Protein AF-0000000085006219 (afdb_homodimer)

Radius of gyration: 33.7 Å; Cα contacts (8 Å, |Δi|>4): 1635; chains: 2; bounding box: 130×110×96 Å

Secondary structure (DSSP, 8-state):
-------------------------------------------------------------------TTSTTT--TTSSS-HHHHHHTPPTTSEEETTEEEEEE-TTT--EEE-HHHHHHHHHHHSS----HHHH---S------TTTS-THHHHHHTT-----PPPHHHHHHHHHHHHTSTHHHHS----HHHHHHHHHHHTS---SS--HHHHHHHHHHHHHHHHHHHH-TTSTTGGG--HHHHHHHHHHHHHHSTT--SHHHHHHHHHHHHHHHHTT-HHHHHHHHHHHHHHHHHHTTTT------SSSPPPHHHHHHHHHHHHHHHHHHHHHHHHHHH-PPPSS-GGGS--PPPTTHHHHTTS---TTS-PPP--SS-HHHHHHHHHHHHHHSSSGGGG--HHHHHHHHHHHHHHHHHHHHHS-TTTSPPS--TT--TTTT---HHHHHHHHHHHHHHHHHHHHHHHGGGHHHHHS-S-TT---HHHHHHHHHHHHHHHHHHHHHHHHGGGS-GGGHHHHTHHHHHHHHHHHHHHHH-TTSTTHHHHHHHHHHHHHHHHHS--S---HHHHHHHHHHHHHHHHHHHHHHHHHHHHHHHHHHHHHHHH-/-------------------------------------------------------------------TTSTTT--TTSSS-HHHHHHTPPTTSEEETTEEEEEE-TTT--EEE-HHHHHHHHHHHSS----HHHH---S------TTTS-THHHHHHTT-----PPPHHHHHHHHHHHHTSTHHHHS----HHHHHHHHHHHTS---SS--HHHHHHHHHHHHHHHHHHHH-TTSTTGGG--HHHHHHHHHHHHHHTTT--SHHHHHHHHHHHHHHHHTT-HHHHHHHHHHHHHHHHHHTTTT------SSSPPPHHHHHHHHHHHHHHHHHHHHHHHHHHH-PPPSS-GGGS--PPPTTHHHHTTS---TTS-PPP--SS-HHHHHHHHHHHHHHSSSGGGG--HHHHHHHHHHHHHHHHHHHHHS-TTTSPPS--TT--TTTT---HHHHHHHHHHHHHHHHHHHHHHHGGGHHHHHS-S-TT---HHHHHHHHHHHHHHHHHHHHHHHHGGGS-GGGHHHHTHHHHHHHHHHHHHHHH-TTSTTHHHHHHHHHHHHHHHHHS--S---HHHHHHHHHHHHHHHHHHHHHHHHHHHHHHHHHHHHHHHH-

Sequence (1224 aa):
MRLVSTPQPSLKGDVLEGQKSFPTDNDSSHRHVLSDGFQSSEHQSSSSPSESQFLTIAGPVSKLKAYPACLFCRGESAATNPQRRLGIAPLGNIYFGGQNFGAICPRNGIPHLTPHCEQWIRERCGQEPRFRHLYSGDAPRSHFSGSDIVPTFVSVQAQVKQPGLPDKWIVHGLVSAFTNSEFSLAFPLMNPVLFEETIRLAYSPDEMKPPLEHVTAKACVLAFVSLASSHCPNANGAPYVDMDSCARDAQILLSDIIEDTSITTLQTILMLLLHETLCGRLQASSMYHALACRTVFALGGHTVMVPTPKDRELTLEEHEDRHLRMLFWLCYVLDKDISLRNGQPPAIPDQFCDLTLPEGYAQSRFLPRQPGQIPNPWLPSDLRLSILKSKAVQSLYSHASLRKSDAELLKTIRELDEELETWRTSIPEAFSPNLSVKNDTRLDGVTSMSTNMLLIELHLDYHFLLNTIHCASSRCLTRGSSDPQQISFGVQSSFDLSVEASRSTIIYLSMSASRLAGEAFWFFVFYPLSALMNLFFNILQNPGHALAVHDMELLGKTSQIIRSMPIRRVTFHETEYLTKMDNLVAELCRLSKCAIEKHQAMLSSYQAGNGMMRLVSTPQPSLKGDVLEGQKSFPTDNDSSHRHVLSDGFQSSEHQSSSSPSESQFLTIAGPVSKLKAYPACLFCRGESAATNPQRRLGIAPLGNIYFGGQNFGAICPRNGIPHLTPHCEQWIRERCGQEPRFRHLYSGDAPRSHFSGSDIVPTFVSVQAQVKQPGLPDKWIVHGLVSAFTNSEFSLAFPLMNPVLFEETIRLAYSPDEMKPPLEHVTAKACVLAFVSLASSHCPNANGAPYVDMDSCARDAQILLSDIIEDTSITTLQTILMLLLHETLCGRLQASSMYHALACRTVFALGGHTVMVPTPKDRELTLEEHEDRHLRMLFWLCYVLDKDISLRNGQPPAIPDQFCDLTLPEGYAQSRFLPRQPGQIPNPWLPSDLRLSILKSKAVQSLYSHASLRKSDAELLKTIRELDEELETWRTSIPEAFSPNLSVKNDTRLDGVTSMSTNMLLIELHLDYHFLLNTIHCASSRCLTRGSSDPQQISFGVQSSFDLSVEASRSTIIYLSMSASRLAGEAFWFFVFYPLSALMNLFFNILQNPGHALAVHDMELLGKTSQIIRSMPIRRVTFHETEYLTKMDNLVAELCRLSKCAIEKHQAMLSSYQAGNGM

InterPro domains:
  IPR007219 Xylanolytic transcriptional activator, regulatory domain [PF04082] (250-424)
  IPR007219 Xylanolytic transcriptional activator, regulatory domain [SM00906] (285-364)
  IPR050987 ABC-transporter-regulating transcription factor-like [PTHR46910] (48-600)

Organism: Metarhizium robertsii (strain ARSEF 23 / ATCC MYA-3075) (NCBI:txid655844)

Nearest PDB structures (foldseek):
  7rdr-assembly1_A  TM=2.120E-01  e=2.286E-01  unidentified
  8f6q-assembly1_A  TM=3.218E-01  e=4.226E+00  synthetic construct
  6whg-assembly1_B  TM=1.681E-01  e=8.414E+00  Saccharomyces cerevisiae
  8f6q-assembly1_A  TM=3.227E-01  e=3.693E+00  synthetic construct
  6whg-assembly1_B  TM=1.680E-01  e=7.322E+00  Saccharomyces cerevisiae

Structure (mmCIF, N/CA/C/O backbone):
data_AF-0000000085006219-model_v1
#
loop_
_entity.id
_entity.type
_entity.pdbx_description
1 polymer 'Fungal specific transcription factor domain-containing protein'
#
loop_
_atom_site.group_PDB
_atom_site.id
_atom_site.type_symbol
_atom_site.label_atom_id
_atom_site.label_alt_id
_atom_site.label_comp_id
_atom_site.label_asym_id
_atom_site.label_entity_id
_atom_site.label_seq_id
_atom_site.pdbx_PDB_ins_code
_atom_site.Cartn_x
_atom_site.Cartn_y
_atom_site.Cartn_z
_atom_site.occupancy
_atom_site.B_iso_or_equiv
_atom_site.auth_seq_id
_atom_site.auth_comp_id
_atom_site.auth_asym_id
_atom_site.auth_atom_id
_atom_site.pdbx_PDB_model_num
ATOM 1 N N . MET A 1 1 ? -53.531 11.227 44.719 1 19.89 1 MET A N 1
ATOM 2 C CA . MET A 1 1 ? -54.156 10.445 43.625 1 19.89 1 MET A CA 1
ATOM 3 C C . MET A 1 1 ? -54.656 11.367 42.531 1 19.89 1 MET A C 1
ATOM 5 O O . MET A 1 1 ? -55.469 10.953 41.688 1 19.89 1 MET A O 1
ATOM 9 N N . ARG A 1 2 ? -54 12.57 42.438 1 17.16 2 ARG A N 1
ATOM 10 C CA . ARG A 1 2 ? -54.188 13.969 42.094 1 17.16 2 ARG A CA 1
ATOM 11 C C . ARG A 1 2 ? -54.062 14.172 40.594 1 17.16 2 ARG A C 1
ATOM 13 O O . ARG A 1 2 ? -52.969 14.055 40.031 1 17.16 2 ARG A O 1
ATOM 20 N N . LEU A 1 3 ? -55.062 13.812 39.844 1 19.33 3 LEU A N 1
ATOM 21 C CA . LEU A 1 3 ? -55.562 13.492 38.5 1 19.33 3 LEU A CA 1
ATOM 22 C C . LEU A 1 3 ? -55.594 14.734 37.625 1 19.33 3 LEU A C 1
ATOM 24 O O . LEU A 1 3 ? -56.469 15.594 37.781 1 19.33 3 LEU A O 1
ATOM 28 N N . VAL A 1 4 ? -54.219 15.336 37.344 1 19.3 4 VAL A N 1
ATOM 29 C CA . VAL A 1 4 ? -53.812 16.625 36.812 1 19.3 4 VAL A CA 1
ATOM 30 C C . VAL A 1 4 ? -54.312 16.781 35.375 1 19.3 4 VAL A C 1
ATOM 32 O O . VAL A 1 4 ? -54.188 15.852 34.562 1 19.3 4 VAL A O 1
ATOM 35 N N . SER A 1 5 ? -54.812 17.953 34.969 1 17.45 5 SER A N 1
ATOM 36 C CA . SER A 1 5 ? -55.875 18.422 34.094 1 17.45 5 SER A CA 1
ATOM 37 C C . SER A 1 5 ? -55.406 18.609 32.656 1 17.45 5 SER A C 1
ATOM 39 O O . SER A 1 5 ? -54.25 18.875 32.406 1 17.45 5 SER A O 1
ATOM 41 N N . THR A 1 6 ? -56.188 18.391 31.625 1 17.55 6 THR A N 1
ATOM 42 C CA . THR A 1 6 ? -56.438 17.953 30.25 1 17.55 6 THR A CA 1
ATOM 43 C C . THR A 1 6 ? -56.344 19.141 29.281 1 17.55 6 THR A C 1
ATOM 45 O O . THR A 1 6 ? -56.594 19 28.094 1 17.55 6 THR A O 1
ATOM 48 N N . PRO A 1 7 ? -55.656 20.391 29.625 1 18.06 7 PRO A N 1
ATOM 49 C CA . PRO A 1 7 ? -56.438 21.391 28.891 1 18.06 7 PRO A CA 1
ATOM 50 C C . PRO A 1 7 ? -56.094 21.422 27.406 1 18.06 7 PRO A C 1
ATOM 52 O O . PRO A 1 7 ? -54.938 21.203 27.016 1 18.06 7 PRO A O 1
ATOM 55 N N . GLN A 1 8 ? -57.031 21.438 26.484 1 16.94 8 GLN A N 1
ATOM 56 C CA . GLN A 1 8 ? -57.281 21.078 25.094 1 16.94 8 GLN A CA 1
ATOM 57 C C . GLN A 1 8 ? -56.719 22.141 24.156 1 16.94 8 GLN A C 1
ATOM 59 O O . GLN A 1 8 ? -55.938 21.828 23.25 1 16.94 8 GLN A O 1
ATOM 64 N N . PRO A 1 9 ? -57.5 23.094 23.375 1 16.94 9 PRO A N 1
ATOM 65 C CA . PRO A 1 9 ? -57.812 23.016 21.953 1 16.94 9 PRO A CA 1
ATOM 66 C C . PRO A 1 9 ? -57.156 24.094 21.125 1 16.94 9 PRO A C 1
ATOM 68 O O . PRO A 1 9 ? -56.719 23.859 20 1 16.94 9 PRO A O 1
ATOM 71 N N . SER A 1 10 ? -57.062 25.469 21.469 1 17.22 10 SER A N 1
ATOM 72 C CA . SER A 1 10 ? -57.75 26.391 20.547 1 17.22 10 SER A CA 1
ATOM 73 C C . SER A 1 10 ? -56.812 26.797 19.406 1 17.22 10 SER A C 1
ATOM 75 O O . SER A 1 10 ? -55.625 27.047 19.625 1 17.22 10 SER A O 1
ATOM 77 N N . LEU A 1 11 ? -57.281 26.938 18.047 1 17.58 11 LEU A N 1
ATOM 78 C CA . LEU A 1 11 ? -57.062 26.906 16.594 1 17.58 11 LEU A CA 1
ATOM 79 C C . LEU A 1 11 ? -56.594 28.266 16.094 1 17.58 11 LEU A C 1
ATOM 81 O O . LEU A 1 11 ? -56.438 28.484 14.891 1 17.58 11 LEU A O 1
ATOM 85 N N . LYS A 1 12 ? -56.219 29.344 16.875 1 17.59 12 LYS A N 1
ATOM 86 C CA . LYS A 1 12 ? -56.562 30.609 16.25 1 17.59 12 LYS A CA 1
ATOM 87 C C . LYS A 1 12 ? -55.625 30.922 15.086 1 17.59 12 LYS A C 1
ATOM 89 O O . LYS A 1 12 ? -54.406 30.828 15.234 1 17.59 12 LYS A O 1
ATOM 94 N N . GLY A 1 13 ? -56.062 31.141 13.773 1 16.91 13 GLY A N 1
ATOM 95 C CA . GLY A 1 13 ? -55.781 31.188 12.344 1 16.91 13 GLY A CA 1
ATOM 96 C C . GLY A 1 13 ? -54.906 32.344 11.945 1 16.91 13 GLY A C 1
ATOM 97 O O . GLY A 1 13 ? -53.969 32.188 11.164 1 16.91 13 GLY A O 1
ATOM 98 N N . ASP A 1 14 ? -55.219 33.688 12.094 1 16.23 14 ASP A N 1
ATOM 99 C CA . ASP A 1 14 ? -55.531 34.531 10.93 1 16.23 14 ASP A CA 1
ATOM 100 C C . ASP A 1 14 ? -54.281 35.25 10.445 1 16.23 14 ASP A C 1
ATOM 102 O O . ASP A 1 14 ? -54.156 35.531 9.258 1 16.23 14 ASP A O 1
ATOM 106 N N . VAL A 1 15 ? -53.375 35.844 11.266 1 15.85 15 VAL A N 1
ATOM 107 C CA . VAL A 1 15 ? -53.219 37.281 11.023 1 15.85 15 VAL A CA 1
ATOM 108 C C . VAL A 1 15 ? -52.406 37.531 9.773 1 15.85 15 VAL A C 1
ATOM 110 O O . VAL A 1 15 ? -52.812 38.25 8.875 1 15.85 15 VAL A O 1
ATOM 113 N N . LEU A 1 16 ? -51.094 38.094 9.898 1 16.2 16 LEU A N 1
ATOM 114 C CA . LEU A 1 16 ? -50.656 39.438 9.484 1 16.2 16 LEU A CA 1
ATOM 115 C C . LEU A 1 16 ? -49.969 39.375 8.125 1 16.2 16 LEU A C 1
ATOM 117 O O . LEU A 1 16 ? -49.125 38.5 7.879 1 16.2 16 LEU A O 1
ATOM 121 N N . GLU A 1 17 ? -50.344 40.125 7.113 1 16.47 17 GLU A N 1
ATOM 122 C CA . GLU A 1 17 ? -50.344 40.406 5.68 1 16.47 17 GLU A CA 1
ATOM 123 C C . GLU A 1 17 ? -49 40.969 5.25 1 16.47 17 GLU A C 1
ATOM 125 O O . GLU A 1 17 ? -48.688 41.031 4.059 1 16.47 17 GLU A O 1
ATOM 130 N N . GLY A 1 18 ? -48.188 41.562 6.156 1 15.47 18 GLY A N 1
ATOM 131 C CA . GLY A 1 18 ? -47.656 42.812 5.625 1 15.47 18 GLY A CA 1
ATOM 132 C C . GLY A 1 18 ? -46.781 42.594 4.398 1 15.47 18 GLY A C 1
ATOM 133 O O . GLY A 1 18 ? -46.406 41.469 4.074 1 15.47 18 GLY A O 1
ATOM 134 N N . GLN A 1 19 ? -45.875 43.625 4.109 1 15 19 GLN A N 1
ATOM 135 C CA . GLN A 1 19 ? -45.438 44.531 3.072 1 15 19 GLN A CA 1
ATOM 136 C C . GLN A 1 19 ? -44.25 43.969 2.299 1 15 19 GLN A C 1
ATOM 138 O O . GLN A 1 19 ? -43.438 43.219 2.848 1 15 19 GLN A O 1
ATOM 143 N N . LYS A 1 20 ? -44.094 44.438 0.984 1 16.64 20 LYS A N 1
ATOM 144 C CA . LYS A 1 20 ? -43.688 44.125 -0.374 1 16.64 20 LYS A CA 1
ATOM 145 C C . LYS A 1 20 ? -42.156 44.188 -0.491 1 16.64 20 LYS A C 1
ATOM 147 O O . LYS A 1 20 ? -41.531 43.219 -0.935 1 16.64 20 LYS A O 1
ATOM 152 N N . SER A 1 21 ? -41.438 45.312 -0.962 1 16.12 21 SER A N 1
ATOM 153 C CA . SER A 1 21 ? -40.844 45.406 -2.299 1 16.12 21 SER A CA 1
ATOM 154 C C . SER A 1 21 ? -39.344 45.469 -2.244 1 16.12 21 SER A C 1
ATOM 156 O O . SER A 1 21 ? -38.656 45.438 -3.281 1 16.12 21 SER A O 1
ATOM 158 N N . PHE A 1 22 ? -38.5 45.438 -1.273 1 16.66 22 PHE A N 1
ATOM 159 C CA . PHE A 1 22 ? -37.312 46.312 -1.397 1 16.66 22 PHE A CA 1
ATOM 160 C C . PHE A 1 22 ? -36.344 45.75 -2.422 1 16.66 22 PHE A C 1
ATOM 162 O O . PHE A 1 22 ? -36.125 44.531 -2.479 1 16.66 22 PHE A O 1
ATOM 169 N N . PRO A 1 23 ? -35.781 46.594 -3.434 1 18.61 23 PRO A N 1
ATOM 170 C CA . PRO A 1 23 ? -35.062 46.406 -4.699 1 18.61 23 PRO A CA 1
ATOM 171 C C . PRO A 1 23 ? -33.625 46 -4.496 1 18.61 23 PRO A C 1
ATOM 173 O O . PRO A 1 23 ? -32.875 46.656 -3.764 1 18.61 23 PRO A O 1
ATOM 176 N N . THR A 1 24 ? -33.188 44.844 -4.301 1 17.66 24 THR A N 1
ATOM 177 C CA . THR A 1 24 ? -31.828 44.469 -3.932 1 17.66 24 THR A CA 1
ATOM 178 C C . THR A 1 24 ? -30.859 44.75 -5.082 1 17.66 24 THR A C 1
ATOM 180 O O . THR A 1 24 ? -31.062 44.25 -6.199 1 17.66 24 THR A O 1
ATOM 183 N N . ASP A 1 25 ? -30.125 45.875 -5.023 1 17.44 25 ASP A N 1
ATOM 184 C CA . ASP A 1 25 ? -29.109 46.438 -5.902 1 17.44 25 ASP A CA 1
ATOM 185 C C . ASP A 1 25 ? -28.031 45.406 -6.242 1 17.44 25 ASP A C 1
ATOM 187 O O . ASP A 1 25 ? -27.688 44.562 -5.41 1 17.44 25 ASP A O 1
ATOM 191 N N . ASN A 1 26 ? -27.562 45.281 -7.598 1 17.8 26 ASN A N 1
ATOM 192 C CA . ASN A 1 26 ? -26.906 44.5 -8.633 1 17.8 26 ASN A CA 1
ATOM 193 C C . ASN A 1 26 ? -25.391 44.5 -8.461 1 17.8 26 ASN A C 1
ATOM 195 O O . ASN A 1 26 ? -24.641 44.719 -9.414 1 17.8 26 ASN A O 1
ATOM 199 N N . ASP A 1 27 ? -24.688 44.406 -7.316 1 17.66 27 ASP A N 1
ATOM 200 C CA . ASP A 1 27 ? -23.25 44.625 -7.312 1 17.66 27 ASP A CA 1
ATOM 201 C C . ASP A 1 27 ? -22.531 43.594 -8.18 1 17.66 27 ASP A C 1
ATOM 203 O O . ASP A 1 27 ? -22.5 42.406 -7.855 1 17.66 27 ASP A O 1
ATOM 207 N N . SER A 1 28 ? -22.406 43.719 -9.562 1 18.64 28 SER A N 1
ATOM 208 C CA . SER A 1 28 ? -21.875 42.938 -10.672 1 18.64 28 SER A CA 1
ATOM 209 C C . SER A 1 28 ? -20.344 42.844 -10.594 1 18.64 28 SER A C 1
ATOM 211 O O . SER A 1 28 ? -19.641 43.625 -11.211 1 18.64 28 SER A O 1
ATOM 213 N N . SER A 1 29 ? -19.609 42.531 -9.492 1 18.8 29 SER A N 1
ATOM 214 C CA . SER A 1 29 ? -18.141 42.625 -9.531 1 18.8 29 SER A CA 1
ATOM 215 C C . SER A 1 29 ? -17.562 41.75 -10.609 1 18.8 29 SER A C 1
ATOM 217 O O . SER A 1 29 ? -18.031 40.625 -10.812 1 18.8 29 SER A O 1
ATOM 219 N N . HIS A 1 30 ? -16.656 42.219 -11.578 1 18.84 30 HIS A N 1
ATOM 220 C CA . HIS A 1 30 ? -16.109 41.938 -12.898 1 18.84 30 HIS A CA 1
ATOM 221 C C . HIS A 1 30 ? -15.016 40.875 -12.82 1 18.84 30 HIS A C 1
ATOM 223 O O . HIS A 1 30 ? -13.984 41.094 -12.188 1 18.84 30 HIS A O 1
ATOM 229 N N . ARG A 1 31 ? -15.203 39.531 -12.523 1 23.36 31 ARG A N 1
ATOM 230 C CA . ARG A 1 31 ? -14.234 38.438 -12.656 1 23.36 31 ARG A CA 1
ATOM 231 C C . ARG A 1 31 ? -13.617 38.438 -14.047 1 23.36 31 ARG A C 1
ATOM 233 O O . ARG A 1 31 ? -14.234 37.938 -15 1 23.36 31 ARG A O 1
ATOM 240 N N . HIS A 1 32 ? -12.883 39.594 -14.57 1 20.45 32 HIS A N 1
ATOM 241 C CA . HIS A 1 32 ? -12.352 39.656 -15.93 1 20.45 32 HIS A CA 1
ATOM 242 C C . HIS A 1 32 ? -11.391 38.5 -16.188 1 20.45 32 HIS A C 1
ATOM 244 O O . HIS A 1 32 ? -10.469 38.25 -15.406 1 20.45 32 HIS A O 1
ATOM 250 N N . VAL A 1 33 ? -11.805 37.625 -16.953 1 20.12 33 VAL A N 1
ATOM 251 C CA . VAL A 1 33 ? -11.18 36.406 -17.438 1 20.12 33 VAL A CA 1
ATOM 252 C C . VAL A 1 33 ? -10 36.75 -18.359 1 20.12 33 VAL A C 1
ATOM 254 O O . VAL A 1 33 ? -10.055 37.75 -19.078 1 20.12 33 VAL A O 1
ATOM 257 N N . LEU A 1 34 ? -8.969 36.062 -18.375 1 22.23 34 LEU A N 1
ATOM 258 C CA . LEU A 1 34 ? -7.586 36.094 -18.828 1 22.23 34 LEU A CA 1
ATOM 259 C C . LEU A 1 34 ? -7.516 35.969 -20.344 1 22.23 34 LEU A C 1
ATOM 261 O O . LEU A 1 34 ? -8.008 34.969 -20.922 1 22.23 34 LEU A O 1
ATOM 265 N N . SER A 1 35 ? -7.863 37.188 -21.062 1 18.33 35 SER A N 1
ATOM 266 C CA . SER A 1 35 ? -7.668 37.062 -22.5 1 18.33 35 SER A CA 1
ATOM 267 C C . SER A 1 35 ? -6.211 36.781 -22.844 1 18.33 35 SER A C 1
ATOM 269 O O . SER A 1 35 ? -5.309 37.188 -22.109 1 18.33 35 SER A O 1
ATOM 271 N N . ASP A 1 36 ? -5.938 36.094 -23.938 1 19.72 36 ASP A N 1
ATOM 272 C CA . ASP A 1 36 ? -4.898 35.219 -24.5 1 19.72 36 ASP A CA 1
ATOM 273 C C . ASP A 1 36 ? -3.832 36.062 -25.219 1 19.72 36 ASP A C 1
ATOM 275 O O . ASP A 1 36 ? -2.941 35.5 -25.859 1 19.72 36 ASP A O 1
ATOM 279 N N . GLY A 1 37 ? -3.656 37.406 -25.078 1 18.52 37 GLY A N 1
ATOM 280 C CA . GLY A 1 37 ? -2.982 37.875 -26.266 1 18.52 37 GLY A CA 1
ATOM 281 C C . GLY A 1 37 ? -1.499 37.562 -26.297 1 18.52 37 GLY A C 1
ATOM 282 O O . GLY A 1 37 ? -0.734 38.094 -25.484 1 18.52 37 GLY A O 1
ATOM 283 N N . PHE A 1 38 ? -1.02 36.406 -26.719 1 19.75 38 PHE A N 1
ATOM 284 C CA . PHE A 1 38 ? 0.363 35.969 -26.672 1 19.75 38 PHE A CA 1
ATOM 285 C C . PHE A 1 38 ? 1.215 36.688 -27.703 1 19.75 38 PHE A C 1
ATOM 287 O O . PHE A 1 38 ? 1.121 36.438 -28.906 1 19.75 38 PHE A O 1
ATOM 294 N N . GLN A 1 39 ? 1.318 38.062 -27.578 1 17.53 39 GLN A N 1
ATOM 295 C CA . GLN A 1 39 ? 2.16 38.531 -28.672 1 17.53 39 GLN A CA 1
ATOM 296 C C . GLN A 1 39 ? 3.6 38.031 -28.5 1 17.53 39 GLN A C 1
ATOM 298 O O . GLN A 1 39 ? 4.066 37.844 -27.375 1 17.53 39 GLN A O 1
ATOM 303 N N . SER A 1 40 ? 4.367 37.781 -29.594 1 18.72 40 SER A N 1
ATOM 304 C CA . SER A 1 40 ? 5.547 37.062 -30.062 1 18.72 40 SER A CA 1
ATOM 305 C C . SER A 1 40 ? 6.828 37.812 -29.734 1 18.72 40 SER A C 1
ATOM 307 O O . SER A 1 40 ? 7.922 37.375 -30.094 1 18.72 40 SER A O 1
ATOM 309 N N . SER A 1 41 ? 6.859 38.656 -28.641 1 18.02 41 SER A N 1
ATOM 310 C CA . SER A 1 41 ? 7.996 39.5 -28.969 1 18.02 41 SER A CA 1
ATOM 311 C C . SER A 1 41 ? 9.312 38.75 -28.875 1 18.02 41 SER A C 1
ATOM 313 O O . SER A 1 41 ? 9.406 37.75 -28.141 1 18.02 41 SER A O 1
ATOM 315 N N . GLU A 1 42 ? 10.445 39.156 -29.609 1 19.52 42 GLU A N 1
ATOM 316 C CA . GLU A 1 42 ? 11.703 38.781 -30.25 1 19.52 42 GLU A CA 1
ATOM 317 C C . GLU A 1 42 ? 12.867 38.844 -29.25 1 19.52 42 GLU A C 1
ATOM 319 O O . GLU A 1 42 ? 13.977 38.406 -29.562 1 19.52 42 GLU A O 1
ATOM 324 N N . HIS A 1 43 ? 12.586 39.219 -27.906 1 18.59 43 HIS A N 1
ATOM 325 C CA . HIS A 1 43 ? 13.805 39.906 -27.516 1 18.59 43 HIS A CA 1
ATOM 326 C C . HIS A 1 43 ? 14.984 38.938 -27.438 1 18.59 43 HIS A C 1
ATOM 328 O O . HIS A 1 43 ? 14.797 37.75 -27.234 1 18.59 43 HIS A O 1
ATOM 334 N N . GLN A 1 44 ? 16.297 39.562 -27.531 1 19.7 44 GLN A N 1
ATOM 335 C CA . GLN A 1 44 ? 17.703 39.344 -27.797 1 19.7 44 GLN A CA 1
ATOM 336 C C . GLN A 1 44 ? 18.406 38.719 -26.594 1 19.7 44 GLN A C 1
ATOM 338 O O . GLN A 1 44 ? 18.172 39.156 -25.453 1 19.7 44 GLN A O 1
ATOM 343 N N . SER A 1 45 ? 18.984 37.5 -26.719 1 18.83 45 SER A N 1
ATOM 344 C CA . SER A 1 45 ? 19.594 36.438 -25.938 1 18.83 45 SER A CA 1
ATOM 345 C C . SER A 1 45 ? 20.875 36.875 -25.266 1 18.83 45 SER A C 1
ATOM 347 O O . SER A 1 45 ? 21.719 36.062 -24.891 1 18.83 45 SER A O 1
ATOM 349 N N . SER A 1 46 ? 20.797 38.062 -24.375 1 17.95 46 SER A N 1
ATOM 350 C CA . SER A 1 46 ? 22.125 38.531 -24 1 17.95 46 SER A CA 1
ATOM 351 C C . SER A 1 46 ? 22.922 37.438 -23.297 1 17.95 46 SER A C 1
ATOM 353 O O . SER A 1 46 ? 22.359 36.438 -22.844 1 17.95 46 SER A O 1
ATOM 355 N N . SER A 1 47 ? 24.203 37.906 -22.656 1 19.42 47 SER A N 1
ATOM 356 C CA . SER A 1 47 ? 25.609 37.562 -22.438 1 19.42 47 SER A CA 1
ATOM 357 C C . SER A 1 47 ? 25.781 36.75 -21.156 1 19.42 47 SER A C 1
ATOM 359 O O . SER A 1 47 ? 25.031 36.938 -20.203 1 19.42 47 SER A O 1
ATOM 361 N N . SER A 1 48 ? 26.594 35.656 -21.172 1 19.55 48 SER A N 1
ATOM 362 C CA . SER A 1 48 ? 26.953 34.469 -20.438 1 19.55 48 SER A CA 1
ATOM 363 C C . SER A 1 48 ? 27.719 34.812 -19.156 1 19.55 48 SER A C 1
ATOM 365 O O . SER A 1 48 ? 28.328 33.938 -18.547 1 19.55 48 SER A O 1
ATOM 367 N N . PRO A 1 49 ? 27.156 35.656 -18.125 1 19.52 49 PRO A N 1
ATOM 368 C CA . PRO A 1 49 ? 28.219 36.062 -17.188 1 19.52 49 PRO A CA 1
ATOM 369 C C . PRO A 1 49 ? 28.938 34.906 -16.531 1 19.52 49 PRO A C 1
ATOM 371 O O . PRO A 1 49 ? 28.406 33.781 -16.531 1 19.52 49 PRO A O 1
ATOM 374 N N . SER A 1 50 ? 30.172 35.219 -15.859 1 20.16 50 SER A N 1
ATOM 375 C CA . SER A 1 50 ? 31.422 34.688 -15.344 1 20.16 50 SER A CA 1
ATOM 376 C C . SER A 1 50 ? 31.203 33.938 -14.039 1 20.16 50 SER A C 1
ATOM 378 O O . SER A 1 50 ? 30.344 34.281 -13.242 1 20.16 50 SER A O 1
ATOM 380 N N . GLU A 1 51 ? 31.781 32.688 -13.836 1 20.42 51 GLU A N 1
ATOM 381 C CA . GLU A 1 51 ? 31.781 31.547 -12.938 1 20.42 51 GLU A CA 1
ATOM 382 C C . GLU A 1 51 ? 32.375 31.906 -11.578 1 20.42 51 GLU A C 1
ATOM 384 O O . GLU A 1 51 ? 33.562 32.156 -11.453 1 20.42 51 GLU A O 1
ATOM 389 N N . SER A 1 52 ? 31.781 32.875 -10.711 1 19.89 52 SER A N 1
ATOM 390 C CA . SER A 1 52 ? 32.5 33.219 -9.477 1 19.89 52 SER A CA 1
ATOM 391 C C . SER A 1 52 ? 32.688 31.969 -8.617 1 19.89 52 SER A C 1
ATOM 393 O O . SER A 1 52 ? 31.797 31.125 -8.508 1 19.89 52 SER A O 1
ATOM 395 N N . GLN A 1 53 ? 33.969 31.641 -8.195 1 21.73 53 GLN A N 1
ATOM 396 C CA . GLN A 1 53 ? 34.688 30.625 -7.457 1 21.73 53 GLN A CA 1
ATOM 397 C C . GLN A 1 53 ? 34.344 30.656 -5.973 1 21.73 53 GLN A C 1
ATOM 399 O O . GLN A 1 53 ? 34.812 31.516 -5.234 1 21.73 53 GLN A O 1
ATOM 404 N N . PHE A 1 54 ? 33.094 30.672 -5.488 1 20.08 54 PHE A N 1
ATOM 405 C CA . PHE A 1 54 ? 32.938 30.812 -4.047 1 20.08 54 PHE A CA 1
ATOM 406 C C . PHE A 1 54 ? 33.625 29.656 -3.312 1 20.08 54 PHE A C 1
ATOM 408 O O . PHE A 1 54 ? 33.344 28.484 -3.586 1 20.08 54 PHE A O 1
ATOM 415 N N . LEU A 1 55 ? 34.781 29.844 -2.75 1 21.47 55 LEU A N 1
ATOM 416 C CA . LEU A 1 55 ? 35.625 29.062 -1.849 1 21.47 55 LEU A CA 1
ATOM 417 C C . LEU A 1 55 ? 34.875 28.734 -0.56 1 21.47 55 LEU A C 1
ATOM 419 O O . LEU A 1 55 ? 34.625 29.625 0.258 1 21.47 55 LEU A O 1
ATOM 423 N N . THR A 1 56 ? 33.844 27.906 -0.529 1 21.28 56 THR A N 1
ATOM 424 C CA . THR A 1 56 ? 33.125 27.641 0.709 1 21.28 56 THR A CA 1
ATOM 425 C C . THR A 1 56 ? 34.031 26.969 1.731 1 21.28 56 THR A C 1
ATOM 427 O O . THR A 1 56 ? 34.562 25.875 1.486 1 21.28 56 THR A O 1
ATOM 430 N N . ILE A 1 57 ? 34.719 27.734 2.58 1 21.2 57 ILE A N 1
ATOM 431 C CA . ILE A 1 57 ? 35.531 27.359 3.748 1 21.2 57 ILE A CA 1
ATOM 432 C C . ILE A 1 57 ? 34.656 26.609 4.75 1 21.2 57 ILE A C 1
ATOM 434 O O . ILE A 1 57 ? 33.844 27.203 5.453 1 21.2 57 ILE A O 1
ATOM 438 N N . ALA A 1 58 ? 34.094 25.469 4.48 1 24.55 58 ALA A N 1
ATOM 439 C CA . ALA A 1 58 ? 33.281 24.734 5.469 1 24.55 58 ALA A CA 1
ATOM 440 C C . ALA A 1 58 ? 34.156 24.281 6.633 1 24.55 58 ALA A C 1
ATOM 442 O O . ALA A 1 58 ? 35.125 23.531 6.438 1 24.55 58 ALA A O 1
ATOM 443 N N . GLY A 1 59 ? 34.281 25.125 7.609 1 23.58 59 GLY A N 1
ATOM 444 C CA . GLY A 1 59 ? 34.938 24.766 8.859 1 23.58 59 GLY A CA 1
ATOM 445 C C . GLY A 1 59 ? 34.469 23.438 9.43 1 23.58 59 GLY A C 1
ATOM 446 O O . GLY A 1 59 ? 33.438 22.906 8.984 1 23.58 59 GLY A O 1
ATOM 447 N N . PRO A 1 60 ? 35.281 22.875 10.398 1 25.34 60 PRO A N 1
ATOM 448 C CA . PRO A 1 60 ? 35.125 21.5 10.898 1 25.34 60 PRO A CA 1
ATOM 449 C C . PRO A 1 60 ? 33.812 21.266 11.609 1 25.34 60 PRO A C 1
ATOM 451 O O . PRO A 1 60 ? 33.5 21.953 12.602 1 25.34 60 PRO A O 1
ATOM 454 N N . VAL A 1 61 ? 32.75 21.062 10.961 1 27.03 61 VAL A N 1
ATOM 455 C CA . VAL A 1 61 ? 31.406 20.875 11.492 1 27.03 61 VAL A CA 1
ATOM 456 C C . VAL A 1 61 ? 31.438 19.781 12.562 1 27.03 61 VAL A C 1
ATOM 458 O O . VAL A 1 61 ? 31.953 18.688 12.344 1 27.03 61 VAL A O 1
ATOM 461 N N . SER A 1 62 ? 31.406 20.203 13.805 1 25.39 62 SER A N 1
ATOM 462 C CA . SER A 1 62 ? 31.203 19.359 14.984 1 25.39 62 SER A CA 1
ATOM 463 C C . SER A 1 62 ? 30.156 18.281 14.734 1 25.39 62 SER A C 1
ATOM 465 O O . SER A 1 62 ? 29.109 18.562 14.133 1 25.39 62 SER A O 1
ATOM 467 N N . LYS A 1 63 ? 30.609 17.047 14.938 1 29.53 63 LYS A N 1
ATOM 468 C CA . LYS A 1 63 ? 29.969 15.781 14.641 1 29.53 63 LYS A CA 1
ATOM 469 C C . LYS A 1 63 ? 28.625 15.672 15.352 1 29.53 63 LYS A C 1
ATOM 471 O O . LYS A 1 63 ? 28.562 15.234 16.5 1 29.53 63 LYS A O 1
ATOM 476 N N . LEU A 1 64 ? 27.797 16.641 15.328 1 26.62 64 LEU A N 1
ATOM 477 C CA . LEU A 1 64 ? 26.469 16.516 15.914 1 26.62 64 LEU A CA 1
ATOM 478 C C . LEU A 1 64 ? 25.75 15.273 15.375 1 26.62 64 LEU A C 1
ATOM 480 O O . LEU A 1 64 ? 25.594 15.125 14.164 1 26.62 64 LEU A O 1
ATOM 484 N N . LYS A 1 65 ? 25.703 14.266 16.203 1 30.14 65 LYS A N 1
ATOM 485 C CA . LYS A 1 65 ? 25.094 12.969 15.906 1 30.14 65 LYS A CA 1
ATOM 486 C C . LYS A 1 65 ? 23.609 13.117 15.625 1 30.14 65 LYS A C 1
ATOM 488 O O . LYS A 1 65 ? 22.844 13.531 16.5 1 30.14 65 LYS A O 1
ATOM 493 N N . ALA A 1 66 ? 23.109 13.539 14.578 1 33.12 66 ALA A N 1
ATOM 494 C CA . ALA A 1 66 ? 21.828 13.797 13.898 1 33.12 66 ALA A CA 1
ATOM 495 C C . ALA A 1 66 ? 20.875 12.625 14.07 1 33.12 66 ALA A C 1
ATOM 497 O O . ALA A 1 66 ? 21.297 11.492 14.281 1 33.12 66 ALA A O 1
ATOM 498 N N . TYR A 1 67 ? 19.625 12.883 14.5 1 37.59 67 TYR A N 1
ATOM 499 C CA . TYR A 1 67 ? 18.516 11.945 14.586 1 37.59 67 TYR A CA 1
ATOM 500 C C . TYR A 1 67 ? 18.484 11.023 13.367 1 37.59 67 TYR A C 1
ATOM 502 O O . TYR A 1 67 ? 18.203 11.477 12.25 1 37.59 67 TYR A O 1
ATOM 510 N N . PRO A 1 68 ? 18.953 9.859 13.516 1 42.97 68 PRO A N 1
ATOM 511 C CA . PRO A 1 68 ? 19.312 9 12.391 1 42.97 68 PRO A CA 1
ATOM 512 C C . PRO A 1 68 ? 18.078 8.406 11.688 1 42.97 68 PRO A C 1
ATOM 514 O O . PRO A 1 68 ? 18.203 7.867 10.586 1 42.97 68 PRO A O 1
ATOM 517 N N . ALA A 1 69 ? 16.812 8.773 12.406 1 45.88 69 ALA A N 1
ATOM 518 C CA . ALA A 1 69 ? 15.758 7.914 11.859 1 45.88 69 ALA A CA 1
ATOM 519 C C . ALA A 1 69 ? 15.109 8.555 10.633 1 45.88 69 ALA A C 1
ATOM 521 O O . ALA A 1 69 ? 14.43 7.879 9.867 1 45.88 69 ALA A O 1
ATOM 522 N N . CYS A 1 70 ? 15.07 9.805 10.586 1 60.19 70 CYS A N 1
ATOM 523 C CA . CYS A 1 70 ? 14.5 10.492 9.438 1 60.19 70 CYS A CA 1
ATOM 524 C C . CYS A 1 70 ? 15.586 10.93 8.461 1 60.19 70 CYS A C 1
ATOM 526 O O . CYS A 1 70 ? 16.562 11.555 8.867 1 60.19 70 CYS A O 1
ATOM 528 N N . LEU A 1 71 ? 15.43 10.453 7.277 1 63.75 71 LEU A N 1
ATOM 529 C CA . LEU A 1 71 ? 16.375 10.711 6.199 1 63.75 71 LEU A CA 1
ATOM 530 C C . LEU A 1 71 ? 16.719 12.195 6.117 1 63.75 71 LEU A C 1
ATOM 532 O O . LEU A 1 71 ? 17.844 12.555 5.762 1 63.75 71 LEU A O 1
ATOM 536 N N . PHE A 1 72 ? 15.742 12.984 6.605 1 63.5 72 PHE A N 1
ATOM 537 C CA . PHE A 1 72 ? 15.953 14.422 6.48 1 63.5 72 PHE A CA 1
ATOM 538 C C . PHE A 1 72 ? 16.547 14.992 7.762 1 63.5 72 PHE A C 1
ATOM 540 O O . PHE A 1 72 ? 17.234 16.016 7.73 1 63.5 72 PHE A O 1
ATOM 547 N N . CYS A 1 73 ? 16.234 14.25 8.797 1 59.81 73 CYS A N 1
ATOM 548 C CA . CYS A 1 73 ? 16.594 14.797 10.102 1 59.81 73 CYS A CA 1
ATOM 549 C C . CYS A 1 73 ? 17.953 14.281 10.547 1 59.81 73 CYS A C 1
ATOM 551 O O . CYS A 1 73 ? 18.5 14.758 11.547 1 59.81 73 CYS A O 1
ATOM 553 N N . ARG A 1 74 ? 18.469 13.312 9.719 1 56.91 74 ARG A N 1
ATOM 554 C CA . ARG A 1 74 ? 19.703 12.688 10.141 1 56.91 74 ARG A CA 1
ATOM 555 C C . ARG A 1 74 ? 20.875 13.664 10.047 1 56.91 74 ARG A C 1
ATOM 557 O O . ARG A 1 74 ? 20.891 14.539 9.188 1 56.91 74 ARG A O 1
ATOM 564 N N . GLY A 1 75 ? 21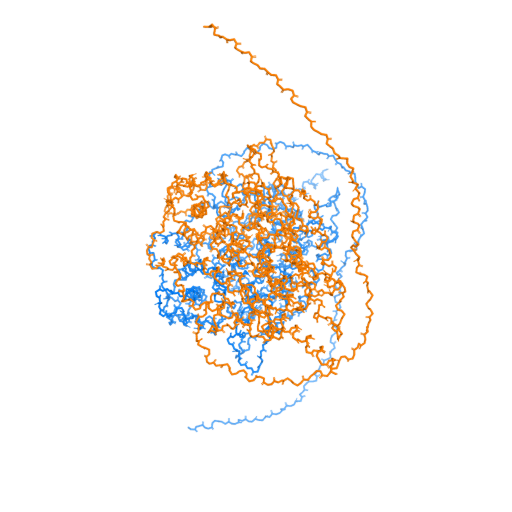.562 13.805 11.211 1 46.88 75 GLY A N 1
ATOM 565 C CA . GLY A 1 75 ? 22.734 14.68 11.258 1 46.88 75 GLY A CA 1
ATOM 566 C C . GLY A 1 75 ? 23.781 14.344 10.219 1 46.88 75 GLY A C 1
ATOM 567 O O . GLY A 1 75 ? 23.703 13.297 9.562 1 46.88 75 GLY A O 1
ATOM 568 N N . GLU A 1 76 ? 24.531 15.25 9.703 1 44.91 76 GLU A N 1
ATOM 569 C CA . GLU A 1 76 ? 25.609 15.188 8.719 1 44.91 76 GLU A CA 1
ATOM 570 C C . GLU A 1 76 ? 26.484 13.953 8.93 1 44.91 76 GLU A C 1
ATOM 572 O O . GLU A 1 76 ? 27.25 13.57 8.039 1 44.91 76 GLU A O 1
ATOM 577 N N . SER A 1 77 ? 26.484 13.453 10.086 1 38.75 77 SER A N 1
ATOM 578 C CA . SER A 1 77 ? 27.453 12.375 10.312 1 38.75 77 SER A CA 1
ATOM 579 C C . SER A 1 77 ? 27 11.086 9.625 1 38.75 77 SER A C 1
ATOM 581 O O . SER A 1 77 ? 27.734 10.094 9.633 1 38.75 77 SER A O 1
ATOM 583 N N . ALA A 1 78 ? 25.734 11.086 9.336 1 44 78 ALA A N 1
ATOM 584 C CA . ALA A 1 78 ? 25.328 9.773 8.828 1 44 78 ALA A CA 1
ATOM 585 C C . ALA A 1 78 ? 25.734 9.602 7.367 1 44 78 ALA A C 1
ATOM 587 O O . ALA A 1 78 ? 26.016 10.586 6.668 1 44 78 ALA A O 1
ATOM 588 N N . ALA A 1 79 ? 26.078 8.445 7.051 1 42.72 79 ALA A N 1
ATOM 589 C CA . ALA A 1 79 ? 26.531 7.957 5.75 1 42.72 79 ALA A CA 1
ATOM 590 C C . ALA A 1 79 ? 25.734 8.586 4.613 1 42.72 79 ALA A C 1
ATOM 592 O O . ALA A 1 79 ? 26.203 8.68 3.484 1 42.72 79 ALA A O 1
ATOM 593 N N . THR A 1 80 ? 24.406 8.891 4.922 1 49.91 80 THR A N 1
ATOM 594 C CA . THR A 1 80 ? 23.594 9.398 3.818 1 49.91 80 THR A CA 1
ATOM 595 C C . THR A 1 80 ? 23.391 10.906 3.957 1 49.91 80 THR A C 1
ATOM 597 O O . THR A 1 80 ? 23 11.391 5.02 1 49.91 80 THR A O 1
ATOM 600 N N . ASN A 1 81 ? 23.938 11.648 3.064 1 55.25 81 ASN A N 1
ATOM 601 C CA . ASN A 1 81 ? 23.781 13.094 2.977 1 55.25 81 ASN A CA 1
ATOM 602 C C . ASN A 1 81 ? 22.312 13.492 2.83 1 55.25 81 ASN A C 1
ATOM 604 O O . ASN A 1 81 ? 21.688 13.219 1.801 1 55.25 81 ASN A O 1
ATOM 608 N N . PRO A 1 82 ? 21.672 13.922 3.906 1 59.06 82 PRO A N 1
ATOM 609 C CA . PRO A 1 82 ? 20.266 14.336 3.852 1 59.06 82 PRO A CA 1
ATOM 610 C C . PRO A 1 82 ? 19.984 15.297 2.699 1 59.06 82 PRO A C 1
ATOM 612 O O . PRO A 1 82 ? 18.859 15.328 2.18 1 59.06 82 PRO A O 1
ATOM 615 N N . GLN A 1 83 ? 20.984 15.984 2.256 1 63.69 83 GLN A N 1
ATOM 616 C CA . GLN A 1 83 ? 20.781 16.969 1.201 1 63.69 83 GLN A CA 1
ATOM 617 C C . GLN A 1 83 ? 20.484 16.297 -0.136 1 63.69 83 GLN A C 1
ATOM 619 O O . GLN A 1 83 ? 19.719 16.828 -0.945 1 63.69 83 GLN A O 1
ATOM 624 N N . ARG A 1 84 ? 20.969 15.164 -0.237 1 68.38 84 ARG A N 1
ATOM 625 C CA . ARG A 1 84 ? 20.75 14.438 -1.488 1 68.38 84 ARG A CA 1
ATOM 626 C C . ARG A 1 84 ? 19.328 13.906 -1.573 1 68.38 84 ARG A C 1
ATOM 628 O O . ARG A 1 84 ? 18.703 13.93 -2.643 1 68.38 84 ARG A O 1
ATOM 635 N N . ARG A 1 85 ? 18.828 13.648 -0.415 1 72.75 85 ARG A N 1
ATOM 636 C CA . ARG A 1 85 ? 17.484 13.086 -0.378 1 72.75 85 ARG A CA 1
ATOM 637 C C . ARG A 1 85 ? 16.438 14.172 -0.588 1 72.75 85 ARG A C 1
ATOM 639 O O . ARG A 1 85 ? 15.367 13.914 -1.146 1 72.75 85 ARG A O 1
ATOM 646 N N . LEU A 1 86 ? 16.828 15.297 -0.17 1 74.81 86 LEU A N 1
ATOM 647 C CA . LEU A 1 86 ? 15.922 16.422 -0.371 1 74.81 86 LEU A CA 1
ATOM 648 C C . LEU A 1 86 ? 15.805 16.766 -1.852 1 74.81 86 LEU A C 1
ATOM 650 O O . LEU A 1 86 ? 14.742 17.203 -2.309 1 74.81 86 LEU A O 1
ATOM 654 N N . GLY A 1 87 ? 16.844 16.453 -2.584 1 69.44 87 GLY A N 1
ATOM 655 C CA . GLY A 1 87 ? 16.859 16.781 -3.998 1 69.44 87 GLY A CA 1
ATOM 656 C C . GLY A 1 87 ? 15.992 15.875 -4.844 1 69.44 87 GLY A C 1
ATOM 657 O O . GLY A 1 87 ? 15.57 16.25 -5.938 1 69.44 87 GLY A O 1
ATOM 658 N N . ILE A 1 88 ? 15.695 14.742 -4.27 1 69.25 88 ILE A N 1
ATOM 659 C CA . ILE A 1 88 ? 14.914 13.805 -5.07 1 69.25 88 ILE A CA 1
ATOM 660 C C . ILE A 1 88 ? 13.516 13.656 -4.477 1 69.25 88 ILE A C 1
ATOM 662 O O . ILE A 1 88 ? 12.836 12.664 -4.73 1 69.25 88 ILE A O 1
ATOM 666 N N . ALA A 1 89 ? 13.172 14.656 -3.717 1 74.5 89 ALA A N 1
ATOM 667 C CA . ALA A 1 89 ? 11.836 14.609 -3.121 1 74.5 89 ALA A CA 1
ATOM 668 C C . ALA A 1 89 ? 10.758 14.648 -4.195 1 74.5 89 ALA A C 1
ATOM 670 O O . ALA A 1 89 ? 10.883 15.367 -5.188 1 74.5 89 ALA A O 1
ATOM 671 N N . PRO A 1 90 ? 9.766 13.836 -3.957 1 69.12 90 PRO A N 1
ATOM 672 C CA . PRO A 1 90 ? 8.695 13.781 -4.957 1 69.12 90 PRO A CA 1
ATOM 673 C C . PRO A 1 90 ? 7.977 15.109 -5.125 1 69.12 90 PRO A C 1
ATOM 675 O O . PRO A 1 90 ? 8.078 15.984 -4.262 1 69.12 90 PRO A O 1
ATOM 678 N N . LEU A 1 91 ? 7.309 15.109 -6.266 1 71.31 91 LEU A N 1
ATOM 679 C CA . LEU A 1 91 ? 6.469 16.266 -6.539 1 71.31 91 LEU A CA 1
ATOM 680 C C . LEU A 1 91 ? 5.363 16.406 -5.496 1 71.31 91 LEU A C 1
ATOM 682 O O . LEU A 1 91 ? 4.824 15.398 -5.031 1 71.31 91 LEU A O 1
ATOM 686 N N . GLY A 1 92 ? 5.18 17.578 -4.949 1 68 92 GLY A N 1
ATOM 687 C CA . GLY A 1 92 ? 4.129 17.797 -3.967 1 68 92 GLY A CA 1
ATOM 688 C C . GLY A 1 92 ? 4.664 18.203 -2.602 1 68 92 GLY A C 1
ATOM 689 O O . GLY A 1 92 ? 3.893 18.578 -1.714 1 68 92 GLY A O 1
ATOM 690 N N . ASN A 1 93 ? 5.941 18 -2.551 1 80.44 93 ASN A N 1
ATOM 691 C CA . ASN A 1 93 ? 6.535 18.516 -1.322 1 80.44 93 ASN A CA 1
ATOM 692 C C . ASN A 1 93 ? 6.691 20.031 -1.374 1 80.44 93 ASN A C 1
ATOM 694 O O . ASN A 1 93 ? 5.727 20.75 -1.636 1 80.44 93 ASN A O 1
ATOM 698 N N . ILE A 1 94 ? 7.805 20.484 -1.125 1 82.62 94 ILE A N 1
ATOM 699 C CA . ILE A 1 94 ? 7.973 21.938 -1.142 1 82.62 94 ILE A CA 1
ATOM 700 C C . ILE A 1 94 ? 8.508 22.375 -2.502 1 82.62 94 ILE A C 1
ATOM 702 O O . ILE A 1 94 ? 9.688 22.188 -2.803 1 82.62 94 ILE A O 1
ATOM 706 N N . TYR A 1 95 ? 7.527 22.766 -3.283 1 82.06 95 TYR A N 1
ATOM 707 C CA . TYR A 1 95 ? 7.816 23.219 -4.637 1 82.06 95 TYR A CA 1
ATOM 708 C C . TYR A 1 95 ? 7.359 24.656 -4.836 1 82.06 95 TYR A C 1
ATOM 710 O O . TYR A 1 95 ? 6.219 25 -4.516 1 82.06 95 TYR A O 1
ATOM 718 N N . PHE A 1 96 ? 8.289 25.453 -5.273 1 81.56 96 PHE A N 1
ATOM 719 C CA . PHE A 1 96 ? 7.957 26.859 -5.5 1 81.56 96 PHE A CA 1
ATOM 720 C C . PHE A 1 96 ? 8.664 27.391 -6.742 1 81.56 96 PHE A C 1
ATOM 722 O O . PHE A 1 96 ? 9.844 27.094 -6.965 1 81.56 96 PHE A O 1
ATOM 729 N N . GLY A 1 97 ? 7.949 28.047 -7.586 1 76.12 97 GLY A N 1
ATOM 730 C CA . GLY A 1 97 ? 8.523 28.609 -8.789 1 76.12 97 GLY A CA 1
ATOM 731 C C . GLY A 1 97 ? 9.062 27.562 -9.75 1 76.12 97 GLY A C 1
ATOM 732 O O . GLY A 1 97 ? 10.078 27.781 -10.414 1 76.12 97 GLY A O 1
ATOM 733 N N . GLY A 1 98 ? 8.539 26.406 -9.633 1 75.56 98 GLY A N 1
ATOM 734 C CA . GLY A 1 98 ? 8.969 25.328 -10.516 1 75.56 98 GLY A CA 1
ATOM 735 C C . GLY A 1 98 ? 10.211 24.625 -10.008 1 75.56 98 GLY A C 1
ATOM 736 O O . GLY A 1 98 ? 10.805 23.812 -10.734 1 75.56 98 GLY A O 1
ATOM 737 N N . GLN A 1 99 ? 10.547 24.906 -8.836 1 83.38 99 GLN A N 1
ATOM 738 C CA . GLN A 1 99 ? 11.766 24.328 -8.281 1 83.38 99 GLN A CA 1
ATOM 739 C C . GLN A 1 99 ? 11.461 23.484 -7.047 1 83.38 99 GLN A C 1
ATOM 741 O O . GLN A 1 99 ? 10.531 23.797 -6.297 1 83.38 99 GLN A O 1
ATOM 746 N N . ASN A 1 100 ? 12.297 22.469 -6.91 1 84.75 100 ASN A N 1
ATOM 747 C CA . ASN A 1 100 ? 12.219 21.672 -5.699 1 84.75 100 ASN A CA 1
ATOM 748 C C . ASN A 1 100 ? 12.953 22.328 -4.535 1 84.75 100 ASN A C 1
ATOM 750 O O . ASN A 1 100 ? 14.18 22.328 -4.484 1 84.75 100 ASN A O 1
ATOM 754 N N . PHE A 1 101 ? 12.234 22.844 -3.59 1 89.12 101 PHE A N 1
ATOM 755 C CA . PHE A 1 101 ? 12.797 23.641 -2.506 1 89.12 101 PHE A CA 1
ATOM 756 C C . PHE A 1 101 ? 12.938 22.812 -1.238 1 89.12 101 PHE A C 1
ATOM 758 O O . PHE A 1 101 ? 13.594 23.219 -0.285 1 89.12 101 PHE A O 1
ATOM 765 N N . GLY A 1 102 ? 12.391 21.703 -1.297 1 88.06 102 GLY A N 1
ATOM 766 C CA . GLY A 1 102 ? 12.547 20.875 -0.103 1 88.06 102 GLY A CA 1
ATOM 767 C C . GLY A 1 102 ? 11.508 19.781 0.019 1 88.06 102 GLY A C 1
ATOM 768 O O . GLY A 1 102 ? 10.859 19.422 -0.968 1 88.06 102 GLY A O 1
ATOM 769 N N . ALA A 1 103 ? 11.477 19.219 1.243 1 87.31 103 ALA A N 1
ATOM 770 C CA . ALA A 1 103 ? 10.539 18.141 1.54 1 87.31 103 ALA A CA 1
ATOM 771 C C . ALA A 1 103 ? 10 18.266 2.965 1 87.31 103 ALA A C 1
ATOM 773 O O . ALA A 1 103 ? 10.625 18.891 3.82 1 87.31 103 ALA A O 1
ATOM 774 N N . ILE A 1 104 ? 8.852 17.75 3.129 1 87 104 ILE A N 1
ATOM 775 C CA . ILE A 1 104 ? 8.25 17.656 4.453 1 87 104 ILE A CA 1
ATOM 776 C C . ILE A 1 104 ? 8.672 16.359 5.129 1 87 104 ILE A C 1
ATOM 778 O O . ILE A 1 104 ? 8.555 15.281 4.543 1 87 104 ILE A O 1
ATOM 782 N N . CYS A 1 105 ? 9.172 16.484 6.309 1 84.5 105 CYS A N 1
ATOM 783 C CA . CYS A 1 105 ? 9.562 15.305 7.062 1 84.5 105 CYS A CA 1
ATOM 784 C C . CYS A 1 105 ? 8.367 14.391 7.301 1 84.5 105 CYS A C 1
ATOM 786 O O . CYS A 1 105 ? 7.375 14.805 7.91 1 84.5 105 CYS A O 1
ATOM 788 N N . PRO A 1 106 ? 8.422 13.156 6.84 1 81.25 106 PRO A N 1
ATOM 789 C CA . PRO A 1 106 ? 7.281 12.258 7.027 1 81.25 106 PRO A CA 1
ATOM 790 C C . PRO A 1 106 ? 7.047 11.898 8.492 1 81.25 106 PRO A C 1
ATOM 792 O O . PRO A 1 106 ? 5.945 11.484 8.859 1 81.25 106 PRO A O 1
ATOM 795 N N . ARG A 1 107 ? 7.953 12.062 9.352 1 82.12 107 ARG A N 1
ATOM 796 C CA . ARG A 1 107 ? 7.844 11.672 10.75 1 82.12 107 ARG A CA 1
ATOM 797 C C . ARG A 1 107 ? 7.082 12.719 11.555 1 82.12 107 ARG A C 1
ATOM 799 O O . ARG A 1 107 ? 6.309 12.375 12.453 1 82.12 107 ARG A O 1
ATOM 806 N N . ASN A 1 108 ? 7.391 13.984 11.203 1 80.94 108 ASN A N 1
ATOM 807 C CA . ASN A 1 108 ? 6.832 15 12.094 1 80.94 108 ASN A CA 1
ATOM 808 C C . ASN A 1 108 ? 6.227 16.156 11.305 1 80.94 108 ASN A C 1
ATOM 810 O O . ASN A 1 108 ? 5.652 17.078 11.898 1 80.94 108 ASN A O 1
ATOM 814 N N . GLY A 1 109 ? 6.43 16.203 10.055 1 83.19 109 GLY A N 1
ATOM 815 C CA . GLY A 1 109 ? 5.793 17.219 9.227 1 83.19 109 GLY A CA 1
ATOM 816 C C . GLY A 1 109 ? 6.59 18.5 9.133 1 83.19 109 GLY A C 1
ATOM 817 O O . GLY A 1 109 ? 6.152 19.469 8.5 1 83.19 109 GLY A O 1
ATOM 818 N N . ILE A 1 110 ? 7.781 18.531 9.672 1 86.88 110 ILE A N 1
ATOM 819 C CA . ILE A 1 110 ? 8.594 19.75 9.648 1 86.88 110 ILE A CA 1
ATOM 820 C C . ILE A 1 110 ? 9.289 19.875 8.297 1 86.88 110 ILE A C 1
ATOM 822 O O . ILE A 1 110 ? 9.883 18.922 7.797 1 86.88 110 ILE A O 1
ATOM 826 N N . PRO A 1 111 ? 9.219 21.031 7.699 1 88.56 111 PRO A N 1
ATOM 827 C CA . PRO A 1 111 ? 9.844 21.219 6.387 1 88.56 111 PRO A CA 1
ATOM 828 C C . PRO A 1 111 ? 11.375 21.219 6.457 1 88.56 111 PRO A C 1
ATOM 830 O O . PRO A 1 111 ? 11.953 21.734 7.41 1 88.56 111 PRO A O 1
ATOM 833 N N . HIS A 1 112 ? 11.984 20.578 5.512 1 87.25 112 HIS A N 1
ATOM 834 C CA . HIS A 1 112 ? 13.422 20.594 5.262 1 87.25 112 HIS A CA 1
ATOM 835 C C . HIS A 1 112 ? 13.742 21.188 3.893 1 87.25 112 HIS A C 1
ATOM 837 O O . HIS A 1 112 ? 13.156 20.781 2.887 1 87.25 112 HIS A O 1
ATOM 843 N N . LEU A 1 113 ? 14.625 22.109 3.916 1 89.19 113 LEU A N 1
ATOM 844 C CA . LEU A 1 113 ? 14.883 22.844 2.68 1 89.19 113 LEU A CA 1
ATOM 845 C C . LEU A 1 113 ? 16.188 22.359 2.033 1 89.19 113 LEU A C 1
ATOM 847 O O . LEU A 1 113 ? 17.141 22.031 2.73 1 89.19 113 LEU A O 1
ATOM 851 N N . THR A 1 114 ? 16.203 22.391 0.742 1 86.56 114 THR A N 1
ATOM 852 C CA . THR A 1 114 ? 17.391 22.016 -0.009 1 86.56 114 THR A CA 1
ATOM 853 C C . THR A 1 114 ? 18.469 23.094 0.094 1 86.56 114 THR A C 1
ATOM 855 O O . THR A 1 114 ? 18.156 24.25 0.394 1 86.56 114 THR A O 1
ATOM 858 N N . PRO A 1 115 ? 19.734 22.703 -0.224 1 84.25 115 PRO A N 1
ATOM 859 C CA . PRO A 1 115 ? 20.766 23.734 -0.283 1 84.25 115 PRO A CA 1
ATOM 860 C C . PRO A 1 115 ? 20.484 24.797 -1.337 1 84.25 115 PRO A C 1
ATOM 862 O O . PRO A 1 115 ? 20.766 25.984 -1.121 1 84.25 115 PRO A O 1
ATOM 865 N N . HIS A 1 116 ? 19.938 24.344 -2.336 1 87.88 116 HIS A N 1
ATOM 866 C CA . HIS A 1 116 ? 19.547 25.297 -3.383 1 87.88 116 HIS A CA 1
ATOM 867 C C . HIS A 1 116 ? 18.531 26.297 -2.871 1 87.88 116 HIS A C 1
ATOM 869 O O . HIS A 1 116 ? 18.625 27.5 -3.16 1 87.88 116 HIS A O 1
ATOM 875 N N . CYS A 1 117 ? 17.609 25.812 -2.148 1 91.44 117 CYS A N 1
ATOM 876 C CA . CYS A 1 117 ? 16.594 26.703 -1.579 1 91.44 117 CYS A CA 1
ATOM 877 C C . CYS A 1 117 ? 17.219 27.672 -0.594 1 91.44 117 CYS A C 1
ATOM 879 O O . CYS A 1 117 ? 16.875 28.859 -0.583 1 91.44 117 CYS A O 1
ATOM 881 N N . GLU A 1 118 ? 18.094 27.219 0.158 1 91.12 118 GLU A N 1
ATOM 882 C CA . GLU A 1 118 ? 18.75 28.094 1.128 1 91.12 118 GLU A CA 1
ATOM 883 C C . GLU A 1 118 ? 19.562 29.188 0.431 1 91.12 118 GLU A C 1
ATOM 885 O O . GLU A 1 118 ? 19.578 30.328 0.888 1 91.12 118 GLU A O 1
ATOM 890 N N . GLN A 1 119 ? 20.188 28.781 -0.619 1 92.25 119 GLN A N 1
ATOM 891 C CA . GLN A 1 119 ? 20.906 29.766 -1.412 1 92.25 119 GLN A CA 1
ATOM 892 C C . GLN A 1 119 ? 19.953 30.797 -2 1 92.25 119 GLN A C 1
ATOM 894 O O . GLN A 1 119 ? 20.234 32 -1.99 1 92.25 119 GLN A O 1
ATOM 899 N N . TRP A 1 120 ? 18.906 30.281 -2.477 1 93.94 120 TRP A N 1
ATOM 900 C CA . TRP A 1 120 ? 17.875 31.141 -3.023 1 93.94 120 TRP A CA 1
ATOM 901 C C . TRP A 1 120 ? 17.375 32.125 -1.967 1 93.94 120 TRP A C 1
ATOM 903 O O . TRP A 1 120 ? 17.188 33.312 -2.246 1 93.94 120 TRP A O 1
ATOM 913 N N . ILE A 1 121 ? 17.188 31.688 -0.793 1 96.06 121 ILE A N 1
ATOM 914 C CA . ILE A 1 121 ? 16.734 32.5 0.327 1 96.06 121 ILE A CA 1
ATOM 915 C C . ILE A 1 121 ? 17.797 33.531 0.677 1 96.06 121 ILE A C 1
ATOM 917 O O . ILE A 1 121 ? 17.5 34.719 0.872 1 96.06 121 ILE A O 1
ATOM 921 N N . ARG A 1 122 ? 18.969 33.094 0.7 1 95.31 122 ARG A N 1
ATOM 922 C CA . ARG A 1 122 ? 20.078 34 1.013 1 95.31 122 ARG A CA 1
ATOM 923 C C . ARG A 1 122 ? 20.156 35.156 0.014 1 95.31 122 ARG A C 1
ATOM 925 O O . ARG A 1 122 ? 20.359 36.312 0.401 1 95.31 122 ARG A O 1
ATOM 932 N N . GLU A 1 123 ? 20.016 34.781 -1.147 1 94.88 123 GLU A N 1
ATOM 933 C CA . GLU A 1 123 ? 20.094 35.781 -2.205 1 94.88 123 GLU A CA 1
ATOM 934 C C . GLU A 1 123 ? 18.969 36.812 -2.09 1 94.88 123 GLU A C 1
ATOM 936 O O . GLU A 1 123 ? 19.172 38 -2.357 1 94.88 123 GLU A O 1
ATOM 941 N N . ARG A 1 124 ? 17.891 36.438 -1.688 1 94.38 124 ARG A N 1
ATOM 942 C CA . ARG A 1 124 ? 16.719 37.312 -1.625 1 94.38 124 ARG A CA 1
ATOM 943 C C . ARG A 1 124 ? 16.719 38.125 -0.342 1 94.38 124 ARG A C 1
ATOM 945 O O . ARG A 1 124 ? 16.25 39.281 -0.332 1 94.38 124 ARG A O 1
ATOM 952 N N . CYS A 1 125 ? 17.156 37.531 0.765 1 95.12 125 CYS A N 1
ATOM 953 C CA . CYS A 1 125 ? 17.094 38.156 2.07 1 95.12 125 CYS A CA 1
ATOM 954 C C . CYS A 1 125 ? 18.406 38.875 2.387 1 95.12 125 CYS A C 1
ATOM 956 O O . CYS A 1 125 ? 18.438 39.781 3.23 1 95.12 125 CYS A O 1
ATOM 958 N N . GLY A 1 126 ? 19.453 38.438 1.758 1 93.81 126 GLY A N 1
ATOM 959 C CA . GLY A 1 126 ? 20.766 39 2.068 1 93.81 126 GLY A CA 1
ATOM 960 C C . GLY A 1 126 ? 21.344 38.438 3.355 1 93.81 126 GLY A C 1
ATOM 961 O O . GLY A 1 126 ? 22.344 38.969 3.857 1 93.81 126 GLY A O 1
ATOM 962 N N . GLN A 1 127 ? 20.688 37.5 4.012 1 93.56 127 GLN A N 1
ATOM 963 C CA . GLN A 1 127 ? 21.125 36.906 5.266 1 93.56 127 GLN A CA 1
ATOM 964 C C . GLN A 1 127 ? 21.172 35.375 5.152 1 93.56 127 GLN A C 1
ATOM 966 O O . GLN A 1 127 ? 20.438 34.781 4.359 1 93.56 127 GLN A O 1
ATOM 971 N N . GLU A 1 128 ? 21.984 34.812 6 1 91.38 128 GLU A N 1
ATOM 972 C CA . GLU A 1 128 ? 22.078 33.344 6.043 1 91.38 128 GLU A CA 1
ATOM 973 C C . GLU A 1 128 ? 20.891 32.75 6.805 1 91.38 128 GLU A C 1
ATOM 975 O O . GLU A 1 128 ? 20.609 33.156 7.934 1 91.38 128 GLU A O 1
ATOM 980 N N . PRO A 1 129 ? 20.234 31.844 6.09 1 92.25 129 PRO A N 1
ATOM 981 C CA . PRO A 1 129 ? 19.172 31.141 6.824 1 92.25 129 PRO A CA 1
ATOM 982 C C . PRO A 1 129 ? 19.703 30.297 7.969 1 92.25 129 PRO A C 1
ATOM 984 O O . PRO A 1 129 ? 20.75 29.641 7.824 1 92.25 129 PRO A O 1
ATOM 987 N N . ARG A 1 130 ? 19.047 30.312 9.062 1 87.31 130 ARG A N 1
ATOM 988 C CA . ARG A 1 130 ? 19.453 29.578 10.25 1 87.31 130 ARG A CA 1
ATOM 989 C C . ARG A 1 130 ? 18.484 28.438 10.547 1 87.31 130 ARG A C 1
ATOM 991 O O . ARG A 1 130 ? 17.922 28.359 11.641 1 87.31 130 ARG A O 1
ATOM 998 N N . PHE A 1 131 ? 18.312 27.531 9.602 1 82.5 131 PHE A N 1
ATOM 999 C CA . PHE A 1 131 ? 17.375 26.422 9.781 1 82.5 131 PHE A CA 1
ATOM 1000 C C . PHE A 1 131 ? 18.047 25.25 10.469 1 82.5 131 PHE A C 1
ATOM 1002 O O . PHE A 1 131 ? 17.375 24.391 11.039 1 82.5 131 PHE A O 1
ATOM 1009 N N . ARG A 1 132 ? 19.281 25.094 10.32 1 67.56 132 ARG A N 1
ATOM 1010 C CA . ARG A 1 132 ? 20.031 23.922 10.789 1 67.56 132 ARG A CA 1
ATOM 1011 C C . ARG A 1 132 ? 19.828 23.703 12.281 1 67.56 132 ARG A C 1
ATOM 1013 O O . ARG A 1 132 ? 19.703 22.562 12.742 1 67.56 132 ARG A O 1
ATOM 1020 N N . HIS A 1 133 ? 19.781 24.828 12.891 1 61.06 133 HIS A N 1
ATOM 1021 C CA . HIS A 1 133 ? 19.594 24.688 14.336 1 61.06 133 HIS A CA 1
ATOM 1022 C C . HIS A 1 133 ? 18.203 24.141 14.664 1 61.06 133 HIS A C 1
ATOM 1024 O O . HIS A 1 133 ? 18 23.609 15.75 1 61.06 133 HIS A O 1
ATOM 1030 N N . LEU A 1 134 ? 17.344 24.312 13.695 1 61.88 134 LEU A N 1
ATOM 1031 C CA . LEU A 1 134 ? 15.969 23.828 13.867 1 61.88 134 LEU A CA 1
ATOM 1032 C C . LEU A 1 134 ? 15.914 22.312 13.8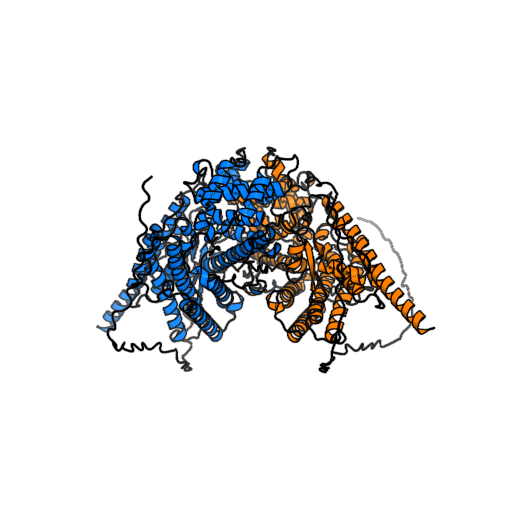12 1 61.88 134 LEU A C 1
ATOM 1034 O O . LEU A 1 134 ? 15.055 21.688 14.43 1 61.88 134 LEU A O 1
ATOM 1038 N N . TYR A 1 135 ? 16.859 21.938 13.016 1 59.06 135 TYR A N 1
ATOM 1039 C CA . TYR A 1 135 ? 16.844 20.5 12.734 1 59.06 135 TYR A CA 1
ATOM 1040 C C . TYR A 1 135 ? 17.75 19.75 13.711 1 59.06 135 TYR A C 1
ATOM 1042 O O . TYR A 1 135 ? 17.578 18.547 13.914 1 59.06 135 TYR A O 1
ATOM 1050 N N . SER A 1 136 ? 18.875 20.562 14.18 1 49.06 136 SER A N 1
ATOM 1051 C CA . SER A 1 136 ? 19.906 19.953 15.008 1 49.06 136 SER A CA 1
ATOM 1052 C C . SER A 1 136 ? 19.453 19.844 16.453 1 49.06 136 SER A C 1
ATOM 1054 O O . SER A 1 136 ? 19.25 20.859 17.125 1 49.06 136 SER A O 1
ATOM 1056 N N . GLY A 1 137 ? 18.344 19.594 16.844 1 42.59 137 GLY A N 1
ATOM 1057 C CA . GLY A 1 137 ? 18.172 19.547 18.281 1 42.59 137 GLY A CA 1
ATOM 1058 C C . GLY A 1 137 ? 19.391 19.016 19.016 1 42.59 137 GLY A C 1
ATOM 1059 O O . GLY A 1 137 ? 19.75 17.844 18.844 1 42.59 137 GLY A O 1
ATOM 1060 N N . ASP A 1 138 ? 20.375 19.875 19.312 1 37.28 138 ASP A N 1
ATOM 1061 C CA . ASP A 1 138 ? 21.234 19.594 20.469 1 37.28 138 ASP A CA 1
ATOM 1062 C C . ASP A 1 138 ? 20.453 18.922 21.594 1 37.28 138 ASP A C 1
ATOM 1064 O O . ASP A 1 138 ? 20.875 18.953 22.75 1 37.28 138 ASP A O 1
ATOM 1068 N N . ALA A 1 139 ? 19.234 19.25 21.734 1 34.34 139 ALA A N 1
ATOM 1069 C CA . ALA A 1 139 ? 18.734 18.484 22.875 1 34.34 139 ALA A CA 1
ATOM 1070 C C . ALA A 1 139 ? 19.219 17.031 22.828 1 34.34 139 ALA A C 1
ATOM 1072 O O . ALA A 1 139 ? 19.219 16.422 21.75 1 34.34 139 ALA A O 1
ATOM 1073 N N . PRO A 1 140 ? 20.094 16.75 23.797 1 30.69 140 PRO A N 1
ATOM 1074 C CA . PRO A 1 140 ? 20.438 15.336 23.922 1 30.69 140 PRO A CA 1
ATOM 1075 C C . PRO A 1 140 ? 19.391 14.422 23.266 1 30.69 140 PRO A C 1
ATOM 1077 O O . PRO A 1 140 ? 18.219 14.797 23.172 1 30.69 140 PRO A O 1
ATOM 1080 N N . ARG A 1 141 ? 19.875 13.461 22.688 1 36.06 141 ARG A N 1
ATOM 1081 C CA . ARG A 1 141 ? 19.078 12.273 22.406 1 36.06 141 ARG A CA 1
ATOM 1082 C C . ARG A 1 141 ? 17.844 12.219 23.312 1 36.06 141 ARG A C 1
ATOM 1084 O O . ARG A 1 141 ? 17.969 12.008 24.516 1 36.06 141 ARG A O 1
ATOM 1091 N N . SER A 1 142 ? 17.062 13.219 23.406 1 30.36 142 SER A N 1
ATOM 1092 C CA . SER A 1 142 ? 15.992 12.734 24.266 1 30.36 142 SER A CA 1
ATOM 1093 C C . SER A 1 142 ? 15.914 11.211 24.266 1 30.36 142 SER A C 1
ATOM 1095 O O . SER A 1 142 ? 15.891 10.594 23.188 1 30.36 142 SER A O 1
ATOM 1097 N N . HIS A 1 143 ? 16.641 10.547 25.047 1 29.59 143 HIS A N 1
ATOM 1098 C CA . HIS A 1 143 ? 16.266 9.211 25.484 1 29.59 143 HIS A CA 1
ATOM 1099 C C . HIS A 1 143 ? 14.844 8.859 25.062 1 29.59 143 HIS A C 1
ATOM 1101 O O . HIS A 1 143 ? 13.984 9.742 24.969 1 29.59 143 HIS A O 1
ATOM 1107 N N . PHE A 1 144 ? 14.664 8.008 24.062 1 32.06 144 PHE A N 1
ATOM 1108 C CA . PHE A 1 144 ? 13.297 7.516 24.125 1 32.06 144 PHE A CA 1
ATOM 1109 C C . PHE A 1 144 ? 12.656 7.887 25.453 1 32.06 144 PHE A C 1
ATOM 1111 O O . PHE A 1 144 ? 13.133 7.48 26.516 1 32.06 144 PHE A O 1
ATOM 1118 N N . SER A 1 145 ? 12.539 9.133 25.844 1 30.97 145 SER A N 1
ATOM 1119 C CA . SER A 1 145 ? 11.797 9.148 27.094 1 30.97 145 SER A CA 1
ATOM 1120 C C . SER A 1 145 ? 11.07 7.824 27.328 1 30.97 145 SER A C 1
ATOM 1122 O O . SER A 1 145 ? 10.727 7.129 26.359 1 30.97 145 SER A O 1
ATOM 1124 N N . GLY A 1 146 ? 11.25 7.188 28.438 1 31.8 146 GLY A N 1
ATOM 1125 C CA . GLY A 1 146 ? 10.5 5.996 28.797 1 31.8 146 GLY A CA 1
ATOM 1126 C C . GLY A 1 146 ? 9.172 5.883 28.078 1 31.8 146 GLY A C 1
ATOM 1127 O O . GLY A 1 146 ? 8.617 4.789 27.953 1 31.8 146 GLY A O 1
ATOM 1128 N N . SER A 1 147 ? 8.469 6.992 27.891 1 33.19 147 SER A N 1
ATOM 1129 C CA . SER A 1 147 ? 7.156 6.996 27.25 1 33.19 147 SER A CA 1
ATOM 1130 C C . SER A 1 147 ? 7.281 6.957 25.734 1 33.19 147 SER A C 1
ATOM 1132 O O . SER A 1 147 ? 6.324 6.613 25.031 1 33.19 147 SER A O 1
ATOM 1134 N N . ASP A 1 148 ? 8.242 7.574 25.141 1 35.88 148 ASP A N 1
ATOM 1135 C CA . ASP A 1 148 ? 8.305 7.691 23.688 1 35.88 148 ASP A CA 1
ATOM 1136 C C . ASP A 1 148 ? 8.914 6.441 23.062 1 35.88 148 ASP A C 1
ATOM 1138 O O . ASP A 1 148 ? 8.953 6.309 21.828 1 35.88 148 ASP A O 1
ATOM 1142 N N . ILE A 1 149 ? 10.078 5.938 23.469 1 34.72 149 ILE A N 1
ATOM 1143 C CA . ILE A 1 149 ? 10.5 4.605 23.047 1 34.72 149 ILE A CA 1
ATOM 1144 C C . ILE A 1 149 ? 9.352 3.619 23.219 1 34.72 149 ILE A C 1
ATOM 1146 O O . ILE A 1 149 ? 8.812 3.461 24.312 1 34.72 149 ILE A O 1
ATOM 1150 N N . VAL A 1 150 ? 8.695 3.434 22.297 1 35.06 150 VAL A N 1
ATOM 1151 C CA . VAL A 1 150 ? 7.898 2.23 22.531 1 35.06 150 VAL A CA 1
ATOM 1152 C C . VAL A 1 150 ? 8.656 1.274 23.453 1 35.06 150 VAL A C 1
ATOM 1154 O O . VAL A 1 150 ? 9.82 0.943 23.188 1 35.06 150 VAL A O 1
ATOM 1157 N N . PRO A 1 151 ? 8.336 1.192 24.703 1 33.78 151 PRO A N 1
ATOM 1158 C CA . PRO A 1 151 ? 8.891 0.202 25.625 1 33.78 151 PRO A CA 1
ATOM 1159 C C . PRO A 1 151 ? 9.391 -1.054 24.922 1 33.78 151 PRO A C 1
ATOM 1161 O O . PRO A 1 151 ? 9.703 -2.055 25.562 1 33.78 151 PRO A O 1
ATOM 1164 N N . THR A 1 152 ? 9.422 -1.07 23.703 1 34.31 152 THR A N 1
ATOM 1165 C CA . THR A 1 152 ? 9.664 -2.41 23.172 1 34.31 152 THR A CA 1
ATOM 1166 C C . THR A 1 152 ? 11.102 -2.846 23.453 1 34.31 152 THR A C 1
ATOM 1168 O O . THR A 1 152 ? 11.367 -4.035 23.625 1 34.31 152 THR A O 1
ATOM 1171 N N . PHE A 1 153 ? 12.102 -1.995 23.125 1 34.72 153 PHE A N 1
ATOM 1172 C CA . PHE A 1 153 ? 13.438 -2.535 23.375 1 34.72 153 PHE A CA 1
ATOM 1173 C C . PHE A 1 153 ? 13.641 -2.814 24.859 1 34.72 153 PHE A C 1
ATOM 1175 O O . PHE A 1 153 ? 14.453 -3.662 25.234 1 34.72 153 PHE A O 1
ATOM 1182 N N . VAL A 1 154 ? 13.211 -1.867 25.641 1 33.66 154 VAL A N 1
ATOM 1183 C CA . VAL A 1 154 ? 13.312 -2.236 27.062 1 33.66 154 VAL A CA 1
ATOM 1184 C C . VAL A 1 154 ? 12.633 -3.586 27.281 1 33.66 154 VAL A C 1
ATOM 1186 O O . VAL A 1 154 ? 12.883 -4.246 28.297 1 33.66 154 VAL A O 1
ATOM 1189 N N . SER A 1 155 ? 11.742 -3.855 26.484 1 35.06 155 SER A N 1
ATOM 1190 C CA . SER A 1 155 ? 10.961 -5.066 26.719 1 35.06 155 SER A CA 1
ATOM 1191 C C . SER A 1 155 ? 11.781 -6.316 26.406 1 35.06 155 SER A C 1
ATOM 1193 O O . SER A 1 155 ? 11.445 -7.414 26.859 1 35.06 155 SER A O 1
ATOM 1195 N N . VAL A 1 156 ? 12.68 -6.219 25.438 1 35.16 156 VAL A N 1
ATOM 1196 C CA . VAL A 1 156 ? 13.438 -7.465 25.328 1 35.16 156 VAL A CA 1
ATOM 1197 C C . VAL A 1 156 ? 14.164 -7.754 26.641 1 35.16 156 VAL A C 1
ATOM 1199 O O . VAL A 1 156 ? 14.281 -8.906 27.047 1 35.16 156 VAL A O 1
ATOM 1202 N N . GLN A 1 157 ? 14.867 -6.781 27.094 1 35.59 157 GLN A N 1
ATOM 1203 C CA . GLN A 1 157 ? 15.539 -7.105 28.344 1 35.59 157 GLN A CA 1
ATOM 1204 C C . GLN A 1 157 ? 14.547 -7.246 29.5 1 35.59 157 GLN A C 1
ATOM 1206 O O . GLN A 1 157 ? 14.82 -7.926 30.484 1 35.59 157 GLN A O 1
ATOM 1211 N N . ALA A 1 158 ? 13.609 -6.211 29.703 1 34.09 158 ALA A N 1
ATOM 1212 C CA . ALA A 1 158 ? 12.75 -6.352 30.875 1 34.09 158 ALA A CA 1
ATOM 1213 C C . ALA A 1 158 ? 11.688 -7.418 30.656 1 34.09 158 ALA A C 1
ATOM 1215 O O . ALA A 1 158 ? 11.039 -7.453 29.609 1 34.09 158 ALA A O 1
ATOM 1216 N N . GLN A 1 159 ? 11.727 -8.5 31.125 1 36.88 159 GLN A N 1
ATOM 1217 C CA . GLN A 1 159 ? 10.711 -9.516 31.359 1 36.88 159 GLN A CA 1
ATOM 1218 C C . GLN A 1 159 ? 9.32 -8.891 31.484 1 36.88 159 GLN A C 1
ATOM 1220 O O . GLN A 1 159 ? 8.789 -8.75 32.594 1 36.88 159 GLN A O 1
ATOM 1225 N N . VAL A 1 160 ? 9.078 -7.723 30.875 1 37.06 160 VAL A N 1
ATOM 1226 C CA . VAL A 1 160 ? 7.789 -7.129 31.219 1 37.06 160 VAL A CA 1
ATOM 1227 C C . VAL A 1 160 ? 6.668 -8.109 30.891 1 37.06 160 VAL A C 1
ATOM 1229 O O . VAL A 1 160 ? 6.559 -8.578 29.75 1 37.06 160 VAL A O 1
ATOM 1232 N N . LYS A 1 161 ? 6.176 -8.695 31.766 1 40.62 161 LYS A N 1
ATOM 1233 C CA . LYS A 1 161 ? 4.891 -9.375 31.766 1 40.62 161 LYS A CA 1
ATOM 1234 C C . LYS A 1 161 ? 3.893 -8.672 30.844 1 40.62 161 LYS A C 1
ATOM 1236 O O . LYS A 1 161 ? 3.658 -7.473 30.984 1 40.62 161 LYS A O 1
ATOM 1241 N N . GLN A 1 162 ? 3.896 -8.938 29.516 1 50.06 162 GLN A N 1
ATOM 1242 C CA . GLN A 1 162 ? 2.793 -8.453 28.688 1 50.06 162 GLN A CA 1
ATOM 1243 C C . GLN A 1 162 ? 1.534 -8.25 29.531 1 50.06 162 GLN A C 1
ATOM 1245 O O . GLN A 1 162 ? 1.105 -9.148 30.25 1 50.06 162 GLN A O 1
ATOM 1250 N N . PRO A 1 163 ? 1.308 -7.039 29.828 1 54.81 163 PRO A N 1
ATOM 1251 C CA . PRO A 1 163 ? 0.028 -6.938 30.531 1 54.81 163 PRO A CA 1
ATOM 1252 C C . PRO A 1 163 ? -1.088 -7.723 29.859 1 54.81 163 PRO A C 1
ATOM 1254 O O . PRO A 1 163 ? -1.171 -7.734 28.625 1 54.81 163 PRO A O 1
ATOM 1257 N N . GLY A 1 164 ? -1.454 -8.828 30.312 1 74.69 164 GLY A N 1
ATOM 1258 C CA . GLY A 1 164 ? -2.605 -9.586 29.844 1 74.69 164 GLY A CA 1
ATOM 1259 C C . GLY A 1 164 ? -3.816 -8.711 29.562 1 74.69 164 GLY A C 1
ATOM 1260 O O . GLY A 1 164 ? -3.725 -7.484 29.594 1 74.69 164 GLY A O 1
ATOM 1261 N N . LEU A 1 165 ? -4.785 -9.156 29 1 91.69 165 LEU A N 1
ATOM 1262 C CA . LEU A 1 165 ? -6.074 -8.516 28.766 1 91.69 165 LEU A CA 1
ATOM 1263 C C . LEU A 1 165 ? -6.621 -7.906 30.047 1 91.69 165 LEU A C 1
ATOM 1265 O O 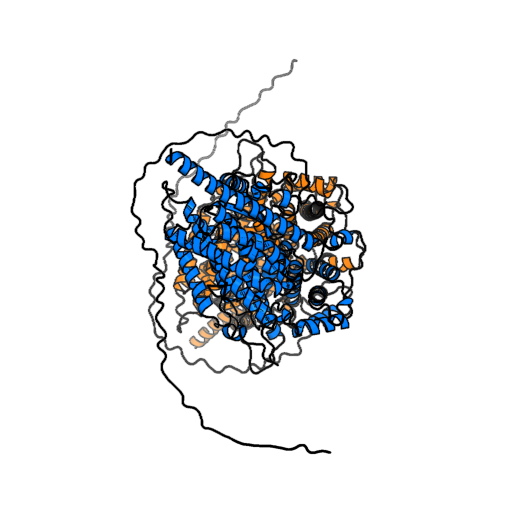. LEU A 1 165 ? -6.508 -8.5 31.125 1 91.69 165 LEU A O 1
ATOM 1269 N N . PRO A 1 166 ? -6.965 -6.602 30 1 94.81 166 PRO A N 1
ATOM 1270 C CA . PRO A 1 166 ? -7.668 -6.074 31.172 1 94.81 166 PRO A CA 1
ATOM 1271 C C . PRO A 1 166 ? -8.922 -6.875 31.516 1 94.81 166 PRO A C 1
ATOM 1273 O O . PRO A 1 166 ? -9.359 -7.711 30.719 1 94.81 166 PRO A O 1
ATOM 1276 N N . ASP A 1 167 ? -9.422 -6.555 32.75 1 95 167 ASP A N 1
ATOM 1277 C CA . ASP A 1 167 ? -10.672 -7.211 33.125 1 95 167 ASP A CA 1
ATOM 1278 C C . ASP A 1 167 ? -11.797 -6.832 32.156 1 95 167 ASP A C 1
ATOM 1280 O O . ASP A 1 167 ? -11.852 -5.703 31.656 1 95 167 ASP A O 1
ATOM 1284 N N . LYS A 1 168 ? -12.742 -7.738 31.984 1 95.12 168 LYS A N 1
ATOM 1285 C CA . LYS A 1 168 ? -13.812 -7.574 31.016 1 95.12 168 LYS A CA 1
ATOM 1286 C C . LYS A 1 168 ? -14.648 -6.332 31.312 1 95.12 168 LYS A C 1
ATOM 1288 O O . LYS A 1 168 ? -15.133 -5.664 30.391 1 95.12 168 LYS A O 1
ATOM 1293 N N . TRP A 1 169 ? -14.828 -6.117 32.594 1 95.88 169 TRP A N 1
ATOM 1294 C CA . TRP A 1 169 ? -15.672 -4.977 32.938 1 95.88 169 TRP A CA 1
ATOM 1295 C C . TRP A 1 169 ? -15.039 -3.67 32.469 1 95.88 169 TRP A C 1
ATOM 1297 O O . TRP A 1 169 ? -15.75 -2.723 32.094 1 95.88 169 TRP A O 1
ATOM 1307 N N . ILE A 1 170 ? -13.727 -3.564 32.469 1 96.94 170 ILE A N 1
ATOM 1308 C CA . ILE A 1 170 ? -13.016 -2.398 31.938 1 96.94 170 ILE A CA 1
ATOM 1309 C C . ILE A 1 170 ? -13.297 -2.229 30.453 1 96.94 170 ILE A C 1
ATOM 1311 O O . ILE A 1 170 ? -13.609 -1.126 30 1 96.94 170 ILE A O 1
ATOM 1315 N N . VAL A 1 171 ? -13.227 -3.354 29.688 1 97.56 171 VAL A N 1
ATOM 1316 C CA . VAL A 1 171 ? -13.453 -3.328 28.25 1 97.56 171 VAL A CA 1
ATOM 1317 C C . VAL A 1 171 ? -14.883 -2.887 27.953 1 97.56 171 VAL A C 1
ATOM 1319 O O . VAL A 1 171 ? -15.109 -2.031 27.094 1 97.56 171 VAL A O 1
ATOM 1322 N N . HIS A 1 172 ? -15.828 -3.389 28.719 1 96.81 172 HIS A N 1
ATOM 1323 C CA . HIS A 1 172 ? -17.219 -3.051 28.5 1 96.81 172 HIS A CA 1
ATOM 1324 C C . HIS A 1 172 ? -17.5 -1.586 28.812 1 96.81 172 HIS A C 1
ATOM 1326 O O . HIS A 1 172 ? -18.297 -0.934 28.141 1 96.81 172 HIS A O 1
ATOM 1332 N N . GLY A 1 173 ? -16.891 -1.082 29.891 1 96.94 173 GLY A N 1
ATOM 1333 C CA . GLY A 1 173 ? -17 0.334 30.188 1 96.94 173 GLY A CA 1
ATOM 1334 C C . GLY A 1 173 ? -16.484 1.229 29.078 1 96.94 173 GLY A C 1
ATOM 1335 O O . GLY A 1 173 ? -17.109 2.23 28.734 1 96.94 173 GLY A O 1
ATOM 1336 N N . LEU A 1 174 ? -15.398 0.825 28.5 1 97.31 174 LEU A N 1
ATOM 1337 C CA . LEU A 1 174 ? -14.789 1.591 27.422 1 97.31 174 LEU A CA 1
ATOM 1338 C C . LEU A 1 174 ? -15.625 1.485 26.141 1 97.31 174 LEU A C 1
ATOM 1340 O O . LEU A 1 174 ? -15.742 2.457 25.391 1 97.31 174 LEU A O 1
ATOM 1344 N N . VAL A 1 175 ? -16.188 0.25 25.875 1 96.88 175 VAL A N 1
ATOM 1345 C CA . VAL A 1 175 ? -17.047 0.067 24.703 1 96.88 175 VAL A CA 1
ATOM 1346 C C . VAL A 1 175 ? -18.25 0.996 24.797 1 96.88 175 VAL A C 1
ATOM 1348 O O . VAL A 1 175 ? -18.609 1.663 23.828 1 96.88 175 VAL A O 1
ATOM 1351 N N . SER A 1 176 ? -18.797 1.043 25.938 1 94.94 176 SER A N 1
ATOM 1352 C CA . SER A 1 176 ? -19.953 1.893 26.156 1 94.94 176 SER A CA 1
ATOM 1353 C C . SER A 1 176 ? -19.625 3.363 25.938 1 94.94 176 SER A C 1
ATOM 1355 O O . SER A 1 176 ? -20.328 4.078 25.234 1 94.94 176 SER A O 1
ATOM 1357 N N . ALA A 1 177 ? -18.562 3.812 26.516 1 95.62 177 ALA A N 1
ATOM 1358 C CA . ALA A 1 177 ? -18.156 5.211 26.406 1 95.62 177 ALA A CA 1
ATOM 1359 C C . ALA A 1 177 ? -17.781 5.562 24.969 1 95.62 177 ALA A C 1
ATOM 1361 O O . ALA A 1 177 ? -18.188 6.605 24.453 1 95.62 177 ALA A O 1
ATOM 1362 N N . PHE A 1 178 ? -17.047 4.723 24.344 1 94.56 178 PHE A N 1
ATOM 1363 C CA . PHE A 1 178 ? -16.578 4.973 22.984 1 94.56 178 PHE A CA 1
ATOM 1364 C C . PHE A 1 178 ? -17.734 5.02 22 1 94.56 178 PHE A C 1
ATOM 1366 O O . PHE A 1 178 ? -17.828 5.93 21.172 1 94.56 178 PHE A O 1
ATOM 1373 N N . THR A 1 179 ? -18.641 4.059 22.094 1 91.88 179 THR A N 1
ATOM 1374 C CA . THR A 1 179 ? -19.766 3.949 21.172 1 91.88 179 THR A CA 1
ATOM 1375 C C . THR A 1 179 ? -20.688 5.16 21.281 1 91.88 179 THR A C 1
ATOM 1377 O O . THR A 1 179 ? -21.312 5.574 20.312 1 91.88 179 THR A O 1
ATOM 1380 N N . ASN A 1 180 ? -20.672 5.801 22.406 1 88.38 180 ASN A N 1
ATOM 1381 C CA . ASN A 1 180 ? -21.547 6.941 22.641 1 88.38 180 ASN A CA 1
ATOM 1382 C C . ASN A 1 180 ? -20.844 8.266 22.359 1 88.38 180 ASN A C 1
ATOM 1384 O O . ASN A 1 180 ? -21.469 9.328 22.406 1 88.38 180 ASN A O 1
ATOM 1388 N N . SER A 1 181 ? -19.625 8.148 22.016 1 88.81 181 SER A N 1
ATOM 1389 C CA . SER A 1 181 ? -18.875 9.367 21.719 1 88.81 181 SER A CA 1
ATOM 1390 C C . SER A 1 181 ? -19.016 9.781 20.266 1 88.81 181 SER A C 1
ATOM 1392 O O . SER A 1 181 ? -19.234 8.93 19.391 1 88.81 181 SER A O 1
ATOM 1394 N N . GLU A 1 182 ? -18.906 11.07 19.984 1 85.25 182 GLU A N 1
ATOM 1395 C CA . GLU A 1 182 ? -18.922 11.57 18.625 1 85.25 182 GLU A CA 1
ATOM 1396 C C . GLU A 1 182 ? -17.641 11.172 17.891 1 85.25 182 GLU A C 1
ATOM 1398 O O . GLU A 1 182 ? -17.625 11.094 16.656 1 85.25 182 GLU A O 1
ATOM 1403 N N . PHE A 1 183 ? -16.688 10.859 18.672 1 90.25 183 PHE A N 1
ATOM 1404 C CA . PHE A 1 183 ? -15.414 10.422 18.109 1 90.25 183 PHE A CA 1
ATOM 1405 C C . PHE A 1 183 ? -15.586 9.133 17.312 1 90.25 183 PHE A C 1
ATOM 1407 O O . PHE A 1 183 ? -14.961 8.953 16.266 1 90.25 183 PHE A O 1
ATOM 1414 N N . SER A 1 184 ? -16.469 8.281 17.734 1 91.56 184 SER A N 1
ATOM 1415 C CA . SER A 1 184 ? -16.688 6.992 17.078 1 91.56 184 SER A CA 1
ATOM 1416 C C . SER A 1 184 ? -17.375 7.164 15.734 1 91.56 184 SER A C 1
ATOM 1418 O O . SER A 1 184 ? -17.328 6.27 14.891 1 91.56 184 SER A O 1
ATOM 1420 N N . LEU A 1 185 ? -17.984 8.289 15.508 1 87.56 185 LEU A N 1
ATOM 1421 C CA . LEU A 1 185 ? -18.641 8.562 14.234 1 87.56 185 LEU A CA 1
ATOM 1422 C C . LEU A 1 185 ? -17.641 9.109 13.219 1 87.56 185 LEU A C 1
ATOM 1424 O O . LEU A 1 185 ? -17.781 8.875 12.016 1 87.56 185 LEU A O 1
ATOM 1428 N N . ALA A 1 186 ? -16.656 9.828 13.75 1 91.38 186 ALA A N 1
ATOM 1429 C CA . ALA A 1 186 ? -15.586 10.328 12.883 1 91.38 186 ALA A CA 1
ATOM 1430 C C . ALA A 1 186 ? -14.609 9.211 12.516 1 91.38 186 ALA A C 1
ATOM 1432 O O . ALA A 1 186 ? -14.125 9.148 11.391 1 91.38 186 ALA A O 1
ATOM 1433 N N . PHE A 1 187 ? -14.344 8.391 13.5 1 95.06 187 PHE A N 1
ATOM 1434 C CA . PHE A 1 187 ? -13.453 7.246 13.328 1 95.06 187 PHE A CA 1
ATOM 1435 C C . PHE A 1 187 ? -14.141 5.953 13.742 1 95.06 187 PHE A C 1
ATOM 1437 O O . PHE A 1 187 ? -13.891 5.434 14.836 1 95.06 187 PHE A O 1
ATOM 1444 N N . PRO A 1 188 ? -14.945 5.445 12.773 1 94.12 188 PRO A N 1
ATOM 1445 C CA . PRO A 1 188 ? -15.703 4.234 13.094 1 94.12 188 PRO A CA 1
ATOM 1446 C C . PRO A 1 188 ? -14.844 2.975 13.086 1 94.12 188 PRO A C 1
ATOM 1448 O O . PRO A 1 188 ? -15.078 2.066 12.289 1 94.12 188 PRO A O 1
ATOM 1451 N N . LEU A 1 189 ? -14.023 2.832 14.039 1 96.56 189 LEU A N 1
ATOM 1452 C CA . LEU A 1 189 ? -12.961 1.828 14.039 1 96.56 189 LEU A CA 1
ATOM 1453 C C . LEU A 1 189 ? -13.461 0.514 14.633 1 96.56 189 LEU A C 1
ATOM 1455 O O . LEU A 1 189 ? -12.82 -0.527 14.469 1 96.56 189 LEU A O 1
ATOM 1459 N N . MET A 1 190 ? -14.578 0.606 15.297 1 94.31 190 MET A N 1
ATOM 1460 C CA . MET A 1 190 ? -15.109 -0.576 15.969 1 94.31 190 MET A CA 1
ATOM 1461 C C . MET A 1 190 ? -16.625 -0.67 15.805 1 94.31 190 MET A C 1
ATOM 1463 O O . MET A 1 190 ? -17.328 0.316 16 1 94.31 190 MET A O 1
ATOM 1467 N N . ASN A 1 191 ? -17.047 -1.784 15.297 1 92.56 191 ASN A N 1
ATOM 1468 C CA . ASN A 1 191 ? -18.484 -2.088 15.289 1 92.56 191 ASN A CA 1
ATOM 1469 C C . ASN A 1 191 ? -18.906 -2.826 16.562 1 92.56 191 ASN A C 1
ATOM 1471 O O . ASN A 1 191 ? -18.422 -3.932 16.828 1 92.56 191 ASN A O 1
ATOM 1475 N N . PRO A 1 192 ? -19.797 -2.248 17.312 1 92.38 192 PRO A N 1
ATOM 1476 C CA . PRO A 1 192 ? -20.094 -2.814 18.625 1 92.38 192 PRO A CA 1
ATOM 1477 C C . PRO A 1 192 ? -20.672 -4.219 18.547 1 92.38 192 PRO A C 1
ATOM 1479 O O . PRO A 1 192 ? -20.438 -5.047 19.438 1 92.38 192 PRO A O 1
ATOM 1482 N N . VAL A 1 193 ? -21.453 -4.516 17.531 1 92.06 193 VAL A N 1
ATOM 1483 C CA . VAL A 1 193 ? -22.062 -5.84 17.391 1 92.06 193 VAL A CA 1
ATOM 1484 C C . VAL A 1 193 ? -20.969 -6.875 17.109 1 92.06 193 VAL A C 1
ATOM 1486 O O . VAL A 1 193 ? -20.922 -7.922 17.75 1 92.06 193 VAL A O 1
ATOM 1489 N N . LEU A 1 194 ? -20.094 -6.609 16.203 1 93.25 194 LEU A N 1
ATOM 1490 C CA . LEU A 1 194 ? -19.016 -7.516 15.852 1 93.25 194 LEU A CA 1
ATOM 1491 C C . LEU A 1 194 ? -18.016 -7.633 17 1 93.25 194 LEU A C 1
ATOM 1493 O O . LEU A 1 194 ? -17.438 -8.703 17.219 1 93.25 194 LEU A O 1
ATOM 1497 N N . PHE A 1 195 ? -17.891 -6.578 17.734 1 96.62 195 PHE A N 1
ATOM 1498 C CA . PHE A 1 195 ? -16.875 -6.512 18.781 1 96.62 195 PHE A CA 1
ATOM 1499 C C . PHE A 1 195 ? -17.266 -7.367 19.984 1 96.62 195 PHE A C 1
ATOM 1501 O O . PHE A 1 195 ? -16.406 -7.816 20.734 1 96.62 195 PHE A O 1
ATOM 1508 N N . GLU A 1 196 ? -18.547 -7.566 20.125 1 95 196 GLU A N 1
ATOM 1509 C CA . GLU A 1 196 ? -18.984 -8.469 21.188 1 95 196 GLU A CA 1
ATOM 1510 C C . GLU A 1 196 ? -18.422 -9.875 20.984 1 95 196 GLU A C 1
ATOM 1512 O O . GLU A 1 196 ? -17.969 -10.516 21.953 1 95 196 GLU A O 1
ATOM 1517 N N . GLU A 1 197 ? -18.422 -10.266 19.781 1 91.56 197 GLU A N 1
ATOM 1518 C CA . GLU A 1 197 ? -17.828 -11.562 19.469 1 91.56 197 GLU A CA 1
ATOM 1519 C C . GLU A 1 197 ? -16.312 -11.539 19.672 1 91.56 197 GLU A C 1
ATOM 1521 O O . GLU A 1 197 ? -15.727 -12.531 20.094 1 91.56 197 GLU A O 1
ATOM 1526 N N . THR A 1 198 ? -15.711 -10.445 19.297 1 95.56 198 THR A N 1
ATOM 1527 C CA . THR A 1 198 ? -14.273 -10.281 19.484 1 95.56 198 THR A CA 1
ATOM 1528 C C . THR A 1 198 ? -13.906 -10.406 20.953 1 95.56 198 THR A C 1
ATOM 1530 O O . THR A 1 198 ? -12.938 -11.086 21.297 1 95.56 198 THR A O 1
ATOM 1533 N N . ILE A 1 199 ? -14.734 -9.805 21.812 1 96.5 199 ILE A N 1
ATOM 1534 C CA . ILE A 1 199 ? -14.492 -9.883 23.25 1 96.5 199 ILE A CA 1
ATOM 1535 C C . ILE A 1 199 ? -14.648 -11.328 23.719 1 96.5 199 ILE A C 1
ATOM 1537 O O . ILE A 1 199 ? -13.812 -11.844 24.469 1 96.5 199 ILE A O 1
ATOM 1541 N N . ARG A 1 200 ? -15.695 -11.961 23.297 1 93.69 200 ARG A N 1
ATOM 1542 C CA . ARG A 1 200 ? -15.953 -13.344 23.703 1 93.69 200 ARG A CA 1
ATOM 1543 C C . ARG A 1 200 ? -14.766 -14.234 23.344 1 93.69 200 ARG A C 1
ATOM 1545 O O . ARG A 1 200 ? -14.297 -15.016 24.172 1 93.69 200 ARG A O 1
ATOM 1552 N N . LEU A 1 201 ? -14.242 -14.078 22.125 1 90.69 201 LEU A N 1
ATOM 1553 C CA . LEU A 1 201 ? -13.133 -14.891 21.656 1 90.69 201 LEU A CA 1
ATOM 1554 C C . LEU A 1 201 ? -11.852 -14.57 22.406 1 90.69 201 LEU A C 1
ATOM 1556 O O . LEU A 1 201 ? -11.086 -15.469 22.766 1 90.69 201 LEU A O 1
ATOM 1560 N N . ALA A 1 202 ? -11.633 -13.289 22.656 1 93.94 202 ALA A N 1
ATOM 1561 C CA . ALA A 1 202 ? -10.398 -12.852 23.312 1 93.94 202 ALA A CA 1
ATOM 1562 C C . ALA A 1 202 ? -10.305 -13.422 24.734 1 93.94 202 ALA A C 1
ATOM 1564 O O . ALA A 1 202 ? -9.211 -13.711 25.219 1 93.94 202 ALA A O 1
ATOM 1565 N N . TYR A 1 203 ? -11.422 -13.555 25.375 1 93.06 203 TYR A N 1
ATOM 1566 C CA . TYR A 1 203 ? -11.414 -13.969 26.781 1 93.06 203 TYR A CA 1
ATOM 1567 C C . TYR A 1 203 ? -11.789 -15.445 26.906 1 93.06 203 TYR A C 1
ATOM 1569 O O . TYR A 1 203 ? -11.977 -15.945 28.016 1 93.06 203 TYR A O 1
ATOM 1577 N N . SER A 1 204 ? -11.867 -16.062 25.812 1 86.25 204 SER A N 1
ATOM 1578 C CA . SER A 1 204 ? -12.094 -17.5 25.875 1 86.25 204 SER A CA 1
ATOM 1579 C C . SER A 1 204 ? -10.898 -18.234 26.5 1 86.25 204 SER A C 1
ATOM 1581 O O . SER A 1 204 ? -9.781 -17.719 26.469 1 86.25 204 SER A O 1
ATOM 1583 N N . PRO A 1 205 ? -11.242 -19.312 27.188 1 78.5 205 PRO A N 1
ATOM 1584 C CA . PRO A 1 205 ? -10.148 -20.047 27.844 1 78.5 205 PRO A CA 1
ATOM 1585 C C . PRO A 1 205 ? -9.047 -20.453 26.875 1 78.5 205 PRO A C 1
ATOM 1587 O O . PRO A 1 205 ? -9.328 -20.797 25.734 1 78.5 205 PRO A O 1
ATOM 1590 N N . ASP A 1 206 ? -7.949 -20.109 27.391 1 64.62 206 ASP A N 1
ATOM 1591 C CA . ASP A 1 206 ? -6.762 -20.391 26.594 1 64.62 206 ASP A CA 1
ATOM 1592 C C . ASP A 1 206 ? -6.594 -21.891 26.375 1 64.62 206 ASP A C 1
ATOM 1594 O O . ASP A 1 206 ? -6.727 -22.688 27.312 1 64.62 206 ASP A O 1
ATOM 1598 N N . GLU A 1 207 ? -6.754 -22.188 25.172 1 58.97 207 GLU A N 1
ATOM 1599 C CA . GLU A 1 207 ? -6.34 -23.547 24.828 1 58.97 207 GLU A CA 1
ATOM 1600 C C . GLU A 1 207 ? -4.836 -23.609 24.578 1 58.97 207 GLU A C 1
ATOM 1602 O O . GLU A 1 207 ? -4.168 -22.594 24.453 1 58.97 207 GLU A O 1
ATOM 1607 N N . MET A 1 208 ? -4.141 -24.734 24.812 1 48.19 208 MET A N 1
ATOM 1608 C CA . MET A 1 208 ? -2.715 -24.984 24.625 1 48.19 208 MET A CA 1
ATOM 1609 C C . MET A 1 208 ? -2.23 -24.406 23.297 1 48.19 208 MET A C 1
ATOM 1611 O O . MET A 1 208 ? -1.121 -23.875 23.219 1 48.19 208 MET A O 1
ATOM 1615 N N . LYS A 1 209 ? -2.936 -24.516 22.328 1 54.97 209 LYS A N 1
ATOM 1616 C CA . LYS A 1 209 ? -2.641 -23.922 21.016 1 54.97 209 LYS A CA 1
ATOM 1617 C C . LYS A 1 209 ? -3.797 -23.047 20.531 1 54.97 209 LYS A C 1
ATOM 1619 O O . LYS A 1 209 ? -4.699 -23.531 19.844 1 54.97 209 LYS A O 1
ATOM 1624 N N . PRO A 1 210 ? -3.559 -21.703 21 1 58.94 210 PRO A N 1
ATOM 1625 C CA . PRO A 1 210 ? -4.734 -20.906 20.641 1 58.94 210 PRO A CA 1
ATOM 1626 C C . PRO A 1 210 ? -4.867 -20.672 19.141 1 58.94 210 PRO A C 1
ATOM 1628 O O . PRO A 1 210 ? -3.871 -20.422 18.469 1 58.94 210 PRO A O 1
ATOM 1631 N N . PRO A 1 211 ? -6.043 -20.875 18.734 1 67.19 211 PRO A N 1
ATOM 1632 C CA . PRO A 1 211 ? -6.324 -20.578 17.328 1 67.19 211 PRO A CA 1
ATOM 1633 C C . PRO A 1 211 ? -5.988 -19.125 16.953 1 67.19 211 PRO A C 1
ATOM 1635 O O . PRO A 1 211 ? -5.934 -18.25 17.828 1 67.19 211 PRO A O 1
ATOM 1638 N N . LEU A 1 212 ? -5.512 -18.875 15.766 1 77 212 LEU A N 1
ATOM 1639 C CA . LEU A 1 212 ? -5.188 -17.547 15.227 1 77 212 LEU A CA 1
ATOM 1640 C C . LEU A 1 212 ? -6.273 -16.547 15.578 1 77 212 LEU A C 1
ATOM 1642 O O . LEU A 1 212 ? -5.973 -15.391 15.891 1 77 212 LEU A O 1
ATOM 1646 N N . GLU A 1 213 ? -7.488 -17.016 15.703 1 81.5 213 GLU A N 1
ATOM 1647 C CA . GLU A 1 213 ? -8.609 -16.141 15.984 1 81.5 213 GLU A CA 1
ATOM 1648 C C . GLU A 1 213 ? -8.547 -15.594 17.406 1 81.5 213 GLU A C 1
ATOM 1650 O O . GLU A 1 213 ? -8.945 -14.461 17.672 1 81.5 213 GLU A O 1
ATOM 1655 N N . HIS A 1 214 ? -8.062 -16.453 18.219 1 86.81 214 HIS A N 1
ATOM 1656 C CA . HIS A 1 214 ? -7.926 -16.047 19.609 1 86.81 214 HIS A CA 1
ATOM 1657 C C . HIS A 1 214 ? -6.887 -14.945 19.766 1 86.81 214 HIS A C 1
ATOM 1659 O O . HIS A 1 214 ? -7.133 -13.945 20.438 1 86.81 214 HIS A O 1
ATOM 1665 N N . VAL A 1 215 ? -5.75 -15.133 19.094 1 88 215 VAL A N 1
ATOM 1666 C CA . VAL A 1 215 ? -4.684 -14.141 19.141 1 88 215 VAL A CA 1
ATOM 1667 C C . VAL A 1 215 ? -5.141 -12.852 18.453 1 88 215 VAL A C 1
ATOM 1669 O O . VAL A 1 215 ? -4.867 -11.758 18.953 1 88 215 VAL A O 1
ATOM 1672 N N . THR A 1 216 ? -5.863 -13.031 17.391 1 91.88 216 THR A N 1
ATOM 1673 C CA . THR A 1 216 ? -6.383 -11.891 16.656 1 91.88 216 THR A CA 1
ATOM 1674 C C . THR A 1 216 ? -7.359 -11.086 17.516 1 91.88 216 THR A C 1
ATOM 1676 O O . THR A 1 216 ? -7.301 -9.859 17.547 1 91.88 216 THR A O 1
ATOM 1679 N N . ALA A 1 217 ? -8.18 -11.812 18.188 1 94 217 ALA A N 1
ATOM 1680 C CA . ALA A 1 217 ? -9.148 -11.164 19.062 1 94 217 ALA A CA 1
ATOM 1681 C C . ALA A 1 217 ? -8.453 -10.422 20.203 1 94 217 ALA A C 1
ATOM 1683 O O . ALA A 1 217 ? -8.836 -9.305 20.547 1 94 217 ALA A O 1
ATOM 1684 N N . LYS A 1 218 ? -7.453 -11.023 20.766 1 94.19 218 LYS A N 1
ATOM 1685 C CA . LYS A 1 218 ? -6.699 -10.391 21.844 1 94.19 218 LYS A CA 1
ATOM 1686 C C . LYS A 1 218 ? -6.035 -9.102 21.375 1 94.19 218 LYS A C 1
ATOM 1688 O O . LYS A 1 218 ? -6.098 -8.078 22.062 1 94.19 218 LYS A O 1
ATOM 1693 N N . ALA A 1 219 ? -5.395 -9.195 20.219 1 95.38 219 ALA A N 1
ATOM 1694 C CA . ALA A 1 219 ? -4.75 -8.016 19.641 1 95.38 219 ALA A CA 1
ATOM 1695 C C . ALA A 1 219 ? -5.754 -6.887 19.438 1 95.38 219 ALA A C 1
ATOM 1697 O O . ALA A 1 219 ? -5.465 -5.723 19.719 1 95.38 219 ALA A O 1
ATOM 1698 N N . CYS A 1 220 ? -6.91 -7.234 19.016 1 97.62 220 CYS A N 1
ATOM 1699 C CA . CYS A 1 220 ? -7.945 -6.25 18.719 1 97.62 220 CYS A CA 1
ATOM 1700 C C . CYS A 1 220 ? -8.438 -5.586 20 1 97.62 220 CYS A C 1
ATOM 1702 O O . CYS A 1 220 ? -8.594 -4.363 20.047 1 97.62 220 CYS A O 1
ATOM 1704 N N . VAL A 1 221 ? -8.641 -6.375 21.016 1 97.94 221 VAL A N 1
ATOM 1705 C CA . VAL A 1 221 ? -9.109 -5.836 22.281 1 97.94 221 VAL A CA 1
ATOM 1706 C C . VAL A 1 221 ? -8.055 -4.902 22.875 1 97.94 221 VAL A C 1
ATOM 1708 O O . VAL A 1 221 ? -8.375 -3.811 23.344 1 97.94 221 VAL A O 1
ATOM 1711 N N . LEU A 1 222 ? -6.848 -5.305 22.797 1 97.38 222 LEU A N 1
ATOM 1712 C CA . LEU A 1 222 ? -5.762 -4.492 23.328 1 97.38 222 LEU A CA 1
ATOM 1713 C C . LEU A 1 222 ? -5.652 -3.168 22.578 1 97.38 222 LEU A C 1
ATOM 1715 O O . LEU A 1 222 ? -5.48 -2.113 23.203 1 97.38 222 LEU A O 1
ATOM 1719 N N . ALA A 1 223 ? -5.734 -3.225 21.281 1 98 223 ALA A N 1
ATOM 1720 C CA . ALA A 1 223 ? -5.703 -1.998 20.484 1 98 223 ALA A CA 1
ATOM 1721 C C . ALA A 1 223 ? -6.875 -1.086 20.844 1 98 223 ALA A C 1
ATOM 1723 O O . ALA A 1 223 ? -6.703 0.127 20.984 1 98 223 ALA A O 1
ATOM 1724 N N . PHE A 1 224 ? -8.039 -1.699 21.031 1 98.19 224 PHE A N 1
ATOM 1725 C CA . PHE A 1 224 ? -9.227 -0.926 21.359 1 98.19 224 PHE A CA 1
ATOM 1726 C C . PHE A 1 224 ? -9.078 -0.255 22.719 1 98.19 224 PHE A C 1
ATOM 1728 O O . PHE A 1 224 ? -9.375 0.932 22.875 1 98.19 224 PHE A O 1
ATOM 1735 N N . VAL A 1 225 ? -8.672 -1.028 23.641 1 97.56 225 VAL A N 1
ATOM 1736 C CA . VAL A 1 225 ? -8.531 -0.518 25 1 97.56 225 VAL A CA 1
ATOM 1737 C C . VAL A 1 225 ? -7.535 0.639 25.016 1 97.56 225 VAL A C 1
ATOM 1739 O O . VAL A 1 225 ? -7.754 1.645 25.703 1 97.56 225 VAL A O 1
ATOM 1742 N N . SER A 1 226 ? -6.496 0.512 24.281 1 96.19 226 SER A N 1
ATOM 1743 C CA . SER A 1 226 ? -5.508 1.583 24.172 1 96.19 226 SER A CA 1
ATOM 1744 C C . SER A 1 226 ? -6.133 2.857 23.625 1 96.19 226 SER A C 1
ATOM 1746 O O . SER A 1 226 ? -6 3.932 24.219 1 96.19 226 SER A O 1
ATOM 1748 N N . LEU A 1 227 ? -6.859 2.773 22.594 1 96.31 227 LEU A N 1
ATOM 1749 C CA . LEU A 1 227 ? -7.445 3.924 21.906 1 96.31 227 LEU A CA 1
ATOM 1750 C C . LEU A 1 227 ? -8.57 4.531 22.75 1 96.31 227 LEU A C 1
ATOM 1752 O O . LEU A 1 227 ? -8.609 5.746 22.953 1 96.31 227 LEU A O 1
ATOM 1756 N N . ALA A 1 228 ? -9.445 3.662 23.219 1 96.56 228 ALA A N 1
ATOM 1757 C CA . ALA A 1 228 ? -10.648 4.117 23.922 1 96.56 228 ALA A CA 1
ATOM 1758 C C . ALA A 1 228 ? -10.289 4.762 25.266 1 96.56 228 ALA A C 1
ATOM 1760 O O . ALA A 1 228 ? -10.922 5.738 25.672 1 96.56 228 ALA A O 1
ATOM 1761 N N . SER A 1 229 ? -9.32 4.234 25.938 1 94.75 229 SER A N 1
ATOM 1762 C CA . SER A 1 229 ? -8.938 4.809 27.219 1 94.75 229 SER A CA 1
ATOM 1763 C C . SER A 1 229 ? -8.305 6.184 27.047 1 94.75 229 SER A C 1
ATOM 1765 O O . SER A 1 229 ? -8.422 7.047 27.922 1 94.75 229 SER A O 1
ATOM 1767 N N . SER A 1 230 ? -7.633 6.34 26 1 90.75 230 SER A N 1
ATOM 1768 C CA . SER A 1 230 ? -7.027 7.633 25.703 1 90.75 230 SER A CA 1
ATOM 1769 C C . SER A 1 230 ? -8.086 8.672 25.344 1 90.75 230 SER A C 1
ATOM 1771 O O . SER A 1 230 ? -7.996 9.828 25.766 1 90.75 230 SER A O 1
ATOM 1773 N N . HIS A 1 231 ? -9.078 8.328 24.641 1 90.62 231 HIS A N 1
ATOM 1774 C CA . HIS A 1 231 ? -10.109 9.25 24.188 1 90.62 231 HIS A CA 1
ATOM 1775 C C . HIS A 1 231 ? -11.133 9.516 25.281 1 90.62 231 HIS A C 1
ATOM 1777 O O . HIS A 1 231 ? -11.695 10.609 25.359 1 90.62 231 HIS A O 1
ATOM 1783 N N . CYS A 1 232 ? -11.43 8.469 26.016 1 92.88 232 CYS A N 1
ATOM 1784 C CA . CYS A 1 232 ? -12.43 8.57 27.062 1 92.88 232 CYS A CA 1
ATOM 1785 C C . CYS A 1 232 ? -11.797 8.375 28.438 1 92.88 232 CYS A C 1
ATOM 1787 O O . CYS A 1 232 ? -12.102 7.398 29.141 1 92.88 232 CYS A O 1
ATOM 1789 N N . PRO A 1 233 ? -11.07 9.375 28.859 1 88.44 233 PRO A N 1
ATOM 1790 C CA . PRO A 1 233 ? -10.328 9.188 30.109 1 88.44 233 PRO A CA 1
ATOM 1791 C C . PRO A 1 233 ? -11.242 9.086 31.328 1 88.44 233 PRO A C 1
ATOM 1793 O O . PRO A 1 233 ? -10.836 8.555 32.375 1 88.44 233 PRO A O 1
ATOM 1796 N N . ASN A 1 234 ? -12.453 9.539 31.203 1 91 234 ASN A N 1
ATOM 1797 C CA . ASN A 1 234 ? -13.367 9.508 32.344 1 91 234 ASN A CA 1
ATOM 1798 C C . ASN A 1 234 ? -14.281 8.281 32.281 1 91 234 ASN A C 1
ATOM 1800 O O . ASN A 1 234 ? -15.125 8.102 33.156 1 91 234 ASN A O 1
ATOM 1804 N N . ALA A 1 235 ? -14.102 7.504 31.297 1 93.44 235 ALA A N 1
ATOM 1805 C CA . ALA A 1 235 ? -14.906 6.289 31.188 1 93.44 235 ALA A CA 1
ATOM 1806 C C . ALA A 1 235 ? -14.586 5.32 32.312 1 93.44 235 ALA A C 1
ATOM 1808 O O . ALA A 1 235 ? -13.484 5.336 32.875 1 93.44 235 ALA A O 1
ATOM 1809 N N . ASN A 1 236 ? -15.641 4.512 32.625 1 91.25 236 ASN A N 1
ATOM 1810 C CA . ASN A 1 236 ? -15.438 3.455 33.594 1 91.25 236 ASN A CA 1
ATOM 1811 C C . ASN A 1 236 ? -14.32 2.504 33.188 1 91.25 236 ASN A C 1
ATOM 1813 O O . ASN A 1 236 ? -14.367 1.928 32.094 1 91.25 236 ASN A O 1
ATOM 1817 N N . GLY A 1 237 ? -13.266 2.436 34 1 91.62 237 GLY A N 1
ATOM 1818 C CA . GLY A 1 237 ? -12.18 1.504 33.719 1 91.62 237 GLY A CA 1
ATOM 1819 C C . GLY A 1 237 ? -10.969 2.166 33.094 1 91.62 237 GLY A C 1
ATOM 1820 O O . GLY A 1 237 ? -9.875 1.607 33.125 1 91.62 237 GLY A O 1
ATOM 1821 N N . ALA A 1 238 ? -11.117 3.373 32.531 1 93.19 238 ALA A N 1
ATOM 1822 C CA . ALA A 1 238 ? -10.062 4.051 31.781 1 93.19 238 ALA A CA 1
ATOM 1823 C C . ALA A 1 238 ? -8.828 4.266 32.656 1 93.19 238 ALA A C 1
ATOM 1825 O O . ALA A 1 238 ? -7.695 4.059 32.188 1 93.19 238 ALA A O 1
ATOM 1826 N N . PRO A 1 239 ? -8.992 4.594 33.969 1 93.12 239 PRO A N 1
ATOM 1827 C CA . PRO A 1 239 ? -7.82 4.867 34.812 1 93.12 239 PRO A CA 1
ATOM 1828 C C . PRO A 1 239 ? -6.973 3.625 35.062 1 93.12 239 PRO A C 1
ATOM 1830 O O . PRO A 1 239 ? -5.816 3.734 35.469 1 93.12 239 PRO A O 1
ATOM 1833 N N . TYR A 1 240 ? -7.504 2.463 34.781 1 93.06 240 TYR A N 1
ATOM 1834 C CA . TYR A 1 240 ? -6.805 1.217 35.062 1 93.06 240 TYR A CA 1
ATOM 1835 C C . TYR A 1 240 ? -6.059 0.701 33.844 1 93.06 240 TYR A C 1
ATOM 1837 O O . TYR A 1 240 ? -5.473 -0.385 33.875 1 93.06 240 TYR A O 1
ATOM 1845 N N . VAL A 1 241 ? -6.062 1.453 32.812 1 93.5 241 VAL A N 1
ATOM 1846 C CA . VAL A 1 241 ? -5.461 1.014 31.562 1 93.5 241 VAL A CA 1
ATOM 1847 C C . VAL A 1 241 ? -4.156 1.771 31.312 1 93.5 241 VAL A C 1
ATOM 1849 O O . VAL A 1 241 ? -4.102 2.992 31.484 1 93.5 241 VAL A O 1
ATOM 1852 N N . ASP A 1 242 ? -3.104 1.083 31.062 1 92.12 242 ASP A N 1
ATOM 1853 C CA . ASP A 1 242 ? -1.897 1.66 30.484 1 92.12 242 ASP A CA 1
ATOM 1854 C C . ASP A 1 242 ? -1.96 1.63 28.953 1 92.12 242 ASP A C 1
ATOM 1856 O O . ASP A 1 242 ? -1.636 0.614 28.344 1 92.12 242 ASP A O 1
ATOM 1860 N N . MET A 1 243 ? -2.336 2.717 28.406 1 90.88 243 MET A N 1
ATOM 1861 C CA . MET A 1 243 ? -2.637 2.77 26.984 1 90.88 243 MET A CA 1
ATOM 1862 C C . MET A 1 243 ? -1.411 2.402 26.156 1 90.88 243 MET A C 1
ATOM 1864 O O . MET A 1 243 ? -1.529 1.727 25.125 1 90.88 243 MET A O 1
ATOM 1868 N N . ASP A 1 244 ? -0.205 2.801 26.562 1 88.5 244 ASP A N 1
ATOM 1869 C CA . ASP A 1 244 ? 1.006 2.541 25.781 1 88.5 244 ASP A CA 1
ATOM 1870 C C . ASP A 1 244 ? 1.375 1.06 25.828 1 88.5 244 ASP A C 1
ATOM 1872 O O . ASP A 1 244 ? 1.772 0.486 24.812 1 88.5 244 ASP A O 1
ATOM 1876 N N . SER A 1 245 ? 1.238 0.509 26.984 1 90.69 245 SER A N 1
ATOM 1877 C CA . SER A 1 245 ? 1.519 -0.917 27.109 1 90.69 245 SER A CA 1
ATOM 1878 C C . SER A 1 245 ? 0.542 -1.75 26.297 1 90.69 245 SER A C 1
ATOM 1880 O O . SER A 1 245 ? 0.934 -2.738 25.672 1 90.69 245 SER A O 1
ATOM 1882 N N . CYS A 1 246 ? -0.727 -1.389 26.297 1 94 246 CYS A N 1
ATOM 1883 C CA . CYS A 1 246 ? -1.733 -2.104 25.516 1 94 246 CYS A CA 1
ATOM 1884 C C . CYS A 1 246 ? -1.447 -1.998 24.031 1 94 246 CYS A C 1
ATOM 1886 O O . CYS A 1 246 ? -1.577 -2.98 23.297 1 94 246 CYS A O 1
ATOM 1888 N N . ALA A 1 247 ? -1.073 -0.814 23.594 1 94.19 247 ALA A N 1
ATOM 1889 C CA . ALA A 1 247 ? -0.736 -0.627 22.172 1 94.19 247 ALA A CA 1
ATOM 1890 C C . ALA A 1 247 ? 0.468 -1.477 21.781 1 94.19 247 ALA A C 1
ATOM 1892 O O . ALA A 1 247 ? 0.465 -2.119 20.734 1 94.19 247 ALA A O 1
ATOM 1893 N N . ARG A 1 248 ? 1.422 -1.49 22.625 1 89.88 248 ARG A N 1
ATOM 1894 C CA . ARG A 1 248 ? 2.627 -2.266 22.359 1 89.88 248 ARG A CA 1
ATOM 1895 C C . ARG A 1 248 ? 2.311 -3.754 22.25 1 89.88 248 ARG A C 1
ATOM 1897 O O . ARG A 1 248 ? 2.803 -4.438 21.344 1 89.88 248 ARG A O 1
ATOM 1904 N N . ASP A 1 249 ? 1.555 -4.211 23.172 1 91.44 249 ASP A N 1
ATOM 1905 C CA . ASP A 1 249 ? 1.17 -5.617 23.125 1 91.44 249 ASP A CA 1
ATOM 1906 C C . ASP A 1 249 ? 0.389 -5.941 21.859 1 91.44 249 ASP A C 1
ATOM 1908 O O . ASP A 1 249 ? 0.594 -6.992 21.25 1 91.44 249 ASP A O 1
ATOM 1912 N N . ALA A 1 250 ? -0.521 -5.082 21.516 1 94.69 250 ALA A N 1
ATOM 1913 C CA . ALA A 1 250 ? -1.281 -5.277 20.297 1 94.69 250 ALA A CA 1
ATOM 1914 C C . ALA A 1 250 ? -0.358 -5.297 19.078 1 94.69 250 ALA A C 1
ATOM 1916 O O . ALA A 1 250 ? -0.559 -6.086 18.156 1 94.69 250 ALA A O 1
ATOM 1917 N N . GLN A 1 251 ? 0.671 -4.461 19.078 1 92.31 251 GLN A N 1
ATOM 1918 C CA . GLN A 1 251 ? 1.624 -4.391 17.969 1 92.31 251 GLN A CA 1
ATOM 1919 C C . GLN A 1 251 ? 2.434 -5.68 17.859 1 92.31 251 GLN A C 1
ATOM 1921 O O . GLN A 1 251 ? 2.668 -6.18 16.75 1 92.31 251 GLN A O 1
ATOM 1926 N N . ILE A 1 252 ? 2.83 -6.172 18.938 1 87.25 252 ILE A N 1
ATOM 1927 C CA . ILE A 1 252 ? 3.576 -7.422 18.969 1 87.25 252 ILE A CA 1
ATOM 1928 C C . ILE A 1 252 ? 2.695 -8.562 18.453 1 87.25 252 ILE A C 1
ATOM 1930 O O . ILE A 1 252 ? 3.123 -9.352 17.609 1 87.25 252 ILE A O 1
ATOM 1934 N N . LEU A 1 253 ? 1.469 -8.586 18.922 1 89.94 253 LEU A N 1
ATOM 1935 C CA . LEU A 1 253 ? 0.55 -9.633 18.484 1 89.94 253 LEU A CA 1
ATOM 1936 C C . LEU A 1 253 ? 0.243 -9.508 17 1 89.94 253 LEU A C 1
ATOM 1938 O O . LEU A 1 253 ? 0.037 -10.516 16.312 1 89.94 253 LEU A O 1
ATOM 1942 N N . LEU A 1 254 ? 0.218 -8.289 16.531 1 91.69 254 LEU A N 1
ATOM 1943 C CA . LEU A 1 254 ? -0.049 -8.07 15.109 1 91.69 254 LEU A CA 1
ATOM 1944 C C . LEU A 1 254 ? 1.024 -8.727 14.242 1 91.69 254 LEU A C 1
ATOM 1946 O O . LEU A 1 254 ? 0.726 -9.25 13.172 1 91.69 254 LEU A O 1
ATOM 1950 N N . SER A 1 255 ? 2.23 -8.703 14.695 1 84.75 255 SER A N 1
ATOM 1951 C CA . SER A 1 255 ? 3.303 -9.359 13.953 1 84.75 255 SER A CA 1
ATOM 1952 C C . SER A 1 255 ? 3.051 -10.859 13.82 1 84.75 255 SER A C 1
ATOM 1954 O O . SER A 1 255 ? 3.42 -11.469 12.812 1 84.75 255 SER A O 1
ATOM 1956 N N . ASP A 1 256 ? 2.295 -11.383 14.727 1 82.56 256 ASP A N 1
ATOM 1957 C CA . ASP A 1 256 ? 1.997 -12.812 14.727 1 82.56 256 ASP A CA 1
ATOM 1958 C C . ASP A 1 256 ? 0.836 -13.133 13.789 1 82.56 256 ASP A C 1
ATOM 1960 O O . ASP A 1 256 ? 0.753 -14.242 13.25 1 82.56 256 ASP A O 1
ATOM 1964 N N . ILE A 1 257 ? 0.057 -12.141 13.648 1 85.25 257 ILE A N 1
ATOM 1965 C CA . ILE A 1 257 ? -1.167 -12.445 12.914 1 85.25 257 ILE A CA 1
ATOM 1966 C C . ILE A 1 257 ? -1.177 -11.695 11.586 1 85.25 257 ILE A C 1
ATOM 1968 O O . ILE A 1 257 ? -2.236 -11.492 10.984 1 85.25 257 ILE A O 1
ATOM 1972 N N . ILE A 1 258 ? -0.094 -11.289 11.133 1 87 258 ILE A N 1
ATOM 1973 C CA . ILE A 1 258 ? 0.006 -10.406 9.977 1 87 258 ILE A CA 1
ATOM 1974 C C . ILE A 1 258 ? -0.581 -11.094 8.742 1 87 258 ILE A C 1
ATOM 1976 O O . ILE A 1 258 ? -1.03 -10.43 7.809 1 87 258 ILE A O 1
ATOM 1980 N N . GLU A 1 259 ? -0.652 -12.414 8.781 1 86.5 259 GLU A N 1
ATOM 1981 C CA . GLU A 1 259 ? -1.198 -13.156 7.648 1 86.5 259 GLU A CA 1
ATOM 1982 C C . GLU A 1 259 ? -2.719 -13.25 7.73 1 86.5 259 GLU A C 1
ATOM 1984 O O . GLU A 1 259 ? -3.375 -13.633 6.758 1 86.5 259 GLU A O 1
ATOM 1989 N N . ASP A 1 260 ? -3.277 -12.867 8.852 1 86.31 260 ASP A N 1
ATOM 1990 C CA . ASP A 1 260 ? -4.723 -12.977 9.031 1 86.31 260 ASP A CA 1
ATOM 1991 C C . ASP A 1 260 ? -5.457 -11.883 8.258 1 86.31 260 ASP A C 1
ATOM 1993 O O . ASP A 1 260 ? -5.094 -10.711 8.336 1 86.31 260 ASP A O 1
ATOM 1997 N N . THR A 1 261 ? -6.418 -12.328 7.52 1 87.62 261 THR A N 1
ATOM 1998 C CA . THR A 1 261 ? -7.266 -11.391 6.789 1 87.62 261 THR A CA 1
ATOM 1999 C C . THR A 1 261 ? -8.688 -11.414 7.328 1 87.62 261 THR A C 1
ATOM 2001 O O . THR A 1 261 ? -9.484 -12.281 6.961 1 87.62 261 THR A O 1
ATOM 2004 N N . SER A 1 262 ? -8.961 -10.562 8.227 1 89.94 262 SER A N 1
ATOM 2005 C CA . SER A 1 262 ? -10.289 -10.469 8.836 1 89.94 262 SER A CA 1
ATOM 2006 C C . SER A 1 262 ? -10.625 -9.031 9.203 1 89.94 262 SER A C 1
ATOM 2008 O O . SER A 1 262 ? -9.742 -8.172 9.258 1 89.94 262 SER A O 1
ATOM 2010 N N . ILE A 1 263 ? -11.875 -8.805 9.383 1 92.81 263 ILE A N 1
ATOM 2011 C CA . ILE A 1 263 ? -12.328 -7.48 9.797 1 92.81 263 ILE A CA 1
ATOM 2012 C C . ILE A 1 263 ? -11.75 -7.137 11.172 1 92.81 263 ILE A C 1
ATOM 2014 O O . ILE A 1 263 ? -11.445 -5.977 11.453 1 92.81 263 ILE A O 1
ATOM 2018 N N . THR A 1 264 ? -11.539 -8.18 12 1 94.69 264 THR A N 1
ATOM 2019 C CA . THR A 1 264 ? -10.938 -7.992 13.312 1 94.69 264 THR A CA 1
ATOM 2020 C C . THR A 1 264 ? -9.508 -7.473 13.188 1 94.69 264 THR A C 1
ATOM 2022 O O . THR A 1 264 ? -9.117 -6.523 13.875 1 94.69 264 THR A O 1
ATOM 2025 N N . THR A 1 265 ? -8.773 -8.078 12.32 1 94.94 265 THR A N 1
ATOM 2026 C CA . THR A 1 265 ? -7.406 -7.633 12.078 1 94.94 265 THR A CA 1
ATOM 2027 C C . THR A 1 265 ? -7.391 -6.219 11.5 1 94.94 265 THR A C 1
ATOM 2029 O O . THR A 1 265 ? -6.57 -5.387 11.898 1 94.94 265 THR A O 1
ATOM 2032 N N . LEU A 1 266 ? -8.297 -5.945 10.594 1 96.94 266 LEU A N 1
ATOM 2033 C CA . LEU A 1 266 ? -8.383 -4.621 9.992 1 96.94 266 LEU A CA 1
ATOM 2034 C C . LEU A 1 266 ? -8.664 -3.559 11.047 1 96.94 266 LEU A C 1
ATOM 2036 O O . LEU A 1 266 ? -8.016 -2.512 11.07 1 96.94 266 LEU A O 1
ATOM 2040 N N . GLN A 1 267 ? -9.617 -3.852 11.914 1 97.81 267 GLN A N 1
ATOM 2041 C CA . GLN A 1 267 ? -9.906 -2.949 13.023 1 97.81 267 GLN A CA 1
ATOM 2042 C C . GLN A 1 267 ? -8.664 -2.715 13.883 1 97.81 267 GLN A C 1
ATOM 2044 O O . GLN A 1 267 ? -8.375 -1.581 14.266 1 97.81 267 GLN A O 1
ATOM 2049 N N . THR A 1 268 ? -7.984 -3.764 14.141 1 97.94 268 THR A N 1
ATOM 2050 C CA . THR A 1 268 ? -6.785 -3.691 14.969 1 97.94 268 THR A CA 1
ATOM 2051 C C . THR A 1 268 ? -5.754 -2.756 14.352 1 97.94 268 THR A C 1
ATOM 2053 O O . THR A 1 268 ? -5.23 -1.865 15.023 1 97.94 268 THR A O 1
ATOM 2056 N N . ILE A 1 269 ? -5.484 -2.928 13.078 1 98.31 269 ILE A N 1
ATOM 2057 C CA . ILE A 1 269 ? -4.496 -2.131 12.359 1 98.31 269 ILE A CA 1
ATOM 2058 C C . ILE A 1 269 ? -4.902 -0.66 12.383 1 98.31 269 ILE A C 1
ATOM 2060 O O . ILE A 1 269 ? -4.078 0.214 12.664 1 98.31 269 ILE A O 1
ATOM 2064 N N . LEU A 1 270 ? -6.121 -0.381 12.156 1 98.62 270 LEU A N 1
ATOM 2065 C CA . LEU A 1 270 ? -6.594 0.996 12.07 1 98.62 270 LEU A CA 1
ATOM 2066 C C . LEU A 1 270 ? -6.578 1.662 13.445 1 98.62 270 LEU A C 1
ATOM 2068 O O . LEU A 1 270 ? -6.312 2.859 13.555 1 98.62 270 LEU A O 1
ATOM 2072 N N . MET A 1 271 ? -6.902 0.871 14.469 1 98.44 271 MET A N 1
ATOM 2073 C CA . MET A 1 271 ? -6.828 1.434 15.82 1 98.44 271 MET A CA 1
ATOM 2074 C C . MET A 1 271 ? -5.383 1.759 16.188 1 98.44 271 MET A C 1
ATOM 2076 O O . MET A 1 271 ? -5.117 2.783 16.812 1 98.44 271 MET A O 1
ATOM 2080 N N . LEU A 1 272 ? -4.48 0.915 15.773 1 97.56 272 LEU A N 1
ATOM 2081 C CA . LEU A 1 272 ? -3.068 1.191 16 1 97.56 272 LEU A CA 1
ATOM 2082 C C . LEU A 1 272 ? -2.605 2.385 15.172 1 97.56 272 LEU A C 1
ATOM 2084 O O . LEU A 1 272 ? -1.803 3.197 15.641 1 97.56 272 LEU A O 1
ATOM 2088 N N . LEU A 1 273 ? -3.092 2.49 13.945 1 97.88 273 LEU A N 1
ATOM 2089 C CA . LEU A 1 273 ? -2.824 3.652 13.102 1 97.88 273 LEU A CA 1
ATOM 2090 C C . LEU A 1 273 ? -3.225 4.941 13.812 1 97.88 273 LEU A C 1
ATOM 2092 O O . LEU A 1 273 ? -2.443 5.895 13.867 1 97.88 273 LEU A O 1
ATOM 2096 N N . LEU A 1 274 ? -4.41 4.926 14.336 1 97.5 274 LEU A N 1
ATOM 2097 C CA . LEU A 1 274 ? -4.902 6.133 14.992 1 97.5 274 LEU A CA 1
ATOM 2098 C C . LEU A 1 274 ? -4.125 6.418 16.266 1 97.5 274 LEU A C 1
ATOM 2100 O O . LEU A 1 274 ? -3.83 7.574 16.578 1 97.5 274 LEU A O 1
ATOM 2104 N N . HIS A 1 275 ? -3.822 5.348 16.969 1 95.75 275 HIS A N 1
ATOM 2105 C CA . HIS A 1 275 ? -2.98 5.52 18.141 1 95.75 275 HIS A CA 1
ATOM 2106 C C . HIS A 1 275 ? -1.677 6.227 17.781 1 95.75 275 HIS A C 1
ATOM 2108 O O . HIS A 1 275 ? -1.283 7.184 18.453 1 95.75 275 HIS A O 1
ATOM 2114 N N . GLU A 1 276 ? -1.006 5.781 16.734 1 94.62 276 GLU A N 1
ATOM 2115 C CA . GLU A 1 276 ? 0.253 6.391 16.312 1 94.62 276 GLU A CA 1
ATOM 2116 C C . GLU A 1 276 ? 0.051 7.844 15.898 1 94.62 276 GLU A C 1
ATOM 2118 O O . GLU A 1 276 ? 0.87 8.703 16.219 1 94.62 276 GLU A O 1
ATOM 2123 N N . THR A 1 277 ? -0.992 8.133 15.219 1 94.81 277 THR A N 1
ATOM 2124 C CA . THR A 1 277 ? -1.284 9.492 14.789 1 94.81 277 THR A CA 1
ATOM 2125 C C . THR A 1 277 ? -1.463 10.414 15.992 1 94.81 277 THR A C 1
ATOM 2127 O O . THR A 1 277 ? -0.907 11.516 16.031 1 94.81 277 THR A O 1
ATOM 2130 N N . LEU A 1 278 ? -2.229 9.93 16.953 1 94.06 278 LEU A N 1
ATOM 2131 C CA . LEU A 1 278 ? -2.543 10.742 18.125 1 94.06 278 LEU A CA 1
ATOM 2132 C C . LEU A 1 278 ? -1.299 10.984 18.969 1 94.06 278 LEU A C 1
ATOM 2134 O O . LEU A 1 278 ? -1.255 11.93 19.766 1 94.06 278 LEU A O 1
ATOM 2138 N N . CYS A 1 279 ? -0.307 10.133 18.734 1 90.56 279 CYS A N 1
ATOM 2139 C CA . CYS A 1 279 ? 0.947 10.281 19.469 1 90.56 279 CYS A CA 1
ATOM 2140 C C . CYS A 1 279 ? 1.965 11.07 18.656 1 90.56 279 CYS A C 1
ATOM 2142 O O . CYS A 1 279 ? 3.115 11.227 19.062 1 90.56 279 CYS A O 1
ATOM 2144 N N . GLY A 1 280 ? 1.606 11.539 17.547 1 91 280 GLY A N 1
ATOM 2145 C CA . GLY A 1 280 ? 2.484 12.352 16.719 1 91 280 GLY A CA 1
ATOM 2146 C C . GLY A 1 280 ? 3.502 11.531 15.945 1 91 280 GLY A C 1
ATOM 2147 O O . GLY A 1 280 ? 4.488 12.078 15.445 1 91 280 GLY A O 1
ATOM 2148 N N . ARG A 1 281 ? 3.324 10.25 15.867 1 91.06 281 ARG A N 1
ATOM 2149 C CA . ARG A 1 281 ? 4.203 9.367 15.102 1 91.06 281 ARG A CA 1
ATOM 2150 C C . ARG A 1 281 ? 3.631 9.094 13.711 1 91.06 281 ARG A C 1
ATOM 2152 O O . ARG A 1 281 ? 3.137 7.996 13.445 1 91.06 281 ARG A O 1
ATOM 2159 N N . LEU A 1 282 ? 3.859 10.023 12.875 1 93 282 LEU A N 1
ATOM 2160 C CA . LEU A 1 282 ? 3.107 10.102 11.633 1 93 282 LEU A CA 1
ATOM 2161 C C . LEU A 1 282 ? 3.619 9.07 10.625 1 93 282 LEU A C 1
ATOM 2163 O O . LEU A 1 282 ? 2.84 8.516 9.852 1 93 282 LEU A O 1
ATOM 2167 N N . GLN A 1 283 ? 4.914 8.805 10.609 1 91.88 283 GLN A N 1
ATOM 2168 C CA . GLN A 1 283 ? 5.426 7.797 9.688 1 91.88 283 GLN A CA 1
ATOM 2169 C C . GLN A 1 283 ? 4.926 6.406 10.07 1 91.88 283 GLN A C 1
ATOM 2171 O O . GLN A 1 283 ? 4.562 5.613 9.195 1 91.88 283 GLN A O 1
ATOM 2176 N N . ALA A 1 284 ? 4.961 6.109 11.367 1 92.94 284 ALA A N 1
ATOM 2177 C CA . ALA A 1 284 ? 4.387 4.848 11.812 1 92.94 284 ALA A CA 1
ATOM 2178 C C . ALA A 1 284 ? 2.924 4.73 11.406 1 92.94 284 ALA A C 1
ATOM 2180 O O . ALA A 1 284 ? 2.48 3.668 10.961 1 92.94 284 ALA A O 1
ATOM 2181 N N . SER A 1 285 ? 2.244 5.82 11.586 1 95.75 285 SER A N 1
ATOM 2182 C CA . SER A 1 285 ? 0.844 5.855 11.172 1 95.75 285 SER A CA 1
ATOM 2183 C C . SER A 1 285 ? 0.696 5.508 9.695 1 95.75 285 SER A C 1
ATOM 2185 O O . SER A 1 285 ? -0.18 4.73 9.32 1 95.75 285 SER A O 1
ATOM 2187 N N . SER A 1 286 ? 1.552 6.051 8.852 1 95.62 286 SER A N 1
ATOM 2188 C CA . SER A 1 286 ? 1.505 5.797 7.418 1 95.62 286 SER A CA 1
ATOM 2189 C C . SER A 1 286 ? 1.798 4.336 7.105 1 95.62 286 SER A C 1
ATOM 2191 O O . SER A 1 286 ? 1.247 3.777 6.152 1 95.62 286 SER A O 1
ATOM 2193 N N . MET A 1 287 ? 2.654 3.744 7.891 1 96.38 287 MET A N 1
ATOM 2194 C CA . MET A 1 287 ? 2.967 2.332 7.699 1 96.38 287 MET A CA 1
ATOM 2195 C C . MET A 1 287 ? 1.758 1.459 8.016 1 96.38 287 MET A C 1
ATOM 2197 O O . MET A 1 287 ? 1.427 0.547 7.258 1 96.38 287 MET A O 1
ATOM 2201 N N . TYR A 1 288 ? 1.079 1.735 9.094 1 97.69 288 TYR A N 1
ATOM 2202 C CA . TYR A 1 288 ? -0.132 0.994 9.43 1 97.69 288 TYR A CA 1
ATOM 2203 C C . TYR A 1 288 ? -1.224 1.239 8.391 1 97.69 288 TYR A C 1
ATOM 2205 O O . TYR A 1 288 ? -2.025 0.349 8.102 1 97.69 288 TYR A O 1
ATOM 2213 N N . HIS A 1 289 ? -1.217 2.443 7.883 1 98.31 289 HIS A N 1
ATOM 2214 C CA . HIS A 1 289 ? -2.168 2.73 6.812 1 98.31 289 HIS A CA 1
ATOM 2215 C C . HIS A 1 289 ? -1.953 1.803 5.621 1 98.31 289 HIS A C 1
ATOM 2217 O O . HIS A 1 289 ? -2.916 1.31 5.031 1 98.31 289 HIS A O 1
ATOM 2223 N N . ALA A 1 290 ? -0.729 1.569 5.258 1 97.75 290 ALA A N 1
ATOM 2224 C CA . ALA A 1 290 ? -0.427 0.663 4.152 1 97.75 290 ALA A CA 1
ATOM 2225 C C . ALA A 1 290 ? -0.946 -0.743 4.438 1 97.75 290 ALA A C 1
ATOM 2227 O O . ALA A 1 290 ? -1.53 -1.387 3.562 1 97.75 290 ALA A O 1
ATOM 2228 N N . LEU A 1 291 ? -0.753 -1.198 5.625 1 97.88 291 LEU A N 1
ATOM 2229 C CA . LEU A 1 291 ? -1.247 -2.51 6.027 1 97.88 291 LEU A CA 1
ATOM 2230 C C . LEU A 1 291 ? -2.77 -2.561 5.961 1 97.88 291 LEU A C 1
ATOM 2232 O O . LEU A 1 291 ? -3.342 -3.553 5.5 1 97.88 291 LEU A O 1
ATOM 2236 N N . ALA A 1 292 ? -3.379 -1.496 6.449 1 98.38 292 ALA A N 1
ATOM 2237 C CA . ALA A 1 292 ? -4.84 -1.438 6.43 1 98.38 292 ALA A CA 1
ATOM 2238 C C . ALA A 1 292 ? -5.371 -1.503 5 1 98.38 292 ALA A C 1
ATOM 2240 O O . ALA A 1 292 ? -6.352 -2.195 4.727 1 98.38 292 ALA A O 1
ATOM 2241 N N . CYS A 1 293 ? -4.73 -0.798 4.098 1 97.88 293 CYS A N 1
ATOM 2242 C CA . CYS A 1 293 ? -5.164 -0.793 2.705 1 97.88 293 CYS A CA 1
ATOM 2243 C C . CYS A 1 293 ? -5.059 -2.188 2.096 1 97.88 293 CYS A C 1
ATOM 2245 O O . CYS A 1 293 ? -5.977 -2.641 1.411 1 97.88 293 CYS A O 1
ATOM 2247 N N . ARG A 1 294 ? -3.988 -2.891 2.373 1 95.62 294 ARG A N 1
ATOM 2248 C CA . ARG A 1 294 ? -3.834 -4.25 1.866 1 95.62 294 ARG A CA 1
ATOM 2249 C C . ARG A 1 294 ? -4.906 -5.172 2.434 1 95.62 294 ARG A C 1
ATOM 2251 O O . ARG A 1 294 ? -5.441 -6.023 1.721 1 95.62 294 ARG A O 1
ATOM 2258 N N . THR A 1 295 ? -5.211 -5.008 3.697 1 94.62 295 THR A N 1
ATOM 2259 C CA . THR A 1 295 ? -6.207 -5.852 4.348 1 94.62 295 THR A CA 1
ATOM 2260 C C . THR A 1 295 ? -7.602 -5.566 3.795 1 94.62 295 THR A C 1
ATOM 2262 O O . THR A 1 295 ? -8.375 -6.492 3.533 1 94.62 295 THR A O 1
ATOM 2265 N N . VAL A 1 296 ? -7.902 -4.293 3.621 1 94.19 296 VAL A N 1
ATOM 2266 C CA . VAL A 1 296 ? -9.227 -3.928 3.121 1 94.19 296 VAL A CA 1
ATOM 2267 C C . VAL A 1 296 ? -9.406 -4.453 1.697 1 94.19 296 VAL A C 1
ATOM 2269 O O . VAL A 1 296 ? -10.484 -4.91 1.328 1 94.19 296 VAL A O 1
ATOM 2272 N N . PHE A 1 297 ? -8.367 -4.461 0.893 1 92.44 297 PHE A N 1
ATOM 2273 C CA . PHE A 1 297 ? -8.406 -5.004 -0.46 1 92.44 297 PHE A CA 1
ATOM 2274 C C . PHE A 1 297 ? -8.594 -6.516 -0.43 1 92.44 297 PHE A C 1
ATOM 2276 O O . PHE A 1 297 ? -9.398 -7.062 -1.184 1 92.44 297 PHE A O 1
ATOM 2283 N N . ALA A 1 298 ? -7.848 -7.145 0.441 1 89.19 298 ALA A N 1
ATOM 2284 C CA . ALA A 1 298 ? -7.941 -8.594 0.542 1 89.19 298 ALA A CA 1
ATOM 2285 C C . ALA A 1 298 ? -9.352 -9.031 0.945 1 89.19 298 ALA A C 1
ATOM 2287 O O . ALA A 1 298 ? -9.82 -10.094 0.531 1 89.19 298 ALA A O 1
ATOM 2288 N N . LEU A 1 299 ? -10.031 -8.133 1.685 1 89.25 299 LEU A N 1
ATOM 2289 C CA . LEU A 1 299 ? -11.375 -8.445 2.164 1 89.25 299 LEU A CA 1
ATOM 2290 C C . LEU A 1 299 ? -12.43 -8.023 1.143 1 89.25 299 LEU A C 1
ATOM 2292 O O . LEU A 1 299 ? -13.609 -8.336 1.297 1 89.25 299 LEU A O 1
ATOM 2296 N N . GLY A 1 300 ? -12.055 -7.242 0.156 1 88.31 300 GLY A N 1
ATOM 2297 C CA . GLY A 1 300 ? -12.969 -6.812 -0.89 1 88.31 300 GLY A CA 1
ATOM 2298 C C . GLY A 1 300 ? -13.734 -5.555 -0.529 1 88.31 300 GLY A C 1
ATOM 2299 O O . GLY A 1 300 ? -14.734 -5.223 -1.177 1 88.31 300 GLY A O 1
ATOM 2300 N N . GLY A 1 301 ? -13.25 -4.789 0.448 1 92 301 GLY A N 1
ATOM 2301 C CA . GLY A 1 301 ? -13.961 -3.621 0.935 1 92 301 GLY A CA 1
ATOM 2302 C C . GLY A 1 301 ? -14.039 -2.5 -0.086 1 92 301 GLY A C 1
ATOM 2303 O O . GLY A 1 301 ? -14.922 -1.643 -0.009 1 92 301 GLY A O 1
ATOM 2304 N N . HIS A 1 302 ? -13.195 -2.465 -1.073 1 93.44 302 HIS A N 1
ATOM 2305 C CA . HIS A 1 302 ? -13.117 -1.381 -2.045 1 93.44 302 HIS A CA 1
ATOM 2306 C C . HIS A 1 302 ? -14.211 -1.506 -3.102 1 93.44 302 HIS A C 1
ATOM 2308 O O . HIS A 1 302 ? -14.43 -0.577 -3.881 1 93.44 302 HIS A O 1
ATOM 2314 N N . THR A 1 303 ? -14.969 -2.666 -3.059 1 89.31 303 THR A N 1
ATOM 2315 C CA . THR A 1 303 ? -16 -2.834 -4.078 1 89.31 303 THR A CA 1
ATOM 2316 C C . THR A 1 303 ? -17.297 -3.338 -3.461 1 89.31 303 THR A C 1
ATOM 2318 O O . THR A 1 303 ? -18.297 -3.508 -4.16 1 89.31 303 THR A O 1
ATOM 2321 N N . VAL A 1 304 ? -17.328 -3.549 -2.193 1 79.69 304 VAL A N 1
ATOM 2322 C CA . VAL A 1 304 ? -18.516 -4.137 -1.567 1 79.69 304 VAL A CA 1
ATOM 2323 C C . VAL A 1 304 ? -19.688 -3.15 -1.637 1 79.69 304 VAL A C 1
ATOM 2325 O O . VAL A 1 304 ? -19.516 -1.959 -1.364 1 79.69 304 VAL A O 1
ATOM 2328 N N . MET A 1 305 ? -20.812 -3.703 -2.195 1 71.12 305 MET A N 1
ATOM 2329 C CA . MET A 1 305 ? -22.031 -2.883 -2.252 1 71.12 305 MET A CA 1
ATOM 2330 C C . MET A 1 305 ? -23.031 -3.312 -1.186 1 71.12 305 MET A C 1
ATOM 2332 O O . MET A 1 305 ? -23.312 -4.504 -1.037 1 71.12 305 MET A O 1
ATOM 2336 N N . VAL A 1 306 ? -23.438 -2.373 -0.459 1 73.94 306 VAL A N 1
ATOM 2337 C CA . VAL A 1 306 ? -24.203 -2.752 0.72 1 73.94 306 VAL A CA 1
ATOM 2338 C C . VAL A 1 306 ? -25.594 -2.102 0.667 1 73.94 306 VAL A C 1
ATOM 2340 O O . VAL A 1 306 ? -25.75 -0.928 1.015 1 73.94 306 VAL A O 1
ATOM 2343 N N . PRO A 1 307 ? -26.5 -2.842 -0.017 1 72 307 PRO A N 1
ATOM 2344 C CA . PRO A 1 307 ? -27.797 -2.23 0.215 1 72 307 PRO A CA 1
ATOM 2345 C C . PRO A 1 307 ? -28.25 -2.34 1.669 1 72 307 PRO A C 1
ATOM 2347 O O . PRO A 1 307 ? -27.938 -3.322 2.346 1 72 307 PRO A O 1
ATOM 2350 N N . THR A 1 308 ? -28.688 -1.328 2.254 1 70.62 308 THR A N 1
ATOM 2351 C CA . THR A 1 308 ? -29.141 -1.366 3.639 1 70.62 308 THR A CA 1
ATOM 2352 C C . THR A 1 308 ? -30.641 -1.645 3.709 1 70.62 308 THR A C 1
ATOM 2354 O O . THR A 1 308 ? -31.438 -0.846 3.23 1 70.62 308 THR A O 1
ATOM 2357 N N . PRO A 1 309 ? -30.859 -2.801 4.285 1 75.94 309 PRO A N 1
ATOM 2358 C CA . PRO A 1 309 ? -32.312 -3.012 4.484 1 75.94 309 PRO A CA 1
ATOM 2359 C C . PRO A 1 309 ? -32.906 -1.999 5.445 1 75.94 309 PRO A C 1
ATOM 2361 O O . PRO A 1 309 ? -32.281 -1.64 6.449 1 75.94 309 PRO A O 1
ATOM 2364 N N . LYS A 1 310 ? -34.062 -1.461 5.137 1 71.94 310 LYS A N 1
ATOM 2365 C CA . LYS A 1 310 ? -34.719 -0.446 5.961 1 71.94 310 LYS A CA 1
ATOM 2366 C C . LYS A 1 310 ? -35.75 -1.071 6.883 1 71.94 310 LYS A C 1
ATOM 2368 O O . LYS A 1 310 ? -36.094 -0.5 7.918 1 71.94 310 LYS A O 1
ATOM 2373 N N . ASP A 1 311 ? -36.062 -2.205 6.602 1 81.06 311 ASP A N 1
ATOM 2374 C CA . ASP A 1 311 ? -37.25 -2.74 7.262 1 81.06 311 ASP A CA 1
ATOM 2375 C C . ASP A 1 311 ? -36.875 -3.814 8.281 1 81.06 311 ASP A C 1
ATOM 2377 O O . ASP A 1 311 ? -37.75 -4.434 8.891 1 81.06 311 ASP A O 1
ATOM 2381 N N . ARG A 1 312 ? -35.562 -4.051 8.453 1 83.5 312 ARG A N 1
ATOM 2382 C CA . ARG A 1 312 ? -35.156 -5.102 9.383 1 83.5 312 ARG A CA 1
ATOM 2383 C C . ARG A 1 312 ? -33.781 -4.805 9.984 1 83.5 312 ARG A C 1
ATOM 2385 O O . ARG A 1 312 ? -33.094 -3.91 9.516 1 83.5 312 ARG A O 1
ATOM 2392 N N . GLU A 1 313 ? -33.625 -5.594 11.117 1 85.38 313 GLU A N 1
ATOM 2393 C CA . GLU A 1 313 ? -32.281 -5.508 11.711 1 85.38 313 GLU A CA 1
ATOM 2394 C C . GLU A 1 313 ? -31.234 -6.141 10.805 1 85.38 313 GLU A C 1
ATOM 2396 O O . GLU A 1 313 ? -31.547 -7.074 10.055 1 85.38 313 GLU A O 1
ATOM 2401 N N . LEU A 1 314 ? -30.062 -5.602 10.953 1 86.56 314 LEU A N 1
ATOM 2402 C CA . LEU A 1 314 ? -28.969 -6.117 10.148 1 86.56 314 LEU A CA 1
ATOM 2403 C C . LEU A 1 314 ? -28.5 -7.469 10.672 1 86.56 314 LEU A C 1
ATOM 2405 O O . LEU A 1 314 ? -28.438 -7.684 11.883 1 86.56 314 LEU A O 1
ATOM 2409 N N . THR A 1 315 ? -28.203 -8.336 9.805 1 84.56 315 THR A N 1
ATOM 2410 C CA . THR A 1 315 ? -27.516 -9.578 10.164 1 84.56 315 THR A CA 1
ATOM 2411 C C . THR A 1 315 ? -26.047 -9.32 10.484 1 84.56 315 THR A C 1
ATOM 2413 O O . THR A 1 315 ? -25.531 -8.234 10.219 1 84.56 315 THR A O 1
ATOM 2416 N N . LEU A 1 316 ? -25.406 -10.281 11.109 1 84.81 316 LEU A N 1
ATOM 2417 C CA . LEU A 1 316 ? -23.984 -10.156 11.414 1 84.81 316 LEU A CA 1
ATOM 2418 C C . LEU A 1 316 ? -23.172 -9.922 10.148 1 84.81 316 LEU A C 1
ATOM 2420 O O . LEU A 1 316 ? -22.219 -9.133 10.148 1 84.81 316 LEU A O 1
ATOM 2424 N N . GLU A 1 317 ? -23.562 -10.562 9.109 1 83.62 317 GLU A N 1
ATOM 2425 C CA . GLU A 1 317 ? -22.875 -10.43 7.828 1 83.62 317 GLU A CA 1
ATOM 2426 C C . GLU A 1 317 ? -23.047 -9.023 7.254 1 83.62 317 GLU A C 1
ATOM 2428 O O . GLU A 1 317 ? -22.125 -8.461 6.68 1 83.62 317 GLU A O 1
ATOM 2433 N N . GLU A 1 318 ? -24.203 -8.594 7.441 1 85.31 318 GLU A N 1
ATOM 2434 C CA . GLU A 1 318 ? -24.469 -7.25 6.938 1 85.31 318 GLU A CA 1
ATOM 2435 C C . GLU A 1 318 ? -23.719 -6.199 7.754 1 85.31 318 GLU A C 1
ATOM 2437 O O . GLU A 1 318 ? -23.266 -5.191 7.207 1 85.31 318 GLU A O 1
ATOM 2442 N N . HIS A 1 319 ? -23.609 -6.457 9.062 1 88.56 319 HIS A N 1
ATOM 2443 C CA . HIS A 1 319 ? -22.781 -5.586 9.898 1 88.56 319 HIS A CA 1
ATOM 2444 C C . HIS A 1 319 ? -21.328 -5.57 9.414 1 88.56 319 HIS A C 1
ATOM 2446 O O . HIS A 1 319 ? -20.719 -4.508 9.336 1 88.56 319 HIS A O 1
ATOM 2452 N N . GLU A 1 320 ? -20.859 -6.691 9.086 1 89.5 320 GLU A N 1
ATOM 2453 C CA . GLU A 1 320 ? -19.484 -6.809 8.641 1 89.5 320 GLU A CA 1
ATOM 2454 C C . GLU A 1 320 ? -19.266 -6.094 7.309 1 89.5 320 GLU A C 1
ATOM 2456 O O . GLU A 1 320 ? -18.297 -5.359 7.141 1 89.5 320 GLU A O 1
ATOM 2461 N N . ASP A 1 321 ? -20.203 -6.305 6.398 1 88 321 ASP A N 1
ATOM 2462 C CA . ASP A 1 321 ? -20.062 -5.699 5.074 1 88 321 ASP A CA 1
ATOM 2463 C C . ASP A 1 321 ? -20.125 -4.176 5.16 1 88 321 ASP A C 1
ATOM 2465 O O . ASP A 1 321 ? -19.344 -3.479 4.527 1 88 321 ASP A O 1
ATOM 2469 N N . ARG A 1 322 ? -21.047 -3.719 5.891 1 89.19 322 ARG A N 1
ATOM 2470 C CA . ARG A 1 322 ? -21.219 -2.275 6.027 1 89.19 322 ARG A CA 1
ATOM 2471 C C . ARG A 1 322 ? -20.016 -1.649 6.73 1 89.19 322 ARG A C 1
ATOM 2473 O O . ARG A 1 322 ? -19.531 -0.591 6.324 1 89.19 322 ARG A O 1
ATOM 2480 N N . HIS A 1 323 ? -19.609 -2.346 7.766 1 92.62 323 HIS A N 1
ATOM 2481 C CA . HIS A 1 323 ? -18.453 -1.85 8.516 1 92.62 323 HIS A CA 1
ATOM 2482 C C . HIS A 1 323 ? -17.188 -1.862 7.66 1 92.62 323 HIS A C 1
ATOM 2484 O O . HIS A 1 323 ? -16.406 -0.912 7.695 1 92.62 323 HIS A O 1
ATOM 2490 N N . LEU A 1 324 ? -17.031 -2.93 6.891 1 93.5 324 LEU A N 1
ATOM 2491 C CA . LEU A 1 324 ? -15.883 -3.051 6 1 93.5 324 LEU A CA 1
ATOM 2492 C C . LEU A 1 324 ? -15.859 -1.909 4.988 1 93.5 324 LEU A C 1
ATOM 2494 O O . LEU A 1 324 ? -14.805 -1.317 4.738 1 93.5 324 LEU A O 1
ATOM 2498 N N . ARG A 1 325 ? -17.031 -1.601 4.441 1 93.31 325 ARG A N 1
ATOM 2499 C CA . ARG A 1 325 ? -17.125 -0.511 3.473 1 93.31 325 ARG A CA 1
ATOM 2500 C C . ARG A 1 325 ? -16.781 0.826 4.121 1 93.31 325 ARG A C 1
ATOM 2502 O O . ARG A 1 325 ? -16.125 1.668 3.504 1 93.31 325 ARG A O 1
ATOM 2509 N N . MET A 1 326 ? -17.172 0.995 5.277 1 93.69 326 MET A N 1
ATOM 2510 C CA . MET A 1 326 ? -16.875 2.223 6.008 1 93.69 326 MET A CA 1
ATOM 2511 C C . MET A 1 326 ? -15.375 2.338 6.273 1 93.69 326 MET A C 1
ATOM 2513 O O . MET A 1 326 ? -14.805 3.424 6.16 1 93.69 326 MET A O 1
ATOM 2517 N N . LEU A 1 327 ? -14.797 1.247 6.645 1 96.88 327 LEU A N 1
ATOM 2518 C CA . LEU A 1 327 ? -13.367 1.252 6.91 1 96.88 327 LEU A CA 1
ATOM 2519 C C . LEU A 1 327 ? -12.578 1.506 5.629 1 96.88 327 LEU A C 1
ATOM 2521 O O . LEU A 1 327 ? -11.508 2.123 5.66 1 96.88 327 LEU A O 1
ATOM 2525 N N . PHE A 1 328 ? -13.086 1.044 4.48 1 97.25 328 PHE A N 1
ATOM 2526 C CA . PHE A 1 328 ? -12.477 1.401 3.205 1 97.25 328 PHE A CA 1
ATOM 2527 C C . PHE A 1 328 ? -12.453 2.914 3.021 1 97.25 328 PHE A C 1
ATOM 2529 O O . PHE A 1 328 ? -11.422 3.488 2.676 1 97.25 328 PHE A O 1
ATOM 2536 N N . TRP A 1 329 ? -13.562 3.551 3.252 1 96.81 329 TRP A N 1
ATOM 2537 C CA . TRP A 1 329 ? -13.641 4.996 3.07 1 96.81 329 TRP A CA 1
ATOM 2538 C C . TRP A 1 329 ? -12.688 5.715 4.023 1 96.81 329 TRP A C 1
ATOM 2540 O O . TRP A 1 329 ? -12.07 6.719 3.658 1 96.81 329 TRP A O 1
ATOM 2550 N N . LEU A 1 330 ? -12.617 5.203 5.242 1 97.75 330 LEU A N 1
ATOM 2551 C CA . LEU A 1 330 ? -11.664 5.793 6.176 1 97.75 330 LEU A CA 1
ATOM 2552 C C . LEU A 1 330 ? -10.242 5.691 5.637 1 97.75 330 LEU A C 1
ATOM 2554 O O . LEU A 1 330 ? -9.484 6.664 5.668 1 97.75 330 LEU A O 1
ATOM 2558 N N . CYS A 1 331 ? -9.875 4.512 5.121 1 98.44 331 CYS A N 1
ATOM 2559 C CA . CYS A 1 331 ? -8.57 4.332 4.5 1 98.44 331 CYS A CA 1
ATOM 2560 C C . CYS A 1 331 ? -8.383 5.297 3.336 1 98.44 331 CYS A C 1
ATOM 2562 O O . CYS A 1 331 ? -7.297 5.852 3.152 1 98.44 331 CYS A O 1
ATOM 2564 N N . TYR A 1 332 ? -9.438 5.457 2.562 1 98.19 332 TYR A N 1
ATOM 2565 C CA . TYR A 1 332 ? -9.383 6.305 1.374 1 98.19 332 TYR A CA 1
ATOM 2566 C C . TYR A 1 332 ? -9.102 7.754 1.748 1 98.19 332 TYR A C 1
ATOM 2568 O O . TYR A 1 332 ? -8.242 8.398 1.151 1 98.19 332 TYR A O 1
ATOM 2576 N N . VAL A 1 333 ? -9.781 8.25 2.752 1 97.94 333 VAL A N 1
ATOM 2577 C CA . VAL A 1 333 ? -9.609 9.625 3.205 1 97.94 333 VAL A CA 1
ATOM 2578 C C . VAL A 1 333 ? -8.188 9.828 3.709 1 97.94 333 VAL A C 1
ATOM 2580 O O . VAL A 1 333 ? -7.512 10.781 3.316 1 97.94 333 VAL A O 1
ATOM 2583 N N . LEU A 1 334 ? -7.73 8.93 4.531 1 97.88 334 LEU A N 1
ATOM 2584 C CA . LEU A 1 334 ? -6.391 9.039 5.09 1 97.88 334 LEU A CA 1
ATOM 2585 C C . LEU A 1 334 ? -5.332 8.938 3.996 1 97.88 334 LEU A C 1
ATOM 2587 O O . LEU A 1 334 ? -4.305 9.609 4.051 1 97.88 334 LEU A O 1
ATOM 2591 N N . ASP A 1 335 ? -5.617 8.109 3.031 1 97.88 335 ASP A N 1
ATOM 2592 C CA . ASP A 1 335 ? -4.684 7.875 1.931 1 97.88 335 ASP A CA 1
ATOM 2593 C C . ASP A 1 335 ? -4.395 9.172 1.178 1 97.88 335 ASP A C 1
ATOM 2595 O O . ASP A 1 335 ? -3.234 9.492 0.91 1 97.88 335 ASP A O 1
ATOM 2599 N N . LYS A 1 336 ? -5.395 9.875 0.862 1 97.31 336 LYS A N 1
ATOM 2600 C CA . LYS A 1 336 ? -5.234 11.094 0.069 1 97.31 336 LYS A CA 1
ATOM 2601 C C . LYS A 1 336 ? -4.652 12.227 0.909 1 97.31 336 LYS A C 1
ATOM 2603 O O . LYS A 1 336 ? -3.889 13.047 0.404 1 97.31 336 LYS A O 1
ATOM 2608 N N . ASP A 1 337 ? -4.984 12.203 2.16 1 95.19 337 ASP A N 1
ATOM 2609 C CA . ASP A 1 337 ? -4.375 13.18 3.059 1 95.19 337 ASP A CA 1
ATOM 2610 C C . ASP A 1 337 ? -2.871 12.945 3.184 1 95.19 337 ASP A C 1
ATOM 2612 O O . ASP A 1 337 ? -2.08 13.883 3.109 1 95.19 337 ASP A O 1
ATOM 2616 N N . ILE A 1 338 ? -2.496 11.734 3.359 1 93.88 338 ILE A N 1
ATOM 2617 C CA . ILE A 1 338 ? -1.082 11.391 3.475 1 93.88 338 ILE A CA 1
ATOM 2618 C C . ILE A 1 338 ? -0.353 11.781 2.189 1 93.88 338 ILE A C 1
ATOM 2620 O O . ILE A 1 338 ? 0.725 12.383 2.236 1 93.88 338 ILE A O 1
ATOM 2624 N N . SER A 1 339 ? -0.935 11.508 1.077 1 93.94 339 SER A N 1
ATOM 2625 C CA . SER A 1 339 ? -0.308 11.773 -0.213 1 93.94 339 SER A CA 1
ATOM 2626 C C . SER A 1 339 ? -0.1 13.266 -0.427 1 93.94 339 SER A C 1
ATOM 2628 O O . SER A 1 339 ? 0.97 13.695 -0.865 1 93.94 339 SER A O 1
ATOM 2630 N N . LEU A 1 340 ? -1.057 14.07 -0.105 1 92.12 340 LEU A N 1
ATOM 2631 C CA . LEU A 1 340 ? -0.964 15.508 -0.338 1 92.12 340 LEU A CA 1
ATOM 2632 C C . LEU A 1 340 ? -0.071 16.172 0.704 1 92.12 340 LEU A C 1
ATOM 2634 O O . LEU A 1 340 ? 0.609 17.156 0.409 1 92.12 340 LEU A O 1
ATOM 2638 N N . ARG A 1 341 ? -0.063 15.617 1.865 1 88.94 341 ARG A N 1
ATOM 2639 C CA . ARG A 1 341 ? 0.679 16.266 2.947 1 88.94 341 ARG A CA 1
ATOM 2640 C C . ARG A 1 341 ? 2.162 15.914 2.875 1 88.94 341 ARG A C 1
ATOM 2642 O O . ARG A 1 341 ? 3.016 16.75 3.189 1 88.94 341 ARG A O 1
ATOM 2649 N N . ASN A 1 342 ? 2.469 14.688 2.42 1 85.44 342 ASN A N 1
ATOM 2650 C CA . ASN A 1 342 ? 3.865 14.273 2.457 1 85.44 342 ASN A CA 1
ATOM 2651 C C . ASN A 1 342 ? 4.406 13.992 1.058 1 85.44 342 ASN A C 1
ATOM 2653 O O . ASN A 1 342 ? 5.586 13.68 0.895 1 85.44 342 ASN A O 1
ATOM 2657 N N . GLY A 1 343 ? 3.566 14.109 0.067 1 86.81 343 GLY A N 1
ATOM 2658 C CA . GLY A 1 343 ? 4.012 13.945 -1.308 1 86.81 343 GLY A CA 1
ATOM 2659 C C . GLY A 1 343 ? 4.215 12.492 -1.696 1 86.81 343 GLY A C 1
ATOM 2660 O O . GLY A 1 343 ? 4.781 12.195 -2.752 1 86.81 343 GLY A O 1
ATOM 2661 N N . GLN A 1 344 ? 3.771 11.594 -0.895 1 89.56 344 GLN A N 1
ATOM 2662 C CA . GLN A 1 344 ? 3.93 10.172 -1.202 1 89.56 344 GLN A CA 1
ATOM 2663 C C . GLN A 1 344 ? 2.83 9.688 -2.143 1 89.56 344 GLN A C 1
ATOM 2665 O O . GLN A 1 344 ? 1.684 10.133 -2.045 1 89.56 344 GLN A O 1
ATOM 2670 N N . PRO A 1 345 ? 3.182 8.727 -3.08 1 94.5 345 PRO A N 1
ATOM 2671 C CA . PRO A 1 345 ? 2.123 8.164 -3.92 1 94.5 345 PRO A CA 1
ATOM 2672 C C . PRO A 1 345 ? 1.012 7.504 -3.104 1 94.5 345 PRO A C 1
ATOM 2674 O O . PRO A 1 345 ? 1.279 6.906 -2.059 1 94.5 345 PRO A O 1
ATOM 2677 N N . PRO A 1 346 ? -0.237 7.676 -3.586 1 96.62 346 PRO A N 1
ATOM 2678 C CA . PRO A 1 346 ? -1.332 7.027 -2.861 1 96.62 346 PRO A CA 1
ATOM 2679 C C . PRO A 1 346 ? -1.228 5.504 -2.875 1 96.62 346 PRO A C 1
ATOM 2681 O O . PRO A 1 346 ? -0.747 4.922 -3.852 1 96.62 346 PRO A O 1
ATOM 2684 N N . ALA A 1 347 ? -1.669 4.895 -1.803 1 97.44 347 ALA A N 1
ATOM 2685 C CA . ALA A 1 347 ? -1.705 3.438 -1.688 1 97.44 347 ALA A CA 1
ATOM 2686 C C . ALA A 1 347 ? -2.973 2.869 -2.32 1 97.44 347 ALA A C 1
ATOM 2688 O O . ALA A 1 347 ? -3.039 1.677 -2.627 1 97.44 347 ALA A O 1
ATOM 2689 N N . ILE A 1 348 ? -3.996 3.666 -2.488 1 97.94 348 ILE A N 1
ATOM 2690 C CA . ILE A 1 348 ? -5.273 3.209 -3.031 1 97.94 348 ILE A CA 1
ATOM 2691 C C . ILE A 1 348 ? -5.457 3.758 -4.445 1 97.94 348 ILE A C 1
ATOM 2693 O O . ILE A 1 348 ? -5.676 4.957 -4.629 1 97.94 348 ILE A O 1
ATOM 2697 N N . PRO A 1 349 ? -5.312 2.934 -5.418 1 97.06 349 PRO A N 1
ATOM 2698 C CA . PRO A 1 349 ? -5.59 3.367 -6.789 1 97.06 349 PRO A CA 1
ATOM 2699 C C . PRO A 1 349 ? -7.086 3.473 -7.082 1 97.06 349 PRO A C 1
ATOM 2701 O O . PRO A 1 349 ? -7.797 2.463 -7.066 1 97.06 349 PRO A O 1
ATOM 2704 N N . ASP A 1 350 ? -7.535 4.609 -7.445 1 97 350 ASP A N 1
ATOM 2705 C CA . ASP A 1 350 ? -8.961 4.902 -7.594 1 97 350 ASP A CA 1
ATOM 2706 C C . ASP A 1 350 ? -9.594 3.998 -8.641 1 97 350 ASP A C 1
ATOM 2708 O O . ASP A 1 350 ? -10.75 3.58 -8.5 1 97 350 ASP A O 1
ATOM 2712 N N . GLN A 1 351 ? -8.906 3.672 -9.648 1 95.12 351 GLN A N 1
ATOM 2713 C CA . GLN A 1 351 ? -9.492 2.943 -10.773 1 95.12 351 GLN A CA 1
ATOM 2714 C C . GLN A 1 351 ? -9.906 1.535 -10.352 1 95.12 351 GLN A C 1
ATOM 2716 O O . GLN A 1 351 ? -10.711 0.894 -11.031 1 95.12 351 GLN A O 1
ATOM 2721 N N . PHE A 1 352 ? -9.414 1.04 -9.289 1 95.19 352 PHE A N 1
ATOM 2722 C CA . PHE A 1 352 ? -9.734 -0.31 -8.844 1 95.19 352 PHE A CA 1
ATOM 2723 C C . PHE A 1 352 ? -10.859 -0.288 -7.816 1 95.19 352 PHE A C 1
ATOM 2725 O O . PHE A 1 352 ? -11.305 -1.34 -7.352 1 95.19 352 PHE A O 1
ATOM 2732 N N . CYS A 1 353 ? -11.344 0.883 -7.484 1 95.62 353 CYS A N 1
ATOM 2733 C CA . CYS A 1 353 ? -12.297 1.022 -6.395 1 95.62 353 CYS A CA 1
ATOM 2734 C C . CYS A 1 353 ? -13.648 1.499 -6.914 1 95.62 353 CYS A C 1
ATOM 2736 O O . CYS A 1 353 ? -13.719 2.244 -7.895 1 95.62 353 CYS A O 1
ATOM 2738 N N . ASP A 1 354 ? -14.68 0.984 -6.301 1 93.56 354 ASP A N 1
ATOM 2739 C CA . ASP A 1 354 ? -15.992 1.596 -6.449 1 93.56 354 ASP A CA 1
ATOM 2740 C C . ASP A 1 354 ? -16.156 2.799 -5.52 1 93.56 354 ASP A C 1
ATOM 2742 O O . ASP A 1 354 ? -16.297 2.639 -4.309 1 93.56 354 ASP A O 1
ATOM 2746 N N . LEU A 1 355 ? -16.156 3.965 -6.082 1 95.31 355 LEU A N 1
ATOM 2747 C CA . LEU A 1 355 ? -16.172 5.172 -5.27 1 95.31 355 LEU A CA 1
ATOM 2748 C C . LEU A 1 355 ? -17.578 5.754 -5.168 1 95.31 355 LEU A C 1
ATOM 2750 O O . LEU A 1 355 ? -17.734 6.961 -4.984 1 95.31 355 LEU A O 1
ATOM 2754 N N . THR A 1 356 ? -18.516 4.887 -5.324 1 92.25 356 THR A N 1
ATOM 2755 C CA . THR A 1 356 ? -19.875 5.312 -5.059 1 92.25 356 THR A CA 1
ATOM 2756 C C . THR A 1 356 ? -20.078 5.633 -3.58 1 92.25 356 THR A C 1
ATOM 2758 O O . THR A 1 356 ? -19.75 4.82 -2.715 1 92.25 356 THR A O 1
ATOM 2761 N N . LEU A 1 357 ? -20.594 6.801 -3.33 1 90.94 357 LEU A N 1
ATOM 2762 C CA . LEU A 1 357 ? -20.781 7.238 -1.95 1 90.94 357 LEU A CA 1
ATOM 2763 C C . LEU A 1 357 ? -21.875 6.406 -1.263 1 90.94 357 LEU A C 1
ATOM 2765 O O . LEU A 1 357 ? -22.766 5.879 -1.923 1 90.94 357 LEU A O 1
ATOM 2769 N N . PRO A 1 358 ? -21.734 6.266 0.077 1 83.88 358 PRO A N 1
ATOM 2770 C CA . PRO A 1 358 ? -22.828 5.602 0.793 1 83.88 358 PRO A CA 1
ATOM 2771 C C . PRO A 1 358 ? -24.188 6.258 0.547 1 83.88 358 PRO A C 1
ATOM 2773 O O . PRO A 1 358 ? -24.25 7.48 0.373 1 83.88 358 PRO A O 1
ATOM 2776 N N . GLU A 1 359 ? -25.125 5.41 0.621 1 80.06 359 GLU A N 1
ATOM 2777 C CA . GLU A 1 359 ? -26.484 5.898 0.374 1 80.06 359 GLU A CA 1
ATOM 2778 C C . GLU A 1 359 ? -26.859 7.016 1.344 1 80.06 359 GLU A C 1
ATOM 2780 O O . GLU A 1 359 ? -26.672 6.883 2.555 1 80.06 359 GLU A O 1
ATOM 2785 N N . GLY A 1 360 ? -27.297 8.109 0.818 1 77.94 360 GLY A N 1
ATOM 2786 C CA . GLY A 1 360 ? -27.75 9.234 1.62 1 77.94 360 GLY A CA 1
ATOM 2787 C C . GLY A 1 360 ? -26.609 10.039 2.227 1 77.94 360 GLY A C 1
ATOM 2788 O O . GLY A 1 360 ? -26.844 10.875 3.1 1 77.94 360 GLY A O 1
ATOM 2789 N N . TYR A 1 361 ? -25.438 9.836 1.829 1 83.56 361 TYR A N 1
ATOM 2790 C CA . TYR A 1 361 ? -24.266 10.453 2.438 1 83.56 361 TYR A CA 1
ATOM 2791 C C . TYR A 1 361 ? -24.328 11.977 2.326 1 83.56 361 TYR A C 1
ATOM 2793 O O . TYR A 1 361 ? -24.141 12.688 3.316 1 83.56 361 TYR A O 1
ATOM 2801 N N . ALA A 1 362 ? -24.672 12.5 1.155 1 78.06 362 ALA A N 1
ATOM 2802 C CA . ALA A 1 362 ? -24.625 13.938 0.902 1 78.06 362 ALA A CA 1
ATOM 2803 C C . ALA A 1 362 ? -25.641 14.68 1.774 1 78.06 362 ALA A C 1
ATOM 2805 O O . ALA A 1 362 ? -25.375 15.797 2.227 1 78.06 362 ALA A O 1
ATOM 2806 N N . GLN A 1 363 ? -26.688 14.039 2.092 1 74.62 363 GLN A N 1
ATOM 2807 C CA . GLN A 1 363 ? -27.734 14.68 2.875 1 74.62 363 GLN A CA 1
ATOM 2808 C C . GLN A 1 363 ? -27.5 14.484 4.371 1 74.62 363 GLN A C 1
ATOM 2810 O O . GLN A 1 363 ? -27.703 15.398 5.164 1 74.62 363 GLN A O 1
ATOM 2815 N N . SER A 1 364 ? -27 13.383 4.707 1 77.31 364 SER A N 1
ATOM 2816 C CA . SER A 1 364 ? -26.906 13.023 6.117 1 77.31 364 SER A CA 1
ATOM 2817 C C . SER A 1 364 ? -25.688 13.672 6.777 1 77.31 364 SER A C 1
ATOM 2819 O O . SER A 1 364 ? -25.672 13.859 7.996 1 77.31 364 SER A O 1
ATOM 2821 N N . ARG A 1 365 ? -24.828 14.07 6.035 1 80.56 365 ARG A N 1
ATOM 2822 C CA . ARG A 1 365 ? -23.578 14.602 6.562 1 80.56 365 ARG A CA 1
ATOM 2823 C C . ARG A 1 365 ? -23.812 15.906 7.309 1 80.56 365 ARG A C 1
ATOM 2825 O O . ARG A 1 365 ? -23.109 16.219 8.273 1 80.56 365 ARG A O 1
ATOM 2832 N N . PHE A 1 366 ? -24.766 16.641 6.934 1 81.88 366 PHE A N 1
ATOM 2833 C CA . PHE A 1 366 ? -24.953 18 7.449 1 81.88 366 PHE A CA 1
ATOM 2834 C C . PHE A 1 366 ? -26.156 18.047 8.383 1 81.88 366 PHE A C 1
ATOM 2836 O O . PHE A 1 366 ? -26.547 19.125 8.844 1 81.88 366 PHE A O 1
ATOM 2843 N N . LEU A 1 367 ? -26.688 16.859 8.617 1 76.06 367 LEU A N 1
ATOM 2844 C CA . LEU A 1 367 ? -27.844 16.812 9.516 1 76.06 367 LEU A CA 1
ATOM 2845 C C . LEU A 1 367 ? -27.406 16.484 10.938 1 76.06 367 LEU A C 1
ATOM 2847 O O . LEU A 1 367 ? -26.453 15.719 11.141 1 76.06 367 LEU A O 1
ATOM 2851 N N . PRO A 1 368 ? -28.094 17.234 11.828 1 68.31 368 PRO A N 1
ATOM 2852 C CA . PRO A 1 368 ? -27.781 16.906 13.219 1 68.31 368 PRO A CA 1
ATOM 2853 C C . PRO A 1 368 ? -28.141 15.469 13.578 1 68.31 368 PRO A C 1
ATOM 2855 O O . PRO A 1 368 ? -29 14.859 12.938 1 68.31 368 PRO A O 1
ATOM 2858 N N . ARG A 1 369 ? -27.406 14.961 14.469 1 63.78 369 ARG A N 1
ATOM 2859 C CA . ARG A 1 369 ? -27.719 13.641 14.992 1 63.78 369 ARG A CA 1
ATOM 2860 C C . ARG A 1 369 ? -29.141 13.586 15.523 1 63.78 369 ARG A C 1
ATOM 2862 O O . ARG A 1 369 ? -29.562 14.477 16.266 1 63.78 369 ARG A O 1
ATOM 2869 N N . GLN A 1 370 ? -29.922 12.727 14.812 1 59.38 370 GLN A N 1
ATOM 2870 C CA . GLN A 1 370 ? -31.266 12.547 15.352 1 59.38 370 GLN A CA 1
ATOM 2871 C C . GLN A 1 370 ? -31.266 11.539 16.5 1 59.38 370 GLN A C 1
ATOM 2873 O O . GLN A 1 370 ? -30.609 10.5 16.422 1 59.38 370 GLN A O 1
ATOM 2878 N N . PRO A 1 371 ? -31.859 12.047 17.547 1 57 371 PRO A N 1
ATOM 2879 C CA . PRO A 1 371 ? -31.969 11.109 18.672 1 57 371 PRO A CA 1
ATOM 2880 C C . PRO A 1 371 ? -32.562 9.758 18.25 1 57 371 PRO A C 1
ATOM 2882 O O . PRO A 1 371 ? -33.5 9.711 17.453 1 57 371 PRO A O 1
ATOM 2885 N N . GLY A 1 372 ? -31.922 8.562 18.562 1 50.84 372 GLY A N 1
ATOM 2886 C CA . GLY A 1 372 ? -32.469 7.219 18.375 1 50.84 372 GLY A CA 1
ATOM 2887 C C . GLY A 1 372 ? -31.891 6.523 17.156 1 50.84 372 GLY A C 1
ATOM 2888 O O . GLY A 1 372 ? -32.031 5.309 17 1 50.84 372 GLY A O 1
ATOM 2889 N N . GLN A 1 373 ? -31.516 7.273 16.219 1 54.25 373 GLN A N 1
ATOM 2890 C CA . GLN A 1 373 ? -31.016 6.625 15.016 1 54.25 373 GLN A CA 1
ATOM 2891 C C . GLN A 1 373 ? -29.531 6.305 15.133 1 54.25 373 GLN A C 1
ATOM 2893 O O . GLN A 1 373 ? -28.781 7.051 15.758 1 54.25 373 GLN A O 1
ATOM 2898 N N . ILE A 1 374 ? -29.406 5.078 14.945 1 54.94 374 ILE A N 1
ATOM 2899 C CA . ILE A 1 374 ? -28 4.723 14.859 1 54.94 374 ILE A CA 1
ATOM 2900 C C . ILE A 1 374 ? -27.312 5.551 13.773 1 54.94 374 ILE A C 1
ATOM 2902 O O . ILE A 1 374 ? -27.641 5.426 12.594 1 54.94 374 ILE A O 1
ATOM 2906 N N . PRO A 1 375 ? -26.656 6.488 14.32 1 64 375 PRO A N 1
ATOM 2907 C CA . PRO A 1 375 ? -26.078 7.387 13.312 1 64 375 PRO A CA 1
ATOM 2908 C C . PRO A 1 375 ? -25.062 6.699 12.422 1 64 375 PRO A C 1
ATOM 2910 O O . PRO A 1 375 ? -24.328 5.812 12.875 1 64 375 PRO A O 1
ATOM 2913 N N . ASN A 1 376 ? -25.203 6.918 11.18 1 75.44 376 ASN A N 1
ATOM 2914 C CA . ASN A 1 376 ? -24.141 6.516 10.25 1 75.44 376 ASN A CA 1
ATOM 2915 C C . ASN A 1 376 ? -22.859 7.301 10.484 1 75.44 376 ASN A C 1
ATOM 2917 O O . ASN A 1 376 ? -22.891 8.508 10.711 1 75.44 376 ASN A O 1
ATOM 2921 N N . PRO A 1 377 ? -21.828 6.609 10.539 1 83.25 377 PRO A N 1
ATOM 2922 C CA . PRO A 1 377 ? -20.562 7.328 10.672 1 83.25 377 PRO A CA 1
ATOM 2923 C C . PRO A 1 377 ? -20.375 8.398 9.602 1 83.25 377 PRO A C 1
ATOM 2925 O O . PRO A 1 377 ? -20.797 8.211 8.461 1 83.25 377 PRO A O 1
ATOM 2928 N N . TRP A 1 378 ? -19.828 9.531 9.969 1 83.38 378 TRP A N 1
ATOM 2929 C CA . TRP A 1 378 ? -19.656 10.578 8.977 1 83.38 378 TRP A CA 1
ATOM 2930 C C . TRP A 1 378 ? -18.203 10.625 8.484 1 83.38 378 TRP A C 1
ATOM 2932 O O . TRP A 1 378 ? -17.922 11.18 7.426 1 83.38 378 TRP A O 1
ATOM 2942 N N . LEU A 1 379 ? -17.25 9.93 9.094 1 89.62 379 LEU A N 1
ATOM 2943 C CA . LEU A 1 379 ? -15.852 9.898 8.664 1 89.62 379 LEU A CA 1
ATOM 2944 C C . LEU A 1 379 ? -15.234 11.297 8.703 1 89.62 379 LEU A C 1
ATOM 2946 O O . LEU A 1 379 ? -15.953 12.289 8.797 1 89.62 379 LEU A O 1
ATOM 2950 N N . PRO A 1 380 ? -13.93 11.367 8.656 1 90 380 PRO A N 1
ATOM 2951 C CA . PRO A 1 380 ? -13.305 12.695 8.602 1 90 380 PRO A CA 1
ATOM 2952 C C . PRO A 1 380 ? -13.492 13.375 7.242 1 90 380 PRO A C 1
ATOM 2954 O O . PRO A 1 380 ? -13.516 12.695 6.211 1 90 380 PRO A O 1
ATOM 2957 N N . SER A 1 381 ? -13.695 14.641 7.27 1 86.88 381 SER A N 1
ATOM 2958 C CA . SER A 1 381 ? -13.797 15.461 6.066 1 86.88 381 SER A CA 1
ATOM 2959 C C . SER A 1 381 ? -14.984 15.031 5.207 1 86.88 381 SER A C 1
ATOM 2961 O O . SER A 1 381 ? -15.906 14.383 5.691 1 86.88 381 SER A O 1
ATOM 2963 N N . ASP A 1 382 ? -15.125 15.594 4.133 1 93.88 382 ASP A N 1
ATOM 2964 C CA . ASP A 1 382 ? -16.125 15.227 3.131 1 93.88 382 ASP A CA 1
ATOM 2965 C C . ASP A 1 382 ? -15.531 14.305 2.07 1 93.88 382 ASP A C 1
ATOM 2967 O O . ASP A 1 382 ? -14.508 14.625 1.465 1 93.88 382 ASP A O 1
ATOM 2971 N N . LEU A 1 383 ? -16.203 13.148 1.893 1 95.5 383 LEU A N 1
ATOM 2972 C CA . LEU A 1 383 ? -15.703 12.141 0.96 1 95.5 383 LEU A CA 1
ATOM 2973 C C . LEU A 1 383 ? -15.547 12.734 -0.438 1 95.5 383 LEU A C 1
ATOM 2975 O O . LEU A 1 383 ? -14.617 12.375 -1.164 1 95.5 383 LEU A O 1
ATOM 2979 N N . ARG A 1 384 ? -16.438 13.656 -0.838 1 95.06 384 ARG A N 1
ATOM 2980 C CA . ARG A 1 384 ? -16.375 14.289 -2.152 1 95.06 384 ARG A CA 1
ATOM 2981 C C . ARG A 1 384 ? -15.117 15.141 -2.285 1 95.06 384 ARG A C 1
ATOM 2983 O O . ARG A 1 384 ? -14.523 15.219 -3.361 1 95.06 384 ARG A O 1
ATOM 2990 N N . LEU A 1 385 ? -14.68 15.734 -1.226 1 96.19 385 LEU A N 1
ATOM 2991 C CA . LEU A 1 385 ? -13.43 16.484 -1.229 1 96.19 385 LEU A CA 1
ATOM 2992 C C . LEU A 1 385 ? -12.227 15.547 -1.318 1 96.19 385 LEU A C 1
ATOM 2994 O O . LEU A 1 385 ? -11.219 15.875 -1.942 1 96.19 385 LEU A O 1
ATOM 2998 N N . SER A 1 386 ? -12.359 14.406 -0.625 1 96.94 386 SER A N 1
ATOM 2999 C CA . SER A 1 386 ? -11.281 13.43 -0.697 1 96.94 386 SER A CA 1
ATOM 3000 C C . SER A 1 386 ? -11.102 12.906 -2.117 1 96.94 386 SER A C 1
ATOM 3002 O O . SER A 1 386 ? -9.977 12.664 -2.561 1 96.94 386 SER A O 1
ATOM 3004 N N . ILE A 1 387 ? -12.18 12.703 -2.826 1 97.75 387 ILE A N 1
ATOM 3005 C CA . ILE A 1 387 ? -12.117 12.281 -4.223 1 97.75 387 ILE A CA 1
ATOM 3006 C C . ILE A 1 387 ? -11.453 13.375 -5.059 1 97.75 387 ILE A C 1
ATOM 3008 O O . ILE A 1 387 ? -10.641 13.086 -5.941 1 97.75 387 ILE A O 1
ATOM 3012 N N . LEU A 1 388 ? -11.766 14.602 -4.758 1 98.12 388 LEU A N 1
ATOM 3013 C CA . LEU A 1 388 ? -11.141 15.719 -5.461 1 98.12 388 LEU A CA 1
ATOM 3014 C C . LEU A 1 388 ? -9.656 15.812 -5.125 1 98.12 388 LEU A C 1
ATOM 3016 O O . LEU A 1 388 ? -8.836 16.125 -5.992 1 98.12 388 LEU A O 1
ATOM 3020 N N . LYS A 1 389 ? -9.328 15.602 -3.822 1 97.56 389 LYS A N 1
ATOM 3021 C CA . LYS A 1 389 ? -7.922 15.531 -3.439 1 97.56 389 LYS A CA 1
ATOM 3022 C C . LYS A 1 389 ? -7.184 14.477 -4.258 1 97.56 389 LYS A C 1
ATOM 3024 O O . LYS A 1 389 ? -6.047 14.688 -4.68 1 97.56 389 LYS A O 1
ATOM 3029 N N . SER A 1 390 ? -7.828 13.367 -4.477 1 97.81 390 SER A N 1
ATOM 3030 C CA . SER A 1 390 ? -7.238 12.297 -5.27 1 97.81 390 SER A CA 1
ATOM 3031 C C . SER A 1 390 ? -6.969 12.75 -6.703 1 97.81 390 SER A C 1
ATOM 3033 O O . SER A 1 390 ? -5.898 12.484 -7.25 1 97.81 390 SER A O 1
ATOM 3035 N N . LYS A 1 391 ? -7.906 13.406 -7.297 1 97.81 391 LYS A N 1
ATOM 3036 C CA . LYS A 1 391 ? -7.742 13.914 -8.656 1 97.81 391 LYS A CA 1
ATOM 3037 C C . LYS A 1 391 ? -6.586 14.906 -8.742 1 97.81 391 LYS A C 1
ATOM 3039 O O . LYS A 1 391 ? -5.793 14.867 -9.688 1 97.81 391 LYS A O 1
ATOM 3044 N N . ALA A 1 392 ? -6.535 15.742 -7.738 1 97.31 392 ALA A N 1
ATOM 3045 C CA . ALA A 1 392 ? -5.477 16.75 -7.715 1 97.31 392 ALA A CA 1
ATOM 3046 C C . ALA A 1 392 ? -4.102 16.094 -7.621 1 97.31 392 ALA A C 1
ATOM 3048 O O . ALA A 1 392 ? -3.191 16.438 -8.383 1 97.31 392 ALA A O 1
ATOM 3049 N N . VAL A 1 393 ? -3.967 15.125 -6.734 1 95.94 393 VAL A N 1
ATOM 3050 C CA . VAL A 1 393 ? -2.686 14.445 -6.547 1 95.94 393 VAL A CA 1
ATOM 3051 C C . VAL A 1 393 ? -2.279 13.742 -7.836 1 95.94 393 VAL A C 1
ATOM 3053 O O . VAL A 1 393 ? -1.128 13.836 -8.266 1 95.94 393 VAL A O 1
ATOM 3056 N N . GLN A 1 394 ? -3.158 13.102 -8.469 1 96.12 394 GLN A N 1
ATOM 3057 C CA . GLN A 1 394 ? -2.883 12.312 -9.664 1 96.12 394 GLN A CA 1
ATOM 3058 C C . GLN A 1 394 ? -2.564 13.203 -10.852 1 96.12 394 GLN A C 1
ATOM 3060 O O . GLN A 1 394 ? -1.662 12.906 -11.641 1 96.12 394 GLN A O 1
ATOM 3065 N N . SER A 1 395 ? -3.221 14.32 -10.961 1 96.94 395 SER A N 1
ATOM 3066 C CA . SER A 1 395 ? -3.129 15.117 -12.18 1 96.94 395 SER A CA 1
ATOM 3067 C C . SER A 1 395 ? -2.061 16.203 -12.062 1 96.94 395 SER A C 1
ATOM 3069 O O . SER A 1 395 ? -1.53 16.672 -13.07 1 96.94 395 SER A O 1
ATOM 3071 N N . LEU A 1 396 ? -1.732 16.547 -10.812 1 95.38 396 LEU A N 1
ATOM 3072 C CA . LEU A 1 396 ? -0.834 17.688 -10.664 1 95.38 396 LEU A CA 1
ATOM 3073 C C . LEU A 1 396 ? 0.48 17.266 -10.016 1 95.38 396 LEU A C 1
ATOM 3075 O O . LEU A 1 396 ? 1.51 17.906 -10.211 1 95.38 396 LEU A O 1
ATOM 3079 N N . TYR A 1 397 ? 0.479 16.188 -9.266 1 93.31 397 TYR A N 1
ATOM 3080 C CA . TYR A 1 397 ? 1.657 15.938 -8.445 1 93.31 397 TYR A CA 1
ATOM 3081 C C . TYR A 1 397 ? 2.197 14.531 -8.688 1 93.31 397 TYR A C 1
ATOM 3083 O O . TYR A 1 397 ? 3.021 14.031 -7.914 1 93.31 397 TYR A O 1
ATOM 3091 N N . SER A 1 398 ? 1.704 13.828 -9.68 1 93.19 398 SER A N 1
ATOM 3092 C CA . SER A 1 398 ? 2.297 12.57 -10.109 1 93.19 398 SER A CA 1
ATOM 3093 C C . SER A 1 398 ? 3.533 12.805 -10.969 1 93.19 398 SER A C 1
ATOM 3095 O O . SER A 1 398 ? 3.762 13.922 -11.445 1 93.19 398 SER A O 1
ATOM 3097 N N . HIS A 1 399 ? 4.352 11.789 -11.125 1 91.12 399 HIS A N 1
ATOM 3098 C CA . HIS A 1 399 ? 5.512 11.875 -12.008 1 91.12 399 HIS A CA 1
ATOM 3099 C C . HIS A 1 399 ? 5.09 12.117 -13.453 1 91.12 399 HIS A C 1
ATOM 3101 O O . HIS A 1 399 ? 5.723 12.898 -14.164 1 91.12 399 HIS A O 1
ATOM 3107 N N . ALA A 1 400 ? 4.055 11.5 -13.875 1 91.81 400 ALA A N 1
ATOM 3108 C CA . ALA A 1 400 ? 3.545 11.633 -15.234 1 91.81 400 ALA A CA 1
ATOM 3109 C C . ALA A 1 400 ? 3.084 13.062 -15.516 1 91.81 400 ALA A C 1
ATOM 3111 O O . ALA A 1 400 ? 3.139 13.523 -16.656 1 91.81 400 ALA A O 1
ATOM 3112 N N . SER A 1 401 ? 2.662 13.789 -14.516 1 92.44 401 SER A N 1
ATOM 3113 C CA . SER A 1 401 ? 2.145 15.141 -14.695 1 92.44 401 SER A CA 1
ATOM 3114 C C . SER A 1 401 ? 3.258 16.109 -15.07 1 92.44 401 SER A C 1
ATOM 3116 O O . SER A 1 401 ? 2.99 17.219 -15.555 1 92.44 401 SER A O 1
ATOM 3118 N N . LEU A 1 402 ? 4.5 15.688 -14.844 1 86.88 402 LEU A N 1
ATOM 3119 C CA . LEU A 1 402 ? 5.648 16.516 -15.195 1 86.88 402 LEU A CA 1
ATOM 3120 C C . LEU A 1 402 ? 5.754 16.688 -16.703 1 86.88 402 LEU A C 1
ATOM 3122 O O . LEU A 1 402 ? 6.395 17.625 -17.188 1 86.88 402 LEU A O 1
ATOM 3126 N N . ARG A 1 403 ? 5.117 15.805 -17.375 1 89.06 403 ARG A N 1
ATOM 3127 C CA . ARG A 1 403 ? 5.215 15.828 -18.844 1 89.06 403 ARG A CA 1
ATOM 3128 C C . ARG A 1 403 ? 4.164 16.75 -19.438 1 89.06 403 ARG A C 1
ATOM 3130 O O . ARG A 1 403 ? 4.215 17.062 -20.641 1 89.06 403 ARG A O 1
ATOM 3137 N N . LYS A 1 404 ? 3.307 17.25 -18.656 1 92.25 404 LYS A N 1
ATOM 3138 C CA . LYS A 1 404 ? 2.281 18.156 -19.172 1 92.25 404 LYS A CA 1
ATOM 3139 C C . LYS A 1 404 ? 2.896 19.453 -19.688 1 92.25 404 LYS A C 1
ATOM 3141 O O . LYS A 1 404 ? 3.822 19.984 -19.078 1 92.25 404 LYS A O 1
ATOM 3146 N N . SER A 1 405 ? 2.379 19.906 -20.875 1 92.88 405 SER A N 1
ATOM 3147 C CA . SER A 1 405 ? 2.709 21.25 -21.328 1 92.88 405 SER A CA 1
ATOM 3148 C C . SER A 1 405 ? 2.107 22.312 -20.406 1 92.88 405 SER A C 1
ATOM 3150 O O . SER A 1 405 ? 1.253 22 -19.578 1 92.88 405 SER A O 1
ATOM 3152 N N . ASP A 1 406 ? 2.551 23.547 -20.5 1 89.94 406 ASP A N 1
ATOM 3153 C CA . ASP A 1 406 ? 1.982 24.641 -19.703 1 89.94 406 ASP A CA 1
ATOM 3154 C C . ASP A 1 406 ? 0.482 24.766 -19.953 1 89.94 406 ASP A C 1
ATOM 3156 O O . ASP A 1 406 ? -0.292 24.969 -19.016 1 89.94 406 ASP A O 1
ATOM 3160 N N . ALA A 1 407 ? 0.134 24.609 -21.219 1 92.94 407 ALA A N 1
ATOM 3161 C CA . ALA A 1 407 ? -1.276 24.734 -21.578 1 92.94 407 ALA A CA 1
ATOM 3162 C C . ALA A 1 407 ? -2.107 23.625 -20.922 1 92.94 407 ALA A C 1
ATOM 3164 O O . ALA A 1 407 ? -3.197 23.875 -20.406 1 92.94 407 ALA A O 1
ATOM 3165 N N . GLU A 1 408 ? -1.566 22.391 -20.906 1 95.62 408 GLU A N 1
ATOM 3166 C CA . GLU A 1 408 ? -2.27 21.266 -20.312 1 95.62 408 GLU A CA 1
ATOM 3167 C C . GLU A 1 408 ? -2.363 21.422 -18.797 1 95.62 408 GLU A C 1
ATOM 3169 O O . GLU A 1 408 ? -3.379 21.062 -18.188 1 95.62 408 GLU A O 1
ATOM 3174 N N . LEU A 1 409 ? -1.297 21.906 -18.234 1 93.94 409 LEU A N 1
ATOM 3175 C CA . LEU A 1 409 ? -1.254 22.125 -16.797 1 93.94 409 LEU A CA 1
ATOM 3176 C C . LEU A 1 409 ? -2.289 23.156 -16.359 1 93.94 409 LEU A C 1
ATOM 3178 O O . LEU A 1 409 ? -3.043 22.922 -15.414 1 93.94 409 LEU A O 1
ATOM 3182 N N . LEU A 1 410 ? -2.355 24.25 -17.062 1 94.25 410 LEU A N 1
ATOM 3183 C CA . LEU A 1 410 ? -3.291 25.328 -16.734 1 94.25 410 LEU A CA 1
ATOM 3184 C C . LEU A 1 410 ? -4.73 24.875 -16.953 1 94.25 410 LEU A C 1
ATOM 3186 O O . LEU A 1 410 ? -5.629 25.25 -16.203 1 94.25 410 LEU A O 1
ATOM 3190 N N . LYS A 1 411 ? -4.902 24.094 -18 1 96.75 411 LYS A N 1
ATOM 3191 C CA . LYS A 1 411 ? -6.23 23.531 -18.234 1 96.75 411 LYS A CA 1
ATOM 3192 C C . LYS A 1 411 ? -6.648 22.641 -17.062 1 96.75 411 LYS A C 1
ATOM 3194 O O . LYS A 1 411 ? -7.777 22.719 -16.578 1 96.75 411 LYS A O 1
ATOM 3199 N N . THR A 1 412 ? -5.758 21.781 -16.609 1 97.5 412 THR A N 1
ATOM 3200 C CA . THR A 1 412 ? -6.02 20.891 -15.484 1 97.5 412 THR A CA 1
ATOM 3201 C C . THR A 1 412 ? -6.336 21.688 -14.227 1 97.5 412 THR A C 1
ATOM 3203 O O . THR A 1 412 ? -7.258 21.344 -13.484 1 97.5 412 THR A O 1
ATOM 3206 N N . ILE A 1 413 ? -5.598 22.734 -13.961 1 97.44 413 ILE A N 1
ATOM 3207 C CA . ILE A 1 413 ? -5.809 23.594 -12.805 1 97.44 413 ILE A CA 1
ATOM 3208 C C . ILE A 1 413 ? -7.207 24.203 -12.852 1 97.44 413 ILE A C 1
ATOM 3210 O O . ILE A 1 413 ? -7.941 24.188 -11.859 1 97.44 413 ILE A O 1
ATOM 3214 N N . ARG A 1 414 ? -7.586 24.672 -14.039 1 97.38 414 ARG A N 1
ATOM 3215 C CA . ARG A 1 414 ? -8.906 25.281 -14.211 1 97.38 414 ARG A CA 1
ATOM 3216 C C . ARG A 1 414 ? -10.008 24.266 -13.969 1 97.38 414 ARG A C 1
ATOM 3218 O O . ARG A 1 414 ? -11.008 24.562 -13.305 1 97.38 414 ARG A O 1
ATOM 3225 N N . GLU A 1 415 ? -9.797 23.109 -14.484 1 98.38 415 GLU A N 1
ATOM 3226 C CA . GLU A 1 415 ? -10.805 22.062 -14.328 1 98.38 415 GLU A CA 1
ATOM 3227 C C . GLU A 1 415 ? -10.961 21.656 -12.867 1 98.38 415 GLU A C 1
ATOM 3229 O O . GLU A 1 415 ? -12.078 21.484 -12.375 1 98.38 415 GLU A O 1
ATOM 3234 N N . LEU A 1 416 ? -9.898 21.516 -12.164 1 98.56 416 LEU A N 1
ATOM 3235 C CA . LEU A 1 416 ? -9.93 21.172 -10.75 1 98.56 416 LEU A CA 1
ATOM 3236 C C . LEU A 1 416 ? -10.539 22.297 -9.922 1 98.56 416 LEU A C 1
ATOM 3238 O O . LEU A 1 416 ? -11.289 22.031 -8.977 1 98.56 416 LEU A O 1
ATOM 3242 N N . ASP A 1 417 ? -10.195 23.484 -10.266 1 98 417 ASP A N 1
ATOM 3243 C CA . ASP A 1 417 ? -10.758 24.641 -9.578 1 98 417 ASP A CA 1
ATOM 3244 C C . ASP A 1 417 ? -12.273 24.703 -9.75 1 98 417 ASP A C 1
ATOM 3246 O O . ASP A 1 417 ? -13 25 -8.797 1 98 417 ASP A O 1
ATOM 3250 N N . GLU A 1 418 ? -12.711 24.484 -10.953 1 98.38 418 GLU A N 1
ATOM 3251 C CA . GLU A 1 418 ? -14.148 24.453 -11.234 1 98.38 418 GLU A CA 1
ATOM 3252 C C . GLU A 1 418 ? -14.844 23.359 -10.422 1 98.38 418 GLU A C 1
ATOM 3254 O O . GLU A 1 418 ? -15.938 23.578 -9.898 1 98.38 418 GLU A O 1
ATOM 3259 N N . GLU A 1 419 ? -14.234 22.234 -10.344 1 98.38 419 GLU A N 1
ATOM 3260 C CA . GLU A 1 419 ? -14.812 21.141 -9.562 1 98.38 419 GLU A CA 1
ATOM 3261 C C . GLU A 1 419 ? -14.859 21.484 -8.078 1 98.38 419 GLU A C 1
ATOM 3263 O O . GLU A 1 419 ? -15.82 21.141 -7.383 1 98.38 419 GLU A O 1
ATOM 3268 N N . LEU A 1 420 ? -13.844 22.125 -7.555 1 98.31 420 LEU A N 1
ATOM 3269 C CA . LEU A 1 420 ? -13.805 22.547 -6.16 1 98.31 420 LEU A CA 1
ATOM 3270 C C . LEU A 1 420 ? -14.906 23.562 -5.867 1 98.31 420 LEU A C 1
ATOM 3272 O O . LEU A 1 420 ? -15.586 23.469 -4.844 1 98.31 420 LEU A O 1
ATOM 3276 N N . GLU A 1 421 ? -15.102 24.469 -6.797 1 97.69 421 GLU A N 1
ATOM 3277 C CA . GLU A 1 421 ? -16.156 25.469 -6.633 1 97.69 421 GLU A CA 1
ATOM 3278 C C . GLU A 1 421 ? -17.547 24.828 -6.711 1 97.69 421 GLU A C 1
ATOM 3280 O O . GLU A 1 421 ? -18.469 25.234 -6.012 1 97.69 421 GLU A O 1
ATOM 3285 N N . THR A 1 422 ? -17.625 23.875 -7.582 1 97.75 422 THR A N 1
ATOM 3286 C CA . THR A 1 422 ? -18.891 23.141 -7.676 1 97.75 422 THR A CA 1
ATOM 3287 C C . THR A 1 422 ? -19.188 22.422 -6.363 1 97.75 422 THR A C 1
ATOM 3289 O O . THR A 1 422 ? -20.328 22.422 -5.902 1 97.75 422 THR A O 1
ATOM 3292 N N . TRP A 1 423 ? -18.234 21.828 -5.789 1 96.81 423 TRP A N 1
ATOM 3293 C CA . TRP A 1 423 ? -18.406 21.203 -4.48 1 96.81 423 TRP A CA 1
ATOM 3294 C C . TRP A 1 423 ? -18.828 22.234 -3.439 1 96.81 423 TRP A C 1
ATOM 3296 O O . TRP A 1 423 ? -19.797 22.016 -2.699 1 96.81 423 TRP A O 1
ATOM 3306 N N . ARG A 1 424 ? -18.141 23.359 -3.322 1 96.62 424 ARG A N 1
ATOM 3307 C CA . ARG A 1 424 ? -18.406 24.391 -2.326 1 96.62 424 ARG A CA 1
ATOM 3308 C C . ARG A 1 424 ? -19.844 24.891 -2.41 1 96.62 424 ARG A C 1
ATOM 3310 O O . ARG A 1 424 ? -20.484 25.109 -1.386 1 96.62 424 ARG A O 1
ATOM 3317 N N . THR A 1 425 ? -20.344 24.969 -3.648 1 95.44 425 THR A N 1
ATOM 3318 C CA . THR A 1 425 ? -21.688 25.516 -3.854 1 95.44 425 THR A CA 1
ATOM 3319 C C . THR A 1 425 ? -22.75 24.438 -3.684 1 95.44 425 THR A C 1
ATOM 3321 O O . THR A 1 425 ? -23.938 24.734 -3.553 1 95.44 425 THR A O 1
ATOM 3324 N N . SER A 1 426 ? -22.328 23.203 -3.625 1 92.88 426 SER A N 1
ATOM 3325 C CA . SER A 1 426 ? -23.281 22.094 -3.535 1 92.88 426 SER A CA 1
ATOM 3326 C C . SER A 1 426 ? -23.625 21.781 -2.084 1 92.88 426 SER A C 1
ATOM 3328 O O . SER A 1 426 ? -24.641 21.125 -1.81 1 92.88 426 SER A O 1
ATOM 3330 N N . ILE A 1 427 ? -22.859 22.219 -1.123 1 92.19 427 ILE A N 1
ATOM 3331 C CA . ILE A 1 427 ? -23.141 21.891 0.271 1 92.19 427 ILE A CA 1
ATOM 3332 C C . ILE A 1 427 ? -23.984 22.984 0.902 1 92.19 427 ILE A C 1
ATOM 3334 O O . ILE A 1 427 ? -24.031 24.109 0.386 1 92.19 427 ILE A O 1
ATOM 3338 N N . PRO A 1 428 ? -24.688 22.703 2.035 1 90.5 428 PRO A N 1
ATOM 3339 C CA . PRO A 1 428 ? -25.516 23.734 2.67 1 90.5 428 PRO A CA 1
ATOM 3340 C C . PRO A 1 428 ? -24.734 24.984 3.029 1 90.5 428 PRO A C 1
ATOM 3342 O O . PRO A 1 428 ? -23.594 24.906 3.48 1 90.5 428 PRO A O 1
ATOM 3345 N N . GLU A 1 429 ? -25.344 26.141 2.895 1 90.44 429 GLU A N 1
ATOM 3346 C CA . GLU A 1 429 ? -24.703 27.453 3.057 1 90.44 429 GLU A CA 1
ATOM 3347 C C . GLU A 1 429 ? -24.094 27.594 4.449 1 90.44 429 GLU A C 1
ATOM 3349 O O . GLU A 1 429 ? -23.047 28.219 4.609 1 90.44 429 GLU A O 1
ATOM 3354 N N . ALA A 1 430 ? -24.766 27.062 5.371 1 88.5 430 ALA A N 1
ATOM 3355 C CA . ALA A 1 430 ? -24.312 27.172 6.754 1 88.5 430 ALA A CA 1
ATOM 3356 C C . ALA A 1 430 ? -22.953 26.516 6.941 1 88.5 430 ALA A C 1
ATOM 3358 O O . ALA A 1 430 ? -22.219 26.844 7.879 1 88.5 430 ALA A O 1
ATOM 3359 N N . PHE A 1 431 ? -22.531 25.609 6.051 1 90.81 431 PHE A N 1
ATOM 3360 C CA . PHE A 1 431 ? -21.297 24.859 6.188 1 90.81 431 PHE A CA 1
ATOM 3361 C C . PHE A 1 431 ? -20.312 25.25 5.094 1 90.81 431 PHE A C 1
ATOM 3363 O O . PHE A 1 431 ? -19.125 24.922 5.18 1 90.81 431 PHE A O 1
ATOM 3370 N N . SER A 1 432 ? -20.719 25.938 4.094 1 92.88 432 SER A N 1
ATOM 3371 C CA . SER A 1 432 ? -19.906 26.25 2.924 1 92.88 432 SER A CA 1
ATOM 3372 C C . SER A 1 432 ? -18.797 27.25 3.268 1 92.88 432 SER A C 1
ATOM 3374 O O . SER A 1 432 ? -19.062 28.281 3.877 1 92.88 432 SER A O 1
ATOM 3376 N N . PRO A 1 433 ? -17.562 26.938 2.887 1 92.56 433 PRO A N 1
ATOM 3377 C CA . PRO A 1 433 ? -16.453 27.859 3.17 1 92.56 433 PRO A CA 1
ATOM 3378 C C . PRO A 1 433 ? -16.641 29.219 2.504 1 92.56 433 PRO A C 1
ATOM 3380 O O . PRO A 1 433 ? -17.062 29.297 1.349 1 92.56 433 PRO A O 1
ATOM 3383 N N . ASN A 1 434 ? -16.328 30.234 3.271 1 84.5 434 ASN A N 1
ATOM 3384 C CA . ASN A 1 434 ? -16.391 31.594 2.76 1 84.5 434 ASN A CA 1
ATOM 3385 C C . ASN A 1 434 ? -15.102 31.984 2.035 1 84.5 434 ASN A C 1
ATOM 3387 O O . ASN A 1 434 ? -14.008 31.625 2.471 1 84.5 434 ASN A O 1
ATOM 3391 N N . LEU A 1 435 ? -15.375 32.688 1.102 1 79.25 435 LEU A N 1
ATOM 3392 C CA . LEU A 1 435 ? -14.195 33.188 0.38 1 79.25 435 LEU A CA 1
ATOM 3393 C C . LEU A 1 435 ? -13.508 34.312 1.15 1 79.25 435 LEU A C 1
ATOM 3395 O O . LEU A 1 435 ? -12.289 34.438 1.074 1 79.25 435 LEU A O 1
ATOM 3399 N N . SER A 1 436 ? -14.391 35.031 1.855 1 77 436 SER A N 1
ATOM 3400 C CA . SER A 1 436 ? -13.836 36.062 2.756 1 77 436 SER A CA 1
ATOM 3401 C C . SER A 1 436 ? -13.914 35.594 4.211 1 77 436 SER A C 1
ATOM 3403 O O . SER A 1 436 ? -14.992 35.594 4.809 1 77 436 SER A O 1
ATOM 3405 N N . VAL A 1 437 ? -12.852 35.188 4.809 1 81.31 437 VAL A N 1
ATOM 3406 C CA . VAL A 1 437 ? -12.82 34.531 6.105 1 81.31 437 VAL A CA 1
ATOM 3407 C C . VAL A 1 437 ? -12.852 35.562 7.227 1 81.31 437 VAL A C 1
ATOM 3409 O O . VAL A 1 437 ? -13.312 35.281 8.336 1 81.31 437 VAL A O 1
ATOM 3412 N N . LYS A 1 438 ? -12.453 36.719 7.02 1 72.88 438 LYS A N 1
ATOM 3413 C CA . LYS A 1 438 ? -12.352 37.75 8.062 1 72.88 438 LYS A CA 1
ATOM 3414 C C . LYS A 1 438 ? -13.711 38.031 8.703 1 72.88 438 LYS A C 1
ATOM 3416 O O . LYS A 1 438 ? -13.789 38.281 9.906 1 72.88 438 LYS A O 1
ATOM 3421 N N . ASN A 1 439 ? -14.672 37.812 7.984 1 71.44 439 ASN A N 1
ATOM 3422 C CA . ASN A 1 439 ? -16 38.125 8.484 1 71.44 439 ASN A CA 1
ATOM 3423 C C . ASN A 1 439 ? -16.844 36.875 8.695 1 71.44 439 ASN A C 1
ATOM 3425 O O . ASN A 1 439 ? -18.078 36.969 8.742 1 71.44 439 ASN A O 1
ATOM 3429 N N . ASP A 1 440 ? -16.109 35.812 8.859 1 76.69 440 ASP A N 1
ATOM 3430 C CA . ASP A 1 440 ? -16.875 34.562 8.961 1 76.69 440 ASP A CA 1
ATOM 3431 C C . ASP A 1 440 ? -17.422 34.375 10.367 1 76.69 440 ASP A C 1
ATOM 3433 O O . ASP A 1 440 ? -16.656 34.375 11.344 1 76.69 440 ASP A O 1
ATOM 3437 N N . THR A 1 441 ? -18.688 34.281 10.523 1 73.31 441 THR A N 1
ATOM 3438 C CA . THR A 1 441 ? -19.359 34.156 11.82 1 73.31 441 THR A CA 1
ATOM 3439 C C . THR A 1 441 ? -19.984 32.781 11.984 1 73.31 441 THR A C 1
ATOM 3441 O O . THR A 1 441 ? -20.766 32.562 12.914 1 73.31 441 THR A O 1
ATOM 3444 N N . ARG A 1 442 ? -19.734 31.969 11.219 1 79.69 442 ARG A N 1
ATOM 3445 C CA . ARG A 1 442 ? -20.406 30.672 11.211 1 79.69 442 ARG A CA 1
ATOM 3446 C C . ARG A 1 442 ? -20.078 29.875 12.469 1 79.69 442 ARG A C 1
ATOM 3448 O O . ARG A 1 442 ? -20.891 29.062 12.922 1 79.69 442 ARG A O 1
ATOM 3455 N N . LEU A 1 443 ? -18.984 30.047 12.992 1 86.69 443 LEU A N 1
ATOM 3456 C CA . LEU A 1 443 ? -18.594 29.312 14.203 1 86.69 443 LEU A CA 1
ATOM 3457 C C . LEU A 1 443 ? -19.281 29.891 15.43 1 86.69 443 LEU A C 1
ATOM 3459 O O . LEU A 1 443 ? -19.328 29.266 16.484 1 86.69 443 LEU A O 1
ATOM 3463 N N . ASP A 1 444 ? -19.875 31.078 15.148 1 85 444 ASP A N 1
ATOM 3464 C CA . ASP A 1 444 ? -20.531 31.734 16.281 1 85 444 ASP A CA 1
ATOM 3465 C C . ASP A 1 444 ? -21.734 30.938 16.75 1 85 444 ASP A C 1
ATOM 3467 O O . ASP A 1 444 ? -22.609 30.594 15.938 1 85 444 ASP A O 1
ATOM 3471 N N . GLY A 1 445 ? -21.812 30.641 17.922 1 82.94 445 GLY A N 1
ATOM 3472 C CA . GLY A 1 445 ? -22.953 29.984 18.531 1 82.94 445 GLY A CA 1
ATOM 3473 C C . GLY A 1 445 ? -22.922 28.484 18.391 1 82.94 445 GLY A C 1
ATOM 3474 O O . GLY A 1 445 ? -23.781 27.781 18.922 1 82.94 445 GLY A O 1
ATOM 3475 N N . VAL A 1 446 ? -21.984 28.016 17.641 1 86.94 446 VAL A N 1
ATOM 3476 C CA . VAL A 1 446 ? -21.891 26.562 17.531 1 86.94 446 VAL A CA 1
ATOM 3477 C C . VAL A 1 446 ? -21.344 25.984 18.828 1 86.94 446 VAL A C 1
ATOM 3479 O O . VAL A 1 446 ? -20.266 26.344 19.297 1 86.94 446 VAL A O 1
ATOM 3482 N N . THR A 1 447 ? -22.156 25.078 19.375 1 83.44 447 THR A N 1
ATOM 3483 C CA . THR A 1 447 ? -21.766 24.516 20.656 1 83.44 447 THR A CA 1
ATOM 3484 C C . THR A 1 447 ? -21.375 23.047 20.5 1 83.44 447 THR A C 1
ATOM 3486 O O . THR A 1 447 ? -20.625 22.5 21.312 1 83.44 447 THR A O 1
ATOM 3489 N N . SER A 1 448 ? -21.844 22.453 19.484 1 85.69 448 SER A N 1
ATOM 3490 C CA . SER A 1 448 ? -21.547 21.047 19.25 1 85.69 448 SER A CA 1
ATOM 3491 C C . SER A 1 448 ? -20.109 20.859 18.734 1 85.69 448 SER A C 1
ATOM 3493 O O . SER A 1 448 ? -19.703 21.516 17.781 1 85.69 448 SER A O 1
ATOM 3495 N N . MET A 1 449 ? -19.375 19.969 19.422 1 87.88 449 MET A N 1
ATOM 3496 C CA . MET A 1 449 ? -18 19.688 19.016 1 87.88 449 MET A CA 1
ATOM 3497 C C . MET A 1 449 ? -17.953 19.141 17.594 1 87.88 449 MET A C 1
ATOM 3499 O O . MET A 1 449 ? -17.094 19.516 16.797 1 87.88 449 MET A O 1
ATOM 3503 N N . SER A 1 450 ? -18.844 18.312 17.297 1 86.44 450 SER A N 1
ATOM 3504 C CA . SER A 1 450 ? -18.859 17.688 15.969 1 86.44 450 SER A CA 1
ATOM 3505 C C . SER A 1 450 ? -19.109 18.719 14.875 1 86.44 450 SER A C 1
ATOM 3507 O O . SER A 1 450 ? -18.5 18.656 13.812 1 86.44 450 SER A O 1
ATOM 3509 N N . THR A 1 451 ? -20.047 19.562 15.125 1 87.75 451 THR A N 1
ATOM 3510 C CA . THR A 1 451 ? -20.344 20.609 14.156 1 87.75 451 THR A CA 1
ATOM 3511 C C . THR A 1 451 ? -19.172 21.578 14.023 1 87.75 451 THR A C 1
ATOM 3513 O O . THR A 1 451 ? -18.844 22.016 12.922 1 87.75 451 THR A O 1
ATOM 3516 N N . ASN A 1 452 ? -18.609 21.875 15.18 1 90.62 452 ASN A N 1
ATOM 3517 C CA . ASN A 1 452 ? -17.422 22.703 15.188 1 90.62 452 ASN A CA 1
ATOM 3518 C C . ASN A 1 452 ? -16.297 22.094 14.344 1 90.62 452 ASN A C 1
ATOM 3520 O O . ASN A 1 452 ? -15.719 22.781 13.5 1 90.62 452 ASN A O 1
ATOM 3524 N N . MET A 1 453 ? -16.031 20.859 14.602 1 93 453 MET A N 1
ATOM 3525 C CA . MET A 1 453 ? -14.969 20.172 13.867 1 93 453 MET A CA 1
ATOM 3526 C C . MET A 1 453 ? -15.273 20.141 12.375 1 93 453 MET A C 1
ATOM 3528 O O . MET A 1 453 ? -14.383 20.375 11.555 1 93 453 MET A O 1
ATOM 3532 N N . LEU A 1 454 ? -16.484 19.891 12.023 1 90.75 454 LEU A N 1
ATOM 3533 C CA . LEU A 1 454 ? -16.875 19.797 10.625 1 90.75 454 LEU A CA 1
ATOM 3534 C C . LEU A 1 454 ? -16.688 21.125 9.914 1 90.75 454 LEU A C 1
ATOM 3536 O O . LEU A 1 454 ? -16.109 21.172 8.82 1 90.75 454 LEU A O 1
ATOM 3540 N N . LEU A 1 455 ? -17.156 22.172 10.531 1 92.75 455 LEU A N 1
ATOM 3541 C CA . LEU A 1 455 ? -17.047 23.516 9.953 1 92.75 455 LEU A CA 1
ATOM 3542 C C . LEU A 1 455 ? -15.594 23.891 9.719 1 92.75 455 LEU A C 1
ATOM 3544 O O . LEU A 1 455 ? -15.234 24.359 8.641 1 92.75 455 LEU A O 1
ATOM 3548 N N . ILE A 1 456 ? -14.797 23.641 10.719 1 95.44 456 ILE A N 1
ATOM 3549 C CA . ILE A 1 456 ? -13.391 24.016 10.633 1 95.44 456 ILE A CA 1
ATOM 3550 C C . ILE A 1 456 ? -12.703 23.188 9.555 1 95.44 456 ILE A C 1
ATOM 3552 O O . ILE A 1 456 ? -11.969 23.719 8.719 1 95.44 456 ILE A O 1
ATOM 3556 N N . GLU A 1 457 ? -12.953 21.922 9.562 1 95.5 457 GLU A N 1
ATOM 3557 C CA . GLU A 1 457 ? -12.305 21.016 8.625 1 95.5 457 GLU A CA 1
ATOM 3558 C C . GLU A 1 457 ? -12.672 21.344 7.184 1 95.5 457 GLU A C 1
ATOM 3560 O O . GLU A 1 457 ? -11.82 21.328 6.297 1 95.5 457 GLU A O 1
ATOM 3565 N N . LEU A 1 458 ? -13.922 21.625 6.891 1 95.25 458 LEU A N 1
ATOM 3566 C CA . LEU A 1 458 ? -14.359 21.9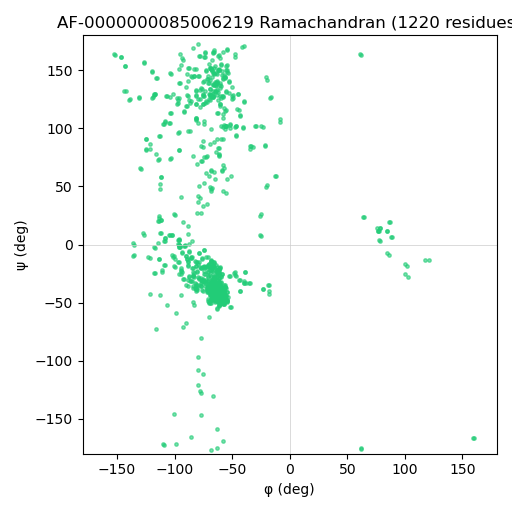38 5.531 1 95.25 458 LEU A CA 1
ATOM 3567 C C . LEU A 1 458 ? -13.688 23.219 5.031 1 95.25 458 LEU A C 1
ATOM 3569 O O . LEU A 1 458 ? -13.266 23.281 3.875 1 95.25 458 LEU A O 1
ATOM 3573 N N . HIS A 1 459 ? -13.586 24.203 5.898 1 95.75 459 HIS A N 1
ATOM 3574 C CA . HIS A 1 459 ? -12.953 25.469 5.512 1 95.75 459 HIS A CA 1
ATOM 3575 C C . HIS A 1 459 ? -11.469 25.266 5.227 1 95.75 459 HIS A C 1
ATOM 3577 O O . HIS A 1 459 ? -10.953 25.75 4.215 1 95.75 459 HIS A O 1
ATOM 3583 N N . LEU A 1 460 ? -10.844 24.531 6.113 1 96.88 460 LEU A N 1
ATOM 3584 C CA . LEU A 1 460 ? -9.414 24.328 5.957 1 96.88 460 LEU A CA 1
ATOM 3585 C C . LEU A 1 460 ? -9.117 23.453 4.738 1 96.88 460 LEU A C 1
ATOM 3587 O O . LEU A 1 460 ? -8.18 23.734 3.986 1 96.88 460 LEU A O 1
ATOM 3591 N N . ASP A 1 461 ? -9.93 22.422 4.531 1 96.88 461 ASP A N 1
ATOM 3592 C CA . ASP A 1 461 ? -9.758 21.562 3.367 1 96.88 461 ASP A CA 1
ATOM 3593 C C . ASP A 1 461 ? -9.961 22.344 2.07 1 96.88 461 ASP A C 1
ATOM 3595 O O . ASP A 1 461 ? -9.227 22.141 1.099 1 96.88 461 ASP A O 1
ATOM 3599 N N . TYR A 1 462 ? -10.953 23.172 2.088 1 97.31 462 TYR A N 1
ATOM 3600 C CA . TYR A 1 462 ? -11.227 23.953 0.896 1 97.31 462 TYR A CA 1
ATOM 3601 C C . TYR A 1 462 ? -10.047 24.859 0.551 1 97.31 462 TYR A C 1
ATOM 3603 O O . TYR A 1 462 ? -9.562 24.844 -0.583 1 97.31 462 TYR A O 1
ATOM 3611 N N . HIS A 1 463 ? -9.586 25.625 1.478 1 96.81 463 HIS A N 1
ATOM 3612 C CA . HIS A 1 463 ? -8.492 26.562 1.212 1 96.81 463 HIS A CA 1
ATOM 3613 C C . HIS A 1 463 ? -7.195 25.812 0.929 1 96.81 463 HIS A C 1
ATOM 3615 O O . HIS A 1 463 ? -6.387 26.266 0.111 1 96.81 463 HIS A O 1
ATOM 3621 N N . PHE A 1 464 ? -7.004 24.75 1.612 1 96.56 464 PHE A N 1
ATOM 3622 C CA . PHE A 1 464 ? -5.824 23.938 1.34 1 96.56 464 PHE A CA 1
ATOM 3623 C C . PHE A 1 464 ? -5.84 23.422 -0.097 1 96.56 464 PHE A C 1
ATOM 3625 O O . PHE A 1 464 ? -4.82 23.469 -0.788 1 96.56 464 PHE A O 1
ATOM 3632 N N . LEU A 1 465 ? -6.945 22.922 -0.522 1 97.12 465 LEU A N 1
ATOM 3633 C CA . LEU A 1 465 ? -7.059 22.406 -1.883 1 97.12 465 LEU A CA 1
ATOM 3634 C C . LEU A 1 465 ? -6.914 23.531 -2.902 1 97.12 465 LEU A C 1
ATOM 3636 O O . LEU A 1 465 ? -6.309 23.344 -3.963 1 97.12 465 LEU A O 1
ATOM 3640 N N . LEU A 1 466 ? -7.496 24.656 -2.566 1 97.06 466 LEU A N 1
ATOM 3641 C CA . LEU A 1 466 ? -7.332 25.828 -3.428 1 97.06 466 LEU A CA 1
ATOM 3642 C C . LEU A 1 466 ? -5.859 26.172 -3.59 1 97.06 466 LEU A C 1
ATOM 3644 O O . LEU A 1 466 ? -5.398 26.438 -4.703 1 97.06 466 LEU A O 1
ATOM 3648 N N . ASN A 1 467 ? -5.172 26.188 -2.494 1 95.56 467 ASN A N 1
ATOM 3649 C CA . ASN A 1 467 ? -3.729 26.422 -2.523 1 95.56 467 ASN A CA 1
ATOM 3650 C C . ASN A 1 467 ? -3.01 25.359 -3.342 1 95.56 467 ASN A C 1
ATOM 3652 O O . ASN A 1 467 ? -2.189 25.672 -4.203 1 95.56 467 ASN A O 1
ATOM 3656 N N . THR A 1 468 ? -3.32 24.109 -3.129 1 94.88 468 THR A N 1
ATOM 3657 C CA . THR A 1 468 ? -2.678 22.969 -3.771 1 94.88 468 THR A CA 1
ATOM 3658 C C . THR A 1 468 ? -2.877 23.016 -5.281 1 94.88 468 THR A C 1
ATOM 3660 O O . THR A 1 468 ? -1.938 22.781 -6.047 1 94.88 468 THR A O 1
ATOM 3663 N N . ILE A 1 469 ? -4.059 23.312 -5.707 1 96.88 469 ILE A N 1
ATOM 3664 C CA . ILE A 1 469 ? -4.406 23.328 -7.125 1 96.88 469 ILE A CA 1
ATOM 3665 C C . ILE A 1 469 ? -3.68 24.484 -7.816 1 96.88 469 ILE A C 1
ATOM 3667 O O . ILE A 1 469 ? -3.002 24.281 -8.828 1 96.88 469 ILE A O 1
ATOM 3671 N N . HIS A 1 470 ? -3.723 25.609 -7.242 1 95.62 470 HIS A N 1
ATOM 3672 C CA . HIS A 1 470 ? -3.234 26.797 -7.922 1 95.62 470 HIS A CA 1
ATOM 3673 C C . HIS A 1 470 ? -1.725 26.938 -7.766 1 95.62 470 HIS A C 1
ATOM 3675 O O . HIS A 1 470 ? -1.058 27.516 -8.633 1 95.62 470 HIS A O 1
ATOM 3681 N N . CYS A 1 471 ? -1.172 26.422 -6.715 1 92.62 471 CYS A N 1
ATOM 3682 C CA . CYS A 1 471 ? 0.273 26.469 -6.52 1 92.62 471 CYS A CA 1
ATOM 3683 C C . CYS A 1 471 ? 0.996 25.719 -7.625 1 92.62 471 CYS A C 1
ATOM 3685 O O . CYS A 1 471 ? 2.146 26.016 -7.945 1 92.62 471 CYS A O 1
ATOM 3687 N N . ALA A 1 472 ? 0.354 24.766 -8.242 1 92.44 472 ALA A N 1
ATOM 3688 C CA . ALA A 1 472 ? 0.948 23.953 -9.305 1 92.44 472 ALA A CA 1
ATOM 3689 C C . ALA A 1 472 ? 1.305 24.812 -10.516 1 92.44 472 ALA A C 1
ATOM 3691 O O . ALA A 1 472 ? 2.156 24.438 -11.32 1 92.44 472 ALA A O 1
ATOM 3692 N N . SER A 1 473 ? 0.695 25.984 -10.703 1 91.62 473 SER A N 1
ATOM 3693 C CA . SER A 1 473 ? 0.951 26.859 -11.836 1 91.62 473 SER A CA 1
ATOM 3694 C C . SER A 1 473 ? 2.377 27.406 -11.805 1 91.62 473 SER A C 1
ATOM 3696 O O . SER A 1 473 ? 2.895 27.859 -12.828 1 91.62 473 SER A O 1
ATOM 3698 N N . SER A 1 474 ? 2.984 27.281 -10.633 1 85.81 474 SER A N 1
ATOM 3699 C CA . SER A 1 474 ? 4.352 27.781 -10.484 1 85.81 474 SER A CA 1
ATOM 3700 C C . SER A 1 474 ? 5.312 27.031 -11.406 1 85.81 474 SER A C 1
ATOM 3702 O O . SER A 1 474 ? 6.395 27.531 -11.719 1 85.81 474 SER A O 1
ATOM 3704 N N . ARG A 1 475 ? 4.992 25.891 -11.797 1 86.5 475 ARG A N 1
ATOM 3705 C CA . ARG A 1 475 ? 5.824 25.078 -12.688 1 86.5 475 ARG A CA 1
ATOM 3706 C C . ARG A 1 475 ? 5.988 25.75 -14.039 1 86.5 475 ARG A C 1
ATOM 3708 O O . ARG A 1 475 ? 6.938 25.469 -14.773 1 86.5 475 ARG A O 1
ATOM 3715 N N . CYS A 1 476 ? 5.098 26.641 -14.391 1 86.06 476 CYS A N 1
ATOM 3716 C CA . CYS A 1 476 ? 5.148 27.359 -15.664 1 86.06 476 CYS A CA 1
ATOM 3717 C C . CYS A 1 476 ? 6.191 28.469 -15.625 1 86.06 476 CYS A C 1
ATOM 3719 O O . CYS A 1 476 ? 6.605 28.969 -16.672 1 86.06 476 CYS A O 1
ATOM 3721 N N . LEU A 1 477 ? 6.594 28.906 -14.516 1 77.56 477 LEU A N 1
ATOM 3722 C CA . LEU A 1 477 ? 7.555 30 -14.383 1 77.56 477 LEU A CA 1
ATOM 3723 C C . LEU A 1 477 ? 8.945 29.547 -14.828 1 77.56 477 LEU A C 1
ATOM 3725 O O . LEU A 1 477 ? 9.703 30.344 -15.391 1 77.56 477 LEU A O 1
ATOM 3729 N N . THR A 1 478 ? 9.438 28.375 -14.562 1 63.44 478 THR A N 1
ATOM 3730 C CA . THR A 1 478 ? 10.789 27.891 -14.844 1 63.44 478 THR A CA 1
ATOM 3731 C C . THR A 1 478 ? 10.906 27.438 -16.297 1 63.44 478 THR A C 1
ATOM 3733 O O . THR A 1 478 ? 11.984 27.484 -16.891 1 63.44 478 THR A O 1
ATOM 3736 N N . ARG A 1 479 ? 9.812 26.797 -16.812 1 56.34 479 ARG A N 1
ATOM 3737 C CA . ARG A 1 479 ? 9.898 26.266 -18.172 1 56.34 479 ARG A CA 1
ATOM 3738 C C . ARG A 1 479 ? 9.969 27.391 -19.203 1 56.34 479 ARG A C 1
ATOM 3740 O O . ARG A 1 479 ? 10.461 27.188 -20.312 1 56.34 479 ARG A O 1
ATOM 3747 N N . GLY A 1 480 ? 9.305 28.422 -19 1 47.88 480 GLY A N 1
ATOM 3748 C CA . GLY A 1 480 ? 9.203 29.516 -19.969 1 47.88 480 GLY A CA 1
ATOM 3749 C C . GLY A 1 480 ? 10.523 30.219 -20.203 1 47.88 480 GLY A C 1
ATOM 3750 O O . GLY A 1 480 ? 11.461 30.078 -19.406 1 47.88 480 GLY A O 1
ATOM 3751 N N . SER A 1 481 ? 10.5 31.047 -21.359 1 41.66 481 SER A N 1
ATOM 3752 C CA . SER A 1 481 ? 11.312 31.75 -22.359 1 41.66 481 SER A CA 1
ATOM 3753 C C . SER A 1 481 ? 12.312 32.688 -21.688 1 41.66 481 SER A C 1
ATOM 3755 O O . SER A 1 481 ? 12.125 33.094 -20.547 1 41.66 481 SER A O 1
ATOM 3757 N N . SER A 1 482 ? 13.359 33 -22.281 1 40.53 482 SER A N 1
ATOM 3758 C CA . SER A 1 482 ? 14.375 34.031 -22.344 1 40.53 482 SER A CA 1
ATOM 3759 C C . SER A 1 482 ? 13.883 35.344 -21.719 1 40.53 482 SER A C 1
ATOM 3761 O O . SER A 1 482 ? 14.664 36.25 -21.5 1 40.53 482 SER A O 1
ATOM 3763 N N . ASP A 1 483 ? 12.5 35.75 -21.828 1 39.66 483 ASP A N 1
ATOM 3764 C CA . ASP A 1 483 ? 12.109 37.062 -21.344 1 39.66 483 ASP A CA 1
ATOM 3765 C C . ASP A 1 483 ? 11.398 36.969 -20 1 39.66 483 ASP A C 1
ATOM 3767 O O . ASP A 1 483 ? 10.266 36.5 -19.922 1 39.66 483 ASP A O 1
ATOM 3771 N N . PRO A 1 484 ? 12.047 36.719 -18.906 1 44.78 484 PRO A N 1
ATOM 3772 C CA . PRO A 1 484 ? 11.531 36.781 -17.531 1 44.78 484 PRO A CA 1
ATOM 3773 C C . PRO A 1 484 ? 10.258 37.594 -17.422 1 44.78 484 PRO A C 1
ATOM 3775 O O . PRO A 1 484 ? 9.539 37.5 -16.422 1 44.78 484 PRO A O 1
ATOM 3778 N N . GLN A 1 485 ? 10.141 38.656 -18.031 1 45.09 485 GLN A N 1
ATOM 3779 C CA . GLN A 1 485 ? 9.148 39.719 -17.859 1 45.09 485 GLN A CA 1
ATOM 3780 C C . GLN A 1 485 ? 7.738 39.188 -18.109 1 45.09 485 GLN A C 1
ATOM 3782 O O . GLN A 1 485 ? 6.758 39.844 -17.766 1 45.09 485 GLN A O 1
ATOM 3787 N N . GLN A 1 486 ? 7.48 38 -18.844 1 49.56 486 GLN A N 1
ATOM 3788 C CA . GLN A 1 486 ? 6.082 37.875 -19.234 1 49.56 486 GLN A CA 1
ATOM 3789 C C . GLN A 1 486 ? 5.414 36.688 -18.5 1 49.56 486 GLN A C 1
ATOM 3791 O O . GLN A 1 486 ? 5.305 35.594 -19.047 1 49.56 486 GLN A O 1
ATOM 3796 N N . ILE A 1 487 ? 5.5 36.594 -17.156 1 60.94 487 ILE A N 1
ATOM 3797 C CA . ILE A 1 487 ? 4.527 35.75 -16.484 1 60.94 487 ILE A CA 1
ATOM 3798 C C . ILE A 1 487 ? 3.131 36 -17.047 1 60.94 487 ILE A C 1
ATOM 3800 O O . ILE A 1 487 ? 2.65 37.156 -17 1 60.94 487 ILE A O 1
ATOM 3804 N N . SER A 1 488 ? 2.508 34.969 -17.703 1 70.12 488 SER A N 1
ATOM 3805 C CA . SER A 1 488 ? 1.173 35.188 -18.25 1 70.12 488 SER A CA 1
ATOM 3806 C C . SER A 1 488 ? 0.176 35.562 -17.156 1 70.12 488 SER A C 1
ATOM 3808 O O . SER A 1 488 ? 0.367 35.219 -15.992 1 70.12 488 SER A O 1
ATOM 3810 N N . PHE A 1 489 ? -0.563 36.469 -17.438 1 77.56 489 PHE A N 1
ATOM 3811 C CA . PHE A 1 489 ? -1.631 36.938 -16.547 1 77.56 489 PHE A CA 1
ATOM 3812 C C . PHE A 1 489 ? -2.318 35.75 -15.875 1 77.56 489 PHE A C 1
ATOM 3814 O O . PHE A 1 489 ? -2.637 35.812 -14.688 1 77.56 489 PHE A O 1
ATOM 3821 N N . GLY A 1 490 ? -2.393 34.656 -16.578 1 80.38 490 GLY A N 1
ATOM 3822 C CA . GLY A 1 490 ? -3.045 33.469 -16.031 1 80.38 490 GLY A CA 1
ATOM 3823 C C . GLY A 1 490 ? -2.242 32.812 -14.93 1 80.38 490 GLY A C 1
ATOM 3824 O O . GLY A 1 490 ? -2.803 32.406 -13.906 1 80.38 490 GLY A O 1
ATOM 3825 N N . VAL A 1 491 ? -1.056 32.781 -15.102 1 87.69 491 VAL A N 1
ATOM 3826 C CA . VAL A 1 491 ? -0.163 32.156 -14.117 1 87.69 491 VAL A CA 1
ATOM 3827 C C . VAL A 1 491 ? -0.109 33.031 -12.867 1 87.69 491 VAL A C 1
ATOM 3829 O O . VAL A 1 491 ? -0.179 32.531 -11.742 1 87.69 491 VAL A O 1
ATOM 3832 N N . GLN A 1 492 ? -0.066 34.312 -13.086 1 87.69 492 GLN A N 1
ATOM 3833 C CA . GLN A 1 492 ? -0.018 35.219 -11.953 1 87.69 492 GLN A CA 1
ATOM 3834 C C . GLN A 1 492 ? -1.318 35.188 -11.156 1 87.69 492 GLN A C 1
ATOM 3836 O O . GLN A 1 492 ? -1.298 35.188 -9.922 1 87.69 492 GLN A O 1
ATOM 3841 N N . SER A 1 493 ? -2.391 35.156 -11.82 1 90.69 493 SER A N 1
ATOM 3842 C CA . SER A 1 493 ? -3.688 35.094 -11.148 1 90.69 493 SER A CA 1
ATOM 3843 C C . SER A 1 493 ? -3.811 33.812 -10.32 1 90.69 493 SER A C 1
ATOM 3845 O O . SER A 1 493 ? -4.348 33.844 -9.211 1 90.69 493 SER A O 1
ATOM 3847 N N . SER A 1 494 ? -3.34 32.75 -10.875 1 92.06 494 SER A N 1
ATOM 3848 C CA . SER A 1 494 ? -3.357 31.484 -10.141 1 92.06 494 SER A CA 1
ATOM 3849 C C . SER A 1 494 ? -2.492 31.562 -8.891 1 92.06 494 SER A C 1
ATOM 3851 O O . SER A 1 494 ? -2.873 31.047 -7.836 1 92.06 494 SER A O 1
ATOM 3853 N N . PHE A 1 495 ? -1.436 32.156 -9.055 1 89.88 495 PHE A N 1
ATOM 3854 C CA . PHE A 1 495 ? -0.541 32.312 -7.914 1 89.88 495 PHE A CA 1
ATOM 3855 C C . PHE A 1 495 ? -1.179 33.156 -6.832 1 89.88 495 PHE A C 1
ATOM 3857 O O . PHE A 1 495 ? -1.057 32.875 -5.641 1 89.88 495 PHE A O 1
ATOM 3864 N N . ASP A 1 496 ? -1.806 34.156 -7.258 1 93.19 496 ASP A N 1
ATOM 3865 C CA . ASP A 1 496 ? -2.482 35.062 -6.312 1 93.19 496 ASP A CA 1
ATOM 3866 C C . ASP A 1 496 ? -3.568 34.312 -5.543 1 93.19 496 ASP A C 1
ATOM 3868 O O . ASP A 1 496 ? -3.76 34.531 -4.348 1 93.19 496 ASP A O 1
ATOM 3872 N N . LEU A 1 497 ? -4.258 33.438 -6.234 1 95.25 497 LEU A N 1
ATOM 3873 C CA . LEU A 1 497 ? -5.293 32.656 -5.59 1 95.25 497 LEU A CA 1
ATOM 3874 C C . LEU A 1 497 ? -4.691 31.703 -4.547 1 95.25 497 LEU A C 1
ATOM 3876 O O . LEU A 1 497 ? -5.27 31.5 -3.479 1 95.25 497 LEU A O 1
ATOM 3880 N N . SER A 1 498 ? -3.598 31.156 -4.879 1 95.56 498 SER A N 1
ATOM 3881 C CA . SER A 1 498 ? -2.891 30.266 -3.953 1 95.56 498 SER A CA 1
ATOM 3882 C C . SER A 1 498 ? -2.461 31.031 -2.699 1 95.56 498 SER A C 1
ATOM 3884 O O . SER A 1 498 ? -2.645 30.531 -1.582 1 95.56 498 SER A O 1
ATOM 3886 N N . VAL A 1 499 ? -1.921 32.219 -2.854 1 95.69 499 VAL A N 1
ATOM 3887 C CA . VAL A 1 499 ? -1.457 33.031 -1.74 1 95.69 499 VAL A CA 1
ATOM 3888 C C . VAL A 1 499 ? -2.646 33.469 -0.89 1 95.69 499 VAL A C 1
ATOM 3890 O O . VAL A 1 499 ? -2.594 33.406 0.341 1 95.69 499 VAL A O 1
ATOM 3893 N N . GLU A 1 500 ? -3.688 33.844 -1.61 1 96 500 GLU A N 1
ATOM 3894 C CA . GLU A 1 500 ? -4.887 34.281 -0.888 1 96 500 GLU A CA 1
ATOM 3895 C C . GLU A 1 500 ? -5.473 33.125 -0.083 1 96 500 GLU A C 1
ATOM 3897 O O . GLU A 1 500 ? -5.992 33.312 1.017 1 96 500 GLU A O 1
ATOM 3902 N N . ALA A 1 501 ? -5.473 31.953 -0.633 1 96.81 501 ALA A N 1
ATOM 3903 C CA . ALA A 1 501 ? -5.945 30.766 0.083 1 96.81 501 ALA A CA 1
ATOM 3904 C C . ALA A 1 501 ? -5.113 30.516 1.338 1 96.81 501 ALA A C 1
ATOM 3906 O O . ALA A 1 501 ? -5.648 30.125 2.379 1 96.81 501 ALA A O 1
ATOM 3907 N N . SER A 1 502 ? -3.838 30.719 1.273 1 96.75 502 SER A N 1
ATOM 3908 C CA . SER A 1 502 ? -2.943 30.562 2.414 1 96.75 502 SER A CA 1
ATOM 3909 C C . SER A 1 502 ? -3.225 31.594 3.492 1 96.75 502 SER A C 1
ATOM 3911 O O . SER A 1 502 ? -3.25 31.266 4.684 1 96.75 502 SER A O 1
ATOM 3913 N N . ARG A 1 503 ? -3.482 32.875 3.074 1 96.69 503 ARG A N 1
ATOM 3914 C CA . ARG A 1 503 ? -3.885 33.938 4.012 1 96.69 503 ARG A CA 1
ATOM 3915 C C . ARG A 1 503 ? -5.16 33.531 4.75 1 96.69 503 ARG A C 1
ATOM 3917 O O . ARG A 1 503 ? -5.234 33.656 5.977 1 96.69 503 ARG A O 1
ATOM 3924 N N . SER A 1 504 ? -6.047 33.031 3.924 1 96.44 504 SER A N 1
ATOM 3925 C CA . SER A 1 504 ? -7.344 32.656 4.48 1 96.44 504 SER A CA 1
ATOM 3926 C C . SER A 1 504 ? -7.207 31.531 5.496 1 96.44 504 SER A C 1
ATOM 3928 O O . SER A 1 504 ? -7.918 31.516 6.5 1 96.44 504 SER A O 1
ATOM 3930 N N . THR A 1 505 ? -6.34 30.609 5.25 1 97 505 THR A N 1
ATOM 3931 C CA . THR A 1 505 ? -6.105 29.5 6.16 1 97 505 THR A CA 1
ATOM 3932 C C . THR A 1 505 ? -5.609 30 7.516 1 97 505 THR A C 1
ATOM 3934 O O . THR A 1 505 ? -6.141 29.609 8.555 1 97 505 THR A O 1
ATOM 3937 N N . ILE A 1 506 ? -4.641 30.891 7.527 1 97.38 506 ILE A N 1
ATOM 3938 C CA . ILE A 1 506 ? -4.051 31.391 8.766 1 97.38 506 ILE A CA 1
ATOM 3939 C C . ILE A 1 506 ? -5.062 32.25 9.5 1 97.38 506 ILE A C 1
ATOM 3941 O O . ILE A 1 506 ? -5.227 32.125 10.719 1 97.38 506 ILE A O 1
ATOM 3945 N N . ILE A 1 507 ? -5.738 33.094 8.758 1 96.44 507 ILE A N 1
ATOM 3946 C CA . ILE A 1 507 ? -6.734 33.969 9.367 1 96.44 507 ILE A CA 1
ATOM 3947 C C . ILE A 1 507 ? -7.852 33.156 9.984 1 96.44 507 ILE A C 1
ATOM 3949 O O . ILE A 1 507 ? -8.25 33.375 11.125 1 96.44 507 ILE A O 1
ATOM 3953 N N . TYR A 1 508 ? -8.32 32.188 9.242 1 96.44 508 TYR A N 1
ATOM 3954 C CA . TYR A 1 508 ? -9.406 31.344 9.742 1 96.44 508 TYR A CA 1
ATOM 3955 C C . TYR A 1 508 ? -8.977 30.594 10.992 1 96.44 508 TYR A C 1
ATOM 3957 O O . TYR A 1 508 ? -9.742 30.469 11.953 1 96.44 508 TYR A O 1
ATOM 3965 N N . LEU A 1 509 ? -7.801 30.078 11.008 1 96.75 509 LEU A N 1
ATOM 3966 C CA . LEU A 1 509 ? -7.293 29.312 12.141 1 96.75 509 LEU A CA 1
ATOM 3967 C C . LEU A 1 509 ? -7.074 30.219 13.352 1 96.75 509 LEU A C 1
ATOM 3969 O O . LEU A 1 509 ? -7.223 29.781 14.492 1 96.75 509 LEU A O 1
ATOM 3973 N N . SER A 1 510 ? -6.715 31.438 13.156 1 95.38 510 SER A N 1
ATOM 3974 C CA . SER A 1 510 ? -6.539 32.375 14.266 1 95.38 510 SER A CA 1
ATOM 3975 C C . SER A 1 510 ? -7.824 32.531 15.07 1 95.38 510 SER A C 1
ATOM 3977 O O . SER A 1 510 ? -7.781 32.812 16.281 1 95.38 510 SER A O 1
ATOM 3979 N N . MET A 1 511 ? -8.922 32.281 14.422 1 93.5 511 MET A N 1
ATOM 3980 C CA . MET A 1 511 ? -10.203 32.438 15.086 1 93.5 511 MET A CA 1
ATOM 3981 C C . MET A 1 511 ? -10.75 31.094 15.555 1 93.5 511 MET A C 1
ATOM 3983 O O . MET A 1 511 ? -11.609 31.031 16.438 1 93.5 511 MET A O 1
ATOM 3987 N N . SER A 1 512 ? -10.242 30.016 14.969 1 95.56 512 SER A N 1
ATOM 3988 C CA . SER A 1 512 ? -10.961 28.75 15.148 1 95.56 512 SER A CA 1
ATOM 3989 C C . SER A 1 512 ? -10.062 27.703 15.789 1 95.56 512 SER A C 1
ATOM 3991 O O . SER A 1 512 ? -10.555 26.688 16.297 1 95.56 512 SER A O 1
ATOM 3993 N N . ALA A 1 513 ? -8.789 27.875 15.906 1 96.56 513 ALA A N 1
ATOM 3994 C CA . ALA A 1 513 ? -7.84 26.828 16.312 1 96.56 513 ALA A CA 1
ATOM 3995 C C . ALA A 1 513 ? -8.133 26.344 17.719 1 96.56 513 ALA A C 1
ATOM 3997 O O . ALA A 1 513 ? -8.008 25.156 18.016 1 96.56 513 ALA A O 1
ATOM 3998 N N . SER A 1 514 ? -8.523 27.234 18.625 1 95.81 514 SER A N 1
ATOM 3999 C CA . SER A 1 514 ? -8.75 26.891 20.031 1 95.81 514 SER A CA 1
ATOM 4000 C C . SER A 1 514 ? -10.008 26.047 20.188 1 95.81 514 SER A C 1
ATOM 4002 O O . SER A 1 514 ? -10.227 25.453 21.25 1 95.81 514 SER A O 1
ATOM 4004 N N . ARG A 1 515 ? -10.781 25.938 19.141 1 95.75 515 ARG A N 1
ATOM 4005 C CA . ARG A 1 515 ? -12.055 25.234 19.219 1 95.75 515 ARG A CA 1
ATOM 4006 C C . ARG A 1 515 ? -11.906 23.797 18.75 1 95.75 515 ARG A C 1
ATOM 4008 O O . ARG A 1 515 ? -12.867 23.016 18.797 1 95.75 515 ARG A O 1
ATOM 4015 N N . LEU A 1 516 ? -10.758 23.391 18.328 1 96.06 516 LEU A N 1
ATOM 4016 C CA . LEU A 1 516 ? -10.508 22.031 17.844 1 96.06 516 LEU A CA 1
ATOM 4017 C C . LEU A 1 516 ? -10.492 21.031 19.016 1 96.06 516 LEU A C 1
ATOM 4019 O O . LEU A 1 516 ? -10.234 21.422 20.156 1 96.06 516 LEU A O 1
ATOM 4023 N N . ALA A 1 517 ? -10.914 19.812 18.656 1 94.38 517 ALA A N 1
ATOM 4024 C CA . ALA A 1 517 ? -10.727 18.719 19.609 1 94.38 517 ALA A CA 1
ATOM 4025 C C . ALA A 1 517 ? -9.242 18.406 19.812 1 94.38 517 ALA A C 1
ATOM 4027 O O . ALA A 1 517 ? -8.453 18.531 18.875 1 94.38 517 ALA A O 1
ATOM 4028 N N . GLY A 1 518 ? -8.906 17.984 21 1 93.69 518 GLY A N 1
ATOM 4029 C CA . GLY A 1 518 ? -7.52 17.656 21.281 1 93.69 518 GLY A CA 1
ATOM 4030 C C . GLY A 1 518 ? -6.965 16.562 20.391 1 93.69 518 GLY A C 1
ATOM 4031 O O . GLY A 1 518 ? -5.781 16.578 20.047 1 93.69 518 GLY A O 1
ATOM 4032 N N . GLU A 1 519 ? -7.789 15.633 19.984 1 93.19 519 GLU A N 1
ATOM 4033 C CA . GLU A 1 519 ? -7.395 14.516 19.141 1 93.19 519 GLU A CA 1
ATOM 4034 C C . GLU A 1 519 ? -7.031 14.992 17.734 1 93.19 519 GLU A C 1
ATOM 4036 O O . GLU A 1 519 ? -6.379 14.266 16.984 1 93.19 519 GLU A O 1
ATOM 4041 N N . ALA A 1 520 ? -7.391 16.203 17.438 1 94.81 520 ALA A N 1
ATOM 4042 C CA . ALA A 1 520 ? -7.266 16.672 16.062 1 94.81 520 ALA A CA 1
ATOM 4043 C C . ALA A 1 520 ? -5.902 17.312 15.82 1 94.81 520 ALA A C 1
ATOM 4045 O O . ALA A 1 520 ? -5.516 17.562 14.672 1 94.81 520 ALA A O 1
ATOM 4046 N N . PHE A 1 521 ? -5.109 17.547 16.844 1 96.44 521 PHE A N 1
ATOM 4047 C CA . PHE A 1 521 ? -3.908 18.375 16.75 1 96.44 521 PHE A CA 1
ATOM 4048 C C . PHE A 1 521 ? -3.016 17.906 15.602 1 96.44 521 PHE A C 1
ATOM 4050 O O . PHE A 1 521 ? -2.705 18.688 14.695 1 96.44 521 PHE A O 1
ATOM 4057 N N . TRP A 1 522 ? -2.658 16.672 15.562 1 95.5 522 TRP A N 1
ATOM 4058 C CA . TRP A 1 522 ? -1.673 16.156 14.617 1 95.5 522 TRP A CA 1
ATOM 4059 C C . TRP A 1 522 ? -2.262 16.078 13.211 1 95.5 522 TRP A C 1
ATOM 4061 O O . TRP A 1 522 ? -1.525 16.062 12.219 1 95.5 522 TRP A O 1
ATOM 4071 N N . PHE A 1 523 ? -3.557 16.078 13.031 1 95.25 523 PHE A N 1
ATOM 4072 C CA . PHE A 1 523 ? -4.219 16.125 11.734 1 95.25 523 PHE A CA 1
ATOM 4073 C C . PHE A 1 523 ? -4.23 17.547 11.18 1 95.25 523 PHE A C 1
ATOM 4075 O O . PHE A 1 523 ? -4.184 17.75 9.969 1 95.25 523 PHE A O 1
ATOM 4082 N N . PHE A 1 524 ? -4.223 18.531 12.078 1 96.81 524 PHE A N 1
ATOM 4083 C CA . PHE A 1 524 ? -4.578 19.875 11.633 1 96.81 524 PHE A CA 1
ATOM 4084 C C . PHE A 1 524 ? -3.35 20.781 11.594 1 96.81 524 PHE A C 1
ATOM 4086 O O . PHE A 1 524 ? -3.365 21.844 10.953 1 96.81 524 PHE A O 1
ATOM 4093 N N . VAL A 1 525 ? -2.301 20.375 12.281 1 96.56 525 VAL A N 1
ATOM 4094 C CA . VAL A 1 525 ? -1.132 21.25 12.367 1 96.56 525 VAL A CA 1
ATOM 4095 C C . VAL A 1 525 ? -0.488 21.391 10.992 1 96.56 525 VAL A C 1
ATOM 4097 O O . VAL A 1 525 ? 0.236 22.359 10.727 1 96.56 525 VAL A O 1
ATOM 4100 N N . PHE A 1 526 ? -0.827 20.578 10.133 1 95.12 526 PHE A N 1
ATOM 4101 C CA . PHE A 1 526 ? -0.317 20.625 8.766 1 95.12 526 PHE A CA 1
ATOM 4102 C C . PHE A 1 526 ? -0.842 21.859 8.031 1 95.12 526 PHE A C 1
ATOM 4104 O O . PHE A 1 526 ? -0.154 22.422 7.176 1 95.12 526 PHE A O 1
ATOM 4111 N N . TYR A 1 527 ? -2.041 22.281 8.289 1 96.62 527 TYR A N 1
ATOM 4112 C CA . TYR A 1 527 ? -2.691 23.359 7.539 1 96.62 527 TYR A CA 1
ATOM 4113 C C . TYR A 1 527 ? -1.934 24.672 7.695 1 96.62 527 TYR A C 1
ATOM 4115 O O . TYR A 1 527 ? -1.523 25.281 6.707 1 96.62 527 TYR A O 1
ATOM 4123 N N . PRO A 1 528 ? -1.727 25.094 8.922 1 97.19 528 PRO A N 1
ATOM 4124 C CA . PRO A 1 528 ? -0.987 26.359 9.039 1 97.19 528 PRO A CA 1
ATOM 4125 C C . PRO A 1 528 ? 0.451 26.234 8.539 1 97.19 528 PRO A C 1
ATOM 4127 O O . PRO A 1 528 ? 1.012 27.219 8.031 1 97.19 528 PRO A O 1
ATOM 4130 N N . LEU A 1 529 ? 1.061 25.109 8.609 1 95.12 529 LEU A N 1
ATOM 4131 C CA . LEU A 1 529 ? 2.428 24.938 8.133 1 95.12 529 LEU A CA 1
ATOM 4132 C C . LEU A 1 529 ? 2.494 25.078 6.617 1 95.12 529 LEU A C 1
ATOM 4134 O O . LEU A 1 529 ? 3.398 25.719 6.082 1 95.12 529 LEU A O 1
ATOM 4138 N N . SER A 1 530 ? 1.574 24.406 5.977 1 94.44 530 SER A N 1
ATOM 4139 C CA . SER A 1 530 ? 1.517 24.516 4.523 1 94.44 530 SER A CA 1
ATOM 4140 C C . SER A 1 530 ? 1.27 25.953 4.082 1 94.44 530 SER A C 1
ATOM 4142 O O . SER A 1 530 ? 1.932 26.453 3.17 1 94.44 530 SER A O 1
ATOM 4144 N N . ALA A 1 531 ? 0.369 26.625 4.723 1 96.56 531 ALA A N 1
ATOM 4145 C CA . ALA A 1 531 ? 0.034 28 4.402 1 96.56 531 ALA A CA 1
ATOM 4146 C C . ALA A 1 531 ? 1.215 28.938 4.676 1 96.56 531 ALA A C 1
ATOM 4148 O O . ALA A 1 531 ? 1.521 29.812 3.871 1 96.56 531 ALA A O 1
ATOM 4149 N N . LEU A 1 532 ? 1.845 28.734 5.793 1 96.81 532 LEU A N 1
ATOM 4150 C CA . LEU A 1 532 ? 2.973 29.547 6.227 1 96.81 532 LEU A CA 1
ATOM 4151 C C . LEU A 1 532 ? 4.117 29.469 5.223 1 96.81 532 LEU A C 1
ATOM 4153 O O . LEU A 1 532 ? 4.727 30.484 4.887 1 96.81 532 LEU A O 1
ATOM 4157 N N . MET A 1 533 ? 4.438 28.281 4.719 1 95.06 533 MET A N 1
ATOM 4158 C CA . MET A 1 533 ? 5.535 28.109 3.771 1 95.06 533 MET A CA 1
ATOM 4159 C C . MET A 1 533 ? 5.242 28.828 2.457 1 95.06 533 MET A C 1
ATOM 4161 O O . MET A 1 533 ? 6.129 29.453 1.88 1 95.06 533 MET A O 1
ATOM 4165 N N . ASN A 1 534 ? 4.012 28.703 2.037 1 95.12 534 ASN A N 1
ATOM 4166 C CA . ASN A 1 534 ? 3.625 29.375 0.802 1 95.12 534 ASN A CA 1
ATOM 4167 C C . ASN A 1 534 ? 3.736 30.891 0.931 1 95.12 534 ASN A C 1
ATOM 4169 O O . ASN A 1 534 ? 4.262 31.562 0.037 1 95.12 534 ASN A O 1
ATOM 4173 N N . LEU A 1 535 ? 3.283 31.438 2.029 1 97 535 LEU A N 1
ATOM 4174 C CA . LEU A 1 535 ? 3.357 32.875 2.266 1 97 535 LEU A CA 1
ATOM 4175 C C . LEU A 1 535 ? 4.809 33.344 2.363 1 97 535 LEU A C 1
ATOM 4177 O O . LEU A 1 535 ? 5.172 34.375 1.814 1 97 535 LEU A O 1
ATOM 4181 N N . PHE A 1 536 ? 5.59 32.594 3.016 1 97.69 536 PHE A N 1
ATOM 4182 C CA . PHE A 1 536 ? 7 32.938 3.178 1 97.69 536 PHE A CA 1
ATOM 4183 C C . PHE A 1 536 ? 7.68 33.094 1.82 1 97.69 536 PHE A C 1
ATOM 4185 O O . PHE A 1 536 ? 8.32 34.094 1.549 1 97.69 536 PHE A O 1
ATOM 4192 N N . PHE A 1 537 ? 7.508 32.094 0.986 1 95.81 537 PHE A N 1
ATOM 4193 C CA . PHE A 1 537 ? 8.164 32.125 -0.317 1 95.81 537 PHE A CA 1
ATOM 4194 C C . PHE A 1 537 ? 7.602 33.25 -1.174 1 95.81 537 PHE A C 1
ATOM 4196 O O . PHE A 1 537 ? 8.328 33.844 -1.964 1 95.81 537 PHE A O 1
ATOM 4203 N N . ASN A 1 538 ? 6.344 33.5 -1.033 1 94.69 538 ASN A N 1
ATOM 4204 C CA . ASN A 1 538 ? 5.762 34.625 -1.777 1 94.69 538 ASN A CA 1
ATOM 4205 C C . ASN A 1 538 ? 6.359 35.938 -1.341 1 94.69 538 ASN A C 1
ATOM 4207 O O . ASN A 1 538 ? 6.582 36.844 -2.168 1 94.69 538 ASN A O 1
ATOM 4211 N N . ILE A 1 539 ? 6.586 36.156 -0.063 1 97.19 539 ILE A N 1
ATOM 4212 C CA . ILE A 1 539 ? 7.195 37.375 0.45 1 97.19 539 ILE A CA 1
ATOM 4213 C C . ILE A 1 539 ? 8.586 37.531 -0.147 1 97.19 539 ILE A C 1
ATOM 4215 O O . ILE A 1 539 ? 8.953 38.625 -0.583 1 97.19 539 ILE A O 1
ATOM 4219 N N . LEU A 1 540 ? 9.344 36.469 -0.174 1 96.5 540 LEU A N 1
ATOM 4220 C CA . LEU A 1 540 ? 10.703 36.531 -0.695 1 96.5 540 LEU A CA 1
ATOM 4221 C C . LEU A 1 540 ? 10.695 36.812 -2.193 1 96.5 540 LEU A C 1
ATOM 4223 O O . LEU A 1 540 ? 11.578 37.531 -2.701 1 96.5 540 LEU A O 1
ATOM 4227 N N . GLN A 1 541 ? 9.758 36.281 -2.867 1 92.31 541 GLN A N 1
ATOM 4228 C CA . GLN A 1 541 ? 9.648 36.5 -4.309 1 92.31 541 GLN A CA 1
ATOM 4229 C C . GLN A 1 541 ? 9.156 37.906 -4.617 1 92.31 541 GLN A C 1
ATOM 4231 O O . GLN A 1 541 ? 9.531 38.469 -5.633 1 92.31 541 GLN A O 1
ATOM 4236 N N . ASN A 1 542 ? 8.266 38.375 -3.732 1 93.25 542 ASN A N 1
ATOM 4237 C CA . ASN A 1 542 ? 7.652 39.688 -3.928 1 93.25 542 ASN A CA 1
ATOM 4238 C C . ASN A 1 542 ? 7.762 40.562 -2.672 1 93.25 542 ASN A C 1
ATOM 4240 O O . ASN A 1 542 ? 6.746 40.969 -2.117 1 93.25 542 ASN A O 1
ATOM 4244 N N . PRO A 1 543 ? 8.93 40.906 -2.307 1 96.19 543 PRO A N 1
ATOM 4245 C CA . PRO A 1 543 ? 9.109 41.656 -1.05 1 96.19 543 PRO A CA 1
ATOM 4246 C C . PRO A 1 543 ? 8.523 43.062 -1.098 1 96.19 543 PRO A C 1
ATOM 4248 O O . PRO A 1 543 ? 8.273 43.656 -0.052 1 96.19 543 PRO A O 1
ATOM 4251 N N . GLY A 1 544 ? 8.367 43.594 -2.295 1 95.25 544 GLY A N 1
ATOM 4252 C CA . GLY A 1 544 ? 7.828 44.938 -2.445 1 95.25 544 GLY A CA 1
ATOM 4253 C C . GLY A 1 544 ? 6.32 44.969 -2.598 1 95.25 544 GLY A C 1
ATOM 4254 O O . GLY A 1 544 ? 5.723 46.031 -2.748 1 95.25 544 GLY A O 1
ATOM 4255 N N . HIS A 1 545 ? 5.73 43.844 -2.586 1 94.56 545 HIS A N 1
ATOM 4256 C CA . HIS A 1 545 ? 4.281 43.781 -2.729 1 94.56 545 HIS A CA 1
ATOM 4257 C C . HIS A 1 545 ? 3.582 44.562 -1.605 1 94.56 545 HIS A C 1
ATOM 4259 O O . HIS A 1 545 ? 4.078 44.594 -0.476 1 94.56 545 HIS A O 1
ATOM 4265 N N . ALA A 1 546 ? 2.363 45.031 -1.846 1 95.38 546 ALA A N 1
ATOM 4266 C CA . ALA A 1 546 ? 1.618 45.875 -0.908 1 95.38 546 ALA A CA 1
ATOM 4267 C C . ALA A 1 546 ? 1.271 45.094 0.36 1 95.38 546 ALA A C 1
ATOM 4269 O O . ALA A 1 546 ? 1.175 45.688 1.443 1 95.38 546 ALA A O 1
ATOM 4270 N N . LEU A 1 547 ? 1.17 43.781 0.204 1 96.56 547 LEU A N 1
ATOM 4271 C CA . LEU A 1 547 ? 0.729 42.969 1.338 1 96.56 547 LEU A CA 1
ATOM 4272 C C . LEU A 1 547 ? 1.904 42.219 1.97 1 96.56 547 LEU A C 1
ATOM 4274 O O . LEU A 1 547 ? 1.711 41.375 2.828 1 96.56 547 LEU A O 1
ATOM 4278 N N . ALA A 1 548 ? 3.061 42.469 1.592 1 97.44 548 ALA A N 1
ATOM 4279 C CA . ALA A 1 548 ? 4.223 41.719 2.088 1 97.44 548 ALA A CA 1
ATOM 4280 C C . ALA A 1 548 ? 4.344 41.844 3.604 1 97.44 548 ALA A C 1
ATOM 4282 O O . ALA A 1 548 ? 4.578 40.875 4.297 1 97.44 548 ALA A O 1
ATOM 4283 N N . VAL A 1 549 ? 4.18 43.062 4.109 1 97.62 549 VAL A N 1
ATOM 4284 C CA . VAL A 1 549 ? 4.285 43.281 5.547 1 97.62 549 VAL A CA 1
ATOM 4285 C C . VAL A 1 549 ? 3.139 42.594 6.27 1 97.62 549 VAL A C 1
ATOM 4287 O O . VAL A 1 549 ? 3.342 41.969 7.316 1 97.62 549 VAL A O 1
ATOM 4290 N N . HIS A 1 550 ? 1.963 42.719 5.73 1 97.19 550 HIS A N 1
ATOM 4291 C CA . HIS A 1 550 ? 0.8 42.031 6.289 1 97.19 550 HIS A CA 1
ATOM 4292 C C . HIS A 1 550 ? 1.023 40.531 6.352 1 97.19 550 HIS A C 1
ATOM 4294 O O . HIS A 1 550 ? 0.715 39.906 7.363 1 97.19 550 HIS A O 1
ATOM 4300 N N . ASP A 1 551 ? 1.493 39.969 5.285 1 97.81 551 ASP A N 1
ATOM 4301 C CA . ASP A 1 551 ? 1.773 38.531 5.227 1 97.81 551 ASP A CA 1
ATOM 4302 C C . ASP A 1 551 ? 2.826 38.125 6.258 1 97.81 551 ASP A C 1
ATOM 4304 O O . ASP A 1 551 ? 2.738 37.062 6.859 1 97.81 551 ASP A O 1
ATOM 4308 N N . MET A 1 552 ? 3.805 38.938 6.406 1 97.81 552 MET A N 1
ATOM 4309 C CA . MET A 1 552 ? 4.828 38.656 7.418 1 97.81 552 MET A CA 1
ATOM 4310 C C . MET A 1 552 ? 4.215 38.625 8.812 1 97.81 552 MET A C 1
ATOM 4312 O O . MET A 1 552 ? 4.602 37.812 9.648 1 97.81 552 MET A O 1
ATOM 4316 N N . GLU A 1 553 ? 3.324 39.531 9.062 1 97.31 553 GLU A N 1
ATOM 4317 C CA . GLU A 1 553 ? 2.631 39.531 10.352 1 97.31 553 GLU A CA 1
ATOM 4318 C C . GLU A 1 553 ? 1.815 38.281 10.547 1 97.31 553 GLU A C 1
ATOM 4320 O O . GLU A 1 553 ? 1.761 37.719 11.656 1 97.31 553 GLU A O 1
ATOM 4325 N N . LEU A 1 554 ? 1.176 37.875 9.508 1 96.75 554 LEU A N 1
ATOM 4326 C CA . LEU A 1 554 ? 0.441 36.594 9.57 1 96.75 554 LEU A CA 1
ATOM 4327 C C . LEU A 1 554 ? 1.376 35.438 9.898 1 96.75 554 LEU A C 1
ATOM 4329 O O . LEU A 1 554 ? 1.021 34.562 10.68 1 96.75 554 LEU A O 1
ATOM 4333 N N . LEU A 1 555 ? 2.562 35.438 9.305 1 96.94 555 LEU A N 1
ATOM 4334 C CA . LEU A 1 555 ? 3.564 34.438 9.641 1 96.94 555 LEU A CA 1
ATOM 4335 C C . LEU A 1 555 ? 3.82 34.406 11.141 1 96.94 555 LEU A C 1
ATOM 4337 O O . LEU A 1 555 ? 3.846 33.344 11.75 1 96.94 555 LEU A O 1
ATOM 4341 N N . GLY A 1 556 ? 3.951 35.531 11.672 1 96.56 556 GLY A N 1
ATOM 4342 C CA . GLY A 1 556 ? 4.285 35.625 13.078 1 96.56 556 GLY A CA 1
ATOM 4343 C C . GLY A 1 556 ? 3.195 35.125 13.992 1 96.56 556 GLY A C 1
ATOM 4344 O O . GLY A 1 556 ? 3.477 34.656 15.102 1 96.56 556 GLY A O 1
ATOM 4345 N N . LYS A 1 557 ? 1.992 35.125 13.508 1 96.62 557 LYS A N 1
ATOM 4346 C CA . LYS A 1 557 ? 0.853 34.688 14.305 1 96.62 557 LYS A CA 1
ATOM 4347 C C . LYS A 1 557 ? 0.751 33.156 14.328 1 96.62 557 LYS A C 1
ATOM 4349 O O . LYS A 1 557 ? 0.056 32.594 15.172 1 96.62 557 LYS A O 1
ATOM 4354 N N . THR A 1 558 ? 1.423 32.531 13.484 1 97.38 558 THR A N 1
ATOM 4355 C CA . THR A 1 558 ? 1.239 31.094 13.289 1 97.38 558 THR A CA 1
ATOM 4356 C C . THR A 1 558 ? 1.682 30.328 14.531 1 97.38 558 THR A C 1
ATOM 4358 O O . THR A 1 558 ? 1.072 29.312 14.883 1 97.38 558 THR A O 1
ATOM 4361 N N . SER A 1 559 ? 2.732 30.766 15.203 1 96.31 559 SER A N 1
ATOM 4362 C CA . SER A 1 559 ? 3.176 30.109 16.422 1 96.31 559 SER A CA 1
ATOM 4363 C C . SER A 1 559 ? 2.078 30.109 17.484 1 96.31 559 SER A C 1
ATOM 4365 O O . SER A 1 559 ? 1.805 29.078 18.109 1 96.31 559 SER A O 1
ATOM 4367 N N . GLN A 1 560 ? 1.473 31.25 17.625 1 97.56 560 GLN A N 1
ATOM 4368 C CA . GLN A 1 560 ? 0.394 31.359 18.609 1 97.56 560 GLN A CA 1
ATOM 4369 C C . GLN A 1 560 ? -0.805 30.5 18.203 1 97.56 560 GLN A C 1
ATOM 4371 O O . GLN A 1 560 ? -1.464 29.922 19.062 1 97.56 560 GLN A O 1
ATOM 4376 N N . ILE A 1 561 ? -1.1 30.484 16.969 1 98 561 ILE A N 1
ATOM 4377 C CA . ILE A 1 561 ? -2.195 29.672 16.453 1 98 561 ILE A CA 1
ATOM 4378 C C . ILE A 1 561 ? -1.949 28.203 16.797 1 98 561 ILE A C 1
ATOM 4380 O O . ILE A 1 561 ? -2.83 27.531 17.344 1 98 561 ILE A O 1
ATOM 4384 N N . ILE A 1 562 ? -0.771 27.688 16.531 1 97.75 562 ILE A N 1
ATOM 4385 C CA . ILE A 1 562 ? -0.438 26.281 16.766 1 97.75 562 ILE A CA 1
ATOM 4386 C C . ILE A 1 562 ? -0.511 26 18.266 1 97.75 562 ILE A C 1
ATOM 4388 O O . ILE A 1 562 ? -1.066 24.969 18.672 1 97.75 562 ILE A O 1
ATOM 4392 N N . ARG A 1 563 ? -0.059 26.938 19.094 1 97.06 563 ARG A N 1
ATOM 4393 C CA . ARG A 1 563 ? -0.064 26.75 20.547 1 97.06 563 ARG A CA 1
ATOM 4394 C C . ARG A 1 563 ? -1.482 26.797 21.094 1 97.06 563 ARG A C 1
ATOM 4396 O O . ARG A 1 563 ? -1.753 26.281 22.188 1 97.06 563 ARG A O 1
ATOM 4403 N N . SER A 1 564 ? -2.324 27.438 20.359 1 97.56 564 SER A N 1
ATOM 4404 C CA . SER A 1 564 ? -3.697 27.562 20.828 1 97.56 564 SER A CA 1
ATOM 4405 C C . SER A 1 564 ? -4.508 26.312 20.516 1 97.56 564 SER A C 1
ATOM 4407 O O . SER A 1 564 ? -5.594 26.109 21.062 1 97.56 564 SER A O 1
ATOM 4409 N N . MET A 1 565 ? -4.047 25.438 19.656 1 97.19 565 MET A N 1
ATOM 4410 C CA . MET A 1 565 ? -4.719 24.172 19.375 1 97.19 565 MET A CA 1
ATOM 4411 C C . MET A 1 565 ? -4.641 23.219 20.578 1 97.19 565 MET A C 1
ATOM 4413 O O . MET A 1 565 ? -3.561 22.984 21.109 1 97.19 565 MET A O 1
ATOM 4417 N N . PRO A 1 566 ? -5.82 22.75 20.922 1 96.19 566 PRO A N 1
ATOM 4418 C CA . PRO A 1 566 ? -5.758 21.781 22.016 1 96.19 566 PRO A CA 1
ATOM 4419 C C . PRO A 1 566 ? -4.973 20.531 21.641 1 96.19 566 PRO A C 1
ATOM 4421 O O . PRO A 1 566 ? -5.043 20.062 20.5 1 96.19 566 PRO A O 1
ATOM 4424 N N . ILE A 1 567 ? -4.199 20.031 22.594 1 94.06 567 ILE A N 1
ATOM 4425 C CA . ILE A 1 567 ? -3.455 18.797 22.438 1 94.06 567 ILE A CA 1
ATOM 4426 C C . ILE A 1 567 ? -3.924 17.766 23.469 1 94.06 567 ILE A C 1
ATOM 4428 O O . ILE A 1 567 ? -3.967 18.062 24.656 1 94.06 567 ILE A O 1
ATOM 4432 N N . ARG A 1 568 ? -4.234 16.609 22.969 1 87.62 568 ARG A N 1
ATOM 4433 C CA . ARG A 1 568 ? -4.805 15.586 23.828 1 87.62 568 ARG A CA 1
ATOM 4434 C C . ARG A 1 568 ? -3.824 15.188 24.938 1 87.62 568 ARG A C 1
ATOM 4436 O O . ARG A 1 568 ? -4.211 15.047 26.094 1 87.62 568 ARG A O 1
ATOM 4443 N N . ARG A 1 569 ? -2.688 14.914 24.594 1 85.5 569 ARG A N 1
ATOM 4444 C CA . ARG A 1 569 ? -1.635 14.5 25.516 1 85.5 569 ARG A CA 1
ATOM 4445 C C . ARG A 1 569 ? -0.353 15.297 25.281 1 85.5 569 ARG A C 1
ATOM 4447 O O . ARG A 1 569 ? 0.144 15.352 24.141 1 85.5 569 ARG A O 1
ATOM 4454 N N . VAL A 1 570 ? 0.107 15.906 26.453 1 88.19 570 VAL A N 1
ATOM 4455 C CA . VAL A 1 570 ? 1.326 16.688 26.312 1 88.19 570 VAL A CA 1
ATOM 4456 C C . VAL A 1 570 ? 2.486 15.977 27.016 1 88.19 570 VAL A C 1
ATOM 4458 O O . VAL A 1 570 ? 2.512 15.875 28.234 1 88.19 570 VAL A O 1
ATOM 4461 N N . THR A 1 571 ? 3.275 15.406 26.188 1 87.06 571 THR A N 1
ATOM 4462 C CA . THR A 1 571 ? 4.52 14.797 26.641 1 87.06 571 THR A CA 1
ATOM 4463 C C . THR A 1 571 ? 5.723 15.609 26.172 1 87.06 571 THR A C 1
ATOM 4465 O O . THR A 1 571 ? 5.566 16.734 25.688 1 87.06 571 THR A O 1
ATOM 4468 N N . PHE A 1 572 ? 6.887 15.109 26.375 1 87.19 572 PHE A N 1
ATOM 4469 C CA . PHE A 1 572 ? 8.109 15.75 25.906 1 87.19 572 PHE A CA 1
ATOM 4470 C C . PHE A 1 572 ? 8.102 15.867 24.391 1 87.19 572 PHE A C 1
ATOM 4472 O O . PHE A 1 572 ? 8.586 16.859 23.844 1 87.19 572 PHE A O 1
ATOM 4479 N N . HIS A 1 573 ? 7.516 14.969 23.766 1 85.44 573 HIS A N 1
ATOM 4480 C CA . HIS A 1 573 ? 7.461 14.953 22.312 1 85.44 573 HIS A CA 1
ATOM 4481 C C . HIS A 1 573 ? 6.691 16.156 21.781 1 85.44 573 HIS A C 1
ATOM 4483 O O . HIS A 1 573 ? 7.16 16.844 20.875 1 85.44 573 HIS A O 1
ATOM 4489 N N . GLU A 1 574 ? 5.547 16.438 22.375 1 91.44 574 GLU A N 1
ATOM 4490 C CA . GLU A 1 574 ? 4.727 17.562 21.938 1 91.44 574 GLU A CA 1
ATOM 4491 C C . GLU A 1 574 ? 5.379 18.891 22.297 1 91.44 574 GLU A C 1
ATOM 4493 O O . GLU A 1 574 ? 5.348 19.844 21.516 1 91.44 574 GLU A O 1
ATOM 4498 N N . THR A 1 575 ? 5.945 18.891 23.422 1 91.94 575 THR A N 1
ATOM 4499 C CA . THR A 1 575 ? 6.59 20.125 23.859 1 91.94 575 THR A CA 1
ATOM 4500 C C . THR A 1 575 ? 7.77 20.469 22.953 1 91.94 575 THR A C 1
ATOM 4502 O O . THR A 1 575 ? 7.949 21.625 22.578 1 91.94 575 THR A O 1
ATOM 4505 N N . GLU A 1 576 ? 8.531 19.5 22.656 1 89.06 576 GLU A N 1
ATOM 4506 C CA . GLU A 1 576 ? 9.656 19.703 21.75 1 89.06 576 GLU A CA 1
ATOM 4507 C C . GLU A 1 576 ? 9.172 20.141 20.375 1 89.06 576 GLU A C 1
ATOM 4509 O O . GLU A 1 576 ? 9.773 21.031 19.75 1 89.06 576 GLU A O 1
ATOM 4514 N N . TYR A 1 577 ? 8.203 19.547 19.938 1 90.88 577 TYR A N 1
ATOM 4515 C CA . TYR A 1 577 ? 7.637 19.906 18.641 1 90.88 577 TYR A CA 1
ATOM 4516 C C . TYR A 1 577 ? 7.203 21.359 18.609 1 90.88 577 TYR A C 1
ATOM 4518 O O . TYR A 1 577 ? 7.488 22.078 17.656 1 90.88 577 TYR A O 1
ATOM 4526 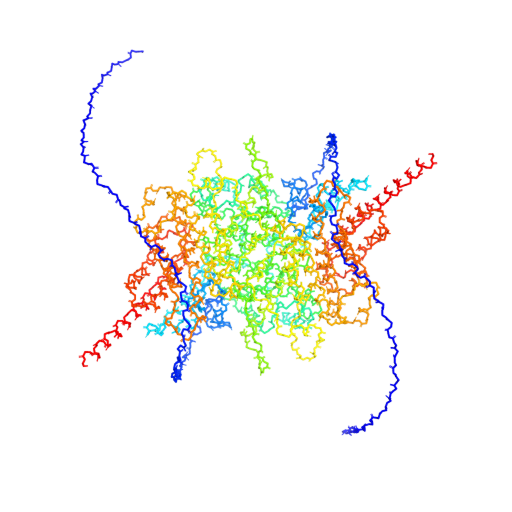N N . LEU A 1 578 ? 6.527 21.828 19.656 1 94.31 578 LEU A N 1
ATOM 4527 C CA . LEU A 1 578 ? 6.051 23.203 19.734 1 94.31 578 LEU A CA 1
ATOM 4528 C C . LEU A 1 578 ? 7.223 24.188 19.766 1 94.31 578 LEU A C 1
ATOM 4530 O O . LEU A 1 578 ? 7.152 25.25 19.141 1 94.31 578 LEU A O 1
ATOM 4534 N N . THR A 1 579 ? 8.227 23.75 20.391 1 92.19 579 THR A N 1
ATOM 4535 C CA . THR A 1 579 ? 9.422 24.594 20.438 1 92.19 579 THR A CA 1
ATOM 4536 C C . THR A 1 579 ? 10.047 24.719 19.047 1 92.19 579 THR A C 1
ATOM 4538 O O . THR A 1 579 ? 10.461 25.797 18.641 1 92.19 579 THR A O 1
ATOM 4541 N N . LYS A 1 580 ? 10.133 23.641 18.375 1 90.62 580 LYS A N 1
ATOM 4542 C CA . LYS A 1 580 ? 10.656 23.656 17.016 1 90.62 580 LYS A CA 1
ATOM 4543 C C . LYS A 1 580 ? 9.805 24.531 16.094 1 90.62 580 LYS A C 1
ATOM 4545 O O . LYS A 1 580 ? 10.328 25.234 15.234 1 90.62 580 LYS A O 1
ATOM 4550 N N . MET A 1 581 ? 8.516 24.516 16.297 1 93.44 581 MET A N 1
ATOM 4551 C CA . MET A 1 581 ? 7.605 25.328 15.5 1 93.44 581 MET A CA 1
ATOM 4552 C C . MET A 1 581 ? 7.828 26.812 15.789 1 93.44 581 MET A C 1
ATOM 4554 O O . MET A 1 581 ? 7.824 27.641 14.867 1 93.44 581 MET A O 1
ATOM 4558 N N . ASP A 1 582 ? 7.992 27.094 17.031 1 94.81 582 ASP A N 1
ATOM 4559 C CA . ASP A 1 582 ? 8.281 28.469 17.406 1 94.81 582 ASP A CA 1
ATOM 4560 C C . ASP A 1 582 ? 9.547 28.969 16.703 1 94.81 582 ASP A C 1
ATOM 4562 O O . ASP A 1 582 ? 9.578 30.094 16.188 1 94.81 582 ASP A O 1
ATOM 4566 N N . ASN A 1 583 ? 10.547 28.172 16.734 1 93.06 583 ASN A N 1
ATOM 4567 C CA . ASN A 1 583 ? 11.828 28.547 16.141 1 93.06 583 ASN A CA 1
ATOM 4568 C C . ASN A 1 583 ? 11.719 28.688 14.625 1 93.06 583 ASN A C 1
ATOM 4570 O O . ASN A 1 583 ? 12.32 29.578 14.039 1 93.06 583 ASN A O 1
ATOM 4574 N N . LEU A 1 584 ? 11.039 27.812 14.055 1 94.25 584 LEU A N 1
ATOM 4575 C CA . LEU A 1 584 ? 10.828 27.875 12.609 1 94.25 584 LEU A CA 1
ATOM 4576 C C . LEU A 1 584 ? 10.125 29.172 12.234 1 94.25 584 LEU A C 1
ATOM 4578 O O . LEU A 1 584 ? 10.57 29.891 11.328 1 94.25 584 LEU A O 1
ATOM 4582 N N . VAL A 1 585 ? 9.039 29.5 12.906 1 96.38 585 VAL A N 1
ATOM 4583 C CA . VAL A 1 585 ? 8.25 30.688 12.617 1 96.38 585 VAL A CA 1
ATOM 4584 C C . VAL A 1 585 ? 9.109 31.938 12.828 1 96.38 585 VAL A C 1
ATOM 4586 O O . VAL A 1 585 ? 9.086 32.875 12.016 1 96.38 585 VAL A O 1
ATOM 4589 N N . ALA A 1 586 ? 9.852 31.906 13.898 1 95.19 586 ALA A N 1
ATOM 4590 C CA . ALA A 1 586 ? 10.719 33.062 14.195 1 95.19 586 ALA A CA 1
ATOM 4591 C C . ALA A 1 586 ? 11.734 33.281 13.07 1 95.19 586 ALA A C 1
ATOM 4593 O O . ALA A 1 586 ? 11.992 34.406 12.68 1 95.19 586 ALA A O 1
ATOM 4594 N N . GLU A 1 587 ? 12.32 32.219 12.609 1 95.44 587 GLU A N 1
ATOM 4595 C CA . GLU A 1 587 ? 13.32 32.312 11.547 1 95.44 587 GLU A CA 1
ATOM 4596 C C . GLU A 1 587 ? 12.695 32.781 10.242 1 95.44 587 GLU A C 1
ATOM 4598 O O . GLU A 1 587 ? 13.273 33.625 9.531 1 95.44 587 GLU A O 1
ATOM 4603 N N . LEU A 1 588 ? 11.57 32.312 9.938 1 96.62 588 LEU A N 1
ATOM 4604 C CA . LEU A 1 588 ? 10.891 32.719 8.719 1 96.62 588 LEU A CA 1
ATOM 4605 C C . LEU A 1 588 ? 10.508 34.219 8.789 1 96.62 588 LEU A C 1
ATOM 4607 O O . LEU A 1 588 ? 10.617 34.938 7.797 1 96.62 588 LEU A O 1
ATOM 4611 N N . CYS A 1 589 ? 10.109 34.625 9.969 1 96.88 589 CYS A N 1
ATOM 4612 C CA . CYS A 1 589 ? 9.773 36.031 10.156 1 96.88 589 CYS A CA 1
ATOM 4613 C C . CYS A 1 589 ? 11.016 36.906 10 1 96.88 589 CYS A C 1
ATOM 4615 O O . CYS A 1 589 ? 10.961 37.969 9.359 1 96.88 589 CYS A O 1
ATOM 4617 N N . ARG A 1 590 ? 12.055 36.438 10.594 1 96.69 590 ARG A N 1
ATOM 4618 C CA . ARG A 1 590 ? 13.305 37.188 10.477 1 96.69 590 ARG A CA 1
ATOM 4619 C C . ARG A 1 590 ? 13.719 37.344 9.023 1 96.69 590 ARG A C 1
ATOM 4621 O O . ARG A 1 590 ? 14.062 38.438 8.578 1 96.69 590 ARG A O 1
ATOM 4628 N N . LEU A 1 591 ? 13.703 36.312 8.305 1 97.44 591 LEU A N 1
ATOM 4629 C CA . LEU A 1 591 ? 14.125 36.312 6.906 1 97.44 591 LEU A CA 1
ATOM 4630 C C . LEU A 1 591 ? 13.18 37.156 6.055 1 97.44 591 LEU A C 1
ATOM 4632 O O . LEU A 1 591 ? 13.617 37.844 5.145 1 97.44 591 LEU A O 1
ATOM 4636 N N . SER A 1 592 ? 11.906 37.062 6.34 1 98.06 592 SER A N 1
ATOM 4637 C CA . SER A 1 592 ? 10.93 37.906 5.621 1 98.06 592 SER A CA 1
ATOM 4638 C C . SER A 1 592 ? 11.188 39.375 5.844 1 98.06 592 SER A C 1
ATOM 4640 O O . SER A 1 592 ? 11.125 40.156 4.898 1 98.06 592 SER A O 1
ATOM 4642 N N . LYS A 1 593 ? 11.461 39.719 7.023 1 97.75 593 LYS A N 1
ATOM 4643 C CA . LYS A 1 593 ? 11.766 41.094 7.355 1 97.75 593 LYS A CA 1
ATOM 4644 C C . LYS A 1 593 ? 13.008 41.594 6.605 1 97.75 593 LYS A C 1
ATOM 4646 O O . LYS A 1 593 ? 13.023 42.688 6.07 1 97.75 593 LYS A O 1
ATOM 4651 N N . CYS A 1 594 ? 13.969 40.781 6.566 1 97.5 594 CYS A N 1
ATOM 4652 C CA . CYS A 1 594 ? 15.211 41.094 5.875 1 97.5 594 CYS A CA 1
ATOM 4653 C C . CYS A 1 594 ? 14.961 41.344 4.387 1 97.5 594 CYS A C 1
ATOM 4655 O O . CYS A 1 594 ? 15.516 42.25 3.793 1 97.5 594 CYS A O 1
ATOM 4657 N N . ALA A 1 595 ? 14.172 40.5 3.828 1 97.88 595 ALA A N 1
ATOM 4658 C CA . ALA A 1 595 ? 13.875 40.625 2.402 1 97.88 595 ALA A CA 1
ATOM 4659 C C . ALA A 1 595 ? 13.133 41.938 2.111 1 97.88 595 ALA A C 1
ATOM 4661 O O . ALA A 1 595 ? 13.43 42.594 1.125 1 97.88 595 ALA A O 1
ATOM 4662 N N . ILE A 1 596 ? 12.188 42.25 2.91 1 97.75 596 ILE A N 1
ATOM 4663 C CA . ILE A 1 596 ? 11.398 43.469 2.74 1 97.75 596 ILE A CA 1
ATOM 4664 C C . ILE A 1 596 ? 12.297 44.688 2.916 1 97.75 596 ILE A C 1
ATOM 4666 O O . ILE A 1 596 ? 12.242 45.625 2.111 1 97.75 596 ILE A O 1
ATOM 4670 N N . GLU A 1 597 ? 13.125 44.656 3.908 1 96.94 597 GLU A N 1
ATOM 4671 C CA . GLU A 1 597 ? 14.023 45.781 4.184 1 96.94 597 GLU A CA 1
ATOM 4672 C C . GLU A 1 597 ? 15.055 45.938 3.068 1 96.94 597 GLU A C 1
ATOM 4674 O O . GLU A 1 597 ? 15.391 47.062 2.688 1 96.94 597 GLU A O 1
ATOM 4679 N N . LYS A 1 598 ? 15.547 44.875 2.66 1 95.75 598 LYS A N 1
ATOM 4680 C CA . LYS A 1 598 ? 16.484 44.906 1.546 1 95.75 598 LYS A CA 1
ATOM 4681 C C . LYS A 1 598 ? 15.852 45.562 0.317 1 95.75 598 LYS A C 1
ATOM 4683 O O . LYS A 1 598 ? 16.484 46.375 -0.359 1 95.75 598 LYS A O 1
ATOM 4688 N N . HIS A 1 599 ? 14.695 45.219 -0.029 1 95.38 599 HIS A N 1
ATOM 4689 C CA . HIS A 1 599 ? 13.977 45.812 -1.157 1 95.38 599 HIS A CA 1
ATOM 4690 C C . HIS A 1 599 ? 13.758 47.312 -0.958 1 95.38 599 HIS A C 1
ATOM 4692 O O . HIS A 1 599 ? 13.938 48.094 -1.891 1 95.38 599 HIS A O 1
ATOM 4698 N N . GLN A 1 600 ? 13.398 47.719 0.243 1 94.12 600 GLN A N 1
ATOM 4699 C CA . GLN A 1 600 ? 13.156 49.125 0.555 1 94.12 600 GLN A CA 1
ATOM 4700 C C . GLN A 1 600 ? 14.445 49.938 0.453 1 94.12 600 GLN A C 1
ATOM 4702 O O . GLN A 1 600 ? 14.438 51.062 -0.02 1 94.12 600 GLN A O 1
ATOM 4707 N N . ALA A 1 601 ? 15.469 49.312 0.887 1 92.25 601 ALA A N 1
ATOM 4708 C CA . ALA A 1 601 ? 16.766 50 0.808 1 92.25 601 ALA A CA 1
ATOM 4709 C C . ALA A 1 601 ? 17.188 50.188 -0.644 1 92.25 601 ALA A C 1
ATOM 4711 O O . ALA A 1 601 ? 17.766 51.219 -0.988 1 92.25 601 ALA A O 1
ATOM 4712 N N . MET A 1 602 ? 16.938 49.25 -1.347 1 89.62 602 MET A N 1
ATOM 4713 C CA . MET A 1 602 ? 17.281 49.344 -2.764 1 89.62 602 MET A CA 1
ATOM 4714 C C . MET A 1 602 ? 16.469 50.438 -3.447 1 89.62 602 MET A C 1
ATOM 4716 O O . MET A 1 602 ? 16.984 51.156 -4.309 1 89.62 602 MET A O 1
ATOM 4720 N N . LEU A 1 603 ? 15.258 50.625 -3.113 1 88.69 603 LEU A N 1
ATOM 4721 C CA . LEU A 1 603 ? 14.406 51.656 -3.672 1 88.69 603 LEU A CA 1
ATOM 4722 C C . LEU A 1 603 ? 14.883 53.031 -3.234 1 88.69 603 LEU A C 1
ATOM 4724 O O . LEU A 1 603 ? 14.875 54 -4.023 1 88.69 603 LEU A O 1
ATOM 4728 N N . SER A 1 604 ? 15.305 53.156 -2.027 1 88.25 604 SER A N 1
ATOM 4729 C CA . SER A 1 604 ? 15.781 54.438 -1.499 1 88.25 604 SER A CA 1
ATOM 4730 C C . SER A 1 604 ? 17.094 54.844 -2.154 1 88.25 604 SER A C 1
ATOM 4732 O O . SER A 1 604 ? 17.328 56.031 -2.42 1 88.25 604 SER A O 1
ATOM 4734 N N . SER A 1 605 ? 17.938 53.906 -2.389 1 85.94 605 SER A N 1
ATOM 4735 C CA . SER A 1 605 ? 19.219 54.188 -3.039 1 85.94 605 SER A CA 1
ATOM 4736 C C . SER A 1 605 ? 19.016 54.625 -4.484 1 85.94 605 SER A C 1
ATOM 4738 O O . SER A 1 605 ? 19.719 55.531 -4.973 1 85.94 605 SER A O 1
ATOM 4740 N N . TYR A 1 606 ? 18.109 54.062 -5.109 1 82.38 606 TYR A N 1
ATOM 4741 C CA . TYR A 1 606 ? 17.797 54.438 -6.484 1 82.38 606 TYR A CA 1
ATOM 4742 C C . TYR A 1 606 ? 17.203 55.844 -6.543 1 82.38 606 TYR A C 1
ATOM 4744 O O . TYR A 1 606 ? 17.516 56.625 -7.449 1 82.38 606 TYR A O 1
ATOM 4752 N N . GLN A 1 607 ? 16.391 56.25 -5.648 1 76.75 607 GLN A N 1
ATOM 4753 C CA . GLN A 1 607 ? 15.82 57.594 -5.586 1 76.75 607 GLN A CA 1
ATOM 4754 C C . GLN A 1 607 ? 16.875 58.625 -5.238 1 76.75 607 GLN A C 1
ATOM 4756 O O . GLN A 1 607 ? 16.859 59.75 -5.77 1 76.75 607 GLN A O 1
ATOM 4761 N N . ALA A 1 608 ? 17.781 58.281 -4.41 1 78.38 608 ALA A N 1
ATOM 4762 C CA . ALA A 1 608 ? 18.859 59.188 -4.035 1 78.38 608 ALA A CA 1
ATOM 4763 C C . ALA A 1 608 ? 19.844 59.375 -5.191 1 78.38 608 ALA A C 1
ATOM 4765 O O . ALA A 1 608 ? 20.375 60.469 -5.379 1 78.38 608 ALA A O 1
ATOM 4766 N N . GLY A 1 609 ? 20.016 58.344 -5.844 1 70.62 609 GLY A N 1
ATOM 4767 C CA . GLY A 1 609 ? 20.891 58.469 -7 1 70.62 609 GLY A CA 1
ATOM 4768 C C . GLY A 1 609 ? 20.266 59.25 -8.141 1 70.62 609 GLY A C 1
ATOM 4769 O O . GLY A 1 609 ? 20.969 59.938 -8.875 1 70.62 609 GLY A O 1
ATOM 4770 N N . ASN A 1 610 ? 19.031 59.125 -8.359 1 69.81 610 ASN A N 1
ATOM 4771 C CA . ASN A 1 610 ? 18.375 59.875 -9.43 1 69.81 610 ASN A CA 1
ATOM 4772 C C . ASN A 1 610 ? 18.062 61.312 -8.992 1 69.81 610 ASN A C 1
ATOM 4774 O O . ASN A 1 610 ? 17.688 62.156 -9.82 1 69.81 610 ASN A O 1
ATOM 4778 N N . GLY A 1 611 ? 17.938 61.656 -7.77 1 53.5 611 GLY A N 1
ATOM 4779 C CA . GLY A 1 611 ? 17.75 63.062 -7.344 1 53.5 611 GLY A CA 1
ATOM 4780 C C . GLY A 1 611 ? 19.047 63.844 -7.359 1 53.5 611 GLY A C 1
ATOM 4781 O O . GLY A 1 611 ? 19.016 65.062 -7.148 1 53.5 611 GLY A O 1
ATOM 4782 N N . MET A 1 612 ? 20.203 63.406 -7.352 1 39.78 612 MET A N 1
ATOM 4783 C CA . MET A 1 612 ? 21.344 64.25 -7.637 1 39.78 612 MET A CA 1
ATOM 4784 C C . MET A 1 612 ? 21.531 64.438 -9.141 1 39.78 612 MET A C 1
ATOM 4786 O O . MET A 1 612 ? 21.469 63.469 -9.898 1 39.78 612 MET A O 1
ATOM 4790 N N . MET B 1 1 ? 72.25 -31.234 -17.234 1 15.52 1 MET B N 1
ATOM 4791 C CA . MET B 1 1 ? 71.875 -30.453 -18.406 1 15.52 1 MET B CA 1
ATOM 4792 C C . MET B 1 1 ? 71.562 -31.359 -19.594 1 15.52 1 MET B C 1
ATOM 4794 O O . MET B 1 1 ? 71.25 -30.891 -20.688 1 15.52 1 MET B O 1
ATOM 4798 N N . ARG B 1 2 ? 71.688 -32.5 -19.688 1 14.02 2 ARG B N 1
ATOM 4799 C CA . ARG B 1 2 ? 71.875 -33.344 -20.875 1 14.02 2 ARG B CA 1
ATOM 4800 C C . ARG B 1 2 ? 70.5 -33.531 -21.578 1 14.02 2 ARG B C 1
ATOM 4802 O O . ARG B 1 2 ? 70.5 -33.781 -22.781 1 14.02 2 ARG B O 1
ATOM 4809 N N . LEU B 1 3 ? 69.375 -33.625 -21.031 1 16.22 3 LEU B N 1
ATOM 4810 C CA . LEU B 1 3 ? 68.625 -34.781 -21.359 1 16.22 3 LEU B CA 1
ATOM 4811 C C . LEU B 1 3 ? 67.938 -34.625 -22.734 1 16.22 3 LEU B C 1
ATOM 4813 O O . LEU B 1 3 ? 67.625 -33.531 -23.141 1 16.22 3 LEU B O 1
ATOM 4817 N N . VAL B 1 4 ? 67.25 -35.719 -23.375 1 16.91 4 VAL B N 1
ATOM 4818 C CA . VAL B 1 4 ? 67.125 -36.562 -24.562 1 16.91 4 VAL B CA 1
ATOM 4819 C C . VAL B 1 4 ? 66 -36.094 -25.453 1 16.91 4 VAL B C 1
ATOM 4821 O O . VAL B 1 4 ? 65.125 -35.375 -24.984 1 16.91 4 VAL B O 1
ATOM 4824 N N . SER B 1 5 ? 65.5 -36.812 -26.625 1 15.77 5 SER B N 1
ATOM 4825 C CA . SER B 1 5 ? 65.375 -36.969 -28.062 1 15.77 5 SER B CA 1
ATOM 4826 C C . SER B 1 5 ? 63.938 -36.969 -28.484 1 15.77 5 SER B C 1
ATOM 4828 O O . SER B 1 5 ? 63.594 -36.594 -29.625 1 15.77 5 SER B O 1
ATOM 4830 N N . THR B 1 6 ? 62.906 -37.562 -27.922 1 15.91 6 THR B N 1
ATOM 4831 C CA . THR B 1 6 ? 62.25 -38.562 -28.719 1 15.91 6 THR B CA 1
ATOM 4832 C C . THR B 1 6 ? 61.219 -37.938 -29.688 1 15.91 6 THR B C 1
ATOM 4834 O O . THR B 1 6 ? 60.625 -36.938 -29.359 1 15.91 6 THR B O 1
ATOM 4837 N N . PRO B 1 7 ? 60.531 -38.688 -30.828 1 16.33 7 PRO B N 1
ATOM 4838 C CA . PRO B 1 7 ? 60.312 -38.625 -32.281 1 16.33 7 PRO B CA 1
ATOM 4839 C C . PRO B 1 7 ? 58.875 -38.219 -32.625 1 16.33 7 PRO B C 1
ATOM 4841 O O . PRO B 1 7 ? 58.656 -37.438 -33.531 1 16.33 7 PRO B O 1
ATOM 4844 N N . GLN B 1 8 ? 57.656 -38.75 -32.188 1 15.59 8 GLN B N 1
ATOM 4845 C CA . GLN B 1 8 ? 56.875 -39.594 -33.062 1 15.59 8 GLN B CA 1
ATOM 4846 C C . GLN B 1 8 ? 55.969 -38.781 -33.969 1 15.59 8 GLN B C 1
ATOM 4848 O O . GLN B 1 8 ? 55.625 -37.656 -33.656 1 15.59 8 GLN B O 1
ATOM 4853 N N . PRO B 1 9 ? 54.781 -39.531 -34.75 1 16.03 9 PRO B N 1
ATOM 4854 C CA . PRO B 1 9 ? 54.344 -39.75 -36.125 1 16.03 9 PRO B CA 1
ATOM 4855 C C . PRO B 1 9 ? 53.188 -38.812 -36.531 1 16.03 9 PRO B C 1
ATOM 4857 O O . PRO B 1 9 ? 52.625 -38.125 -35.688 1 16.03 9 PRO B O 1
ATOM 4860 N N . SER B 1 10 ? 52.094 -39.344 -37.531 1 15.47 10 SER B N 1
ATOM 4861 C CA . SER B 1 10 ? 51.656 -39.25 -38.906 1 15.47 10 SER B CA 1
ATOM 4862 C C . SER B 1 10 ? 50.25 -38.625 -39 1 15.47 10 SER B C 1
ATOM 4864 O O . SER B 1 10 ? 50.031 -37.75 -39.812 1 15.47 10 SER B O 1
ATOM 4866 N N . LEU B 1 11 ? 49.094 -39.312 -38.625 1 14.69 11 LEU B N 1
ATOM 4867 C CA . LEU B 1 11 ? 48.062 -39.75 -39.562 1 14.69 11 LEU B CA 1
ATOM 4868 C C . LEU B 1 11 ? 47.031 -38.625 -39.812 1 14.69 11 LEU B C 1
ATOM 4870 O O . LEU B 1 11 ? 46.469 -38.094 -38.844 1 14.69 11 LEU B O 1
ATOM 4874 N N . LYS B 1 12 ? 46.844 -38.188 -41.094 1 17.88 12 LYS B N 1
ATOM 4875 C CA . LYS B 1 12 ? 46.156 -37.25 -41.969 1 17.88 12 LYS B CA 1
ATOM 4876 C C . LYS B 1 12 ? 44.688 -37.656 -42.188 1 17.88 12 LYS B C 1
ATOM 4878 O O . LYS B 1 12 ? 44.062 -37.219 -43.125 1 17.88 12 LYS B O 1
ATOM 4883 N N . GLY B 1 13 ? 43.938 -38.25 -41.281 1 14.98 13 GLY B N 1
ATOM 4884 C CA . GLY B 1 13 ? 42.781 -38.969 -41.844 1 14.98 13 GLY B CA 1
ATOM 4885 C C . GLY B 1 13 ? 41.844 -38.094 -42.625 1 14.98 13 GLY B C 1
ATOM 4886 O O . GLY B 1 13 ? 41.75 -36.875 -42.344 1 14.98 13 GLY B O 1
ATOM 4887 N N . ASP B 1 14 ? 41.094 -38.562 -43.719 1 15.77 14 ASP B N 1
ATOM 4888 C CA . ASP B 1 14 ? 40.438 -38.531 -45.031 1 15.77 14 ASP B CA 1
ATOM 4889 C C . ASP B 1 14 ? 39 -38.031 -44.938 1 15.77 14 ASP B C 1
ATOM 4891 O O . ASP B 1 14 ? 38.562 -37.25 -45.781 1 15.77 14 ASP B O 1
ATOM 4895 N N . VAL B 1 15 ? 38.031 -38.688 -44.344 1 15.34 15 VAL B N 1
ATOM 4896 C CA . VAL B 1 15 ? 37 -39.312 -45.156 1 15.34 15 VAL B CA 1
ATOM 4897 C C . VAL B 1 15 ? 36 -38.25 -45.594 1 15.34 15 VAL B C 1
ATOM 4899 O O . VAL B 1 15 ? 35.688 -38.125 -46.781 1 15.34 15 VAL B O 1
ATOM 4902 N N . LEU B 1 16 ? 34.625 -38.406 -45.219 1 15.73 16 LEU B N 1
ATOM 4903 C CA . LEU B 1 16 ? 33.469 -38.844 -45.969 1 15.73 16 LEU B CA 1
ATOM 4904 C C . LEU B 1 16 ? 32.688 -37.656 -46.531 1 15.73 16 LEU B C 1
ATOM 4906 O O . LEU B 1 16 ? 32.719 -36.562 -45.938 1 15.73 16 LEU B O 1
ATOM 4910 N N . GLU B 1 17 ? 31.766 -37.875 -47.531 1 15.65 17 GLU B N 1
ATOM 4911 C CA . GLU B 1 17 ? 31.156 -37.469 -48.812 1 15.65 17 GLU B CA 1
ATOM 4912 C C . GLU B 1 17 ? 29.938 -36.594 -48.594 1 15.65 17 GLU B C 1
ATOM 4914 O O . GLU B 1 17 ? 29.766 -35.594 -49.281 1 15.65 17 GLU B O 1
ATOM 4919 N N . GLY B 1 18 ? 28.781 -37.125 -48.094 1 15.26 18 GLY B N 1
ATOM 4920 C CA . GLY B 1 18 ? 27.625 -37.219 -48.969 1 15.26 18 GLY B CA 1
ATOM 4921 C C . GLY B 1 18 ? 26.922 -35.875 -49.156 1 15.26 18 GLY B C 1
ATOM 4922 O O . GLY B 1 18 ? 27.203 -34.906 -48.438 1 15.26 18 GLY B O 1
ATOM 4923 N N . GLN B 1 19 ? 25.469 -35.969 -49.312 1 14.83 19 GLN B N 1
ATOM 4924 C CA . GLN B 1 19 ? 24.438 -35.625 -50.25 1 14.83 19 GLN B CA 1
ATOM 4925 C C . GLN B 1 19 ? 23.781 -34.281 -49.906 1 14.83 19 GLN B C 1
ATOM 4927 O O . GLN B 1 19 ? 23.672 -33.938 -48.719 1 14.83 19 GLN B O 1
ATOM 4932 N N . LYS B 1 20 ? 23.281 -33.594 -51 1 16.36 20 LYS B N 1
ATOM 4933 C CA . LYS B 1 20 ? 23.031 -32.219 -51.438 1 16.36 20 LYS B CA 1
ATOM 4934 C C . LYS B 1 20 ? 21.781 -31.656 -50.781 1 16.36 20 LYS B C 1
ATOM 4936 O O . LYS B 1 20 ? 21.812 -30.562 -50.219 1 16.36 20 LYS B O 1
ATOM 4941 N N . SER B 1 21 ? 20.5 -32 -51.312 1 15.52 21 SER B N 1
ATOM 4942 C CA . SER B 1 21 ? 19.828 -30.906 -52 1 15.52 21 SER B CA 1
ATOM 4943 C C . SER B 1 21 ? 18.797 -30.219 -51.094 1 15.52 21 SER B C 1
ATOM 4945 O O . SER B 1 21 ? 18.672 -29 -51.094 1 15.52 21 SER B O 1
ATOM 4947 N N . PHE B 1 22 ? 17.734 -30.938 -50.531 1 17.3 22 PHE B N 1
ATOM 4948 C CA . PHE B 1 22 ? 16.359 -30.625 -50.875 1 17.3 22 PHE B CA 1
ATOM 4949 C C . PHE B 1 22 ? 15.875 -29.375 -50.156 1 17.3 22 PHE B C 1
ATOM 4951 O O . PHE B 1 22 ? 16.156 -29.188 -48.969 1 17.3 22 PHE B O 1
ATOM 4958 N N . PRO B 1 23 ? 15.18 -28.438 -50.938 1 16.86 23 PRO B N 1
ATOM 4959 C CA . PRO B 1 23 ? 14.852 -27.016 -50.812 1 16.86 23 PRO B CA 1
ATOM 4960 C C . PRO B 1 23 ? 13.883 -26.75 -49.656 1 16.86 23 PRO B C 1
ATOM 4962 O O . PRO B 1 23 ? 13.359 -27.688 -49.062 1 16.86 23 PRO B O 1
ATOM 4965 N N . THR B 1 24 ? 12.719 -25.938 -49.969 1 17.09 24 THR B N 1
ATOM 4966 C CA . THR B 1 24 ? 12.219 -24.578 -49.75 1 17.09 24 THR B CA 1
ATOM 4967 C C . THR B 1 24 ? 10.945 -24.594 -48.906 1 17.09 24 THR B C 1
ATOM 4969 O O . THR B 1 24 ? 9.922 -25.141 -49.344 1 17.09 24 THR B O 1
ATOM 4972 N N . ASP B 1 25 ? 10.891 -24.75 -47.656 1 16.09 25 ASP B N 1
ATOM 4973 C CA . ASP B 1 25 ? 9.781 -24.938 -46.719 1 16.09 25 ASP B CA 1
ATOM 4974 C C . ASP B 1 25 ? 8.898 -23.703 -46.656 1 16.09 25 ASP B C 1
ATOM 4976 O O . ASP B 1 25 ? 9.203 -22.75 -45.906 1 16.09 25 ASP B O 1
ATOM 4980 N N . ASN B 1 26 ? 8.172 -23.188 -47.719 1 17.19 26 ASN B N 1
ATOM 4981 C CA . ASN B 1 26 ? 7.488 -21.906 -47.688 1 17.19 26 ASN B CA 1
ATOM 4982 C C . ASN B 1 26 ? 6.25 -21.938 -46.812 1 17.19 26 ASN B C 1
ATOM 4984 O O . ASN B 1 26 ? 5.23 -21.328 -47.125 1 17.19 26 ASN B O 1
ATOM 4988 N N . ASP B 1 27 ? 6.043 -22.609 -45.688 1 16.91 27 ASP B N 1
ATOM 4989 C CA . ASP B 1 27 ? 4.711 -22.859 -45.156 1 16.91 27 ASP B CA 1
ATOM 4990 C C . ASP B 1 27 ? 4.07 -21.562 -44.656 1 16.91 27 ASP B C 1
ATOM 4992 O O . ASP B 1 27 ? 4.547 -20.953 -43.688 1 16.91 27 ASP B O 1
ATOM 4996 N N . SER B 1 28 ? 3.334 -20.672 -45.5 1 18.33 28 SER B N 1
ATOM 4997 C CA . SER B 1 28 ? 2.641 -19.391 -45.406 1 18.33 28 SER B CA 1
ATOM 4998 C C . SER B 1 28 ? 1.4 -19.5 -44.531 1 18.33 28 SER B C 1
ATOM 5000 O O . SER B 1 28 ? 0.293 -19.703 -45.031 1 18.33 28 SER B O 1
ATOM 5002 N N . SER B 1 29 ? 1.322 -20.078 -43.281 1 18.08 29 SER B N 1
ATOM 5003 C CA . SER B 1 29 ? 0.039 -20.312 -42.625 1 18.08 29 SER B CA 1
ATOM 5004 C C . SER B 1 29 ? -0.692 -19 -42.375 1 18.08 29 SER B C 1
ATOM 5006 O O . SER B 1 29 ? -0.078 -18 -41.969 1 18.08 29 SER B O 1
ATOM 5008 N N . HIS B 1 30 ? -1.993 -18.781 -42.844 1 18.45 30 HIS B N 1
ATOM 5009 C CA . HIS B 1 30 ? -2.988 -17.75 -43.094 1 18.45 30 HIS B CA 1
ATOM 5010 C C . HIS B 1 30 ? -3.619 -17.234 -41.812 1 18.45 30 HIS B C 1
ATOM 5012 O O . HIS B 1 30 ? -4.242 -18.016 -41.062 1 18.45 30 HIS B O 1
ATOM 5018 N N . ARG B 1 31 ? -2.977 -16.359 -40.906 1 23.28 31 ARG B N 1
ATOM 5019 C CA . ARG B 1 31 ? -3.549 -15.68 -39.75 1 23.28 31 ARG B CA 1
ATOM 5020 C C . ARG B 1 31 ? -4.781 -14.875 -40.125 1 23.28 31 ARG B C 1
ATOM 5022 O O . ARG B 1 31 ? -4.66 -13.781 -40.688 1 23.28 31 ARG B O 1
ATOM 5029 N N . HIS B 1 32 ? -5.945 -15.477 -40.781 1 20.19 32 HIS B N 1
ATOM 5030 C CA . HIS B 1 32 ? -7.102 -14.742 -41.281 1 20.19 32 HIS B CA 1
ATOM 5031 C C . HIS B 1 32 ? -7.758 -13.938 -40.156 1 20.19 32 HIS B C 1
ATOM 5033 O O . HIS B 1 32 ? -8.023 -14.469 -39.062 1 20.19 32 HIS B O 1
ATOM 5039 N N . VAL B 1 33 ? -7.684 -12.695 -40.25 1 20.25 33 VAL B N 1
ATOM 5040 C CA . VAL B 1 33 ? -8.133 -11.602 -39.406 1 20.25 33 VAL B CA 1
ATOM 5041 C C . VAL B 1 33 ? -9.656 -11.531 -39.438 1 20.25 33 VAL B C 1
ATOM 5043 O O . VAL B 1 33 ? -10.289 -11.773 -40.469 1 20.25 33 VAL B O 1
ATOM 5046 N N . LEU B 1 34 ? -10.32 -11.25 -38.375 1 21.72 34 LEU B N 1
ATOM 5047 C CA . LEU B 1 34 ? -11.672 -11.281 -37.812 1 21.72 34 LEU B CA 1
ATOM 5048 C C . LEU B 1 34 ? -12.547 -10.195 -38.438 1 21.72 34 LEU B C 1
ATOM 5050 O O . LEU B 1 34 ? -12.234 -9.008 -38.344 1 21.72 34 LEU B O 1
ATOM 5054 N N . SER B 1 35 ? -13 -10.484 -39.812 1 18.03 35 SER B N 1
ATOM 5055 C CA . SER B 1 35 ? -13.906 -9.484 -40.344 1 18.03 35 SER B CA 1
ATOM 5056 C C . SER B 1 35 ? -15.172 -9.367 -39.5 1 18.03 35 SER B C 1
ATOM 5058 O O . SER B 1 35 ? -15.547 -10.32 -38.812 1 18.03 35 SER B O 1
ATOM 5060 N N . ASP B 1 36 ? -15.945 -8.211 -39.594 1 19.14 36 ASP B N 1
ATOM 5061 C CA . ASP B 1 36 ? -16.828 -7.363 -38.781 1 19.14 36 ASP B CA 1
ATOM 5062 C C . ASP B 1 36 ? -18.281 -7.801 -38.906 1 19.14 36 ASP B C 1
ATOM 5064 O O . ASP B 1 36 ? -19.172 -7.199 -38.312 1 19.14 36 ASP B O 1
ATOM 5068 N N . GLY B 1 37 ? -18.719 -8.828 -39.688 1 18.56 37 GLY B N 1
ATOM 5069 C CA . GLY B 1 37 ? -20.047 -8.508 -40.156 1 18.56 37 GLY B CA 1
ATOM 5070 C C . GLY B 1 37 ? -21.125 -8.656 -39.125 1 18.56 37 GLY B C 1
ATOM 5071 O O . GLY B 1 37 ? -21.375 -9.766 -38.625 1 18.56 37 GLY B O 1
ATOM 5072 N N . PHE B 1 38 ? -21.484 -7.676 -38.312 1 20.08 38 PHE B N 1
ATOM 5073 C CA . PHE B 1 38 ? -22.359 -7.699 -37.156 1 20.08 38 PHE B CA 1
ATOM 5074 C C . PHE B 1 38 ? -23.812 -7.809 -37.562 1 20.08 38 PHE B C 1
ATOM 5076 O O . PHE B 1 38 ? -24.453 -6.801 -37.875 1 20.08 38 PHE B O 1
ATOM 5083 N N . GLN B 1 39 ? -24.203 -8.812 -38.406 1 17.75 39 GLN B N 1
ATOM 5084 C CA . GLN B 1 39 ? -25.609 -8.633 -38.75 1 17.75 39 GLN B CA 1
ATOM 5085 C C . GLN B 1 39 ? -26.5 -8.844 -37.531 1 17.75 39 GLN B C 1
ATOM 5087 O O . GLN B 1 39 ? -26.188 -9.656 -36.656 1 17.75 39 GLN B O 1
ATOM 5092 N N . SER B 1 40 ? -27.562 -8.031 -37.281 1 19.16 40 SER B N 1
ATOM 5093 C CA . SER B 1 40 ? -28.5 -7.586 -36.25 1 19.16 40 SER B CA 1
ATOM 5094 C C . SER B 1 40 ? -29.578 -8.633 -36 1 19.16 40 SER B C 1
ATOM 5096 O O . SER B 1 40 ? -30.484 -8.414 -35.188 1 19.16 40 SER B O 1
ATOM 5098 N N . SER B 1 41 ? -29.297 -9.953 -36.25 1 17.95 41 SER B N 1
ATOM 5099 C CA . SER B 1 41 ? -30.609 -10.57 -36.406 1 17.95 41 SER B CA 1
ATOM 5100 C C . SER B 1 41 ? -31.359 -10.609 -35.062 1 17.95 41 SER B C 1
ATOM 5102 O O . SER B 1 41 ? -30.734 -10.609 -34 1 17.95 41 SER B O 1
ATOM 5104 N N . GLU B 1 42 ? -32.75 -10.594 -35.031 1 19.95 42 GLU B N 1
ATOM 5105 C CA . GLU B 1 42 ? -34 -10.289 -34.312 1 19.95 42 GLU B CA 1
ATOM 5106 C C . GLU B 1 42 ? -34.375 -11.445 -33.406 1 19.95 42 GLU B C 1
ATOM 5108 O O . GLU B 1 42 ? -35.312 -11.312 -32.594 1 19.95 42 GLU B O 1
ATOM 5113 N N . HIS B 1 43 ? -33.531 -12.586 -33.281 1 18.23 43 HIS B N 1
ATOM 5114 C CA . HIS B 1 43 ? -34.438 -13.695 -33.062 1 18.23 43 HIS B CA 1
ATOM 5115 C C . HIS B 1 43 ? -35.062 -13.617 -31.672 1 18.23 43 HIS B C 1
ATOM 5117 O O . HIS B 1 43 ? -34.438 -13.086 -30.75 1 18.23 43 HIS B O 1
ATOM 5123 N N . GLN B 1 44 ? -36.375 -14.031 -31.484 1 20.11 44 GLN B N 1
ATOM 5124 C CA . GLN B 1 44 ? -37.531 -14.047 -30.609 1 20.11 44 GLN B CA 1
ATOM 5125 C C . GLN B 1 44 ? -37.375 -15.094 -29.516 1 20.11 44 GLN B C 1
ATOM 5127 O O . GLN B 1 44 ? -37.844 -16.219 -29.656 1 20.11 44 GLN B O 1
ATOM 5132 N N . SER B 1 45 ? -36.25 -15.164 -28.75 1 18.09 45 SER B N 1
ATOM 5133 C CA . SER B 1 45 ? -36.031 -16.359 -27.953 1 18.09 45 SER B CA 1
ATOM 5134 C C . SER B 1 45 ? -37.188 -16.547 -26.938 1 18.09 45 SER B C 1
ATOM 5136 O O . SER B 1 45 ? -37.656 -15.562 -26.359 1 18.09 45 SER B O 1
ATOM 5138 N N . SER B 1 46 ? -37.75 -17.75 -26.984 1 18.69 46 SER B N 1
ATOM 5139 C CA . SER B 1 46 ? -38.906 -18.453 -26.391 1 18.69 46 SER B CA 1
ATOM 5140 C C . SER B 1 46 ? -38.75 -18.547 -24.875 1 18.69 46 SER B C 1
ATOM 5142 O O . SER B 1 46 ? -37.688 -18.344 -24.328 1 18.69 46 SER B O 1
ATOM 5144 N N . SER B 1 47 ? -39.75 -19.312 -24.172 1 19.69 47 SER B N 1
ATOM 5145 C CA . SER B 1 47 ? -40.594 -19.391 -23 1 19.69 47 SER B CA 1
ATOM 5146 C C . SER B 1 47 ? -39.938 -20.219 -21.891 1 19.69 47 SER B C 1
ATOM 5148 O O . SER B 1 47 ? -40.594 -20.531 -20.891 1 19.69 47 SER B O 1
ATOM 5150 N N . SER B 1 48 ? -38.594 -20.141 -21.578 1 18.67 48 SER B N 1
ATOM 5151 C CA . SER B 1 48 ? -38.125 -21.297 -20.812 1 18.67 48 SER B CA 1
ATOM 5152 C C . SER B 1 48 ? -38.906 -21.438 -19.516 1 18.67 48 SER B C 1
ATOM 5154 O O . SER B 1 48 ? -39.312 -20.438 -18.922 1 18.67 48 SER B O 1
ATOM 5156 N N . PRO B 1 49 ? -39.125 -22.781 -19.094 1 20.42 49 PRO B N 1
ATOM 5157 C CA . PRO B 1 49 ? -40 -23.484 -18.156 1 20.42 49 PRO B CA 1
ATOM 5158 C C . PRO B 1 49 ? -39.688 -23.172 -16.688 1 20.42 49 PRO B C 1
ATOM 5160 O O . PRO B 1 49 ? -38.625 -22.625 -16.406 1 20.42 49 PRO B O 1
ATOM 5163 N N . SER B 1 50 ? -40.469 -23.891 -15.773 1 20.19 50 SER B N 1
ATOM 5164 C CA . SER B 1 50 ? -41.031 -23.859 -14.422 1 20.19 50 SER B CA 1
ATOM 5165 C C . SER B 1 50 ? -39.969 -24.25 -13.391 1 20.19 50 SER B C 1
ATOM 5167 O O . SER B 1 50 ? -39.312 -25.281 -13.547 1 20.19 50 SER B O 1
ATOM 5169 N N . GLU B 1 51 ? -39.375 -23.375 -12.617 1 20.39 51 GLU B N 1
ATOM 5170 C CA . GLU B 1 51 ? -38.312 -23.469 -11.617 1 20.39 51 GLU B CA 1
ATOM 5171 C C . GLU B 1 51 ? -38.688 -24.453 -10.516 1 20.39 51 GLU B C 1
ATOM 5173 O O . GLU B 1 51 ? -39.719 -24.297 -9.844 1 20.39 51 GLU B O 1
ATOM 5178 N N . SER B 1 52 ? -38.281 -25.828 -10.711 1 19.97 52 SER B N 1
ATOM 5179 C CA . SER B 1 52 ? -38.469 -26.906 -9.734 1 19.97 52 SER B CA 1
ATOM 5180 C C . SER B 1 52 ? -37.906 -26.516 -8.375 1 19.97 52 SER B C 1
ATOM 5182 O O . SER B 1 52 ? -36.875 -25.844 -8.305 1 19.97 52 SER B O 1
ATOM 5184 N N . GLN B 1 53 ? -38.688 -26.688 -7.289 1 21.55 53 GLN B N 1
ATOM 5185 C CA . GLN B 1 53 ? -38.656 -26.406 -5.855 1 21.55 53 GLN B CA 1
ATOM 5186 C C . GLN B 1 53 ? -37.594 -27.281 -5.148 1 21.55 53 GLN B C 1
ATOM 5188 O O . GLN B 1 53 ? -37.875 -28.453 -4.848 1 21.55 53 GLN B O 1
ATOM 5193 N N . PHE B 1 54 ? -36.312 -27.469 -5.629 1 20.23 54 PHE B N 1
ATOM 5194 C CA . PHE B 1 54 ? -35.469 -28.406 -4.895 1 20.23 54 PHE B CA 1
ATOM 5195 C C . PHE B 1 54 ? -35.375 -28.031 -3.424 1 20.23 54 PHE B C 1
ATOM 5197 O O . PHE B 1 54 ? -35 -26.906 -3.088 1 20.23 54 PHE B O 1
ATOM 5204 N N . LEU B 1 55 ? -36.094 -28.703 -2.596 1 21.41 55 LEU B N 1
ATOM 5205 C CA . LEU B 1 55 ? -36.125 -28.734 -1.139 1 21.41 55 LEU B CA 1
ATOM 5206 C C . LEU B 1 55 ? -34.781 -29.141 -0.564 1 21.41 55 LEU B C 1
ATOM 5208 O O . LEU B 1 55 ? -34.375 -30.297 -0.668 1 21.41 55 LEU B O 1
ATOM 5212 N N . THR B 1 56 ? -33.688 -28.391 -0.734 1 21.11 56 THR B N 1
ATOM 5213 C CA . THR B 1 56 ? -32.406 -28.828 -0.226 1 21.11 56 THR B CA 1
ATOM 5214 C C . THR B 1 56 ? -32.438 -29.031 1.284 1 21.11 56 THR B C 1
ATOM 5216 O O . THR B 1 56 ? -32.75 -28.109 2.037 1 21.11 56 THR B O 1
ATOM 5219 N N . ILE B 1 57 ? -32.75 -30.25 1.72 1 21.25 57 ILE B N 1
ATOM 5220 C CA . ILE B 1 57 ? -32.719 -30.781 3.074 1 21.25 57 ILE B CA 1
ATOM 5221 C C . ILE B 1 57 ? -31.297 -30.625 3.643 1 21.25 57 ILE B C 1
ATOM 5223 O O . ILE B 1 57 ? -30.375 -31.359 3.248 1 21.25 57 ILE B O 1
ATOM 5227 N N . ALA B 1 58 ? -30.781 -29.438 3.875 1 23.89 58 ALA B N 1
ATOM 5228 C CA . ALA B 1 58 ? -29.469 -29.234 4.465 1 23.89 58 ALA B CA 1
ATOM 5229 C C . ALA B 1 58 ? -29.391 -29.828 5.863 1 23.89 58 ALA B C 1
ATOM 5231 O O . ALA B 1 58 ? -30.141 -29.438 6.758 1 23.89 58 ALA B O 1
ATOM 5232 N N . GLY B 1 59 ? -29.141 -31.125 5.895 1 23.36 59 GLY B N 1
ATOM 5233 C CA . GLY B 1 59 ? -28.891 -31.781 7.172 1 23.36 59 GLY B CA 1
ATOM 5234 C C . GLY B 1 59 ? -27.906 -31.031 8.039 1 23.36 59 GLY B C 1
ATOM 5235 O O . GLY B 1 59 ? -27.219 -30.109 7.574 1 23.36 59 GLY B O 1
ATOM 5236 N N . PRO B 1 60 ? -27.938 -31.359 9.383 1 25.23 60 PRO B N 1
ATOM 5237 C CA . PRO B 1 60 ? -27.25 -30.609 10.43 1 25.23 60 PRO B CA 1
ATOM 5238 C C . PRO B 1 60 ? -25.734 -30.594 10.25 1 25.23 60 PRO B C 1
ATOM 5240 O O . PRO B 1 60 ? -25.109 -31.656 10.234 1 25.23 60 PRO B O 1
ATOM 5243 N N . VAL B 1 61 ? -25.203 -29.828 9.398 1 26.88 61 VAL B N 1
ATOM 5244 C CA . VAL B 1 61 ? -23.797 -29.703 9.078 1 26.88 61 VAL B CA 1
ATOM 5245 C C . VAL B 1 61 ? -22.984 -29.594 10.367 1 26.88 61 VAL B C 1
ATOM 5247 O O . VAL B 1 61 ? -23.266 -28.766 11.227 1 26.88 61 VAL B O 1
ATOM 5250 N N . SER B 1 62 ? -22.375 -30.672 10.766 1 24.86 62 SER B N 1
ATOM 5251 C CA . SER B 1 62 ? -21.391 -30.766 11.844 1 24.86 62 SER B CA 1
ATOM 5252 C C . SER B 1 62 ? -20.453 -29.578 11.836 1 24.86 62 SER B C 1
ATOM 5254 O O . SER B 1 62 ? -20.016 -29.125 10.773 1 24.86 62 SER B O 1
ATOM 5256 N N . LYS B 1 63 ? -20.422 -28.906 12.992 1 29.38 63 LYS B N 1
ATOM 5257 C CA . LYS B 1 63 ? -19.766 -27.641 13.328 1 29.38 63 LYS B CA 1
ATOM 5258 C C . LYS B 1 63 ? -18.281 -27.688 13.008 1 29.38 63 LYS B C 1
ATOM 5260 O O . LYS B 1 63 ? -17.469 -28.109 13.852 1 29.38 63 LYS B O 1
ATOM 5265 N N . LEU B 1 64 ? -17.875 -28.188 11.898 1 26.86 64 LEU B N 1
ATOM 5266 C CA . LEU B 1 64 ? -16.469 -28.203 11.516 1 26.86 64 LEU B CA 1
ATOM 5267 C C . LEU B 1 64 ? -15.859 -26.812 11.633 1 26.86 64 LEU B C 1
ATOM 5269 O O . LEU B 1 64 ? -16.359 -25.859 11.039 1 26.86 64 LEU B O 1
ATOM 5273 N N . LYS B 1 65 ? -15.148 -26.609 12.719 1 29.97 65 LYS B N 1
ATOM 5274 C CA . LYS B 1 65 ? -14.5 -25.344 13.062 1 29.97 65 LYS B CA 1
ATOM 5275 C C . LYS B 1 65 ? -13.461 -24.953 12.016 1 29.97 65 LYS B C 1
ATOM 5277 O O . LYS B 1 65 ? -12.469 -25.656 11.828 1 29.97 65 LYS B O 1
ATOM 5282 N N . ALA B 1 66 ? -13.695 -24.484 10.906 1 34 66 ALA B N 1
ATOM 5283 C CA . ALA B 1 66 ? -13.07 -23.953 9.695 1 34 66 ALA B CA 1
ATOM 5284 C C . ALA B 1 66 ? -11.938 -22.984 10.031 1 34 66 ALA B C 1
ATOM 5286 O O . ALA B 1 66 ? -11.938 -22.375 11.109 1 34 66 ALA B O 1
ATOM 5287 N N . TYR B 1 67 ? -10.758 -23.172 9.438 1 37.16 67 TYR B N 1
ATOM 5288 C CA . TYR B 1 67 ? -9.586 -22.297 9.508 1 37.16 67 TYR B CA 1
ATOM 5289 C C . TYR B 1 67 ? -9.992 -20.828 9.422 1 37.16 67 TYR B C 1
ATOM 5291 O O . TYR B 1 67 ? -10.461 -20.375 8.383 1 37.16 67 TYR B O 1
ATOM 5299 N N . PRO B 1 68 ? -10.039 -20.188 10.523 1 42.75 68 PRO B N 1
ATOM 5300 C CA . PRO B 1 68 ? -10.727 -18.891 10.648 1 42.75 68 PRO B CA 1
ATOM 5301 C C . PRO B 1 68 ? -9.945 -17.75 10 1 42.75 68 PRO B C 1
ATOM 5303 O O . PRO B 1 68 ? -10.484 -16.656 9.82 1 42.75 68 PRO B O 1
ATOM 5306 N N . ALA B 1 69 ? -8.609 -18.203 9.484 1 45.41 69 ALA B N 1
ATOM 5307 C CA . ALA B 1 69 ? -7.836 -17.016 9.195 1 45.41 69 ALA B CA 1
ATOM 5308 C C . ALA B 1 69 ? -8.117 -16.5 7.781 1 45.41 69 ALA B C 1
ATOM 5310 O O . ALA B 1 69 ? -7.816 -15.352 7.457 1 45.41 69 ALA B O 1
ATOM 5311 N N . CYS B 1 70 ? -8.406 -17.359 6.922 1 59.59 70 CYS B N 1
ATOM 5312 C CA . CYS B 1 70 ? -8.719 -16.969 5.555 1 59.59 70 CYS B CA 1
ATOM 5313 C C . CYS B 1 70 ? -10.227 -16.891 5.336 1 59.59 70 CYS B C 1
ATOM 5315 O O . CYS B 1 70 ? -10.953 -17.844 5.656 1 59.59 70 CYS B O 1
ATOM 5317 N N . LEU B 1 71 ? -10.641 -15.734 4.957 1 63.16 71 LEU B N 1
ATOM 5318 C CA . LEU B 1 71 ? -12.055 -15.43 4.73 1 63.16 71 LEU B CA 1
ATOM 5319 C C . LEU B 1 71 ? -12.711 -16.531 3.895 1 63.16 71 LEU B C 1
ATOM 5321 O O . LEU B 1 71 ? -13.898 -16.812 4.07 1 63.16 71 LEU B O 1
ATOM 5325 N N . PHE B 1 72 ? -11.828 -17.172 3.094 1 63.12 72 PHE B N 1
ATOM 5326 C CA . PHE B 1 72 ? -12.398 -18.172 2.195 1 63.12 72 PHE B CA 1
ATOM 5327 C C . PHE B 1 72 ? -12.328 -19.562 2.814 1 63.12 72 PHE B C 1
ATOM 5329 O O . PHE B 1 72 ? -13.148 -20.422 2.508 1 63.12 72 PHE B O 1
ATOM 5336 N N . CYS B 1 73 ? -11.352 -19.656 3.684 1 59.31 73 CYS B N 1
ATOM 5337 C CA . CYS B 1 73 ? -11.078 -20.984 4.207 1 59.31 73 CYS B CA 1
ATOM 5338 C C . CYS B 1 73 ? -11.82 -21.234 5.512 1 59.31 73 CYS B C 1
ATOM 5340 O O . CYS B 1 73 ? -11.836 -22.344 6.027 1 59.31 73 CYS B O 1
ATOM 5342 N N . ARG B 1 74 ? -12.469 -20.094 5.973 1 56.34 74 ARG B N 1
ATOM 5343 C CA . ARG B 1 74 ? -13.117 -20.203 7.277 1 56.34 74 ARG B CA 1
ATOM 5344 C C . ARG B 1 74 ? -14.336 -21.125 7.207 1 56.34 74 ARG B C 1
ATOM 5346 O O . ARG B 1 74 ? -15.016 -21.172 6.18 1 56.34 74 ARG B O 1
ATOM 5353 N N . GLY B 1 75 ? -14.32 -22.156 8.07 1 46.5 75 GLY B N 1
ATOM 5354 C CA . GLY B 1 75 ? -15.438 -23.078 8.148 1 46.5 75 GLY B CA 1
ATOM 5355 C C . GLY B 1 75 ? -16.766 -22.391 8.375 1 46.5 75 GLY B C 1
ATOM 5356 O O . GLY B 1 75 ? -16.812 -21.203 8.68 1 46.5 75 GLY B O 1
ATOM 5357 N N . GLU B 1 76 ? -17.859 -22.875 7.887 1 44.97 76 GLU B N 1
ATOM 5358 C CA . GLU B 1 76 ? -19.234 -22.422 7.984 1 44.97 76 GLU B CA 1
ATOM 5359 C C . GLU B 1 76 ? -19.547 -21.891 9.383 1 44.97 76 GLU B C 1
ATOM 5361 O O . GLU B 1 76 ? -20.562 -21.219 9.586 1 44.97 76 GLU B O 1
ATOM 5366 N N . SER B 1 77 ? -18.828 -22.312 10.305 1 38.91 77 SER B N 1
ATOM 5367 C CA . SER B 1 77 ? -19.234 -21.906 11.641 1 38.91 77 SER B CA 1
ATOM 5368 C C . SER B 1 77 ? -18.969 -20.422 11.891 1 38.91 77 SER B C 1
ATOM 5370 O O . SER B 1 77 ? -19.344 -19.891 12.938 1 38.91 77 SER B O 1
ATOM 5372 N N . ALA B 1 78 ? -18.078 -19.922 11.062 1 44.06 78 ALA B N 1
ATOM 5373 C CA . ALA B 1 78 ? -17.734 -18.562 11.445 1 44.06 78 ALA B CA 1
ATOM 5374 C C . ALA B 1 78 ? -18.797 -17.578 10.977 1 44.06 78 ALA B C 1
ATOM 5376 O O . ALA B 1 78 ? -19.594 -17.891 10.086 1 44.06 78 ALA B O 1
ATOM 5377 N N . ALA B 1 79 ? -19 -16.625 11.734 1 43 79 ALA B N 1
ATOM 5378 C CA . ALA B 1 79 ? -19.969 -15.531 11.602 1 43 79 ALA B CA 1
ATOM 5379 C C . ALA B 1 79 ? -20.047 -15.062 10.148 1 43 79 ALA B C 1
ATOM 5381 O O . ALA B 1 79 ? -21.062 -14.492 9.742 1 43 79 ALA B O 1
ATOM 5382 N N . THR B 1 80 ? -18.875 -15.141 9.438 1 48.88 80 THR B N 1
ATOM 5383 C CA . THR B 1 80 ? -18.938 -14.578 8.094 1 48.88 80 THR B CA 1
ATOM 5384 C C . THR B 1 80 ? -19.031 -15.688 7.047 1 48.88 80 THR B C 1
ATOM 5386 O O . THR B 1 80 ? -18.234 -16.625 7.066 1 48.88 80 THR B O 1
ATOM 5389 N N . ASN B 1 81 ? -20.109 -15.781 6.387 1 54.72 81 ASN B N 1
ATOM 5390 C CA . ASN B 1 81 ? -20.359 -16.719 5.297 1 54.72 81 ASN B CA 1
ATOM 5391 C C . ASN B 1 81 ? -19.328 -16.578 4.18 1 54.72 81 ASN B C 1
ATOM 5393 O O . ASN B 1 81 ? -19.312 -15.555 3.482 1 54.72 81 ASN B O 1
ATOM 5397 N N . PRO B 1 82 ? -18.312 -17.438 4.137 1 58.94 82 PRO B N 1
ATOM 5398 C CA . PRO B 1 82 ? -17.297 -17.375 3.086 1 58.94 82 PRO B CA 1
ATOM 5399 C C . PRO B 1 82 ? -17.891 -17.25 1.688 1 58.94 82 PRO B C 1
ATOM 5401 O O . PRO B 1 82 ? -17.266 -16.672 0.794 1 58.94 82 PRO B O 1
ATOM 5404 N N . GLN B 1 83 ? -19.094 -17.672 1.532 1 63.38 83 GLN B N 1
ATOM 5405 C CA . GLN B 1 83 ? -19.719 -17.656 0.213 1 63.38 83 GLN B CA 1
ATOM 5406 C C . GLN B 1 83 ? -20.031 -16.219 -0.222 1 63.38 83 GLN B C 1
ATOM 5408 O O . GLN B 1 83 ? -19.953 -15.898 -1.408 1 63.38 83 GLN B O 1
ATOM 5413 N N . ARG B 1 84 ? -20.234 -15.438 0.723 1 67.62 84 ARG B N 1
ATOM 5414 C CA . ARG B 1 84 ? -20.562 -14.055 0.407 1 67.62 84 ARG B CA 1
ATOM 5415 C C . ARG B 1 84 ? -19.328 -13.289 -0.044 1 67.62 84 ARG B C 1
ATOM 5417 O O . ARG B 1 84 ? -19.391 -12.461 -0.959 1 67.62 84 ARG B O 1
ATOM 5424 N N . ARG B 1 85 ? -18.25 -13.727 0.497 1 71.88 85 ARG B N 1
ATOM 5425 C CA . ARG B 1 85 ? -17 -13.039 0.169 1 71.88 85 ARG B CA 1
ATOM 5426 C C . ARG B 1 85 ? -16.5 -13.438 -1.216 1 71.88 85 ARG B C 1
ATOM 5428 O O . ARG B 1 85 ? -15.883 -12.641 -1.912 1 71.88 85 ARG B O 1
ATOM 5435 N N . LEU B 1 86 ? -16.859 -14.609 -1.52 1 74.44 86 LEU B N 1
ATOM 5436 C CA . LEU B 1 86 ? -16.469 -15.086 -2.848 1 74.44 86 LEU B CA 1
ATOM 5437 C C . LEU B 1 86 ? -17.234 -14.336 -3.932 1 74.44 86 LEU B C 1
ATOM 5439 O O . LEU B 1 86 ? -16.719 -14.102 -5.023 1 74.44 86 LEU B O 1
ATOM 5443 N N . GLY B 1 87 ? -18.406 -13.859 -3.564 1 69 87 GLY B N 1
ATOM 5444 C CA . GLY B 1 87 ? -19.25 -13.172 -4.531 1 69 87 GLY B CA 1
ATOM 5445 C C . GLY B 1 87 ? -18.781 -11.766 -4.848 1 69 87 GLY B C 1
ATOM 5446 O O . GLY B 1 87 ? -19.094 -11.227 -5.91 1 69 87 GLY B O 1
ATOM 5447 N N . ILE B 1 88 ? -17.969 -11.258 -3.953 1 68.56 88 ILE B N 1
ATOM 5448 C CA . ILE B 1 88 ? -17.547 -9.883 -4.18 1 68.56 88 ILE B CA 1
ATOM 5449 C C . ILE B 1 88 ? -16.062 -9.844 -4.508 1 68.56 88 ILE B C 1
ATOM 5451 O O . ILE B 1 88 ? -15.414 -8.805 -4.363 1 68.56 88 ILE B O 1
ATOM 5455 N N . ALA B 1 89 ? -15.609 -10.969 -4.941 1 73.56 89 ALA B N 1
ATOM 5456 C CA . ALA B 1 89 ? -14.195 -11.023 -5.293 1 73.56 89 ALA B CA 1
ATOM 5457 C C . ALA B 1 89 ? -13.883 -10.109 -6.473 1 73.56 89 ALA B C 1
ATOM 5459 O O . ALA B 1 89 ? -14.68 -10.008 -7.414 1 73.56 89 ALA B O 1
ATOM 5460 N N . PRO B 1 90 ? -12.758 -9.438 -6.324 1 68.81 90 PRO B N 1
ATOM 5461 C CA . PRO B 1 90 ? -12.398 -8.5 -7.395 1 68.81 90 PRO B CA 1
ATOM 5462 C C . PRO B 1 90 ? -12.188 -9.195 -8.742 1 68.81 90 PRO B C 1
ATOM 5464 O O . PRO B 1 90 ? -12.008 -10.414 -8.789 1 68.81 90 PRO B O 1
ATOM 5467 N N . LEU B 1 91 ? -12.234 -8.305 -9.703 1 70.31 91 LEU B N 1
ATOM 5468 C CA . LEU B 1 91 ? -11.945 -8.773 -11.055 1 70.31 91 LEU B CA 1
ATOM 5469 C C . LEU B 1 91 ? -10.516 -9.289 -11.156 1 70.31 91 LEU B C 1
ATOM 5471 O O . LEU B 1 91 ? -9.602 -8.742 -10.531 1 70.31 91 LEU B O 1
ATOM 5475 N N . GLY B 1 92 ? -10.336 -10.492 -11.68 1 67.19 92 GLY B N 1
ATOM 5476 C CA . GLY B 1 92 ? -9.008 -11.047 -11.844 1 67.19 92 GLY B CA 1
ATOM 5477 C C . GLY B 1 92 ? -8.812 -12.352 -11.094 1 67.19 92 GLY B C 1
ATOM 5478 O O . GLY B 1 92 ? -7.801 -13.039 -11.281 1 67.19 92 GLY B O 1
ATOM 5479 N N . ASN B 1 93 ? -9.789 -12.516 -10.273 1 80.44 93 ASN B N 1
ATOM 5480 C CA . ASN B 1 93 ? -9.742 -13.836 -9.648 1 80.44 93 ASN B CA 1
ATOM 5481 C C . ASN B 1 93 ? -10.25 -14.922 -10.602 1 80.44 93 ASN B C 1
ATOM 5483 O O . ASN B 1 93 ? -9.742 -15.055 -11.711 1 80.44 93 ASN B O 1
ATOM 5487 N N . ILE B 1 94 ? -11.141 -15.633 -10.195 1 82.75 94 ILE B N 1
ATOM 5488 C CA . ILE B 1 94 ? -11.617 -16.703 -11.07 1 82.75 94 ILE B CA 1
ATOM 5489 C C . ILE B 1 94 ? -12.867 -16.234 -11.805 1 82.75 94 ILE B C 1
ATOM 5491 O O . ILE B 1 94 ? -13.953 -16.172 -11.227 1 82.75 94 ILE B O 1
ATOM 5495 N N . TYR B 1 95 ? -12.562 -15.766 -12.992 1 82 95 TYR B N 1
ATOM 5496 C CA . TYR B 1 95 ? -13.617 -15.273 -13.875 1 82 95 TYR B CA 1
ATOM 5497 C C . TYR B 1 95 ? -13.672 -16.078 -15.172 1 82 95 TYR B C 1
ATOM 5499 O O . TYR B 1 95 ? -12.648 -16.266 -15.828 1 82 95 TYR B O 1
ATOM 5507 N N . PHE B 1 96 ? -14.859 -16.562 -15.445 1 81.38 96 PHE B N 1
ATOM 5508 C CA . PHE B 1 96 ? -15.023 -17.344 -16.672 1 81.38 96 PHE B CA 1
ATOM 5509 C C . PHE B 1 96 ? -16.375 -17.078 -17.297 1 81.38 96 PHE B C 1
ATOM 5511 O O . PHE B 1 96 ? -17.391 -16.984 -16.609 1 81.38 96 PHE B O 1
ATOM 5518 N N . GLY B 1 97 ? -16.391 -16.828 -18.562 1 76 97 GLY B N 1
ATOM 5519 C CA . GLY B 1 97 ? -17.641 -16.578 -19.281 1 76 97 GLY B CA 1
ATOM 5520 C C . GLY B 1 97 ? -18.344 -15.32 -18.812 1 76 97 GLY B C 1
ATOM 5521 O O . GLY B 1 97 ? -19.578 -15.273 -18.766 1 76 97 GLY B O 1
ATOM 5522 N N . GLY B 1 98 ? -17.594 -14.445 -18.266 1 75.31 98 GLY B N 1
ATOM 5523 C CA . GLY B 1 98 ? -18.156 -13.195 -17.797 1 75.31 98 GLY B CA 1
ATOM 5524 C C . GLY B 1 98 ? -18.75 -13.289 -16.406 1 75.31 98 GLY B C 1
ATOM 5525 O O . GLY B 1 98 ? -19.422 -12.375 -15.945 1 75.31 98 GLY B O 1
ATOM 5526 N N . GLN B 1 99 ? -18.469 -14.352 -15.789 1 83.12 99 GLN B N 1
ATOM 5527 C CA . GLN B 1 99 ? -19.031 -14.57 -14.469 1 83.12 99 GLN B CA 1
ATOM 5528 C C . GLN B 1 99 ? -17.938 -14.711 -13.414 1 83.12 99 GLN B C 1
ATOM 5530 O O . GLN B 1 99 ? -16.859 -15.211 -13.703 1 83.12 99 GLN B O 1
ATOM 5535 N N . ASN B 1 100 ? -18.344 -14.273 -12.227 1 84.75 100 ASN B N 1
ATOM 5536 C CA . ASN B 1 100 ? -17.453 -14.484 -11.086 1 84.75 100 ASN B CA 1
ATOM 5537 C C . ASN B 1 100 ? -17.578 -15.898 -10.523 1 84.75 100 ASN B C 1
ATOM 5539 O O . ASN B 1 100 ? -18.562 -16.219 -9.859 1 84.75 100 ASN B O 1
ATOM 5543 N N . PHE B 1 101 ? -16.594 -16.703 -10.727 1 89.19 101 PHE B N 1
ATOM 5544 C CA . PHE B 1 101 ? -16.672 -18.125 -10.375 1 89.19 101 PHE B CA 1
ATOM 5545 C C . PHE B 1 101 ? -15.922 -18.391 -9.07 1 89.19 101 PHE B C 1
ATOM 5547 O O . PHE B 1 101 ? -16.047 -19.469 -8.492 1 89.19 101 PHE B O 1
ATOM 5554 N N . GLY B 1 102 ? -15.25 -17.438 -8.656 1 87.94 102 GLY B N 1
ATOM 5555 C CA . GLY B 1 102 ? -14.57 -17.688 -7.398 1 87.94 102 GLY B CA 1
ATOM 5556 C C . GLY B 1 102 ? -13.398 -16.734 -7.164 1 87.94 102 GLY B C 1
ATOM 5557 O O . GLY B 1 102 ? -13.305 -15.688 -7.793 1 87.94 102 GLY B O 1
ATOM 5558 N N . ALA B 1 103 ? -12.602 -17.141 -6.156 1 87.12 103 ALA B N 1
ATOM 5559 C CA . ALA B 1 103 ? -11.438 -16.344 -5.777 1 87.12 103 ALA B CA 1
ATOM 5560 C C . ALA B 1 103 ? -10.266 -17.25 -5.383 1 87.12 103 ALA B C 1
ATOM 5562 O O . ALA B 1 103 ? -10.469 -18.406 -5.023 1 87.12 103 ALA B O 1
ATOM 5563 N N . ILE B 1 104 ? -9.125 -16.719 -5.559 1 86.69 104 ILE B N 1
ATOM 5564 C CA . ILE B 1 104 ? -7.914 -17.406 -5.117 1 86.69 104 ILE B CA 1
ATOM 5565 C C . ILE B 1 104 ? -7.602 -17.016 -3.674 1 86.69 104 ILE B C 1
ATOM 5567 O O . ILE B 1 104 ? -7.57 -15.828 -3.336 1 86.69 104 ILE B O 1
ATOM 5571 N N . CYS B 1 105 ? -7.414 -17.984 -2.867 1 84.38 105 CYS B N 1
ATOM 5572 C CA . CYS B 1 105 ? -7.059 -17.734 -1.478 1 84.38 105 CYS B CA 1
ATOM 5573 C C . CYS B 1 105 ? -5.742 -16.969 -1.384 1 84.38 105 CYS B C 1
ATOM 5575 O O . CYS B 1 105 ? -4.711 -17.438 -1.858 1 84.38 105 CYS B O 1
ATOM 5577 N N . PRO B 1 106 ? -5.742 -15.797 -0.782 1 81.06 106 PRO B N 1
ATOM 5578 C CA . PRO B 1 106 ? -4.504 -15.023 -0.698 1 81.06 106 PRO B CA 1
ATOM 5579 C C . PRO B 1 106 ? -3.453 -15.68 0.193 1 81.06 106 PRO B C 1
ATOM 5581 O O . PRO B 1 106 ? -2.262 -15.383 0.076 1 81.06 106 PRO B O 1
ATOM 5584 N N . ARG B 1 107 ? -3.777 -16.562 1.027 1 82.06 107 ARG B N 1
ATOM 5585 C CA . ARG B 1 107 ? -2.859 -17.188 1.975 1 82.06 107 ARG B CA 1
ATOM 5586 C C . ARG B 1 107 ? -2.055 -18.297 1.306 1 82.06 107 ARG B C 1
ATOM 5588 O O . ARG B 1 107 ? -0.872 -18.484 1.602 1 82.06 107 ARG B O 1
ATOM 5595 N N . ASN B 1 108 ? -2.787 -19.047 0.43 1 81 108 ASN B N 1
ATOM 5596 C CA . ASN B 1 108 ? -2.096 -20.234 -0.064 1 81 108 ASN B CA 1
ATOM 5597 C C . ASN B 1 108 ? -2.289 -20.406 -1.567 1 81 108 ASN B C 1
ATOM 5599 O O . ASN B 1 108 ? -1.724 -21.328 -2.168 1 81 108 ASN B O 1
ATOM 5603 N N . GLY B 1 109 ? -3.135 -19.656 -2.15 1 83.25 109 GLY B N 1
ATOM 5604 C CA . GLY B 1 109 ? -3.285 -19.688 -3.596 1 83.25 109 GLY B CA 1
ATOM 5605 C C . GLY B 1 109 ? -4.285 -20.719 -4.07 1 83.25 109 GLY B C 1
ATOM 5606 O O . GLY B 1 109 ? -4.488 -20.875 -5.277 1 83.25 109 GLY B O 1
ATOM 5607 N N . ILE B 1 110 ? -4.973 -21.359 -3.176 1 86.69 110 ILE B N 1
ATOM 5608 C CA . ILE B 1 110 ? -5.93 -22.406 -3.553 1 86.69 110 ILE B CA 1
ATOM 5609 C C . ILE B 1 110 ? -7.242 -21.75 -3.994 1 86.69 110 ILE B C 1
ATOM 5611 O O . ILE B 1 110 ? -7.766 -20.875 -3.312 1 86.69 110 ILE B O 1
ATOM 5615 N N . PRO B 1 111 ? -7.77 -22.188 -5.102 1 88.5 111 PRO B N 1
ATOM 5616 C CA . PRO B 1 111 ? -9.016 -21.594 -5.59 1 88.5 111 PRO B CA 1
ATOM 5617 C C . PRO B 1 111 ? -10.227 -21.969 -4.742 1 88.5 111 PRO B C 1
ATOM 5619 O O . PRO B 1 111 ? -10.32 -23.109 -4.273 1 88.5 111 PRO B O 1
ATOM 5622 N N . HIS B 1 112 ? -11.078 -21.031 -4.5 1 87.06 112 HIS B N 1
ATOM 5623 C CA . HIS B 1 112 ? -12.383 -21.203 -3.883 1 87.06 112 HIS B CA 1
ATOM 5624 C C . HIS B 1 112 ? -13.5 -20.797 -4.84 1 87.06 112 HIS B C 1
ATOM 5626 O O . HIS B 1 112 ? -13.469 -19.703 -5.41 1 87.06 112 HIS B O 1
ATOM 5632 N N . LEU B 1 113 ? -14.43 -21.672 -4.969 1 89.12 113 LEU B N 1
ATOM 5633 C CA . LEU B 1 113 ? -15.461 -21.438 -5.973 1 89.12 113 LEU B CA 1
ATOM 5634 C C . LEU B 1 113 ? -16.75 -20.969 -5.32 1 89.12 113 LEU B C 1
ATOM 5636 O O . LEU B 1 113 ? -17.094 -21.406 -4.219 1 89.12 113 LEU B O 1
ATOM 5640 N N . THR B 1 114 ? -17.469 -20.141 -6.02 1 86.5 114 THR B N 1
ATOM 5641 C CA . THR B 1 114 ? -18.75 -19.641 -5.539 1 86.5 114 THR B CA 1
ATOM 5642 C C . THR B 1 114 ? -19.812 -20.719 -5.633 1 86.5 114 THR B C 1
ATOM 5644 O O . THR B 1 114 ? -19.672 -21.672 -6.402 1 86.5 114 THR B O 1
ATOM 5647 N N . PRO B 1 115 ? -20.922 -20.516 -4.863 1 84.19 115 PRO B N 1
ATOM 5648 C CA . PRO B 1 115 ? -22.031 -21.453 -5.027 1 84.19 115 PRO B CA 1
ATOM 5649 C C . PRO B 1 115 ? -22.594 -21.453 -6.449 1 84.19 115 PRO B C 1
ATOM 5651 O O . PRO B 1 115 ? -22.984 -22.516 -6.957 1 84.19 115 PRO B O 1
ATOM 5654 N N . HIS B 1 116 ? -22.594 -20.359 -6.98 1 87.81 116 HIS B N 1
ATOM 5655 C CA . HIS B 1 116 ? -23.047 -20.25 -8.359 1 87.81 116 HIS B CA 1
ATOM 5656 C C . HIS B 1 116 ? -22.172 -21.078 -9.289 1 87.81 116 HIS B C 1
ATOM 5658 O O . HIS B 1 116 ? -22.672 -21.766 -10.18 1 87.81 116 HIS B O 1
ATOM 5664 N N . CYS B 1 117 ? -20.922 -21 -9.086 1 91.5 117 CYS B N 1
ATOM 5665 C CA . CYS B 1 117 ? -20 -21.781 -9.898 1 91.5 117 CYS B CA 1
ATOM 5666 C C . CYS B 1 117 ? -20.219 -23.266 -9.688 1 91.5 117 CYS B C 1
ATOM 5668 O O . CYS B 1 117 ? -20.188 -24.047 -10.648 1 91.5 117 CYS B O 1
ATOM 5670 N N . GLU B 1 118 ? -20.438 -23.641 -8.516 1 91.12 118 GLU B N 1
ATOM 5671 C CA . GLU B 1 118 ? -20.656 -25.047 -8.227 1 91.12 118 GLU B CA 1
ATOM 5672 C C . GLU B 1 118 ? -21.938 -25.547 -8.891 1 91.12 118 GLU B C 1
ATOM 5674 O O . GLU B 1 118 ? -21.984 -26.672 -9.391 1 91.12 118 GLU B O 1
ATOM 5679 N N . GLN B 1 119 ? -22.906 -24.703 -8.844 1 92.19 119 GLN B N 1
ATOM 5680 C CA . GLN B 1 119 ? -24.141 -25.047 -9.547 1 92.19 119 GLN B CA 1
ATOM 5681 C C . GLN B 1 119 ? -23.906 -25.188 -11.047 1 92.19 119 GLN B C 1
ATOM 5683 O O . GLN B 1 119 ? -24.406 -26.109 -11.68 1 92.19 119 GLN B O 1
ATOM 5688 N N . TRP B 1 120 ? -23.188 -24.266 -11.516 1 93.94 120 TRP B N 1
ATOM 5689 C CA . TRP B 1 120 ? -22.828 -24.297 -12.93 1 93.94 120 TRP B CA 1
ATOM 5690 C C . TRP B 1 120 ? -22.078 -25.578 -13.273 1 93.94 120 TRP B C 1
ATOM 5692 O O . TRP B 1 120 ? -22.359 -26.203 -14.305 1 93.94 120 TRP B O 1
ATOM 5702 N N . ILE B 1 121 ? -21.219 -26 -12.453 1 96.12 121 ILE B N 1
ATOM 5703 C CA . ILE B 1 121 ? -20.438 -27.219 -12.633 1 96.12 121 ILE B CA 1
ATOM 5704 C C . ILE B 1 121 ? -21.375 -28.438 -12.562 1 96.12 121 ILE B C 1
ATOM 5706 O O . ILE B 1 121 ? -21.281 -29.344 -13.398 1 96.12 121 ILE B O 1
ATOM 5710 N N . ARG B 1 122 ? -22.203 -28.406 -11.641 1 95.25 122 ARG B N 1
ATOM 5711 C CA . ARG B 1 122 ? -23.156 -29.5 -11.477 1 95.25 122 ARG B CA 1
ATOM 5712 C C . ARG B 1 122 ? -24 -29.672 -12.734 1 95.25 122 ARG B C 1
ATOM 5714 O O . ARG B 1 122 ? -24.234 -30.797 -13.172 1 95.25 122 ARG B O 1
ATOM 5721 N N . GLU B 1 123 ? -24.422 -28.625 -13.188 1 94.81 123 GLU B N 1
ATOM 5722 C CA . GLU B 1 123 ? -25.281 -28.672 -14.367 1 94.81 123 GLU B CA 1
ATOM 5723 C C . GLU B 1 123 ? -24.531 -29.219 -15.578 1 94.81 123 GLU B C 1
ATOM 5725 O O . GLU B 1 123 ? -25.109 -29.938 -16.391 1 94.81 123 GLU B O 1
ATOM 5730 N N . ARG B 1 124 ? -23.344 -28.969 -15.695 1 94.38 124 ARG B N 1
ATOM 5731 C CA . ARG B 1 124 ? -22.562 -29.375 -16.859 1 94.38 124 ARG B CA 1
ATOM 5732 C C . ARG B 1 124 ? -22.062 -30.797 -16.719 1 94.38 124 ARG B C 1
ATOM 5734 O O . ARG B 1 124 ? -21.938 -31.516 -17.719 1 94.38 124 ARG B O 1
ATOM 5741 N N . CYS B 1 125 ? -21.719 -31.188 -15.469 1 95.19 125 CYS B N 1
ATOM 5742 C CA . CYS B 1 125 ? -21.125 -32.5 -15.234 1 95.19 125 CYS B CA 1
ATOM 5743 C C . CYS B 1 125 ? -22.188 -33.531 -14.852 1 95.19 125 CYS B C 1
ATOM 5745 O O . CYS B 1 125 ? -21.969 -34.719 -14.977 1 95.19 125 CYS B O 1
ATOM 5747 N N . GLY B 1 126 ? -23.281 -33.031 -14.352 1 93.88 126 GLY B N 1
ATOM 5748 C CA . GLY B 1 126 ? -24.312 -33.938 -13.859 1 93.88 126 GLY B CA 1
ATOM 5749 C C . GLY B 1 126 ? -23.984 -34.531 -12.5 1 93.88 126 GLY B C 1
ATOM 5750 O O . GLY B 1 126 ? -24.641 -35.469 -12.055 1 93.88 126 GLY B O 1
ATOM 5751 N N . GLN B 1 127 ? -22.875 -34.125 -11.867 1 93.44 127 GLN B N 1
ATOM 5752 C CA . GLN B 1 127 ? -22.438 -34.625 -10.57 1 93.44 127 GLN B CA 1
ATOM 5753 C C . GLN B 1 127 ? -22.188 -33.469 -9.602 1 93.44 127 GLN B C 1
ATOM 5755 O O . GLN B 1 127 ? -21.859 -32.344 -10.016 1 93.44 127 GLN B O 1
ATOM 5760 N N . GLU B 1 128 ? -22.266 -33.812 -8.344 1 91.38 128 GLU B N 1
ATOM 5761 C CA . GLU B 1 128 ? -21.984 -32.812 -7.309 1 91.38 128 GLU B CA 1
ATOM 5762 C C . GLU B 1 128 ? -20.484 -32.625 -7.129 1 91.38 128 GLU B C 1
ATOM 5764 O O . GLU B 1 128 ? -19.734 -33.594 -6.949 1 91.38 128 GLU B O 1
ATOM 5769 N N . PRO B 1 129 ? -20.109 -31.344 -7.273 1 92.19 129 PRO B N 1
ATOM 5770 C CA . PRO B 1 129 ? -18.688 -31.094 -6.984 1 92.19 129 PRO B CA 1
ATOM 5771 C C . PRO B 1 129 ? -18.328 -31.344 -5.523 1 92.19 129 PRO B C 1
ATOM 5773 O O . PRO B 1 129 ? -19.109 -31.031 -4.625 1 92.19 129 PRO B O 1
ATOM 5776 N N . ARG B 1 130 ? -17.219 -31.922 -5.285 1 87.25 130 ARG B N 1
ATOM 5777 C CA . ARG B 1 130 ? -16.75 -32.25 -3.949 1 87.25 130 ARG B CA 1
ATOM 5778 C C . ARG B 1 130 ? -15.547 -31.422 -3.559 1 87.25 130 ARG B C 1
ATOM 5780 O O . ARG B 1 130 ? -14.484 -31.953 -3.225 1 87.25 130 ARG B O 1
ATOM 5787 N N . PHE B 1 131 ? -15.695 -30.109 -3.568 1 82.5 131 PHE B N 1
ATOM 5788 C CA . PHE B 1 131 ? -14.57 -29.234 -3.25 1 82.5 131 PHE B CA 1
ATOM 5789 C C . PHE B 1 131 ? -14.484 -28.984 -1.749 1 82.5 131 PHE B C 1
ATOM 5791 O O . PHE B 1 131 ? -13.438 -28.594 -1.237 1 82.5 131 PHE B O 1
ATOM 5798 N N . ARG B 1 132 ? -15.547 -29.047 -1.05 1 67.81 132 ARG B N 1
ATOM 5799 C CA . ARG B 1 132 ? -15.633 -28.688 0.362 1 67.81 132 ARG B CA 1
ATOM 5800 C C . ARG B 1 132 ? -14.625 -29.484 1.19 1 67.81 132 ARG B C 1
ATOM 5802 O O . ARG B 1 132 ? -14.031 -28.938 2.127 1 67.81 132 ARG B O 1
ATOM 5809 N N . HIS B 1 133 ? -14.508 -30.672 0.757 1 61.38 133 HIS B N 1
ATOM 5810 C CA . HIS B 1 133 ? -13.562 -31.484 1.511 1 61.38 133 HIS B CA 1
ATOM 5811 C C . HIS B 1 133 ? -12.133 -31 1.316 1 61.38 133 HIS B C 1
ATOM 5813 O O . HIS B 1 133 ? -11.258 -31.297 2.135 1 61.38 133 HIS B O 1
ATOM 5819 N N . LEU B 1 134 ? -11.969 -30.297 0.224 1 61.97 134 LEU B N 1
ATOM 5820 C CA . LEU B 1 134 ? -10.648 -29.75 -0.096 1 61.97 134 LEU B CA 1
ATOM 5821 C C . LEU B 1 134 ? -10.289 -28.609 0.848 1 61.97 134 LEU B C 1
ATOM 5823 O O . LEU B 1 134 ? -9.102 -28.375 1.118 1 61.97 134 LEU B O 1
ATOM 5827 N N . TYR B 1 135 ? -11.398 -28.016 1.174 1 59.19 135 TYR B N 1
ATOM 5828 C CA . TYR B 1 135 ? -11.195 -26.812 1.961 1 59.19 135 TYR B CA 1
ATOM 5829 C C . TYR B 1 135 ? -11.219 -27.125 3.453 1 59.19 135 TYR B C 1
ATOM 5831 O O . TYR B 1 135 ? -10.68 -26.359 4.258 1 59.19 135 TYR B O 1
ATOM 5839 N N . SER B 1 136 ? -12.078 -28.266 3.771 1 49.47 136 SER B N 1
ATOM 5840 C CA . SER B 1 136 ? -12.328 -28.625 5.164 1 49.47 136 SER B CA 1
ATOM 5841 C C . SER B 1 136 ? -11.156 -29.406 5.754 1 49.47 136 SER B C 1
ATOM 5843 O O . SER B 1 136 ? -10.859 -30.516 5.312 1 49.47 136 SER B O 1
ATOM 5845 N N . GLY B 1 137 ? -9.984 -29.156 5.582 1 43.22 137 GLY B N 1
ATOM 5846 C CA . GLY B 1 137 ? -9.055 -30.031 6.277 1 43.22 137 GLY B CA 1
ATOM 5847 C C . GLY B 1 137 ? -9.57 -30.5 7.629 1 43.22 137 GLY B C 1
ATOM 5848 O O . GLY B 1 137 ? -9.695 -29.688 8.555 1 43.22 137 GLY B O 1
ATOM 5849 N N . ASP B 1 138 ? -10.422 -31.547 7.676 1 37.31 138 ASP B N 1
ATOM 5850 C CA . ASP B 1 138 ? -10.453 -32.344 8.891 1 37.31 138 ASP B CA 1
ATOM 5851 C C . ASP B 1 138 ? -9.062 -32.469 9.516 1 37.31 138 ASP B C 1
ATOM 5853 O O . ASP B 1 138 ? -8.805 -33.375 10.305 1 37.31 138 ASP B O 1
ATOM 5857 N N . ALA B 1 139 ? -8.031 -32.5 8.742 1 34.31 139 ALA B N 1
ATOM 5858 C CA . ALA B 1 139 ? -6.855 -32.594 9.602 1 34.31 139 ALA B CA 1
ATOM 5859 C C . ALA B 1 139 ? -6.973 -31.656 10.805 1 34.31 139 ALA B C 1
ATOM 5861 O O . ALA B 1 139 ? -7.402 -30.516 10.672 1 34.31 139 ALA B O 1
ATOM 5862 N N . PRO B 1 140 ? -7.137 -32.344 11.953 1 30.58 140 PRO B N 1
ATOM 5863 C CA . PRO B 1 140 ? -7.051 -31.516 13.156 1 30.58 140 PRO B CA 1
ATOM 5864 C C . PRO B 1 140 ? -6.316 -30.203 12.914 1 30.58 140 PRO B C 1
ATOM 5866 O O . PRO B 1 140 ? -5.484 -30.109 12 1 30.58 140 PRO B O 1
ATOM 5869 N N . ARG B 1 141 ? -6.781 -29.25 13.547 1 35.59 141 ARG B N 1
ATOM 5870 C CA . ARG B 1 141 ? -6 -28.047 13.797 1 35.59 141 ARG B CA 1
ATOM 5871 C C . ARG B 1 141 ? -4.508 -28.312 13.656 1 35.59 141 ARG B C 1
ATOM 5873 O O . ARG B 1 141 ? -3.914 -29 14.492 1 35.59 141 ARG B O 1
ATOM 5880 N N . SER B 1 142 ? -4.051 -28.906 12.641 1 30.22 142 SER B N 1
ATOM 5881 C CA . SER B 1 142 ? -2.607 -28.859 12.852 1 30.22 142 SER B CA 1
ATOM 5882 C C . SER B 1 142 ? -2.219 -27.734 13.805 1 30.22 142 SER B C 1
ATOM 5884 O O . SER B 1 142 ? -2.631 -26.594 13.617 1 30.22 142 SER B O 1
ATOM 5886 N N . HIS B 1 143 ? -2.254 -27.922 15.055 1 29.69 143 HIS B N 1
ATOM 5887 C CA . HIS B 1 143 ? -1.422 -27.156 15.977 1 29.69 143 HIS B CA 1
ATOM 5888 C C . HIS B 1 143 ? -0.403 -26.297 15.234 1 29.69 143 HIS B C 1
ATOM 5890 O O . HIS B 1 143 ? 0.043 -26.672 14.148 1 29.69 143 HIS B O 1
ATOM 5896 N N . PHE B 1 144 ? -0.579 -25 15.203 1 31.73 144 PHE B N 1
ATOM 5897 C CA . PHE B 1 144 ? 0.689 -24.375 14.844 1 31.73 144 PHE B CA 1
ATOM 5898 C C . PHE B 1 144 ? 1.828 -25.391 14.922 1 31.73 144 PHE B C 1
ATOM 5900 O O . PHE B 1 144 ? 2.105 -25.938 15.984 1 31.73 144 PHE B O 1
ATOM 5907 N N . SER B 1 145 ? 1.824 -26.484 14.211 1 30.98 145 SER B N 1
ATOM 5908 C CA . SER B 1 145 ? 3.104 -27.141 14.453 1 30.98 145 SER B CA 1
ATOM 5909 C C . SER B 1 145 ? 4.117 -26.188 15.062 1 30.98 145 SER B C 1
ATOM 5911 O O . SER B 1 145 ? 4.043 -24.969 14.836 1 30.98 145 SER B O 1
ATOM 5913 N N . GLY B 1 146 ? 4.711 -26.516 16.172 1 31.62 146 GLY B N 1
ATOM 5914 C CA . GLY B 1 146 ? 5.789 -25.734 16.766 1 31.62 146 GLY B CA 1
ATOM 5915 C C . GLY B 1 146 ? 6.516 -24.859 15.75 1 31.62 146 GLY B C 1
ATOM 5916 O O . GLY B 1 146 ? 7.168 -23.891 16.125 1 31.62 146 GLY B O 1
ATOM 5917 N N . SER B 1 147 ? 6.734 -25.359 14.531 1 33.12 147 SER B N 1
ATOM 5918 C CA . SER B 1 147 ? 7.473 -24.625 13.508 1 33.12 147 SER B CA 1
ATOM 5919 C C . SER B 1 147 ? 6.582 -23.609 12.797 1 33.12 147 SER B C 1
ATOM 5921 O O . SER B 1 147 ? 7.078 -22.688 12.141 1 33.12 147 SER B O 1
ATOM 5923 N N . ASP B 1 148 ? 5.332 -23.875 12.602 1 35.72 148 ASP B N 1
ATOM 5924 C CA . ASP B 1 148 ? 4.492 -23 11.789 1 35.72 148 ASP B CA 1
ATOM 5925 C C . ASP B 1 148 ? 3.953 -21.844 12.609 1 35.72 148 ASP B C 1
ATOM 5927 O O . ASP B 1 148 ? 3.301 -20.938 12.078 1 35.72 148 ASP B O 1
ATOM 5931 N N . ILE B 1 149 ? 3.367 -22.031 13.789 1 34.53 149 ILE B N 1
ATOM 5932 C CA . ILE B 1 149 ? 3.1 -20.891 14.672 1 34.53 149 ILE B CA 1
ATOM 5933 C C . ILE B 1 149 ? 4.344 -20.016 14.766 1 34.53 149 ILE B C 1
ATOM 5935 O O . ILE B 1 149 ? 5.414 -20.484 15.156 1 34.53 149 ILE B O 1
ATOM 5939 N N . VAL B 1 150 ? 4.406 -19.141 14.039 1 34.91 150 VAL B N 1
ATOM 5940 C CA . VAL B 1 150 ? 5.434 -18.219 14.523 1 34.91 150 VAL B CA 1
ATOM 5941 C C . VAL B 1 150 ? 5.512 -18.281 16.047 1 34.91 150 VAL B C 1
ATOM 5943 O O . VAL B 1 150 ? 4.496 -18.141 16.734 1 34.91 150 VAL B O 1
ATOM 5946 N N . PRO B 1 151 ? 6.469 -18.953 16.625 1 33.72 151 PRO B N 1
ATOM 5947 C CA . PRO B 1 151 ? 6.727 -18.984 18.062 1 33.72 151 PRO B CA 1
ATOM 5948 C C . PRO B 1 151 ? 6.223 -17.734 18.781 1 33.72 151 PRO B C 1
ATOM 5950 O O . PRO B 1 151 ? 6.543 -17.516 19.953 1 33.72 151 PRO B O 1
ATOM 5953 N N . THR B 1 152 ? 5.543 -16.922 18.156 1 34 152 THR B N 1
ATOM 5954 C CA . THR B 1 152 ? 5.379 -15.688 18.906 1 34 152 THR B CA 1
ATOM 5955 C C . THR B 1 152 ? 4.469 -15.898 20.109 1 34 152 THR B C 1
ATOM 5957 O O . THR B 1 152 ? 4.641 -15.25 21.141 1 34 152 THR B O 1
ATOM 5960 N N . PHE B 1 153 ? 3.281 -16.516 19.922 1 34.44 153 PHE B N 1
ATOM 5961 C CA . PHE B 1 153 ? 2.461 -16.594 21.125 1 34.44 153 PHE B CA 1
ATOM 5962 C C . PHE B 1 153 ? 3.146 -17.453 22.188 1 34.44 153 PHE B C 1
ATOM 5964 O O . PHE B 1 153 ? 2.896 -17.281 23.391 1 34.44 153 PHE B O 1
ATOM 5971 N N . VAL B 1 154 ? 3.656 -18.547 21.734 1 33.72 154 VAL B N 1
ATOM 5972 C CA . VAL B 1 154 ? 4.402 -19.266 22.766 1 33.72 154 VAL B CA 1
ATOM 5973 C C . VAL B 1 154 ? 5.402 -18.328 23.422 1 33.72 154 VAL B C 1
ATOM 5975 O O . VAL B 1 154 ? 5.879 -18.578 24.531 1 33.72 154 VAL B O 1
ATOM 5978 N N . SER B 1 155 ? 5.793 -17.391 22.688 1 35 155 SER B N 1
ATOM 5979 C CA . SER B 1 155 ? 6.848 -16.531 23.203 1 35 155 SER B CA 1
ATOM 5980 C C . SER B 1 155 ? 6.312 -15.609 24.297 1 35 155 SER B C 1
ATOM 5982 O O . SER B 1 155 ? 7.086 -15.062 25.078 1 35 155 SER B O 1
ATOM 5984 N N . VAL B 1 156 ? 5.059 -15.242 24.203 1 34.78 156 VAL B N 1
ATOM 5985 C CA . VAL B 1 156 ? 4.691 -14.43 25.359 1 34.78 156 VAL B CA 1
ATOM 5986 C C . VAL B 1 156 ? 4.852 -15.242 26.641 1 34.78 156 VAL B C 1
ATOM 5988 O O . VAL B 1 156 ? 5.281 -14.719 27.672 1 34.78 156 VAL B O 1
ATOM 5991 N N . GLN B 1 157 ? 4.262 -16.391 26.641 1 35.34 157 GLN B N 1
ATOM 5992 C CA . GLN B 1 157 ? 4.438 -17.141 27.875 1 35.34 157 GLN B CA 1
ATOM 5993 C C . GLN B 1 157 ? 5.887 -17.594 28.047 1 35.34 157 GLN B C 1
ATOM 5995 O O . GLN B 1 157 ? 6.34 -17.859 29.156 1 35.34 157 GLN B O 1
ATOM 6000 N N . ALA B 1 158 ? 6.5 -18.25 26.953 1 34.28 158 ALA B N 1
ATOM 6001 C CA . ALA B 1 158 ? 7.848 -18.75 27.203 1 34.28 158 ALA B CA 1
ATOM 6002 C C . ALA B 1 158 ? 8.859 -17.609 27.234 1 34.28 158 ALA B C 1
ATOM 6004 O O . ALA B 1 158 ? 8.828 -16.734 26.375 1 34.28 158 ALA B O 1
ATOM 6005 N N . GLN B 1 159 ? 9.352 -17.203 28.203 1 37 159 GLN B N 1
ATOM 6006 C CA . GLN B 1 159 ? 10.562 -16.422 28.484 1 37 159 GLN B CA 1
ATOM 6007 C C . GLN B 1 159 ? 11.594 -16.625 27.375 1 37 159 GLN B C 1
ATOM 6009 O O . GLN B 1 159 ? 12.602 -17.312 27.578 1 37 159 GLN B O 1
ATOM 6014 N N . VAL B 1 160 ? 11.211 -16.984 26.172 1 36.72 160 VAL B N 1
ATOM 6015 C CA . VAL B 1 160 ? 12.297 -17.312 25.25 1 36.72 160 VAL B CA 1
ATOM 6016 C C . VAL B 1 160 ? 13.25 -16.125 25.141 1 36.72 160 VAL B C 1
ATOM 6018 O O . VAL B 1 160 ? 12.828 -15.031 24.766 1 36.72 160 VAL B O 1
ATOM 6021 N N . LYS B 1 161 ? 14.266 -16.203 25.75 1 40.12 161 LYS B N 1
ATOM 6022 C CA . LYS B 1 161 ? 15.461 -15.391 25.547 1 40.12 161 LYS B CA 1
ATOM 6023 C C . LYS B 1 161 ? 15.648 -15.055 24.062 1 40.12 161 LYS B C 1
ATOM 6025 O O . LYS B 1 161 ? 15.695 -15.953 23.219 1 40.12 161 LYS B O 1
ATOM 6030 N N . GLN B 1 162 ? 15 -13.969 23.484 1 50 162 GLN B N 1
ATOM 6031 C CA . GLN B 1 162 ? 15.367 -13.516 22.156 1 50 162 GLN B CA 1
ATOM 6032 C C . GLN B 1 162 ? 16.781 -13.938 21.797 1 50 162 GLN B C 1
ATOM 6034 O O . GLN B 1 162 ? 17.734 -13.664 22.547 1 50 162 GLN B O 1
ATOM 6039 N N . PRO B 1 163 ? 16.859 -14.945 21.047 1 54.56 163 PRO B N 1
ATOM 6040 C CA . PRO B 1 163 ? 18.266 -15.195 20.688 1 54.56 163 PRO B CA 1
ATOM 6041 C C . PRO B 1 163 ? 19 -13.922 20.25 1 54.56 163 PRO B C 1
ATOM 6043 O O . PRO B 1 163 ? 18.422 -13.086 19.547 1 54.56 163 PRO B O 1
ATOM 6046 N N . GLY B 1 164 ? 19.766 -13.359 21.047 1 74.69 164 GLY B N 1
ATOM 6047 C CA . GLY B 1 164 ? 20.641 -12.25 20.688 1 74.69 164 GLY B CA 1
ATOM 6048 C C . GLY B 1 164 ? 21.281 -12.414 19.312 1 74.69 164 GLY B C 1
ATOM 6049 O O . GLY B 1 164 ? 20.938 -13.328 18.578 1 74.69 164 GLY B O 1
ATOM 6050 N N . LEU B 1 165 ? 21.891 -11.516 18.797 1 91.75 165 LEU B N 1
ATOM 6051 C CA . LEU B 1 165 ? 22.672 -11.516 17.562 1 91.75 165 LEU B CA 1
ATOM 6052 C C . LEU B 1 165 ? 23.656 -12.68 17.547 1 91.75 165 LEU B C 1
ATOM 6054 O O . LEU B 1 165 ? 24.266 -12.992 18.578 1 91.75 165 LEU B O 1
ATOM 6058 N N . PRO B 1 166 ? 23.594 -13.5 16.484 1 94.94 166 PRO B N 1
ATOM 6059 C CA . PRO B 1 166 ? 24.672 -14.492 16.391 1 94.94 166 PRO B CA 1
ATOM 6060 C C . PRO B 1 166 ? 26.062 -13.867 16.438 1 94.94 166 PRO B C 1
ATOM 6062 O O . PRO B 1 166 ? 26.203 -12.641 16.328 1 94.94 166 PRO B O 1
ATOM 6065 N N . ASP B 1 167 ? 27.047 -14.789 16.609 1 95.06 167 ASP B N 1
ATOM 6066 C CA . ASP B 1 167 ? 28.406 -14.289 16.578 1 95.06 167 ASP B CA 1
ATOM 6067 C C . ASP B 1 167 ? 28.75 -13.68 15.227 1 95.06 167 ASP B C 1
ATOM 6069 O O . ASP B 1 167 ? 28.266 -14.148 14.188 1 95.06 167 ASP B O 1
ATOM 6073 N N . LYS B 1 168 ? 29.641 -12.711 15.227 1 95.19 168 LYS B N 1
ATOM 6074 C CA . LYS B 1 168 ? 29.953 -11.945 14.031 1 95.19 168 LYS B CA 1
ATOM 6075 C C . LYS B 1 168 ? 30.516 -12.852 12.93 1 95.19 168 LYS B C 1
ATOM 6077 O O . LYS B 1 168 ? 30.266 -12.609 11.742 1 95.19 168 LYS B O 1
ATOM 6082 N N . TRP B 1 169 ? 31.281 -13.812 13.367 1 95.94 169 TRP B N 1
ATOM 6083 C CA . TRP B 1 169 ? 31.891 -14.664 12.359 1 95.94 169 TRP B CA 1
ATOM 6084 C C . TRP B 1 169 ? 30.828 -15.43 11.578 1 95.94 169 TRP B C 1
ATOM 6086 O O . TRP B 1 169 ? 31 -15.719 10.391 1 95.94 169 TRP B O 1
ATOM 6096 N N . ILE B 1 170 ? 29.734 -15.797 12.195 1 97 170 ILE B N 1
ATOM 6097 C CA . ILE B 1 170 ? 28.609 -16.453 11.539 1 97 170 ILE B CA 1
ATOM 6098 C C . ILE B 1 170 ? 28.016 -15.523 10.477 1 97 170 ILE B C 1
ATOM 6100 O O . ILE B 1 170 ? 27.781 -15.938 9.344 1 97 170 ILE B O 1
ATOM 6104 N N . VAL B 1 171 ? 27.812 -14.227 10.852 1 97.56 171 VAL B N 1
ATOM 6105 C CA . VAL B 1 171 ? 27.234 -13.234 9.945 1 97.56 171 VAL B CA 1
ATOM 6106 C C . VAL B 1 171 ? 28.141 -13.039 8.742 1 97.56 171 VAL B C 1
ATOM 6108 O O . VAL B 1 171 ? 27.688 -13.031 7.598 1 97.56 171 VAL B O 1
ATOM 6111 N N . HIS B 1 172 ? 29.438 -12.977 8.984 1 96.94 172 HIS B N 1
ATOM 6112 C CA . HIS B 1 172 ? 30.391 -12.758 7.902 1 96.94 172 HIS B CA 1
ATOM 6113 C C . HIS B 1 172 ? 30.438 -13.953 6.965 1 96.94 172 HIS B C 1
ATOM 6115 O O . HIS B 1 172 ? 30.594 -13.797 5.75 1 96.94 172 HIS B O 1
ATOM 6121 N N . GLY B 1 173 ? 30.391 -15.148 7.527 1 97.06 173 GLY B N 1
ATOM 6122 C CA . GLY B 1 173 ? 30.312 -16.344 6.695 1 97.06 173 GLY B CA 1
ATOM 6123 C C . GLY B 1 173 ? 29.094 -16.359 5.785 1 97.06 173 GLY B C 1
ATOM 6124 O O . GLY B 1 173 ? 29.203 -16.703 4.609 1 97.06 173 GLY B O 1
ATOM 6125 N N . LEU B 1 174 ? 28.016 -15.938 6.316 1 97.31 174 LEU B N 1
ATOM 6126 C CA . LEU B 1 174 ? 26.766 -15.906 5.555 1 97.31 174 LEU B CA 1
ATOM 6127 C C . LEU B 1 174 ? 26.797 -14.797 4.504 1 97.31 174 LEU B C 1
ATOM 6129 O O . LEU B 1 174 ? 26.281 -14.969 3.4 1 97.31 174 LEU B O 1
ATOM 6133 N N . VAL B 1 175 ? 27.391 -13.609 4.887 1 96.94 175 VAL B N 1
ATOM 6134 C CA . VAL B 1 175 ? 27.516 -12.516 3.932 1 96.94 175 VAL B CA 1
ATOM 6135 C C . VAL B 1 175 ? 28.344 -12.969 2.727 1 96.94 175 VAL B C 1
ATOM 6137 O O . VAL B 1 175 ? 27.953 -12.719 1.579 1 96.94 175 VAL B O 1
ATOM 6140 N N . SER B 1 176 ? 29.391 -13.641 3.008 1 95.06 176 SER B N 1
ATOM 6141 C CA . SER B 1 176 ? 30.25 -14.125 1.939 1 95.06 176 SER B CA 1
ATOM 6142 C C . SER B 1 176 ? 29.531 -15.117 1.039 1 95.06 176 SER B C 1
ATOM 6144 O O . SER B 1 176 ? 29.562 -14.992 -0.187 1 95.06 176 SER B O 1
ATOM 6146 N N . ALA B 1 177 ? 28.859 -16.047 1.607 1 95.81 177 ALA B N 1
ATOM 6147 C CA . ALA B 1 177 ? 28.141 -17.062 0.839 1 95.81 177 ALA B CA 1
ATOM 6148 C C . ALA B 1 177 ? 27 -16.438 0.039 1 95.81 177 ALA B C 1
ATOM 6150 O O . ALA B 1 177 ? 26.812 -16.75 -1.141 1 95.81 177 ALA B O 1
ATOM 6151 N N . PHE B 1 178 ? 26.266 -15.602 0.637 1 94.62 178 PHE B N 1
ATOM 6152 C CA . PHE B 1 178 ? 25.094 -14.984 0.003 1 94.62 178 PHE B CA 1
ATOM 6153 C C . PHE B 1 178 ? 25.516 -14.109 -1.17 1 94.62 178 PHE B C 1
ATOM 6155 O O . PHE B 1 178 ? 24.938 -14.195 -2.254 1 94.62 178 PHE B O 1
ATOM 6162 N N . THR B 1 179 ? 26.531 -13.273 -0.955 1 91.94 179 THR B N 1
ATOM 6163 C CA . THR B 1 179 ? 26.984 -12.328 -1.973 1 91.94 179 THR B CA 1
ATOM 6164 C C . THR B 1 179 ? 27.516 -13.07 -3.191 1 91.94 179 THR B C 1
ATOM 6166 O O . THR B 1 179 ? 27.422 -12.578 -4.316 1 91.94 179 THR B O 1
ATOM 6169 N N . ASN B 1 180 ? 27.953 -14.273 -3.014 1 88.56 180 ASN B N 1
ATOM 6170 C CA . ASN B 1 180 ? 28.531 -15.047 -4.109 1 88.56 180 ASN B CA 1
ATOM 6171 C C . ASN B 1 180 ? 27.5 -15.961 -4.762 1 88.56 180 ASN B C 1
ATOM 6173 O O . ASN B 1 180 ? 27.781 -16.609 -5.766 1 88.56 180 ASN B O 1
ATOM 6177 N N . SER B 1 181 ? 26.359 -15.922 -4.223 1 89 181 SER B N 1
ATOM 6178 C CA . SER B 1 181 ? 25.312 -16.781 -4.781 1 89 181 SER B CA 1
ATOM 6179 C C . SER B 1 181 ? 24.562 -16.062 -5.906 1 89 181 SER B C 1
ATOM 6181 O O . SER B 1 181 ? 24.469 -14.836 -5.914 1 89 181 SER B O 1
ATOM 6183 N N . GLU B 1 182 ? 24.031 -16.828 -6.855 1 85.44 182 GLU B N 1
ATOM 6184 C CA . GLU B 1 182 ? 23.203 -16.266 -7.918 1 85.44 182 GLU B CA 1
ATOM 6185 C C . GLU B 1 182 ? 21.859 -15.789 -7.371 1 85.44 182 GLU B C 1
ATOM 6187 O O . GLU B 1 182 ? 21.219 -14.922 -7.965 1 85.44 182 GLU B O 1
ATOM 6192 N N . PHE B 1 183 ? 21.562 -16.297 -6.238 1 90.31 183 PHE B N 1
ATOM 6193 C CA . PHE B 1 183 ? 20.328 -15.906 -5.578 1 90.31 183 PHE B CA 1
ATOM 6194 C C . PHE B 1 183 ? 20.344 -14.422 -5.242 1 90.31 183 PHE B C 1
ATOM 6196 O O . PHE B 1 183 ? 19.328 -13.742 -5.348 1 90.31 183 PHE B O 1
ATOM 6203 N N . SER B 1 184 ? 21.484 -13.891 -4.918 1 91.62 184 SER B N 1
ATOM 6204 C CA . SER B 1 184 ? 21.625 -12.484 -4.531 1 91.62 184 SER B CA 1
ATOM 6205 C C . SER B 1 184 ? 21.438 -11.562 -5.73 1 91.62 184 SER B C 1
ATOM 6207 O O . SER B 1 184 ? 21.156 -10.375 -5.566 1 91.62 184 SER B O 1
ATOM 6209 N N . LEU B 1 185 ? 21.547 -12.078 -6.914 1 87.62 185 LEU B N 1
ATOM 6210 C CA . LEU B 1 185 ? 21.344 -11.281 -8.125 1 87.62 185 LEU B CA 1
ATOM 6211 C C . LEU B 1 185 ? 19.875 -11.234 -8.5 1 87.62 185 LEU B C 1
ATOM 6213 O O . LEU B 1 185 ? 19.406 -10.242 -9.062 1 87.62 185 LEU B O 1
ATOM 6217 N N . ALA B 1 186 ? 19.188 -12.336 -8.172 1 91.38 186 ALA B N 1
ATOM 6218 C CA . ALA B 1 186 ? 17.75 -12.367 -8.398 1 91.38 186 ALA B CA 1
ATOM 6219 C C . ALA B 1 186 ? 17.016 -11.539 -7.344 1 91.38 186 ALA B C 1
ATOM 6221 O O . ALA B 1 186 ? 16.031 -10.859 -7.652 1 91.38 186 ALA B O 1
ATOM 6222 N N . PHE B 1 187 ? 17.5 -11.656 -6.137 1 95 187 PHE B N 1
ATOM 6223 C CA . PHE B 1 187 ? 16.938 -10.93 -5.004 1 95 187 PHE B CA 1
ATOM 6224 C C . PHE B 1 187 ? 18.016 -10.117 -4.297 1 95 187 PHE B C 1
ATOM 6226 O O . PHE B 1 187 ? 18.516 -10.516 -3.242 1 95 187 PHE B O 1
ATOM 6233 N N . PRO B 1 188 ? 18.266 -8.922 -4.895 1 94.19 188 PRO B N 1
ATOM 6234 C CA . PRO B 1 188 ? 19.344 -8.102 -4.332 1 94.19 188 PRO B CA 1
ATOM 6235 C C . PRO B 1 188 ? 18.922 -7.391 -3.043 1 94.19 188 PRO B C 1
ATOM 6237 O O . PRO B 1 188 ? 18.906 -6.16 -2.988 1 94.19 188 PRO B O 1
ATOM 6240 N N . LEU B 1 189 ? 18.781 -8.109 -2.002 1 96.62 189 LEU B N 1
ATOM 6241 C CA . LEU B 1 189 ? 18.141 -7.633 -0.778 1 96.62 189 LEU B CA 1
ATOM 6242 C C . LEU B 1 189 ? 19.156 -6.977 0.147 1 96.62 189 LEU B C 1
ATOM 6244 O O . LEU B 1 189 ? 18.797 -6.27 1.084 1 96.62 189 LEU B O 1
ATOM 6248 N N . MET B 1 190 ? 20.406 -7.219 -0.161 1 94.38 190 MET B N 1
ATOM 6249 C CA . MET B 1 190 ? 21.469 -6.703 0.705 1 94.38 190 MET B CA 1
ATOM 6250 C C . MET B 1 190 ? 22.641 -6.184 -0.12 1 94.38 190 MET B C 1
ATOM 6252 O O . MET B 1 190 ? 23.094 -6.852 -1.044 1 94.38 190 MET B O 1
ATOM 6256 N N . ASN B 1 191 ? 22.969 -4.953 0.122 1 92.69 191 ASN B N 1
ATOM 6257 C CA . ASN B 1 191 ? 24.203 -4.406 -0.436 1 92.69 191 ASN B CA 1
ATOM 6258 C C . ASN B 1 191 ? 25.391 -4.621 0.501 1 92.69 191 ASN B C 1
ATOM 6260 O O . ASN B 1 191 ? 25.391 -4.117 1.625 1 92.69 191 ASN B O 1
ATOM 6264 N N . PRO B 1 192 ? 26.391 -5.328 0.044 1 92.5 192 PRO B N 1
ATOM 6265 C CA . PRO B 1 192 ? 27.453 -5.727 0.96 1 92.5 192 PRO B CA 1
ATOM 6266 C C . PRO B 1 192 ? 28.219 -4.535 1.536 1 92.5 192 PRO B C 1
ATOM 6268 O O . PRO B 1 192 ? 28.688 -4.59 2.678 1 92.5 192 PRO B O 1
ATOM 6271 N N . VAL B 1 193 ? 28.375 -3.48 0.782 1 92.12 193 VAL B N 1
ATOM 6272 C CA . VAL B 1 193 ? 29.109 -2.309 1.264 1 92.12 193 VAL B CA 1
ATOM 6273 C C . VAL B 1 193 ? 28.297 -1.627 2.371 1 92.12 193 VAL B C 1
ATOM 6275 O O . VAL B 1 193 ? 28.844 -1.323 3.439 1 92.12 193 VAL B O 1
ATOM 6278 N N . LEU B 1 194 ? 27.062 -1.41 2.18 1 93.31 194 LEU B N 1
ATOM 6279 C CA . LEU B 1 194 ? 26.188 -0.781 3.168 1 93.31 194 LEU B CA 1
ATOM 6280 C C . LEU B 1 194 ? 26 -1.684 4.383 1 93.31 194 LEU B C 1
ATOM 6282 O O . LEU B 1 194 ? 25.906 -1.198 5.512 1 93.31 194 LEU B O 1
ATOM 6286 N N . PHE B 1 195 ? 26.047 -2.959 4.148 1 96.62 195 PHE B N 1
ATOM 6287 C CA . PHE B 1 195 ? 25.766 -3.932 5.195 1 96.62 195 PHE B CA 1
ATOM 6288 C C . PHE B 1 195 ? 26.922 -4.016 6.188 1 96.62 195 PHE B C 1
ATOM 6290 O O . PHE B 1 195 ? 26.719 -4.395 7.344 1 96.62 195 PHE B O 1
ATOM 6297 N N . GLU B 1 196 ? 28.078 -3.67 5.719 1 95.06 196 GLU B N 1
ATOM 6298 C CA . GLU B 1 196 ? 29.203 -3.621 6.648 1 95.06 196 GLU B CA 1
ATOM 6299 C C . GLU B 1 196 ? 28.953 -2.615 7.766 1 95.06 196 GLU B C 1
ATOM 6301 O O . GLU B 1 196 ? 29.25 -2.889 8.93 1 95.06 196 GLU B O 1
ATOM 6306 N N . GLU B 1 197 ? 28.422 -1.528 7.375 1 91.69 197 GLU B N 1
ATOM 6307 C CA . GLU B 1 197 ? 28.062 -0.529 8.383 1 91.69 197 GLU B CA 1
ATOM 6308 C C . GLU B 1 197 ? 26.922 -1.019 9.266 1 91.69 197 GLU B C 1
ATOM 6310 O O . GLU B 1 197 ? 26.891 -0.726 10.469 1 91.69 197 GLU B O 1
ATOM 6315 N N . THR B 1 198 ? 25.984 -1.697 8.672 1 95.62 198 THR B N 1
ATOM 6316 C CA . THR B 1 198 ? 24.875 -2.268 9.43 1 95.62 198 THR B CA 1
ATOM 6317 C C . THR B 1 198 ? 25.375 -3.232 10.492 1 95.62 198 THR B C 1
ATOM 6319 O O . THR B 1 198 ? 24.922 -3.197 11.641 1 95.62 198 THR B O 1
ATOM 6322 N N . ILE B 1 199 ? 26.359 -4.039 10.117 1 96.5 199 ILE B N 1
ATOM 6323 C CA . ILE B 1 199 ? 26.953 -4.984 11.062 1 96.5 199 ILE B CA 1
ATOM 6324 C C . ILE B 1 199 ? 27.656 -4.227 12.18 1 96.5 199 ILE B C 1
ATOM 6326 O O . ILE B 1 199 ? 27.5 -4.543 13.359 1 96.5 199 ILE B O 1
ATOM 6330 N N . ARG B 1 200 ? 28.438 -3.258 11.812 1 93.69 200 ARG B N 1
ATOM 6331 C CA . ARG B 1 200 ? 29.172 -2.471 12.805 1 93.69 200 ARG B CA 1
ATOM 6332 C C . ARG B 1 200 ? 28.219 -1.865 13.828 1 93.69 200 ARG B C 1
ATOM 6334 O O . ARG B 1 200 ? 28.453 -1.966 15.039 1 93.69 200 ARG B O 1
ATOM 6341 N N . LEU B 1 201 ? 27.109 -1.304 13.367 1 90.62 201 LEU B N 1
ATOM 6342 C CA . LEU B 1 201 ? 26.141 -0.654 14.234 1 90.62 201 LEU B CA 1
ATOM 6343 C C . LEU B 1 201 ? 25.422 -1.68 15.102 1 90.62 201 LEU B C 1
ATOM 6345 O O . LEU B 1 201 ? 25.188 -1.442 16.297 1 90.62 201 LEU B O 1
ATOM 6349 N N . ALA B 1 202 ? 25.078 -2.807 14.508 1 93.94 202 ALA B N 1
ATOM 6350 C CA . ALA B 1 202 ? 24.328 -3.832 15.219 1 93.94 202 ALA B CA 1
ATOM 6351 C C . ALA B 1 202 ? 25.125 -4.387 16.391 1 93.94 202 ALA B C 1
ATOM 6353 O O . ALA B 1 202 ? 24.562 -4.746 17.422 1 93.94 202 ALA B O 1
ATOM 6354 N N . TYR B 1 203 ? 26.406 -4.457 16.234 1 93.06 203 TYR B N 1
ATOM 6355 C CA . TYR B 1 203 ? 27.234 -5.086 17.266 1 93.06 203 TYR B CA 1
ATOM 6356 C C . TYR B 1 203 ? 27.938 -4.035 18.109 1 93.06 203 TYR B C 1
ATOM 6358 O O . TYR B 1 203 ? 28.797 -4.367 18.922 1 93.06 203 TYR B O 1
ATOM 6366 N N . SER B 1 204 ? 27.578 -2.852 17.891 1 86.25 204 SER B N 1
ATOM 6367 C CA . SER B 1 204 ? 28.125 -1.808 18.75 1 86.25 204 SER B CA 1
ATOM 6368 C C . SER B 1 204 ? 27.641 -1.969 20.188 1 86.25 204 SER B C 1
ATOM 6370 O O . SER B 1 204 ? 26.578 -2.549 20.438 1 86.25 204 SER B O 1
ATOM 6372 N N . PRO B 1 205 ? 28.547 -1.576 21.094 1 78.56 205 PRO B N 1
ATOM 6373 C CA . PRO B 1 205 ? 28.156 -1.739 22.5 1 78.56 205 PRO B CA 1
ATOM 6374 C C . PRO B 1 205 ? 26.844 -1.053 22.828 1 78.56 205 PRO B C 1
ATOM 6376 O O . PRO B 1 205 ? 26.547 0.024 22.312 1 78.56 205 PRO B O 1
ATOM 6379 N N . ASP B 1 206 ? 26.141 -1.9 23.469 1 64.88 206 ASP B N 1
ATOM 6380 C CA . ASP B 1 206 ? 24.812 -1.434 23.859 1 64.88 206 ASP B CA 1
ATOM 6381 C C . ASP B 1 206 ? 24.906 -0.253 24.828 1 64.88 206 ASP B C 1
ATOM 6383 O O . ASP B 1 206 ? 25.672 -0.284 25.781 1 64.88 206 ASP B O 1
ATOM 6387 N N . GLU B 1 207 ? 24.469 0.792 24.297 1 59.22 207 GLU B N 1
ATOM 6388 C CA . GLU B 1 207 ? 24.25 1.892 25.234 1 59.22 207 GLU B CA 1
ATOM 6389 C C . GLU B 1 207 ? 22.922 1.749 25.953 1 59.22 207 GLU B C 1
ATOM 6391 O O . GLU B 1 207 ? 22.078 0.937 25.562 1 59.22 207 GLU B O 1
ATOM 6396 N N . MET B 1 208 ? 22.734 2.227 27.188 1 48.72 208 MET B N 1
ATOM 6397 C CA . MET B 1 208 ? 21.531 2.193 28 1 48.72 208 MET B CA 1
ATOM 6398 C C . MET B 1 208 ? 20.297 2.547 27.172 1 48.72 208 MET B C 1
ATOM 6400 O O . MET B 1 208 ? 19.234 1.961 27.359 1 48.72 208 MET B O 1
ATOM 6404 N N . LYS B 1 209 ? 20.375 3.436 26.359 1 55.03 209 LYS B N 1
ATOM 6405 C CA . LYS B 1 209 ? 19.312 3.809 25.438 1 55.03 209 LYS B CA 1
ATOM 6406 C C . LYS B 1 209 ? 19.797 3.775 23.984 1 55.03 209 LYS B C 1
ATOM 6408 O O . LYS B 1 209 ? 20.281 4.781 23.469 1 55.03 209 LYS B O 1
ATOM 6413 N N . PRO B 1 210 ? 19.531 2.445 23.453 1 59.5 210 PRO B N 1
ATOM 6414 C CA . PRO B 1 210 ? 20.109 2.371 22.109 1 59.5 210 PRO B CA 1
ATOM 6415 C C . PRO B 1 210 ? 19.375 3.234 21.094 1 59.5 210 PRO B C 1
ATOM 6417 O O . PRO B 1 210 ? 18.141 3.27 21.094 1 59.5 210 PRO B O 1
ATOM 6420 N N . PRO B 1 211 ? 20.156 3.904 20.391 1 67.25 211 PRO B N 1
ATOM 6421 C CA . PRO B 1 211 ? 19.562 4.691 19.297 1 67.25 211 PRO B CA 1
ATOM 6422 C C . PRO B 1 211 ? 18.766 3.834 18.328 1 67.25 211 PRO B C 1
ATOM 6424 O O . PRO B 1 211 ? 18.984 2.623 18.234 1 67.25 211 PRO B O 1
ATOM 6427 N N . LEU B 1 212 ? 17.688 4.332 17.75 1 77.06 212 LEU B N 1
ATOM 6428 C CA . LEU B 1 212 ? 16.844 3.676 16.766 1 77.06 212 LEU B CA 1
ATOM 6429 C C . LEU B 1 212 ? 17.688 2.967 15.711 1 77.06 212 LEU B C 1
ATOM 6431 O O . LEU B 1 212 ? 17.344 1.862 15.281 1 77.06 212 LEU B O 1
ATOM 6435 N N . GLU B 1 213 ? 18.844 3.506 15.453 1 81.25 213 GLU B N 1
ATOM 6436 C CA . GLU B 1 213 ? 19.719 2.943 14.422 1 81.25 213 GLU B CA 1
ATOM 6437 C C . GLU B 1 213 ? 20.297 1.603 14.859 1 81.25 213 GLU B C 1
ATOM 6439 O O . GLU B 1 213 ? 20.5 0.709 14.031 1 81.25 213 GLU B O 1
ATOM 6444 N N . HIS B 1 214 ? 20.531 1.578 16.125 1 86.69 214 HIS B N 1
ATOM 6445 C CA . HIS B 1 214 ? 21.062 0.335 16.656 1 86.69 214 HIS B CA 1
ATOM 6446 C C . HIS B 1 214 ? 20.047 -0.793 16.562 1 86.69 214 HIS B C 1
ATOM 6448 O O . HIS B 1 214 ? 20.375 -1.9 16.141 1 86.69 214 HIS B O 1
ATOM 6454 N N . VAL B 1 215 ? 18.812 -0.479 16.938 1 87.94 215 VAL B N 1
ATOM 6455 C CA . VAL B 1 215 ? 17.734 -1.468 16.875 1 87.94 215 VAL B CA 1
ATOM 6456 C C . VAL B 1 215 ? 17.453 -1.837 15.422 1 87.94 215 VAL B C 1
ATOM 6458 O O . VAL B 1 215 ? 17.234 -3.01 15.102 1 87.94 215 VAL B O 1
ATOM 6461 N N . THR B 1 216 ? 17.516 -0.832 14.578 1 91.88 216 THR B N 1
ATOM 6462 C CA . THR B 1 216 ? 17.281 -1.048 13.156 1 91.88 216 THR B CA 1
ATOM 6463 C C . THR B 1 216 ? 18.344 -1.965 12.57 1 91.88 216 THR B C 1
ATOM 6465 O O . THR B 1 216 ? 18.031 -2.881 11.805 1 91.88 216 THR B O 1
ATOM 6468 N N . ALA B 1 217 ? 19.547 -1.704 12.977 1 94 217 ALA B N 1
ATOM 6469 C CA . ALA B 1 217 ? 20.656 -2.527 12.492 1 94 217 ALA B CA 1
ATOM 6470 C C . ALA B 1 217 ? 20.516 -3.967 12.984 1 94 217 ALA B C 1
ATOM 6472 O O . ALA B 1 217 ? 20.75 -4.91 12.219 1 94 217 ALA B O 1
ATOM 6473 N N . LYS B 1 218 ? 20.141 -4.137 14.211 1 94.19 218 LYS B N 1
ATOM 6474 C CA . LYS B 1 218 ? 19.938 -5.473 14.766 1 94.19 218 LYS B CA 1
ATOM 6475 C C . LYS B 1 218 ? 18.859 -6.23 14.016 1 94.19 218 LYS B C 1
ATOM 6477 O O . LYS B 1 218 ? 19.031 -7.402 13.672 1 94.19 218 LYS B O 1
ATOM 6482 N N . ALA B 1 219 ? 17.734 -5.555 13.805 1 95.44 219 ALA B N 1
ATOM 6483 C CA . ALA B 1 219 ? 16.641 -6.168 13.062 1 95.44 219 ALA B CA 1
ATOM 6484 C C . ALA B 1 219 ? 17.094 -6.605 11.672 1 95.44 219 ALA B C 1
ATOM 6486 O O . ALA B 1 219 ? 16.75 -7.695 11.211 1 95.44 219 ALA B O 1
ATOM 6487 N N . CYS B 1 220 ? 17.891 -5.816 11.062 1 97.62 220 CYS B N 1
ATOM 6488 C CA . CYS B 1 220 ? 18.359 -6.09 9.703 1 97.62 220 CYS B CA 1
ATOM 6489 C C . CYS B 1 220 ? 19.297 -7.301 9.688 1 97.62 220 CYS B C 1
ATOM 6491 O O . CYS B 1 220 ? 19.156 -8.172 8.82 1 97.62 220 CYS B O 1
ATOM 6493 N N . VAL B 1 221 ? 20.172 -7.355 10.648 1 97.94 221 VAL B N 1
ATOM 6494 C CA . VAL B 1 221 ? 21.109 -8.477 10.727 1 97.94 221 VAL B CA 1
ATOM 6495 C C . VAL B 1 221 ? 20.344 -9.773 10.977 1 97.94 221 VAL B C 1
ATOM 6497 O O . VAL B 1 221 ? 20.609 -10.797 10.344 1 97.94 221 VAL B O 1
ATOM 6500 N N . LEU B 1 222 ? 19.406 -9.711 11.844 1 97.44 222 LEU B N 1
ATOM 6501 C CA . LEU B 1 222 ? 18.625 -10.898 12.164 1 97.44 222 LEU B CA 1
ATOM 6502 C C . LEU B 1 222 ? 17.828 -11.367 10.945 1 97.44 222 LEU B C 1
ATOM 6504 O O . LEU B 1 222 ? 17.781 -12.57 10.672 1 97.44 222 LEU B O 1
ATOM 6508 N N . ALA B 1 223 ? 17.219 -10.445 10.242 1 98.06 223 ALA B N 1
ATOM 6509 C CA . ALA B 1 223 ? 16.5 -10.812 9.023 1 98.06 223 ALA B CA 1
ATOM 6510 C C . ALA B 1 223 ? 17.438 -11.438 7.996 1 98.06 223 ALA B C 1
ATOM 6512 O O . ALA B 1 223 ? 17.094 -12.43 7.359 1 98.06 223 ALA B O 1
ATOM 6513 N N . PHE B 1 224 ? 18.625 -10.852 7.887 1 98.25 224 PHE B N 1
ATOM 6514 C CA . PHE B 1 224 ? 19.594 -11.352 6.922 1 98.25 224 PHE B CA 1
ATOM 6515 C C . PHE B 1 224 ? 20.031 -12.766 7.281 1 98.25 224 PHE B C 1
ATOM 6517 O O . PHE B 1 224 ? 20.078 -13.648 6.422 1 98.25 224 PHE B O 1
ATOM 6524 N N . VAL B 1 225 ? 20.375 -12.914 8.5 1 97.62 225 VAL B N 1
ATOM 6525 C CA . VAL B 1 225 ? 20.859 -14.211 8.961 1 97.62 225 VAL B CA 1
ATOM 6526 C C . VAL B 1 225 ? 19.781 -15.273 8.734 1 97.62 225 VAL B C 1
ATOM 6528 O O . VAL B 1 225 ? 20.094 -16.391 8.312 1 97.62 225 VAL B O 1
ATOM 6531 N N . SER B 1 226 ? 18.578 -14.938 8.977 1 96.31 226 SER B N 1
ATOM 6532 C CA . SER B 1 226 ? 17.469 -15.859 8.742 1 96.31 226 SER B CA 1
ATOM 6533 C C . SER B 1 226 ? 17.391 -16.266 7.27 1 96.31 226 SER B C 1
ATOM 6535 O O . SER B 1 226 ? 17.344 -17.453 6.949 1 96.31 226 SER B O 1
ATOM 6537 N N . LEU B 1 227 ? 17.453 -15.359 6.387 1 96.44 227 LEU B N 1
ATOM 6538 C CA . LEU B 1 227 ? 17.312 -15.602 4.953 1 96.44 227 LEU B CA 1
ATOM 6539 C C . LEU B 1 227 ? 18.531 -16.328 4.402 1 96.44 227 LEU B C 1
ATOM 6541 O O . LEU B 1 227 ? 18.391 -17.328 3.688 1 96.44 227 LEU B O 1
ATOM 6545 N N . ALA B 1 228 ? 19.703 -15.828 4.773 1 96.62 228 ALA B N 1
ATOM 6546 C CA . ALA B 1 228 ? 20.953 -16.344 4.211 1 96.62 228 ALA B CA 1
ATOM 6547 C C . ALA B 1 228 ? 21.219 -17.766 4.688 1 96.62 228 ALA B C 1
ATOM 6549 O O . ALA B 1 228 ? 21.734 -18.609 3.932 1 96.62 228 ALA B O 1
ATOM 6550 N N . SER B 1 229 ? 20.906 -18.047 5.906 1 95 229 SER B N 1
ATOM 6551 C CA . SER B 1 229 ? 21.141 -19.391 6.418 1 95 229 SER B CA 1
ATOM 6552 C C . SER B 1 229 ? 20.219 -20.406 5.75 1 95 229 SER B C 1
ATOM 6554 O O . SER B 1 229 ? 20.578 -21.578 5.586 1 95 229 SER B O 1
ATOM 6556 N N . SER B 1 230 ? 19.078 -19.984 5.438 1 91 230 SER B N 1
ATOM 6557 C CA . SER B 1 230 ? 18.125 -20.844 4.746 1 91 230 SER B CA 1
ATOM 6558 C C . SER B 1 230 ? 18.562 -21.109 3.312 1 91 230 SER B C 1
ATOM 6560 O O . SER B 1 230 ? 18.453 -22.234 2.822 1 91 230 SER B O 1
ATOM 6562 N N . HIS B 1 231 ? 19.078 -20.172 2.646 1 91 231 HIS B N 1
ATOM 6563 C CA . HIS B 1 231 ? 19.453 -20.297 1.246 1 91 231 HIS B CA 1
ATOM 6564 C C . HIS B 1 231 ? 20.812 -20.984 1.107 1 91 231 HIS B C 1
ATOM 6566 O O . HIS B 1 231 ? 21.062 -21.688 0.129 1 91 231 HIS B O 1
ATOM 6572 N N . CYS B 1 232 ? 21.703 -20.641 2.025 1 93.06 232 CYS B N 1
ATOM 6573 C CA . CYS B 1 232 ? 23.047 -21.188 1.993 1 93.06 232 CYS B CA 1
ATOM 6574 C C . CYS B 1 232 ? 23.297 -22.094 3.193 1 93.06 232 CYS B C 1
ATOM 6576 O O . CYS B 1 232 ? 24.141 -21.797 4.043 1 93.06 232 CYS B O 1
ATOM 6578 N N . PRO B 1 233 ? 22.688 -23.266 3.141 1 88.69 233 PRO B N 1
ATOM 6579 C CA . PRO B 1 233 ? 22.781 -24.125 4.324 1 88.69 233 PRO B CA 1
ATOM 6580 C C . PRO B 1 233 ? 24.203 -24.641 4.562 1 88.69 233 PRO B C 1
ATOM 6582 O O . PRO B 1 233 ? 24.531 -25.031 5.684 1 88.69 233 PRO B O 1
ATOM 6585 N N . ASN B 1 234 ? 25.016 -24.609 3.561 1 91.25 234 ASN B N 1
ATOM 6586 C CA . ASN B 1 234 ? 26.375 -25.125 3.705 1 91.25 234 ASN B CA 1
ATOM 6587 C C . ASN B 1 234 ? 27.375 -24.016 4.008 1 91.25 234 ASN B C 1
ATOM 6589 O O . ASN B 1 234 ? 28.578 -24.281 4.141 1 91.25 234 ASN B O 1
ATOM 6593 N N . ALA B 1 235 ? 26.875 -22.844 4.07 1 93.69 235 ALA B N 1
ATOM 6594 C CA . ALA B 1 235 ? 27.766 -21.719 4.391 1 93.69 235 ALA B CA 1
ATOM 6595 C C . ALA B 1 235 ? 28.328 -21.859 5.801 1 93.69 235 ALA B C 1
ATOM 6597 O O . ALA B 1 235 ? 27.719 -22.469 6.668 1 93.69 235 ALA B O 1
ATOM 6598 N N . ASN B 1 236 ? 29.531 -21.219 5.934 1 91.44 236 ASN B N 1
ATOM 6599 C CA . ASN B 1 236 ? 30.125 -21.172 7.266 1 91.44 236 ASN B CA 1
ATOM 6600 C C . ASN B 1 236 ? 29.219 -20.453 8.258 1 91.44 236 ASN B C 1
ATOM 6602 O O . ASN B 1 236 ? 28.797 -19.312 8.031 1 91.44 236 ASN B O 1
ATOM 6606 N N . GLY B 1 237 ? 28.812 -21.188 9.305 1 91.81 237 GLY B N 1
ATOM 6607 C CA . GLY B 1 237 ? 27.984 -20.594 10.344 1 91.81 237 GLY B CA 1
ATOM 6608 C C . GLY B 1 237 ? 26.516 -20.922 10.211 1 91.81 237 GLY B C 1
ATOM 6609 O O . GLY B 1 237 ? 25.75 -20.766 11.172 1 91.81 237 GLY B O 1
ATOM 6610 N N . ALA B 1 238 ? 26.047 -21.391 9.039 1 93.38 238 ALA B N 1
ATOM 6611 C CA . ALA B 1 238 ? 24.641 -21.609 8.75 1 93.38 238 ALA B CA 1
ATOM 6612 C C . ALA B 1 238 ? 24.031 -22.625 9.727 1 93.38 238 ALA B C 1
ATOM 6614 O O . ALA B 1 238 ? 22.922 -22.422 10.219 1 93.38 238 ALA B O 1
ATOM 6615 N N . PRO B 1 239 ? 24.797 -23.688 10.117 1 93.19 239 PRO B N 1
ATOM 6616 C CA . PRO B 1 239 ? 24.219 -24.703 11 1 93.19 239 PRO B CA 1
ATOM 6617 C C . PRO B 1 239 ? 23.953 -24.172 12.406 1 93.19 239 PRO B C 1
ATOM 6619 O O . PRO B 1 239 ? 23.203 -24.781 13.164 1 93.19 239 PRO B O 1
ATOM 6622 N N . TYR B 1 240 ? 24.484 -23.031 12.75 1 93.19 240 TYR B N 1
ATOM 6623 C CA . TYR B 1 240 ? 24.359 -22.5 14.102 1 93.19 240 TYR B CA 1
ATOM 6624 C C . TYR B 1 240 ? 23.219 -21.5 14.188 1 93.19 240 TYR B C 1
ATOM 6626 O O . TYR B 1 240 ? 23.016 -20.875 15.227 1 93.19 240 TYR B O 1
ATOM 6634 N N . VAL B 1 241 ? 22.516 -21.344 13.133 1 93.62 241 VAL B N 1
ATOM 6635 C CA . VAL B 1 241 ? 21.453 -20.344 13.078 1 93.62 241 VAL B CA 1
ATOM 6636 C C . VAL B 1 241 ? 20.094 -21.016 13.141 1 93.62 241 VAL B C 1
ATOM 6638 O O . VAL B 1 241 ? 19.859 -22.016 12.453 1 93.62 241 VAL B O 1
ATOM 6641 N N . ASP B 1 242 ? 19.266 -20.609 14.016 1 92.25 242 ASP B N 1
ATOM 6642 C CA . ASP B 1 242 ? 17.828 -20.891 13.961 1 92.25 242 ASP B CA 1
ATOM 6643 C C . ASP B 1 242 ? 17.094 -19.859 13.133 1 92.25 242 ASP B C 1
ATOM 6645 O O . ASP B 1 242 ? 16.734 -18.781 13.648 1 92.25 242 ASP B O 1
ATOM 6649 N N . MET B 1 243 ? 16.859 -20.188 11.922 1 91.12 243 MET B N 1
ATOM 6650 C CA . MET B 1 243 ? 16.328 -19.203 10.969 1 91.12 243 MET B CA 1
ATOM 6651 C C . MET B 1 243 ? 14.977 -18.672 11.422 1 91.12 243 MET B C 1
ATOM 6653 O O . MET B 1 243 ? 14.688 -17.484 11.25 1 91.12 243 MET B O 1
ATOM 6657 N N . ASP B 1 244 ? 14.109 -19.5 12.016 1 88.75 244 ASP B N 1
ATOM 6658 C CA . ASP B 1 244 ? 12.773 -19.078 12.414 1 88.75 244 ASP B CA 1
ATOM 6659 C C . ASP B 1 244 ? 12.828 -18.125 13.609 1 88.75 244 ASP B C 1
ATOM 6661 O O . ASP B 1 244 ? 12.102 -17.125 13.656 1 88.75 244 ASP B O 1
ATOM 6665 N N . SER B 1 245 ? 13.68 -18.453 14.516 1 90.94 245 SER B N 1
ATOM 6666 C CA . SER B 1 245 ? 13.852 -17.594 15.672 1 90.94 245 SER B CA 1
ATOM 6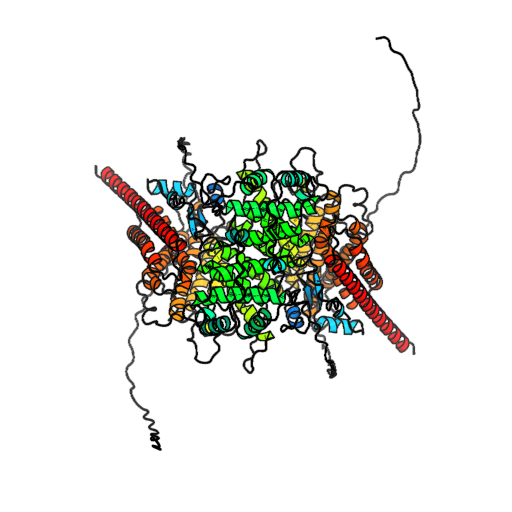667 C C . SER B 1 245 ? 14.406 -16.234 15.273 1 90.94 245 SER B C 1
ATOM 6669 O O . SER B 1 245 ? 13.977 -15.195 15.797 1 90.94 245 SER B O 1
ATOM 6671 N N . CYS B 1 246 ? 15.359 -16.203 14.359 1 94.06 246 CYS B N 1
ATOM 6672 C CA . CYS B 1 246 ? 15.938 -14.961 13.891 1 94.06 246 CYS B CA 1
ATOM 6673 C C . CYS B 1 246 ? 14.891 -14.109 13.172 1 94.06 246 CYS B C 1
ATOM 6675 O O . CYS B 1 246 ? 14.836 -12.891 13.359 1 94.06 246 CYS B O 1
ATOM 6677 N N . ALA B 1 247 ? 14.078 -14.75 12.344 1 94.31 247 ALA B N 1
ATOM 6678 C CA . ALA B 1 247 ? 13.016 -14.031 11.648 1 94.31 247 ALA B CA 1
ATOM 6679 C C . ALA B 1 247 ? 12.016 -13.438 12.641 1 94.31 247 ALA B C 1
ATOM 6681 O O . ALA B 1 247 ? 11.609 -12.281 12.5 1 94.31 247 ALA B O 1
ATOM 6682 N N . ARG B 1 248 ? 11.688 -14.195 13.609 1 90 248 ARG B N 1
ATOM 6683 C CA . ARG B 1 248 ? 10.734 -13.734 14.617 1 90 248 ARG B CA 1
ATOM 6684 C C . ARG B 1 248 ? 11.281 -12.531 15.375 1 90 248 ARG B C 1
ATOM 6686 O O . ARG B 1 248 ? 10.555 -11.562 15.609 1 90 248 ARG B O 1
ATOM 6693 N N . ASP B 1 249 ? 12.484 -12.641 15.758 1 91.5 249 ASP B N 1
ATOM 6694 C CA . ASP B 1 249 ? 13.102 -11.523 16.469 1 91.5 249 ASP B CA 1
ATOM 6695 C C . ASP B 1 249 ? 13.141 -10.273 15.594 1 91.5 249 ASP B C 1
ATOM 6697 O O . ASP B 1 249 ? 12.898 -9.164 16.078 1 91.5 249 ASP B O 1
ATOM 6701 N N . ALA B 1 250 ? 13.516 -10.461 14.367 1 94.69 250 ALA B N 1
ATOM 6702 C CA . ALA B 1 250 ? 13.531 -9.336 13.438 1 94.69 250 ALA B CA 1
ATOM 6703 C C . ALA B 1 250 ? 12.141 -8.719 13.297 1 94.69 250 ALA B C 1
ATOM 6705 O O . ALA B 1 250 ? 12 -7.5 13.227 1 94.69 250 ALA B O 1
ATOM 6706 N N . GLN B 1 251 ? 11.102 -9.555 13.281 1 92.38 251 GLN B N 1
ATOM 6707 C CA . GLN B 1 251 ? 9.719 -9.086 13.156 1 92.38 251 GLN B CA 1
ATOM 6708 C C . GLN B 1 251 ? 9.289 -8.289 14.375 1 92.38 251 GLN B C 1
ATOM 6710 O O . GLN B 1 251 ? 8.625 -7.254 14.25 1 92.38 251 GLN B O 1
ATOM 6715 N N . ILE B 1 252 ? 9.656 -8.734 15.492 1 87.38 252 ILE B N 1
ATOM 6716 C CA . ILE B 1 252 ? 9.344 -8.031 16.734 1 87.38 252 ILE B CA 1
ATOM 6717 C C . ILE B 1 252 ? 10.047 -6.672 16.734 1 87.38 252 ILE B C 1
ATOM 6719 O O . ILE B 1 252 ? 9.43 -5.648 17.031 1 87.38 252 ILE B O 1
ATOM 6723 N N . LEU B 1 253 ? 11.305 -6.68 16.344 1 89.88 253 LEU B N 1
ATOM 6724 C CA . LEU B 1 253 ? 12.062 -5.434 16.328 1 89.88 253 LEU B CA 1
ATOM 6725 C C . LEU B 1 253 ? 11.5 -4.473 15.289 1 89.88 253 LEU B C 1
ATOM 6727 O O . LEU B 1 253 ? 11.539 -3.254 15.477 1 89.88 253 LEU B O 1
ATOM 6731 N N . LEU B 1 254 ? 11 -5.035 14.211 1 91.62 254 LEU B N 1
ATOM 6732 C CA . LEU B 1 254 ? 10.414 -4.195 13.172 1 91.62 254 LEU B CA 1
ATOM 6733 C C . LEU B 1 254 ? 9.234 -3.398 13.711 1 91.62 254 LEU B C 1
ATOM 6735 O O . LEU B 1 254 ? 9.031 -2.244 13.328 1 91.62 254 LEU B O 1
ATOM 6739 N N . SER B 1 255 ? 8.477 -3.98 14.586 1 84.62 255 SER B N 1
ATOM 6740 C CA . SER B 1 255 ? 7.355 -3.268 15.188 1 84.62 255 SER B CA 1
ATOM 6741 C C . SER B 1 255 ? 7.836 -2.055 15.984 1 84.62 255 SER B C 1
ATOM 6743 O O . SER B 1 255 ? 7.145 -1.036 16.047 1 84.62 255 SER B O 1
ATOM 6745 N N . ASP B 1 256 ? 9.062 -2.1 16.406 1 82.38 256 ASP B N 1
ATOM 6746 C CA . ASP B 1 256 ? 9.633 -1.013 17.188 1 82.38 256 ASP B CA 1
ATOM 6747 C C . ASP B 1 256 ? 10.156 0.101 16.297 1 82.38 256 ASP B C 1
ATOM 6749 O O . ASP B 1 256 ? 10.203 1.265 16.703 1 82.38 256 ASP B O 1
ATOM 6753 N N . ILE B 1 257 ? 10.484 -0.334 15.148 1 85.25 257 ILE B N 1
ATOM 6754 C CA . ILE B 1 257 ? 11.172 0.649 14.312 1 85.25 257 ILE B CA 1
ATOM 6755 C C . ILE B 1 257 ? 10.305 0.993 13.102 1 85.25 257 ILE B C 1
ATOM 6757 O O . ILE B 1 257 ? 10.812 1.474 12.086 1 85.25 257 ILE B O 1
ATOM 6761 N N . ILE B 1 258 ? 9.086 0.759 13.164 1 86.81 258 ILE B N 1
ATOM 6762 C CA . ILE B 1 258 ? 8.188 0.87 12.016 1 86.81 258 ILE B CA 1
ATOM 6763 C C . ILE B 1 258 ? 8.18 2.309 11.508 1 86.81 258 ILE B C 1
ATOM 6765 O O . ILE B 1 258 ? 7.891 2.557 10.336 1 86.81 258 ILE B O 1
ATOM 6769 N N . GLU B 1 259 ? 8.562 3.254 12.352 1 86.62 259 GLU B N 1
ATOM 6770 C CA . GLU B 1 259 ? 8.578 4.656 11.945 1 86.62 259 GLU B CA 1
ATOM 6771 C C . GLU B 1 259 ? 9.891 5.012 11.25 1 86.62 259 GLU B C 1
ATOM 6773 O O . GLU B 1 259 ? 10.008 6.078 10.641 1 86.62 259 GLU B O 1
ATOM 6778 N N . ASP B 1 260 ? 10.859 4.121 11.305 1 86.31 260 ASP B N 1
ATOM 6779 C CA . ASP B 1 260 ? 12.164 4.398 10.711 1 86.31 260 ASP B CA 1
ATOM 6780 C C . ASP B 1 260 ? 12.102 4.293 9.188 1 86.31 260 ASP B C 1
ATOM 6782 O O . ASP B 1 260 ? 11.586 3.314 8.648 1 86.31 260 ASP B O 1
ATOM 6786 N N . THR B 1 261 ? 12.586 5.316 8.578 1 87.5 261 THR B N 1
ATOM 6787 C CA . THR B 1 261 ? 12.672 5.32 7.125 1 87.5 261 THR B CA 1
ATOM 6788 C C . THR B 1 261 ? 14.133 5.305 6.672 1 87.5 261 THR B C 1
ATOM 6790 O O . THR B 1 261 ? 14.789 6.348 6.637 1 87.5 261 THR B O 1
ATOM 6793 N N . SER B 1 262 ? 14.641 4.176 6.441 1 89.88 262 SER B N 1
ATOM 6794 C CA . SER B 1 262 ? 16.016 4.008 6 1 89.88 262 SER B CA 1
ATOM 6795 C C . SER B 1 262 ? 16.156 2.812 5.062 1 89.88 262 SER B C 1
ATOM 6797 O O . SER B 1 262 ? 15.273 1.964 4.992 1 89.88 262 SER B O 1
ATOM 6799 N N . ILE B 1 263 ? 17.219 2.809 4.348 1 92.75 263 ILE B N 1
ATOM 6800 C CA . ILE B 1 263 ? 17.5 1.692 3.449 1 92.75 263 ILE B CA 1
ATOM 6801 C C . ILE B 1 263 ? 17.672 0.41 4.258 1 92.75 263 ILE B C 1
ATOM 6803 O O . ILE B 1 263 ? 17.312 -0.676 3.801 1 92.75 263 ILE B O 1
ATOM 6807 N N . THR B 1 264 ? 18.188 0.553 5.508 1 94.75 264 THR B N 1
ATOM 6808 C CA . THR B 1 264 ? 18.344 -0.591 6.398 1 94.75 264 THR B CA 1
ATOM 6809 C C . THR B 1 264 ? 16.984 -1.199 6.742 1 94.75 264 THR B C 1
ATOM 6811 O O . THR B 1 264 ? 16.812 -2.418 6.688 1 94.75 264 THR B O 1
ATOM 6814 N N . THR B 1 265 ? 16.078 -0.355 7.066 1 94.94 265 THR B N 1
ATOM 6815 C CA . THR B 1 265 ? 14.727 -0.821 7.367 1 94.94 265 THR B CA 1
ATOM 6816 C C . THR B 1 265 ? 14.086 -1.454 6.137 1 94.94 265 THR B C 1
ATOM 6818 O O . THR B 1 265 ? 13.438 -2.496 6.234 1 94.94 265 THR B O 1
ATOM 6821 N N . LEU B 1 266 ? 14.281 -0.849 4.996 1 96.94 266 LEU B N 1
ATOM 6822 C CA . LEU B 1 266 ? 13.734 -1.38 3.754 1 96.94 266 LEU B CA 1
ATOM 6823 C C . LEU B 1 266 ? 14.281 -2.773 3.467 1 96.94 266 LEU B C 1
ATOM 6825 O O . LEU B 1 266 ? 13.523 -3.686 3.129 1 96.94 266 LEU B O 1
ATOM 6829 N N . GLN B 1 267 ? 15.586 -2.92 3.611 1 97.81 267 GLN B N 1
ATOM 6830 C CA . GLN B 1 267 ? 16.203 -4.234 3.453 1 97.81 267 GLN B CA 1
ATOM 6831 C C . GLN B 1 267 ? 15.586 -5.25 4.41 1 97.81 267 GLN B C 1
ATOM 6833 O O . GLN B 1 267 ? 15.289 -6.379 4.02 1 97.81 267 GLN B O 1
ATOM 6838 N N . THR B 1 268 ? 15.414 -4.828 5.605 1 97.94 268 THR B N 1
ATOM 6839 C CA . THR B 1 268 ? 14.852 -5.703 6.633 1 97.94 268 THR B CA 1
ATOM 6840 C C . THR B 1 268 ? 13.461 -6.191 6.23 1 97.94 268 THR B C 1
ATOM 6842 O O . THR B 1 268 ? 13.188 -7.395 6.273 1 97.94 268 THR B O 1
ATOM 6845 N N . ILE B 1 269 ? 12.617 -5.289 5.812 1 98.31 269 ILE B N 1
ATOM 6846 C CA . ILE B 1 269 ? 11.242 -5.609 5.426 1 98.31 269 ILE B CA 1
ATOM 6847 C C . ILE B 1 269 ? 11.25 -6.586 4.25 1 98.31 269 ILE B C 1
ATOM 6849 O O . ILE B 1 269 ? 10.531 -7.582 4.258 1 98.31 269 ILE B O 1
ATOM 6853 N N . LEU B 1 270 ? 12.062 -6.359 3.305 1 98.62 270 LEU B N 1
ATOM 6854 C CA . LEU B 1 270 ? 12.086 -7.18 2.098 1 98.62 270 LEU B CA 1
ATOM 6855 C C . LEU B 1 270 ? 12.648 -8.562 2.396 1 98.62 270 LEU B C 1
ATOM 6857 O O . LEU B 1 270 ? 12.219 -9.555 1.805 1 98.62 270 LEU B O 1
ATOM 6861 N N . MET B 1 271 ? 13.648 -8.609 3.291 1 98.5 271 MET B N 1
ATOM 6862 C CA . MET B 1 271 ? 14.164 -9.914 3.676 1 98.5 271 MET B CA 1
ATO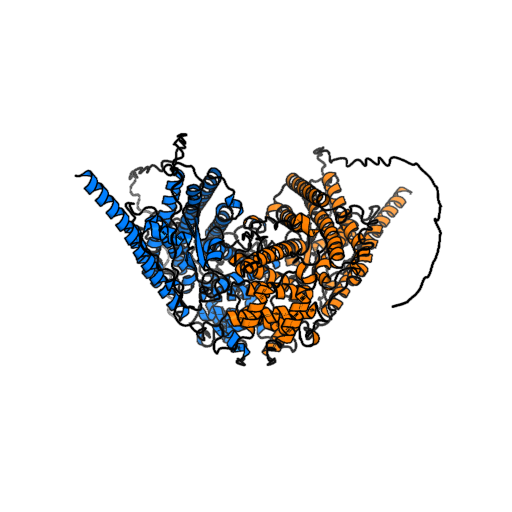M 6863 C C . MET B 1 271 ? 13.109 -10.719 4.422 1 98.5 271 MET B C 1
ATOM 6865 O O . MET B 1 271 ? 12.984 -11.93 4.223 1 98.5 271 MET B O 1
ATOM 6869 N N . LEU B 1 272 ? 12.344 -10.047 5.234 1 97.56 272 LEU B N 1
ATOM 6870 C CA . LEU B 1 272 ? 11.25 -10.719 5.918 1 97.56 272 LEU B CA 1
ATOM 6871 C C . LEU B 1 272 ? 10.156 -11.133 4.934 1 97.56 272 LEU B C 1
ATOM 6873 O O . LEU B 1 272 ? 9.562 -12.203 5.07 1 97.56 272 LEU B O 1
ATOM 6877 N N . LEU B 1 273 ? 9.883 -10.281 3.955 1 97.94 273 LEU B N 1
ATOM 6878 C CA . LEU B 1 273 ? 8.953 -10.617 2.881 1 97.94 273 LEU B CA 1
ATOM 6879 C C . LEU B 1 273 ? 9.359 -11.922 2.199 1 97.94 273 LEU B C 1
ATOM 6881 O O . LEU B 1 273 ? 8.531 -12.812 2.01 1 97.94 273 LEU B O 1
ATOM 6885 N N . LEU B 1 274 ? 10.609 -11.977 1.859 1 97.56 274 LEU B N 1
ATOM 6886 C CA . LEU B 1 274 ? 11.078 -13.164 1.147 1 97.56 274 LEU B CA 1
ATOM 6887 C C . LEU B 1 274 ? 11.047 -14.391 2.055 1 97.56 274 LEU B C 1
ATOM 6889 O O . LEU B 1 274 ? 10.703 -15.484 1.61 1 97.56 274 LEU B O 1
ATOM 6893 N N . HIS B 1 275 ? 11.422 -14.164 3.283 1 95.81 275 HIS B N 1
ATOM 6894 C CA . HIS B 1 275 ? 11.312 -15.258 4.238 1 95.81 275 HIS B CA 1
ATOM 6895 C C . HIS B 1 275 ? 9.891 -15.82 4.277 1 95.81 275 HIS B C 1
ATOM 6897 O O . HIS B 1 275 ? 9.703 -17.047 4.203 1 95.81 275 HIS B O 1
ATOM 6903 N N . GLU B 1 276 ? 8.891 -14.961 4.375 1 94.69 276 GLU B N 1
ATOM 6904 C CA . GLU B 1 276 ? 7.5 -15.398 4.414 1 94.69 276 GLU B CA 1
ATOM 6905 C C . GLU B 1 276 ? 7.109 -16.109 3.123 1 94.69 276 GLU B C 1
ATOM 6907 O O . GLU B 1 276 ? 6.41 -17.125 3.156 1 94.69 276 GLU B O 1
ATOM 6912 N N . THR B 1 277 ? 7.535 -15.625 2.021 1 94.88 277 THR B N 1
ATOM 6913 C CA . THR B 1 277 ? 7.23 -16.25 0.737 1 94.88 277 THR B CA 1
ATOM 6914 C C . THR B 1 277 ? 7.805 -17.656 0.672 1 94.88 277 THR B C 1
ATOM 6916 O O . THR B 1 277 ? 7.113 -18.594 0.262 1 94.88 277 THR B O 1
ATOM 6919 N N . LEU B 1 278 ? 9.055 -17.781 1.1 1 94.25 278 LEU B N 1
ATOM 6920 C CA . LEU B 1 278 ? 9.742 -19.062 1.015 1 94.25 278 LEU B CA 1
ATOM 6921 C C . LEU B 1 278 ? 9.117 -20.078 1.964 1 94.25 278 LEU B C 1
ATOM 6923 O O . LEU B 1 278 ? 9.281 -21.297 1.785 1 94.25 278 LEU B O 1
ATOM 6927 N N . CYS B 1 279 ? 8.383 -19.547 2.93 1 90.62 279 CYS B N 1
ATOM 6928 C CA . CYS B 1 279 ? 7.711 -20.422 3.883 1 90.62 279 CYS B CA 1
ATOM 6929 C C . CYS B 1 279 ? 6.262 -20.672 3.471 1 90.62 279 CYS B C 1
ATOM 6931 O O . CYS B 1 279 ? 5.508 -21.312 4.199 1 90.62 279 CYS B O 1
ATOM 6933 N N . GLY B 1 280 ? 5.859 -20.188 2.389 1 91.06 280 GLY B N 1
ATOM 6934 C CA . GLY B 1 280 ? 4.52 -20.422 1.877 1 91.06 280 GLY B CA 1
ATOM 6935 C C . GLY B 1 280 ? 3.467 -19.562 2.545 1 91.06 280 GLY B C 1
ATOM 6936 O O . GLY B 1 280 ? 2.271 -19.844 2.445 1 91.06 280 GLY B O 1
ATOM 6937 N N . ARG B 1 281 ? 3.863 -18.547 3.262 1 91.06 281 ARG B N 1
ATOM 6938 C CA . ARG B 1 281 ? 2.943 -17.609 3.896 1 91.06 281 ARG B CA 1
ATOM 6939 C C . ARG B 1 281 ? 2.742 -16.359 3.031 1 91.06 281 ARG B C 1
ATOM 6941 O O . ARG B 1 281 ? 3.25 -15.289 3.354 1 91.06 281 ARG B O 1
ATOM 6948 N N . LEU B 1 282 ? 1.908 -16.531 2.096 1 93 282 LEU B N 1
ATOM 6949 C CA . LEU B 1 282 ? 1.847 -15.586 0.981 1 93 282 LEU B CA 1
ATOM 6950 C C . LEU B 1 282 ? 1.133 -14.305 1.392 1 93 282 LEU B C 1
ATOM 6952 O O . LEU B 1 282 ? 1.494 -13.211 0.938 1 93 282 LEU B O 1
ATOM 6956 N N . GLN B 1 283 ? 0.123 -14.391 2.238 1 91.94 283 GLN B N 1
ATOM 6957 C CA . GLN B 1 283 ? -0.547 -13.18 2.688 1 91.94 283 GLN B CA 1
ATOM 6958 C C . GLN B 1 283 ? 0.383 -12.32 3.541 1 91.94 283 GLN B C 1
ATOM 6960 O O . GLN B 1 283 ? 0.4 -11.094 3.412 1 91.94 283 GLN B O 1
ATOM 6965 N N . ALA B 1 284 ? 1.108 -12.977 4.449 1 93 284 ALA B N 1
ATOM 6966 C CA . ALA B 1 284 ? 2.105 -12.242 5.223 1 93 284 ALA B CA 1
ATOM 6967 C C . ALA B 1 284 ? 3.113 -11.555 4.309 1 93 284 ALA B C 1
ATOM 6969 O O . ALA B 1 284 ? 3.486 -10.406 4.539 1 93 284 ALA B O 1
ATOM 6970 N N . SER B 1 285 ? 3.508 -12.297 3.322 1 95.81 285 SER B N 1
ATOM 6971 C CA . SER B 1 285 ? 4.426 -11.734 2.34 1 95.81 285 SER B CA 1
ATOM 6972 C C . SER B 1 285 ? 3.85 -10.477 1.701 1 95.81 285 SER B C 1
ATOM 6974 O O . SER B 1 285 ? 4.547 -9.469 1.556 1 95.81 285 SER B O 1
ATOM 6976 N N . SER B 1 286 ? 2.58 -10.5 1.348 1 95.69 286 SER B N 1
ATOM 6977 C CA . SER B 1 286 ? 1.918 -9.359 0.723 1 95.69 286 SER B CA 1
ATOM 6978 C C . SER B 1 286 ? 1.847 -8.172 1.677 1 95.69 286 SER B C 1
ATOM 6980 O O . SER B 1 286 ? 1.924 -7.016 1.247 1 95.69 286 SER B O 1
ATOM 6982 N N . MET B 1 287 ? 1.7 -8.469 2.938 1 96.38 287 MET B N 1
ATOM 6983 C CA . MET B 1 287 ? 1.667 -7.402 3.936 1 96.38 287 MET B CA 1
ATOM 6984 C C . MET B 1 287 ? 3.025 -6.715 4.043 1 96.38 287 MET B C 1
ATOM 6986 O O . MET B 1 287 ? 3.102 -5.484 4.07 1 96.38 287 MET B O 1
ATOM 6990 N N . TYR B 1 288 ? 4.086 -7.473 4.074 1 97.69 288 TYR B N 1
ATOM 6991 C CA . TYR B 1 288 ? 5.422 -6.887 4.102 1 97.69 288 TYR B CA 1
ATOM 6992 C C . TYR B 1 288 ? 5.715 -6.133 2.811 1 97.69 288 TYR B C 1
ATOM 6994 O O . TYR B 1 288 ? 6.422 -5.121 2.822 1 97.69 288 TYR B O 1
ATOM 7002 N N . HIS B 1 289 ? 5.16 -6.656 1.746 1 98.31 289 HIS B N 1
ATOM 7003 C CA . HIS B 1 289 ? 5.309 -5.941 0.485 1 98.31 289 HIS B CA 1
ATOM 7004 C C . HIS B 1 289 ? 4.719 -4.539 0.576 1 98.31 289 HIS B C 1
ATOM 7006 O O . HIS B 1 289 ? 5.309 -3.576 0.078 1 98.31 289 HIS B O 1
ATOM 7012 N N . ALA B 1 290 ? 3.572 -4.406 1.188 1 97.81 290 ALA B N 1
ATOM 7013 C CA . ALA B 1 290 ? 2.947 -3.096 1.358 1 97.81 290 ALA B CA 1
ATOM 7014 C C . ALA B 1 290 ? 3.842 -2.162 2.166 1 97.81 290 ALA B C 1
ATOM 7016 O O . ALA B 1 290 ? 4 -0.988 1.819 1 97.81 290 ALA B O 1
ATOM 7017 N N . LEU B 1 291 ? 4.422 -2.666 3.195 1 97.81 291 LEU B N 1
ATOM 7018 C CA . LEU B 1 291 ? 5.34 -1.882 4.016 1 97.81 291 LEU B CA 1
ATOM 7019 C C . LEU B 1 291 ? 6.559 -1.452 3.207 1 97.81 291 LEU B C 1
ATOM 7021 O O . LEU B 1 291 ? 7.012 -0.31 3.316 1 97.81 291 LEU B O 1
ATOM 7025 N N . ALA B 1 292 ? 7.07 -2.4 2.441 1 98.38 292 ALA B N 1
ATOM 7026 C CA . ALA B 1 292 ? 8.242 -2.098 1.62 1 98.38 292 ALA B CA 1
ATOM 7027 C C . ALA B 1 292 ? 7.934 -0.985 0.621 1 98.38 292 ALA B C 1
ATOM 7029 O O . ALA B 1 292 ? 8.75 -0.084 0.418 1 98.38 292 ALA B O 1
ATOM 7030 N N . CYS B 1 293 ? 6.77 -1.04 0.007 1 97.88 293 CYS B N 1
ATOM 7031 C CA . CYS B 1 293 ? 6.387 -0.024 -0.966 1 97.88 293 CYS B CA 1
ATOM 7032 C C . CYS B 1 293 ? 6.293 1.35 -0.312 1 97.88 293 CYS B C 1
ATOM 7034 O O . CYS B 1 293 ? 6.781 2.338 -0.862 1 97.88 293 CYS B O 1
ATOM 7036 N N . ARG B 1 294 ? 5.723 1.426 0.865 1 95.62 294 ARG B N 1
ATOM 7037 C CA . ARG B 1 294 ? 5.633 2.695 1.577 1 95.62 294 ARG B CA 1
ATOM 7038 C C . ARG B 1 294 ? 7.02 3.229 1.925 1 95.62 294 ARG B C 1
ATOM 7040 O O . ARG B 1 294 ? 7.273 4.43 1.823 1 95.62 294 ARG B O 1
ATOM 7047 N N . THR B 1 295 ? 7.91 2.352 2.32 1 94.69 295 THR B N 1
ATOM 7048 C CA . THR B 1 295 ? 9.258 2.754 2.699 1 94.69 295 THR B CA 1
ATOM 7049 C C . THR B 1 295 ? 10.039 3.234 1.481 1 94.69 295 THR B C 1
ATOM 7051 O O . THR B 1 295 ? 10.75 4.242 1.548 1 94.69 295 THR B O 1
ATOM 7054 N N . VAL B 1 296 ? 9.906 2.508 0.39 1 94.25 296 VAL B N 1
ATOM 7055 C CA . VAL B 1 296 ? 10.641 2.881 -0.816 1 94.25 296 VAL B CA 1
ATOM 7056 C C . VAL B 1 296 ? 10.148 4.238 -1.318 1 94.25 296 VAL B C 1
ATOM 7058 O O . VAL B 1 296 ? 10.945 5.055 -1.787 1 94.25 296 VAL B O 1
ATOM 7061 N N . PHE B 1 297 ? 8.875 4.531 -1.195 1 92.56 297 PHE B N 1
ATOM 7062 C CA . PHE B 1 297 ? 8.312 5.82 -1.58 1 92.56 297 PHE B CA 1
ATOM 7063 C C . PHE B 1 297 ? 8.82 6.926 -0.659 1 92.56 297 PHE B C 1
ATOM 7065 O O . PHE B 1 297 ? 9.195 8 -1.123 1 92.56 297 PHE B O 1
ATOM 7072 N N . ALA B 1 298 ? 8.82 6.629 0.613 1 89.25 298 ALA B N 1
ATOM 7073 C CA . ALA B 1 298 ? 9.281 7.621 1.58 1 89.25 298 ALA B CA 1
ATOM 7074 C C . ALA B 1 298 ? 10.742 7.992 1.336 1 89.25 298 ALA B C 1
ATOM 7076 O O . ALA B 1 298 ? 11.148 9.133 1.567 1 89.25 298 ALA B O 1
ATOM 7077 N N . LEU B 1 299 ? 11.492 7.016 0.774 1 89.44 299 LEU B N 1
ATOM 7078 C CA . LEU B 1 299 ? 12.914 7.23 0.525 1 89.44 299 LEU B CA 1
ATOM 7079 C C . LEU B 1 299 ? 13.141 7.844 -0.852 1 89.44 299 LEU B C 1
ATOM 7081 O O . LEU B 1 299 ? 14.258 8.234 -1.187 1 89.44 299 LEU B O 1
ATOM 7085 N N . GLY B 1 300 ? 12.133 7.859 -1.684 1 88.5 300 GLY B N 1
ATOM 7086 C CA . GLY B 1 300 ? 12.227 8.453 -3.008 1 88.5 300 GLY B CA 1
ATOM 7087 C C . GLY B 1 300 ? 12.766 7.496 -4.055 1 88.5 300 GLY B C 1
ATOM 7088 O O . GLY B 1 300 ? 13.172 7.914 -5.141 1 88.5 300 GLY B O 1
ATOM 7089 N N . GLY B 1 301 ? 12.711 6.191 -3.785 1 92.25 301 GLY B N 1
ATOM 7090 C CA . GLY B 1 301 ? 13.289 5.195 -4.676 1 92.25 301 GLY B CA 1
ATOM 7091 C C . GLY B 1 301 ? 12.562 5.086 -6 1 92.25 301 GLY B C 1
ATOM 7092 O O . GLY B 1 301 ? 13.125 4.625 -6.992 1 92.25 301 GLY B O 1
ATOM 7093 N N . HIS B 1 302 ? 11.344 5.52 -6.113 1 93.69 302 HIS B N 1
ATOM 7094 C CA . HIS B 1 302 ? 10.516 5.371 -7.309 1 93.69 302 HIS B CA 1
ATOM 7095 C C . HIS B 1 302 ? 10.883 6.406 -8.367 1 93.69 302 HIS B C 1
ATOM 7097 O O . HIS B 1 302 ? 10.445 6.309 -9.516 1 93.69 302 HIS B O 1
ATOM 7103 N N . THR B 1 303 ? 11.789 7.379 -7.965 1 89.5 303 THR B N 1
ATOM 7104 C CA . THR B 1 303 ? 12.133 8.406 -8.945 1 89.5 303 THR B CA 1
ATOM 7105 C C . THR B 1 303 ? 13.633 8.664 -8.953 1 89.5 303 THR B C 1
ATOM 7107 O O . THR B 1 303 ? 14.125 9.492 -9.727 1 89.5 303 THR B O 1
ATOM 7110 N N . VAL B 1 304 ? 14.375 7.973 -8.164 1 80 304 VAL B N 1
ATOM 7111 C CA . VAL B 1 304 ? 15.805 8.258 -8.047 1 80 304 VAL B CA 1
ATOM 7112 C C . VAL B 1 304 ? 16.5 7.895 -9.352 1 80 304 VAL B C 1
ATOM 7114 O O . VAL B 1 304 ? 16.25 6.836 -9.93 1 80 304 VAL B O 1
ATOM 7117 N N . MET B 1 305 ? 17.297 8.922 -9.852 1 71.5 305 MET B N 1
ATOM 7118 C CA . MET B 1 305 ? 18.078 8.68 -11.062 1 71.5 305 MET B CA 1
ATOM 7119 C C . MET B 1 305 ? 19.531 8.398 -10.719 1 71.5 305 MET B C 1
ATOM 7121 O O . MET B 1 305 ? 20.141 9.117 -9.914 1 71.5 305 MET B O 1
ATOM 7125 N N . VAL B 1 306 ? 20.016 7.363 -11.25 1 74.69 306 VAL B N 1
ATOM 7126 C CA . VAL B 1 306 ? 21.328 6.906 -10.797 1 74.69 306 VAL B CA 1
ATOM 7127 C C . VAL B 1 306 ? 22.297 6.863 -11.969 1 74.69 306 VAL B C 1
ATOM 7129 O O . VAL B 1 306 ? 22.375 5.859 -12.68 1 74.69 306 VAL B O 1
ATOM 7132 N N . PRO B 1 307 ? 22.844 8.078 -12.258 1 72.31 307 PRO B N 1
ATOM 7133 C CA . PRO B 1 307 ? 23.906 7.844 -13.234 1 72.31 307 PRO B CA 1
ATOM 7134 C C . PRO B 1 307 ? 25.078 7.051 -12.648 1 72.31 307 PRO B C 1
ATOM 7136 O O . PRO B 1 307 ? 25.406 7.195 -11.469 1 72.31 307 PRO B O 1
ATOM 7139 N N . THR B 1 308 ? 25.5 6.051 -13.242 1 70.44 308 THR B N 1
ATOM 7140 C CA . THR B 1 308 ? 26.609 5.246 -12.742 1 70.44 308 THR B CA 1
ATOM 7141 C C . THR B 1 308 ? 27.938 5.734 -13.312 1 70.44 308 THR B C 1
ATOM 7143 O O . THR B 1 308 ? 28.156 5.676 -14.523 1 70.44 308 THR B O 1
ATOM 7146 N N . PRO B 1 309 ? 28.703 6.227 -12.344 1 76 309 PRO B N 1
ATOM 7147 C CA . PRO B 1 309 ? 30.031 6.566 -12.852 1 76 309 PRO B CA 1
ATOM 7148 C C . PRO B 1 309 ? 30.797 5.344 -13.344 1 76 309 PRO B C 1
ATOM 7150 O O . PRO B 1 309 ? 30.734 4.281 -12.719 1 76 309 PRO B O 1
ATOM 7153 N N . LYS B 1 310 ? 31.453 5.422 -14.461 1 72.19 310 LYS B N 1
ATOM 7154 C CA . LYS B 1 310 ? 32.188 4.297 -15.031 1 72.19 310 LYS B CA 1
ATOM 7155 C C . LYS B 1 310 ? 33.656 4.363 -14.688 1 72.19 310 LYS B C 1
ATOM 7157 O O . LYS B 1 310 ? 34.344 3.344 -14.695 1 72.19 310 LYS B O 1
ATOM 7162 N N . ASP B 1 311 ? 34.031 5.434 -14.266 1 81.06 311 ASP B N 1
ATOM 7163 C CA . ASP B 1 311 ? 35.469 5.645 -14.188 1 81.06 311 ASP B CA 1
ATOM 7164 C C . ASP B 1 311 ? 35.969 5.652 -12.742 1 81.06 311 ASP B C 1
ATOM 7166 O O . ASP B 1 311 ? 37.125 5.887 -12.477 1 81.06 311 ASP B O 1
ATOM 7170 N N . ARG B 1 312 ? 35.031 5.395 -11.789 1 83.56 312 ARG B N 1
ATOM 7171 C CA . ARG B 1 312 ? 35.438 5.434 -10.383 1 83.56 312 ARG B CA 1
ATOM 7172 C C . ARG B 1 312 ? 34.562 4.516 -9.531 1 83.56 312 ARG B C 1
ATOM 7174 O O . ARG B 1 312 ? 33.531 4.031 -10 1 83.56 312 ARG B O 1
ATOM 7181 N N . GLU B 1 313 ? 35.188 4.305 -8.328 1 85.25 313 GLU B N 1
ATOM 7182 C CA . GLU B 1 313 ? 34.406 3.549 -7.363 1 85.25 313 GLU B CA 1
ATOM 7183 C C . GLU B 1 313 ? 33.219 4.363 -6.871 1 85.25 313 GLU B C 1
ATOM 7185 O O . GLU B 1 313 ? 33.281 5.59 -6.805 1 85.25 313 GLU B O 1
ATOM 7190 N N . LEU B 1 314 ? 32.219 3.607 -6.516 1 86.62 314 LEU B N 1
ATOM 7191 C CA . LEU B 1 314 ? 31 4.258 -6.023 1 86.62 314 LEU B CA 1
ATOM 7192 C C . LEU B 1 314 ? 31.188 4.766 -4.602 1 86.62 314 LEU B C 1
ATOM 7194 O O . LEU B 1 314 ? 31.828 4.102 -3.781 1 86.62 314 LEU B O 1
ATOM 7198 N N . THR B 1 315 ? 30.688 5.898 -4.324 1 84.75 315 THR B N 1
ATOM 7199 C CA . THR B 1 315 ? 30.609 6.391 -2.955 1 84.75 315 THR B CA 1
ATOM 7200 C C . THR B 1 315 ? 29.516 5.66 -2.182 1 84.75 315 THR B C 1
ATOM 7202 O O . THR B 1 315 ? 28.703 4.945 -2.771 1 84.75 315 THR B O 1
ATOM 7205 N N . LEU B 1 316 ? 29.531 5.785 -0.88 1 84.94 316 LEU B N 1
ATOM 7206 C CA . LEU B 1 316 ? 28.5 5.172 -0.045 1 84.94 316 LEU B CA 1
ATOM 7207 C C . LEU B 1 316 ? 27.109 5.66 -0.446 1 84.94 316 LEU B C 1
ATOM 7209 O O . LEU B 1 316 ? 26.156 4.883 -0.469 1 84.94 316 LEU B O 1
ATOM 7213 N N . GLU B 1 317 ? 27.031 6.898 -0.787 1 83.69 317 GLU B N 1
ATOM 7214 C CA . GLU B 1 317 ? 25.766 7.492 -1.197 1 83.69 317 GLU B CA 1
ATOM 7215 C C . GLU B 1 317 ? 25.297 6.91 -2.523 1 83.69 317 GLU B C 1
ATOM 7217 O O . GLU B 1 317 ? 24.094 6.68 -2.709 1 83.69 317 GLU B O 1
ATOM 7222 N N . GLU B 1 318 ? 26.234 6.742 -3.312 1 85.5 318 GLU B N 1
ATOM 7223 C CA . GLU B 1 318 ? 25.875 6.176 -4.613 1 85.5 318 GLU B CA 1
ATOM 7224 C C . GLU B 1 318 ? 25.469 4.715 -4.48 1 85.5 318 GLU B C 1
ATOM 7226 O O . GLU B 1 318 ? 24.578 4.25 -5.203 1 85.5 318 GLU B O 1
ATOM 7231 N N . HIS B 1 319 ? 26.109 4.004 -3.551 1 88.75 319 HIS B N 1
ATOM 7232 C CA . HIS B 1 319 ? 25.672 2.646 -3.25 1 88.75 319 HIS B CA 1
ATOM 7233 C C . HIS B 1 319 ? 24.234 2.629 -2.758 1 88.75 319 HIS B C 1
ATOM 7235 O O . HIS B 1 319 ? 23.438 1.78 -3.174 1 88.75 319 HIS B O 1
ATOM 7241 N N . GLU B 1 320 ? 23.938 3.539 -1.938 1 89.69 320 GLU B N 1
ATOM 7242 C CA . GLU B 1 320 ? 22.594 3.604 -1.366 1 89.69 320 GLU B CA 1
ATOM 7243 C C . GLU B 1 320 ? 21.547 3.926 -2.434 1 89.69 320 GLU B C 1
ATOM 7245 O O . GLU B 1 320 ? 20.5 3.289 -2.494 1 89.69 320 GLU B O 1
ATOM 7250 N N . ASP B 1 321 ? 21.891 4.891 -3.275 1 88.19 321 ASP B N 1
ATOM 7251 C CA . ASP B 1 321 ? 20.938 5.301 -4.309 1 88.19 321 ASP B CA 1
ATOM 7252 C C . ASP B 1 321 ? 20.688 4.172 -5.309 1 88.19 321 ASP B C 1
ATOM 7254 O O . ASP B 1 321 ? 19.547 3.91 -5.688 1 88.19 321 ASP B O 1
ATOM 7258 N N . ARG B 1 322 ? 21.734 3.572 -5.707 1 89.38 322 ARG B N 1
ATOM 7259 C CA . ARG B 1 322 ? 21.609 2.486 -6.676 1 89.38 322 ARG B CA 1
ATOM 7260 C C . ARG B 1 322 ? 20.859 1.303 -6.082 1 89.38 322 ARG B C 1
ATOM 7262 O O . ARG B 1 322 ? 20 0.707 -6.746 1 89.38 322 ARG B O 1
ATOM 7269 N N . HIS B 1 323 ? 21.219 1.016 -4.855 1 92.75 323 HIS B N 1
ATOM 7270 C CA . HIS B 1 323 ? 20.562 -0.095 -4.18 1 92.75 323 HIS B CA 1
ATOM 7271 C C . HIS B 1 323 ? 19.078 0.195 -3.963 1 92.75 323 HIS B C 1
ATOM 7273 O O . HIS B 1 323 ? 18.234 -0.682 -4.156 1 92.75 323 HIS B O 1
ATOM 7279 N N . LEU B 1 324 ? 18.781 1.43 -3.576 1 93.62 324 LEU B N 1
ATOM 7280 C CA . LEU B 1 324 ? 17.391 1.847 -3.367 1 93.62 324 LEU B CA 1
ATOM 7281 C C . LEU B 1 324 ? 16.578 1.698 -4.648 1 93.62 324 LEU B C 1
ATOM 7283 O O . LEU B 1 324 ? 15.453 1.2 -4.621 1 93.62 324 LEU B O 1
ATOM 7287 N N . ARG B 1 325 ? 17.188 2.107 -5.766 1 93.5 325 ARG B N 1
ATOM 7288 C CA . ARG B 1 325 ? 16.5 1.992 -7.051 1 93.5 325 ARG B CA 1
ATOM 7289 C C . ARG B 1 325 ? 16.25 0.53 -7.41 1 93.5 325 ARG B C 1
ATOM 7291 O O . ARG B 1 325 ? 15.203 0.186 -7.953 1 93.5 325 ARG B O 1
ATOM 7298 N N . MET B 1 326 ? 17.172 -0.261 -7.109 1 93.81 326 MET B N 1
ATOM 7299 C CA . MET B 1 326 ? 17.016 -1.689 -7.375 1 93.81 326 MET B CA 1
ATOM 7300 C C . MET B 1 326 ? 15.906 -2.291 -6.523 1 93.81 326 MET B C 1
ATOM 7302 O O . MET B 1 326 ? 15.133 -3.121 -7.004 1 93.81 326 MET B O 1
ATOM 7306 N N . LEU B 1 327 ? 15.883 -1.901 -5.297 1 96.88 327 LEU B N 1
ATOM 7307 C CA . LEU B 1 327 ? 14.844 -2.408 -4.406 1 96.88 327 LEU B CA 1
ATOM 7308 C C . LEU B 1 327 ? 13.461 -1.92 -4.844 1 96.88 327 LEU B C 1
ATOM 7310 O O . LEU B 1 327 ? 12.469 -2.625 -4.672 1 96.88 327 LEU B O 1
ATOM 7314 N N . PHE B 1 328 ? 13.383 -0.715 -5.414 1 97.25 328 PHE B N 1
ATOM 7315 C CA . PHE B 1 328 ? 12.133 -0.264 -6.012 1 97.25 328 PHE B CA 1
ATOM 7316 C C . PHE B 1 328 ? 11.672 -1.229 -7.098 1 97.25 328 PHE B C 1
ATOM 7318 O O . PHE B 1 328 ? 10.516 -1.645 -7.117 1 97.25 328 PHE B O 1
ATOM 7325 N N . TRP B 1 329 ? 12.562 -1.578 -7.973 1 96.88 329 TRP B N 1
ATOM 7326 C CA . TRP B 1 329 ? 12.195 -2.473 -9.062 1 96.88 329 TRP B CA 1
ATOM 7327 C C . TRP B 1 329 ? 11.758 -3.834 -8.531 1 96.88 329 TRP B C 1
ATOM 7329 O O . TRP B 1 329 ? 10.828 -4.449 -9.062 1 96.88 329 TRP B O 1
ATOM 7339 N N . LEU B 1 330 ? 12.469 -4.293 -7.512 1 97.75 330 LEU B N 1
ATOM 7340 C CA . LEU B 1 330 ? 12.039 -5.547 -6.902 1 97.75 330 LEU B CA 1
ATOM 7341 C C . LEU B 1 330 ? 10.617 -5.441 -6.371 1 97.75 330 LEU B C 1
ATOM 7343 O O . LEU B 1 330 ? 9.789 -6.328 -6.605 1 97.75 330 LEU B O 1
ATOM 7347 N N . CYS B 1 331 ? 10.312 -4.344 -5.676 1 98.44 331 CYS B N 1
ATOM 7348 C CA . CYS B 1 331 ? 8.953 -4.105 -5.195 1 98.44 331 CYS B CA 1
ATOM 7349 C C . CYS B 1 331 ? 7.965 -4.062 -6.352 1 98.44 331 CYS B C 1
ATOM 7351 O O . CYS B 1 331 ? 6.855 -4.586 -6.246 1 98.44 331 CYS B O 1
ATOM 7353 N N . TYR B 1 332 ? 8.375 -3.43 -7.422 1 98.19 332 TYR B N 1
ATOM 7354 C CA . TYR B 1 332 ? 7.516 -3.258 -8.586 1 98.19 332 TYR B CA 1
ATOM 7355 C C . TYR B 1 332 ? 7.152 -4.605 -9.195 1 98.19 332 TYR B C 1
ATOM 7357 O O . TYR B 1 332 ? 5.98 -4.867 -9.484 1 98.19 332 TYR B O 1
ATOM 7365 N N . VAL B 1 333 ? 8.133 -5.461 -9.359 1 97.94 333 VAL B N 1
ATOM 7366 C CA . VAL B 1 333 ? 7.914 -6.781 -9.938 1 97.94 333 VAL B CA 1
ATOM 7367 C C . VAL B 1 333 ? 6.969 -7.586 -9.047 1 97.94 333 VAL B C 1
ATOM 7369 O O . VAL B 1 333 ? 5.992 -8.164 -9.531 1 97.94 333 VAL B O 1
ATOM 7372 N N . LEU B 1 334 ? 7.242 -7.598 -7.793 1 97.94 334 LEU B N 1
ATOM 7373 C CA . LEU B 1 334 ? 6.414 -8.359 -6.859 1 97.94 334 LEU B CA 1
ATOM 7374 C C . LEU B 1 334 ? 5 -7.797 -6.809 1 97.94 334 LEU B C 1
ATOM 7376 O O . LEU B 1 334 ? 4.031 -8.547 -6.684 1 97.94 334 LEU B O 1
ATOM 7380 N N . ASP B 1 335 ? 4.918 -6.5 -6.906 1 97.94 335 ASP B N 1
ATOM 7381 C CA . ASP B 1 335 ? 3.627 -5.82 -6.848 1 97.94 335 ASP B CA 1
ATOM 7382 C C . ASP B 1 335 ? 2.693 -6.316 -7.949 1 97.94 335 ASP B C 1
ATOM 7384 O O . ASP B 1 335 ? 1.531 -6.637 -7.691 1 97.94 335 ASP B O 1
ATOM 7388 N N . LYS B 1 336 ? 3.178 -6.383 -9.102 1 97.38 336 LYS B N 1
ATOM 7389 C CA . LYS B 1 336 ? 2.35 -6.762 -10.242 1 97.38 336 LYS B CA 1
ATOM 7390 C C . LYS B 1 336 ? 2.059 -8.258 -10.242 1 97.38 336 LYS B C 1
ATOM 7392 O O . LYS B 1 336 ? 0.976 -8.688 -10.648 1 97.38 336 LYS B O 1
ATOM 7397 N N . ASP B 1 337 ? 2.994 -9 -9.75 1 95.19 337 ASP B N 1
ATOM 7398 C CA . ASP B 1 337 ? 2.744 -10.43 -9.594 1 95.19 337 ASP B CA 1
ATOM 7399 C C . ASP B 1 337 ? 1.64 -10.688 -8.57 1 95.19 337 ASP B C 1
ATOM 7401 O O . ASP B 1 337 ? 0.737 -11.492 -8.82 1 95.19 337 ASP B O 1
ATOM 7405 N N . ILE B 1 338 ? 1.709 -10.023 -7.48 1 93.81 338 ILE B N 1
ATOM 7406 C CA . ILE B 1 338 ? 0.694 -10.188 -6.445 1 93.81 338 ILE B CA 1
ATOM 7407 C C . ILE B 1 338 ? -0.671 -9.781 -6.992 1 93.81 338 ILE B C 1
ATOM 7409 O O . ILE B 1 338 ? -1.662 -10.484 -6.797 1 93.81 338 ILE B O 1
ATOM 7413 N N . SER B 1 339 ? -0.724 -8.703 -7.703 1 93.94 339 SER B N 1
ATOM 7414 C CA . SER B 1 339 ? -1.982 -8.188 -8.227 1 93.94 339 SER B CA 1
ATOM 7415 C C . SER B 1 339 ? -2.609 -9.164 -9.219 1 93.94 339 SER B C 1
ATOM 7417 O O . SER B 1 339 ? -3.812 -9.422 -9.164 1 93.94 339 SER B O 1
ATOM 7419 N N . LEU B 1 340 ? -1.834 -9.734 -10.086 1 92.06 340 LEU B N 1
ATOM 7420 C CA . LEU B 1 340 ? -2.363 -10.633 -11.109 1 92.06 340 LEU B CA 1
ATOM 7421 C C . LEU B 1 340 ? -2.697 -11.992 -10.516 1 92.06 340 LEU B C 1
ATOM 7423 O O . LEU B 1 340 ? -3.641 -12.656 -10.953 1 92.06 340 LEU B O 1
ATOM 7427 N N . ARG B 1 341 ? -1.962 -12.367 -9.531 1 89.06 341 ARG B N 1
ATOM 7428 C CA . ARG B 1 341 ? -2.148 -13.703 -8.977 1 89.06 341 ARG B CA 1
ATOM 7429 C C . ARG B 1 341 ? -3.33 -13.742 -8.016 1 89.06 341 ARG B C 1
ATOM 7431 O O . ARG B 1 341 ? -4.062 -14.727 -7.957 1 89.06 341 ARG B O 1
ATOM 7438 N N . ASN B 1 342 ? -3.531 -12.641 -7.285 1 85.38 342 ASN B N 1
ATOM 7439 C CA . ASN B 1 342 ? -4.562 -12.688 -6.254 1 85.38 342 ASN B CA 1
ATOM 7440 C C . ASN B 1 342 ? -5.688 -11.695 -6.543 1 85.38 342 ASN B C 1
ATOM 7442 O O . ASN B 1 342 ? -6.676 -11.641 -5.809 1 85.38 342 ASN B O 1
ATOM 7446 N N . GLY B 1 343 ? -5.547 -10.922 -7.59 1 86.81 343 GLY B N 1
ATOM 7447 C CA . GLY B 1 343 ? -6.602 -9.992 -7.977 1 86.81 343 GLY B CA 1
ATOM 7448 C C . GLY B 1 343 ? -6.645 -8.75 -7.113 1 86.81 343 GLY B C 1
ATOM 7449 O O . GLY B 1 343 ? -7.602 -7.973 -7.18 1 86.81 343 GLY B O 1
ATOM 7450 N N . GLN B 1 344 ? -5.656 -8.539 -6.324 1 89.56 344 GLN B N 1
ATOM 7451 C CA . GLN B 1 344 ? -5.625 -7.355 -5.469 1 89.56 344 GLN B CA 1
ATOM 7452 C C . GLN B 1 344 ? -5.105 -6.141 -6.227 1 89.56 344 GLN B C 1
ATOM 7454 O O . GLN B 1 344 ? -4.215 -6.262 -7.074 1 89.56 344 GLN B O 1
ATOM 7459 N N . PRO B 1 345 ? -5.656 -4.906 -5.91 1 94.5 345 PRO B N 1
ATOM 7460 C CA . PRO B 1 345 ? -5.102 -3.711 -6.543 1 94.5 345 PRO B CA 1
ATOM 7461 C C . PRO B 1 345 ? -3.609 -3.533 -6.266 1 94.5 345 PRO B C 1
ATOM 7463 O O . PRO B 1 345 ? -3.137 -3.863 -5.176 1 94.5 345 PRO B O 1
ATOM 7466 N N . PRO B 1 346 ? -2.889 -3.043 -7.289 1 96.69 346 PRO B N 1
ATOM 7467 C CA . PRO B 1 346 ? -1.463 -2.809 -7.051 1 96.69 346 PRO B CA 1
ATOM 7468 C C . PRO B 1 346 ? -1.209 -1.737 -5.992 1 96.69 346 PRO B C 1
ATOM 7470 O O . PRO B 1 346 ? -1.989 -0.791 -5.867 1 96.69 346 PRO B O 1
ATOM 7473 N N . ALA B 1 347 ? -0.141 -1.909 -5.262 1 97.44 347 ALA B N 1
ATOM 7474 C CA . ALA B 1 347 ? 0.282 -0.936 -4.262 1 97.44 347 ALA B CA 1
ATOM 7475 C C . ALA B 1 347 ? 1.113 0.177 -4.895 1 97.44 347 ALA B C 1
ATOM 7477 O O . ALA B 1 347 ? 1.276 1.249 -4.305 1 97.44 347 ALA B O 1
ATOM 7478 N N . ILE B 1 348 ? 1.677 -0.05 -6.055 1 97.94 348 ILE B N 1
ATOM 7479 C CA . ILE B 1 348 ? 2.537 0.924 -6.719 1 97.94 348 ILE B CA 1
ATOM 7480 C C . ILE B 1 348 ? 1.815 1.508 -7.93 1 97.94 348 ILE B C 1
ATOM 7482 O O . ILE B 1 348 ? 1.636 0.825 -8.945 1 97.94 348 ILE B O 1
ATOM 7486 N N . PRO B 1 349 ? 1.357 2.711 -7.824 1 97.06 349 PRO B N 1
ATOM 7487 C CA . PRO B 1 349 ? 0.762 3.373 -8.992 1 97.06 349 PRO B CA 1
ATOM 7488 C C . PRO B 1 349 ? 1.805 3.834 -10 1 97.06 349 PRO B C 1
ATOM 7490 O O . PRO B 1 349 ? 2.625 4.703 -9.703 1 97.06 349 PRO B O 1
ATOM 7493 N N . ASP B 1 350 ? 1.726 3.369 -11.188 1 97.06 350 ASP B N 1
ATOM 7494 C CA . ASP B 1 350 ? 2.744 3.582 -12.211 1 97.06 350 ASP B CA 1
ATOM 7495 C C . ASP B 1 350 ? 2.916 5.07 -12.516 1 97.06 350 ASP B C 1
ATOM 7497 O O . ASP B 1 350 ? 4.031 5.531 -12.766 1 97.06 350 ASP B O 1
ATOM 7501 N N . GLN B 1 351 ? 1.891 5.805 -12.469 1 95.25 351 GLN B N 1
ATOM 7502 C CA . GLN B 1 351 ? 1.946 7.199 -12.891 1 95.25 351 GLN B CA 1
ATOM 7503 C C . GLN B 1 351 ? 2.824 8.023 -11.961 1 95.25 351 GLN B C 1
ATOM 7505 O O . GLN B 1 351 ? 3.273 9.117 -12.32 1 95.25 351 GLN B O 1
ATOM 7510 N N . PHE B 1 352 ? 3.098 7.562 -10.797 1 95.31 352 PHE B N 1
ATOM 7511 C CA . PHE B 1 352 ? 3.9 8.305 -9.836 1 95.31 352 PHE B CA 1
ATOM 7512 C C . PHE B 1 352 ? 5.359 7.867 -9.898 1 95.31 352 PHE B C 1
ATOM 7514 O O . PHE B 1 352 ? 6.203 8.398 -9.172 1 95.31 352 PHE B O 1
ATOM 7521 N N . CYS B 1 353 ? 5.66 6.934 -10.758 1 95.75 353 CYS B N 1
ATOM 7522 C CA . CYS B 1 353 ? 6.988 6.332 -10.773 1 95.75 353 CYS B CA 1
ATOM 7523 C C . CYS B 1 353 ? 7.711 6.637 -12.086 1 95.75 353 CYS B C 1
ATOM 7525 O O . CYS B 1 353 ? 7.074 6.762 -13.133 1 95.75 353 CYS B O 1
ATOM 7527 N N . ASP B 1 354 ? 8.992 6.832 -11.953 1 93.81 354 ASP B N 1
ATOM 7528 C CA . ASP B 1 354 ? 9.852 6.793 -13.133 1 93.81 354 ASP B CA 1
ATOM 7529 C C . ASP B 1 354 ? 10.188 5.352 -13.516 1 93.81 354 ASP B C 1
ATOM 7531 O O . ASP B 1 354 ? 10.992 4.699 -12.844 1 93.81 354 ASP B O 1
ATOM 7535 N N . LEU B 1 355 ? 9.633 4.891 -14.594 1 95.5 355 LEU B N 1
ATOM 7536 C CA . LEU B 1 355 ? 9.789 3.488 -14.969 1 95.5 355 LEU B CA 1
ATOM 7537 C C . LEU B 1 355 ? 10.859 3.332 -16.047 1 95.5 355 LEU B C 1
ATOM 7539 O O . LEU B 1 355 ? 10.812 2.391 -16.844 1 95.5 355 LEU B O 1
ATOM 7543 N N . THR B 1 356 ? 11.742 4.262 -16.047 1 92.38 356 THR B N 1
ATOM 7544 C CA . THR B 1 356 ? 12.906 4.098 -16.922 1 92.38 356 THR B CA 1
ATOM 7545 C C . THR B 1 356 ? 13.773 2.93 -16.453 1 92.38 356 THR B C 1
ATOM 7547 O O . THR B 1 356 ? 14.148 2.865 -15.281 1 92.38 356 THR B O 1
ATOM 7550 N N . LEU B 1 357 ? 14.062 2.043 -17.375 1 91 357 LEU B N 1
ATOM 7551 C CA . LEU B 1 357 ? 14.852 0.862 -17.031 1 91 357 LEU B CA 1
ATOM 7552 C C . LEU B 1 357 ? 16.281 1.245 -16.703 1 91 357 LEU B C 1
ATOM 7554 O O . LEU B 1 357 ? 16.781 2.264 -17.172 1 91 357 LEU B O 1
ATOM 7558 N N . PRO B 1 358 ? 16.922 0.423 -15.836 1 84 358 PRO B N 1
ATOM 7559 C CA . PRO B 1 358 ? 18.344 0.674 -15.594 1 84 358 PRO B CA 1
ATOM 7560 C C . PRO B 1 358 ? 19.156 0.674 -16.875 1 84 358 PRO B C 1
ATOM 7562 O O . PRO B 1 358 ? 18.859 -0.064 -17.812 1 84 358 PRO B O 1
ATOM 7565 N N . GLU B 1 359 ? 20.172 1.446 -16.781 1 80 359 GLU B N 1
ATOM 7566 C CA . GLU B 1 359 ? 21.031 1.565 -17.953 1 80 359 GLU B CA 1
ATOM 7567 C C . GLU B 1 359 ? 21.594 0.208 -18.359 1 80 359 GLU B C 1
ATOM 7569 O O . GLU B 1 359 ? 22.109 -0.538 -17.531 1 80 359 GLU B O 1
ATOM 7574 N N . GLY B 1 360 ? 21.422 -0.137 -19.594 1 78.06 360 GLY B N 1
ATOM 7575 C CA . GLY B 1 360 ? 21.953 -1.368 -20.156 1 78.06 360 GLY B CA 1
ATOM 7576 C C . GLY B 1 360 ? 21.172 -2.6 -19.75 1 78.06 360 GLY B C 1
ATOM 7577 O O . GLY B 1 360 ? 21.625 -3.727 -19.953 1 78.06 360 GLY B O 1
ATOM 7578 N N . TYR B 1 361 ? 20.047 -2.459 -19.234 1 83.56 361 TYR B N 1
ATOM 7579 C CA . TYR B 1 361 ? 19.266 -3.568 -18.688 1 83.56 361 TYR B CA 1
ATOM 7580 C C . TYR B 1 361 ? 18.922 -4.574 -19.781 1 83.56 361 TYR B C 1
ATOM 7582 O O . TYR B 1 361 ? 19.125 -5.777 -19.609 1 83.56 361 TYR B O 1
ATOM 7590 N N . ALA B 1 362 ? 18.469 -4.113 -20.922 1 77.94 362 ALA B N 1
ATOM 7591 C CA . ALA B 1 362 ? 17.969 -4.992 -21.984 1 77.94 362 ALA B CA 1
ATOM 7592 C C . ALA B 1 362 ? 19.094 -5.875 -22.531 1 77.94 362 ALA B C 1
ATOM 7594 O O . ALA B 1 362 ? 18.859 -7.035 -22.891 1 77.94 362 ALA B O 1
ATOM 7595 N N . GLN B 1 363 ? 20.25 -5.379 -22.516 1 74.38 363 GLN B N 1
ATOM 7596 C CA . GLN B 1 363 ? 21.391 -6.117 -23.062 1 74.38 363 GLN B CA 1
ATOM 7597 C C . GLN B 1 363 ? 22.031 -7.012 -22.016 1 74.38 363 GLN B C 1
ATOM 7599 O O . GLN B 1 363 ? 22.422 -8.148 -22.312 1 74.38 363 GLN B O 1
ATOM 7604 N N . SER B 1 364 ? 22.047 -6.562 -20.828 1 76.94 364 SER B N 1
ATOM 7605 C CA . SER B 1 364 ? 22.797 -7.258 -19.797 1 76.94 364 SER B CA 1
ATOM 7606 C C . SER B 1 364 ? 22.016 -8.43 -19.234 1 76.94 364 SER B C 1
ATOM 7608 O O . SER B 1 364 ? 22.594 -9.375 -18.688 1 76.94 364 SER B O 1
ATOM 7610 N N . ARG B 1 365 ? 20.828 -8.422 -19.438 1 80.25 365 ARG B N 1
ATOM 7611 C CA . ARG B 1 365 ? 19.953 -9.438 -18.828 1 80.25 365 ARG B CA 1
ATOM 7612 C C . ARG B 1 365 ? 20.234 -10.812 -19.422 1 80.25 365 ARG B C 1
ATOM 7614 O O . ARG B 1 365 ? 20.109 -11.828 -18.734 1 80.25 365 ARG B O 1
ATOM 7621 N N . PHE B 1 366 ? 20.641 -10.867 -20.625 1 81.81 366 PHE B N 1
ATOM 7622 C CA . PHE B 1 366 ? 20.75 -12.125 -21.344 1 81.81 366 PHE B CA 1
ATOM 7623 C C . PHE B 1 366 ? 22.219 -12.516 -21.531 1 81.81 366 PHE B C 1
ATOM 7625 O O . PHE B 1 366 ? 22.516 -13.508 -22.203 1 81.81 366 PHE B O 1
ATOM 7632 N N . LEU B 1 367 ? 23.047 -11.695 -20.906 1 76.06 367 LEU B N 1
ATOM 7633 C CA . LEU B 1 367 ? 24.469 -12 -21.016 1 76.06 367 LEU B CA 1
ATOM 7634 C C . LEU B 1 367 ? 24.953 -12.797 -19.812 1 76.06 367 LEU B C 1
ATOM 7636 O O . LEU B 1 367 ? 24.469 -12.602 -18.703 1 76.06 367 LEU B O 1
ATOM 7640 N N . PRO B 1 368 ? 25.812 -13.781 -20.203 1 68.5 368 PRO B N 1
ATOM 7641 C CA . PRO B 1 368 ? 26.375 -14.531 -19.078 1 68.5 368 PRO B CA 1
ATOM 7642 C C . PRO B 1 368 ? 27.188 -13.648 -18.141 1 68.5 368 PRO B C 1
ATOM 7644 O O . PRO B 1 368 ? 27.703 -12.602 -18.547 1 68.5 368 PRO B O 1
ATOM 7647 N N . ARG B 1 369 ? 27.188 -14.031 -16.938 1 63.94 369 ARG B N 1
ATOM 7648 C CA . ARG B 1 369 ? 28.016 -13.352 -15.953 1 63.94 369 ARG B CA 1
ATOM 7649 C C . ARG B 1 369 ? 29.484 -13.344 -16.391 1 63.94 369 ARG B C 1
ATOM 7651 O O . ARG B 1 369 ? 30.016 -14.375 -16.797 1 63.94 369 ARG B O 1
ATOM 7658 N N . GLN B 1 370 ? 29.922 -12.086 -16.625 1 59.34 370 GLN B N 1
ATOM 7659 C CA . GLN B 1 370 ? 31.344 -12.016 -16.938 1 59.34 370 GLN B CA 1
ATOM 7660 C C . GLN B 1 370 ? 32.188 -12.047 -15.664 1 59.34 370 GLN B C 1
ATOM 7662 O O . GLN B 1 370 ? 31.844 -11.383 -14.672 1 59.34 370 GLN B O 1
ATOM 7667 N N . PRO B 1 371 ? 33.094 -12.969 -15.742 1 57 371 PRO B N 1
ATOM 7668 C CA . PRO B 1 371 ? 34 -13.008 -14.586 1 57 371 PRO B CA 1
ATOM 7669 C C . PRO B 1 371 ? 34.562 -11.641 -14.234 1 57 371 PRO B C 1
ATOM 7671 O O . PRO B 1 371 ? 34.938 -10.867 -15.125 1 57 371 PRO B O 1
ATOM 7674 N N . GLY B 1 372 ? 34.5 -11.125 -12.93 1 50.94 372 GLY B N 1
ATOM 7675 C CA . GLY B 1 372 ? 35.125 -9.914 -12.43 1 50.94 372 GLY B CA 1
ATOM 7676 C C . GLY B 1 372 ? 34.188 -8.734 -12.336 1 50.94 372 GLY B C 1
ATOM 7677 O O . GLY B 1 372 ? 34.5 -7.738 -11.68 1 50.94 372 GLY B O 1
ATOM 7678 N N . GLN B 1 373 ? 33.188 -8.75 -13.125 1 54.53 373 GLN B N 1
ATOM 7679 C CA . GLN B 1 373 ? 32.312 -7.605 -13.078 1 54.53 373 GLN B CA 1
ATOM 7680 C C . GLN B 1 373 ? 31.234 -7.789 -12.008 1 54.53 373 GLN B C 1
ATOM 7682 O O . GLN B 1 373 ? 30.781 -8.906 -11.75 1 54.53 373 GLN B O 1
ATOM 7687 N N . ILE B 1 374 ? 31.312 -6.797 -11.227 1 55.16 374 ILE B N 1
ATOM 7688 C CA . ILE B 1 374 ? 30.203 -6.805 -10.273 1 55.16 374 ILE B CA 1
ATOM 7689 C C . ILE B 1 374 ? 28.875 -6.848 -11.023 1 55.16 374 ILE B C 1
ATOM 7691 O O . ILE B 1 374 ? 28.547 -5.918 -11.766 1 55.16 374 ILE B O 1
ATOM 7695 N N . PRO B 1 375 ? 28.406 -8.039 -10.984 1 64.5 375 PRO B N 1
ATOM 7696 C CA . PRO B 1 375 ? 27.188 -8.164 -11.797 1 64.5 375 PRO B CA 1
ATOM 7697 C C . PRO B 1 375 ? 26.047 -7.312 -11.273 1 64.5 375 PRO B C 1
ATOM 7699 O O . PRO B 1 375 ? 25.906 -7.133 -10.062 1 64.5 375 PRO B O 1
ATOM 7702 N N . ASN B 1 376 ? 25.453 -6.617 -12.141 1 75.44 376 ASN B N 1
ATOM 7703 C CA . ASN B 1 376 ? 24.188 -5.949 -11.82 1 75.44 376 ASN B CA 1
ATOM 7704 C C . ASN B 1 376 ? 23.078 -6.957 -11.531 1 75.44 376 ASN B C 1
ATOM 7706 O O . ASN B 1 376 ? 22.953 -7.965 -12.227 1 75.44 376 ASN B O 1
ATOM 7710 N N . PRO B 1 377 ? 22.438 -6.734 -10.492 1 83.25 377 PRO B N 1
ATOM 7711 C CA . PRO B 1 377 ? 21.312 -7.621 -10.219 1 83.25 377 PRO B CA 1
ATOM 7712 C C . PRO B 1 377 ? 20.344 -7.719 -11.398 1 83.25 377 PRO B C 1
ATOM 7714 O O . PRO B 1 377 ? 20.141 -6.738 -12.125 1 83.25 377 PRO B O 1
ATOM 7717 N N . TRP B 1 378 ? 19.844 -8.898 -11.664 1 83.44 378 TRP B N 1
ATOM 7718 C CA . TRP B 1 378 ? 18.938 -9.039 -12.789 1 83.44 378 TRP B CA 1
ATOM 7719 C C . TRP B 1 378 ? 17.484 -9.062 -12.32 1 83.44 378 TRP B C 1
ATOM 7721 O O . TRP B 1 378 ? 16.562 -8.844 -13.109 1 83.44 378 TRP B O 1
ATOM 7731 N N . LEU B 1 379 ? 17.156 -9.203 -11.023 1 89.81 379 LEU B N 1
ATOM 7732 C CA . LEU B 1 379 ? 15.797 -9.203 -10.5 1 89.81 379 LEU B CA 1
ATOM 7733 C C . LEU B 1 379 ? 15 -10.367 -11.07 1 89.81 379 LEU B C 1
ATOM 7735 O O . LEU B 1 379 ? 15.406 -10.984 -12.062 1 89.81 379 LEU B O 1
ATOM 7739 N N . PRO B 1 380 ? 13.898 -10.688 -10.453 1 89.81 380 PRO B N 1
ATOM 7740 C CA . PRO B 1 380 ? 13.055 -11.734 -11.031 1 89.81 380 PRO B CA 1
ATOM 7741 C C . PRO B 1 380 ? 12.344 -11.281 -12.305 1 89.81 380 PRO B C 1
ATOM 7743 O O . PRO B 1 380 ? 11.969 -10.109 -12.43 1 89.81 380 PRO B O 1
ATOM 7746 N N . SER B 1 381 ? 12.234 -12.156 -13.242 1 86.69 381 SER B N 1
ATOM 7747 C CA . SER B 1 381 ? 11.5 -11.93 -14.484 1 86.69 381 SER B CA 1
ATOM 7748 C C . SER B 1 381 ? 12.102 -10.781 -15.281 1 86.69 381 SER B C 1
ATOM 7750 O O . SER B 1 381 ? 13.266 -10.422 -15.086 1 86.69 381 SER B O 1
ATOM 7752 N N . ASP B 1 382 ? 11.523 -10.422 -16.297 1 93.81 382 ASP B N 1
ATOM 7753 C CA . ASP B 1 382 ? 11.891 -9.281 -17.125 1 93.81 382 ASP B CA 1
ATOM 7754 C C . ASP B 1 382 ? 11.062 -8.047 -16.766 1 93.81 382 ASP B C 1
ATOM 7756 O O . ASP B 1 382 ? 9.828 -8.109 -16.75 1 93.81 382 ASP B O 1
ATOM 7760 N N . LEU B 1 383 ? 11.781 -6.953 -16.438 1 95.5 383 LEU B N 1
ATOM 7761 C CA . LEU B 1 383 ? 11.102 -5.734 -16.016 1 95.5 383 LEU B CA 1
ATOM 7762 C C . LEU B 1 383 ? 10.102 -5.273 -17.062 1 95.5 383 LEU B C 1
ATOM 7764 O O . LEU B 1 383 ? 9.039 -4.746 -16.719 1 95.5 383 LEU B O 1
ATOM 7768 N N . ARG B 1 384 ? 10.414 -5.469 -18.359 1 95 384 ARG B N 1
ATOM 7769 C CA . ARG B 1 384 ? 9.516 -5.066 -19.438 1 95 384 ARG B CA 1
ATOM 7770 C C . ARG B 1 384 ? 8.219 -5.875 -19.406 1 95 384 ARG B C 1
ATOM 7772 O O . ARG B 1 384 ? 7.148 -5.355 -19.719 1 95 384 ARG B O 1
ATOM 7779 N N . LEU B 1 385 ? 8.297 -7.094 -19 1 96.19 385 LEU B N 1
ATOM 7780 C CA . LEU B 1 385 ? 7.098 -7.914 -18.828 1 96.19 385 LEU B CA 1
ATOM 7781 C C . LEU B 1 385 ? 6.285 -7.453 -17.625 1 96.19 385 LEU B C 1
ATOM 7783 O O . LEU B 1 385 ? 5.055 -7.504 -17.641 1 96.19 385 LEU B O 1
ATOM 7787 N N . SER B 1 386 ? 7.02 -7.062 -16.578 1 96.94 386 SER B N 1
ATOM 7788 C CA . SER B 1 386 ? 6.32 -6.559 -15.398 1 96.94 386 SER B CA 1
ATOM 7789 C C . SER B 1 386 ? 5.547 -5.285 -15.719 1 96.94 386 SER B C 1
ATOM 7791 O O . SER B 1 386 ? 4.445 -5.078 -15.203 1 96.94 386 SER B O 1
ATOM 7793 N N . ILE B 1 387 ? 6.105 -4.43 -16.531 1 97.75 387 ILE B N 1
ATOM 7794 C CA . ILE B 1 387 ? 5.41 -3.221 -16.969 1 97.75 387 ILE B CA 1
ATOM 7795 C C . ILE B 1 387 ? 4.176 -3.602 -17.781 1 97.75 387 ILE B C 1
ATOM 7797 O O . ILE B 1 387 ? 3.113 -2.992 -17.641 1 97.75 387 ILE B O 1
ATOM 7801 N N . LEU B 1 388 ? 4.305 -4.605 -18.594 1 98.12 388 LEU B N 1
ATOM 7802 C CA . LEU B 1 388 ? 3.17 -5.082 -19.375 1 98.12 388 LEU B CA 1
ATOM 7803 C C . LEU B 1 388 ? 2.111 -5.703 -18.469 1 98.12 388 LEU B C 1
ATOM 7805 O O . LEU B 1 388 ? 0.912 -5.539 -18.719 1 98.12 388 LEU B O 1
ATOM 7809 N N . LYS B 1 389 ? 2.582 -6.488 -17.469 1 97.62 389 LYS B N 1
ATOM 7810 C CA . LYS B 1 389 ? 1.651 -7.008 -16.469 1 97.62 389 LYS B CA 1
ATOM 7811 C C . LYS B 1 389 ? 0.858 -5.879 -15.828 1 97.62 389 LYS B C 1
ATOM 7813 O O . LYS B 1 389 ? -0.344 -6.012 -15.586 1 97.62 389 LYS B O 1
ATOM 7818 N N . SER B 1 390 ? 1.525 -4.797 -15.547 1 97.88 390 SER B N 1
ATOM 7819 C CA . SER B 1 390 ? 0.869 -3.637 -14.953 1 97.88 390 SER B CA 1
ATOM 7820 C C . SER B 1 390 ? -0.212 -3.078 -15.875 1 97.88 390 SER B C 1
ATOM 7822 O O . SER B 1 390 ? -1.318 -2.773 -15.422 1 97.88 390 SER B O 1
ATOM 7824 N N . LYS B 1 391 ? 0.087 -2.949 -17.125 1 97.81 391 LYS B N 1
ATOM 7825 C CA . LYS B 1 391 ? -0.883 -2.445 -18.094 1 97.81 391 LYS B CA 1
ATOM 7826 C C . LYS B 1 391 ? -2.098 -3.365 -18.172 1 97.81 391 LYS B C 1
ATOM 7828 O O . LYS B 1 391 ? -3.236 -2.895 -18.234 1 97.81 391 LYS B O 1
ATOM 7833 N N . ALA B 1 392 ? -1.797 -4.633 -18.172 1 97.31 392 ALA B N 1
ATOM 7834 C CA . ALA B 1 392 ? -2.881 -5.609 -18.266 1 97.31 392 ALA B CA 1
ATOM 7835 C C . ALA B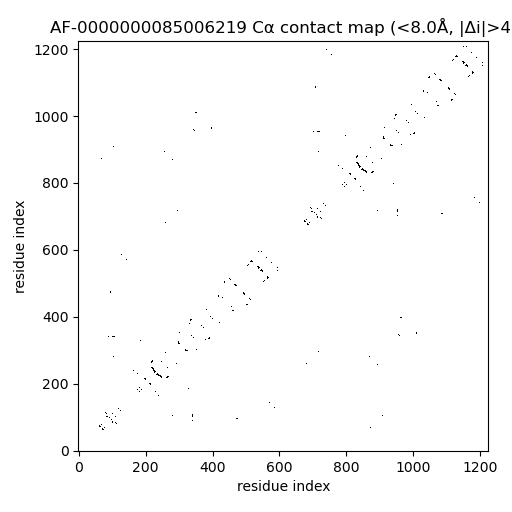 1 392 ? -3.807 -5.512 -17.047 1 97.31 392 ALA B C 1
ATOM 7837 O O . ALA B 1 392 ? -5.031 -5.465 -17.203 1 97.31 392 ALA B O 1
ATOM 7838 N N . VAL B 1 393 ? -3.225 -5.441 -15.867 1 95.94 393 VAL B N 1
ATOM 7839 C CA . VAL B 1 393 ? -4.02 -5.379 -14.641 1 95.94 393 VAL B CA 1
ATOM 7840 C C . VAL B 1 393 ? -4.871 -4.113 -14.648 1 95.94 393 VAL B C 1
ATOM 7842 O O . VAL B 1 393 ? -6.062 -4.16 -14.336 1 95.94 393 VAL B O 1
ATOM 7845 N N . GLN B 1 394 ? -4.336 -3.031 -15.023 1 96.12 394 GLN B N 1
ATOM 7846 C CA . GLN B 1 394 ? -5.012 -1.737 -14.984 1 96.12 394 GLN B CA 1
ATOM 7847 C C . GLN B 1 394 ? -6.109 -1.661 -16.047 1 96.12 394 GLN B C 1
ATOM 7849 O O . GLN B 1 394 ? -7.191 -1.134 -15.781 1 96.12 394 GLN B O 1
ATOM 7854 N N . SER B 1 395 ? -5.887 -2.23 -17.188 1 96.94 395 SER B N 1
ATOM 7855 C CA . SER B 1 395 ? -6.793 -2.014 -18.297 1 96.94 395 SER B CA 1
ATOM 7856 C C . SER B 1 395 ? -7.848 -3.109 -18.391 1 96.94 395 SER B C 1
ATOM 7858 O O . SER B 1 395 ? -8.922 -2.902 -18.953 1 96.94 395 SER B O 1
ATOM 7860 N N . LEU B 1 396 ? -7.535 -4.262 -17.766 1 95.31 396 LEU B N 1
ATOM 7861 C CA . LEU B 1 396 ? -8.453 -5.375 -17.969 1 95.31 396 LEU B CA 1
ATOM 7862 C C . LEU B 1 396 ? -9.086 -5.805 -16.656 1 95.31 396 LEU B C 1
ATOM 7864 O O . LEU B 1 396 ? -10.172 -6.383 -16.641 1 95.31 396 LEU B O 1
ATOM 7868 N N . TYR B 1 397 ? -8.445 -5.535 -15.555 1 93.19 397 TYR B N 1
ATOM 7869 C CA . TYR B 1 397 ? -8.914 -6.168 -14.32 1 93.19 397 TYR B CA 1
ATOM 7870 C C . TYR B 1 397 ? -9.164 -5.129 -13.234 1 93.19 397 TYR B C 1
ATOM 7872 O O . TYR B 1 397 ? -9.32 -5.473 -12.062 1 93.19 397 TYR B O 1
ATOM 7880 N N . SER B 1 398 ? -9.109 -3.859 -13.555 1 93.06 398 SER B N 1
ATOM 7881 C CA . SER B 1 398 ? -9.539 -2.807 -12.641 1 93.06 398 SER B CA 1
ATOM 7882 C C . SER B 1 398 ? -11.055 -2.689 -12.602 1 93.06 398 SER B C 1
ATOM 7884 O O . SER B 1 398 ? -11.75 -3.227 -13.469 1 93.06 398 SER B O 1
ATOM 7886 N N . HIS B 1 399 ? -11.586 -2.047 -11.586 1 90.88 399 HIS B N 1
ATOM 7887 C CA . HIS B 1 399 ? -13.016 -1.786 -11.5 1 90.88 399 HIS B CA 1
ATOM 7888 C C . HIS B 1 399 ? -13.484 -0.906 -12.648 1 90.88 399 HIS B C 1
ATOM 7890 O O . HIS B 1 399 ? -14.555 -1.138 -13.219 1 90.88 399 HIS B O 1
ATOM 7896 N N . ALA B 1 400 ? -12.719 0.049 -13.008 1 91.62 400 ALA B N 1
ATOM 7897 C CA . ALA B 1 400 ? -13.047 0.971 -14.094 1 91.62 400 ALA B CA 1
ATOM 7898 C C . ALA B 1 400 ? -13.141 0.237 -15.43 1 91.62 400 ALA B C 1
ATOM 7900 O O . ALA B 1 400 ? -13.898 0.643 -16.312 1 91.62 400 ALA B O 1
ATOM 7901 N N . SER B 1 401 ? -12.438 -0.841 -15.609 1 92.31 401 SER B N 1
ATOM 7902 C CA . SER B 1 401 ? -12.414 -1.573 -16.875 1 92.31 401 SER B CA 1
ATOM 7903 C C . SER B 1 401 ? -13.742 -2.277 -17.125 1 92.31 401 SER B C 1
ATOM 7905 O O . SER B 1 401 ? -14.031 -2.684 -18.25 1 92.31 401 SER B O 1
ATOM 7907 N N . LEU B 1 402 ? -14.547 -2.418 -16.062 1 86.38 402 LEU B N 1
ATOM 7908 C CA . LEU B 1 402 ? -15.859 -3.045 -16.188 1 86.38 402 LEU B CA 1
ATOM 7909 C C . LEU B 1 402 ? -16.781 -2.189 -17.047 1 86.38 402 LEU B C 1
ATOM 7911 O O . LEU B 1 402 ? -17.781 -2.688 -17.578 1 86.38 402 LEU B O 1
ATOM 7915 N N . ARG B 1 403 ? -16.422 -0.96 -17.156 1 88.62 403 ARG B N 1
ATOM 7916 C CA . ARG B 1 403 ? -17.281 -0.036 -17.891 1 88.62 403 ARG B CA 1
ATOM 7917 C C . ARG B 1 403 ? -16.953 -0.053 -19.375 1 88.62 403 ARG B C 1
ATOM 7919 O O . ARG B 1 403 ? -17.688 0.513 -20.188 1 88.62 403 ARG B O 1
ATOM 7926 N N . LYS B 1 404 ? -15.953 -0.738 -19.75 1 91.88 404 LYS B N 1
ATOM 7927 C CA . LYS B 1 404 ? -15.594 -0.804 -21.156 1 91.88 404 LYS B CA 1
ATOM 7928 C C . LYS B 1 404 ? -16.656 -1.534 -21.969 1 91.88 404 LYS B C 1
ATOM 7930 O O . LYS B 1 404 ? -17.219 -2.533 -21.5 1 91.88 404 LYS B O 1
ATOM 7935 N N . SER B 1 405 ? -16.969 -0.955 -23.172 1 92.75 405 SER B N 1
ATOM 7936 C CA . SER B 1 405 ? -17.781 -1.69 -24.125 1 92.75 405 SER B CA 1
ATOM 7937 C C . SER B 1 405 ? -17.047 -2.918 -24.656 1 92.75 405 SER B C 1
ATOM 7939 O O . SER B 1 405 ? -15.844 -3.055 -24.469 1 92.75 405 SER B O 1
ATOM 7941 N N . ASP B 1 406 ? -17.75 -3.84 -25.297 1 89.81 406 ASP B N 1
ATOM 7942 C CA . ASP B 1 406 ? -17.109 -5.012 -25.891 1 89.81 406 ASP B CA 1
ATOM 7943 C C . ASP B 1 406 ? -16.047 -4.602 -26.906 1 89.81 406 ASP B C 1
ATOM 7945 O O . ASP B 1 406 ? -14.969 -5.191 -26.953 1 89.81 406 ASP B O 1
ATOM 7949 N N . ALA B 1 407 ? -16.406 -3.584 -27.656 1 92.81 407 ALA B N 1
ATOM 7950 C CA . ALA B 1 407 ? -15.469 -3.115 -28.672 1 92.81 407 ALA B CA 1
ATOM 7951 C C . ALA B 1 407 ? -14.195 -2.568 -28.031 1 92.81 407 ALA B C 1
ATOM 7953 O O . ALA B 1 407 ? -13.086 -2.846 -28.5 1 92.81 407 ALA B O 1
ATOM 7954 N N . GLU B 1 408 ? -14.344 -1.804 -26.922 1 95.62 408 GLU B N 1
ATOM 7955 C CA . GLU B 1 408 ? -13.188 -1.238 -26.234 1 95.62 408 GLU B CA 1
ATOM 7956 C C . GLU B 1 408 ? -12.352 -2.332 -25.578 1 95.62 408 GLU B C 1
ATOM 7958 O O . GLU B 1 408 ? -11.117 -2.252 -25.562 1 95.62 408 GLU B O 1
ATOM 7963 N N . LEU B 1 409 ? -13.039 -3.297 -25.047 1 93.81 409 LEU B N 1
ATOM 7964 C CA . LEU B 1 409 ? -12.359 -4.414 -24.391 1 93.81 409 LEU B CA 1
ATOM 7965 C C . LEU B 1 409 ? -11.523 -5.203 -25.391 1 93.81 409 LEU B C 1
ATOM 7967 O O . LEU B 1 409 ? -10.359 -5.496 -25.141 1 93.81 409 LEU B O 1
ATOM 7971 N N . LEU B 1 410 ? -12.102 -5.504 -26.531 1 94.12 410 LEU B N 1
ATOM 7972 C CA . LEU B 1 410 ? -11.406 -6.277 -27.562 1 94.12 410 LEU B CA 1
ATOM 7973 C C . LEU B 1 410 ? -10.242 -5.484 -28.141 1 94.12 410 LEU B C 1
ATOM 7975 O O . LEU B 1 410 ? -9.203 -6.055 -28.469 1 94.12 410 LEU B O 1
ATOM 7979 N N . LYS B 1 411 ? -10.477 -4.191 -28.281 1 96.69 411 LYS B N 1
ATOM 7980 C CA . LYS B 1 411 ? -9.375 -3.34 -28.734 1 96.69 411 LYS B CA 1
ATOM 7981 C C . LYS B 1 411 ? -8.219 -3.377 -27.734 1 96.69 411 LYS B C 1
ATOM 7983 O O . LYS B 1 411 ? -7.059 -3.498 -28.141 1 96.69 411 LYS B O 1
ATOM 7988 N N . THR B 1 412 ? -8.516 -3.258 -26.453 1 97.44 412 THR B N 1
ATOM 7989 C CA . THR B 1 412 ? -7.496 -3.305 -25.406 1 97.44 412 THR B CA 1
ATOM 7990 C C . THR B 1 412 ? -6.754 -4.637 -25.438 1 97.44 412 THR B C 1
ATOM 7992 O O . THR B 1 412 ? -5.531 -4.676 -25.297 1 97.44 412 THR B O 1
ATOM 7995 N N . ILE B 1 413 ? -7.461 -5.734 -25.594 1 97.38 413 ILE B N 1
ATOM 7996 C CA . ILE B 1 413 ? -6.871 -7.07 -25.656 1 97.38 413 ILE B CA 1
ATOM 7997 C C . ILE B 1 413 ? -5.895 -7.152 -26.828 1 97.38 413 ILE B C 1
ATOM 7999 O O . ILE B 1 413 ? -4.766 -7.629 -26.672 1 97.38 413 ILE B O 1
ATOM 8003 N N . ARG B 1 414 ? -6.332 -6.621 -27.969 1 97.31 414 ARG B N 1
ATOM 8004 C CA . ARG B 1 414 ? -5.484 -6.645 -29.156 1 97.31 414 ARG B CA 1
ATOM 8005 C C . ARG B 1 414 ? -4.219 -5.824 -28.938 1 97.31 414 ARG B C 1
ATOM 8007 O O . ARG B 1 414 ? -3.125 -6.25 -29.312 1 97.31 414 ARG B O 1
ATOM 8014 N N . GLU B 1 415 ? -4.391 -4.699 -28.344 1 98.38 415 GLU B N 1
ATOM 8015 C CA . GLU B 1 415 ? -3.246 -3.826 -28.094 1 98.38 415 GLU B CA 1
ATOM 8016 C C . GLU B 1 415 ? -2.254 -4.473 -27.141 1 98.38 415 GLU B C 1
ATOM 8018 O O . GLU B 1 415 ? -1.042 -4.41 -27.359 1 98.38 415 GLU B O 1
ATOM 8023 N N . LEU B 1 416 ? -2.721 -5.074 -26.109 1 98.56 416 LEU B N 1
ATOM 8024 C CA . LEU B 1 416 ? -1.867 -5.75 -25.141 1 98.56 416 LEU B CA 1
ATOM 8025 C C . LEU B 1 416 ? -1.189 -6.965 -25.766 1 98.56 416 LEU B C 1
ATOM 8027 O O . LEU B 1 416 ? -0.02 -7.238 -25.5 1 98.56 416 LEU B O 1
ATOM 8031 N N . ASP B 1 417 ? -1.926 -7.68 -26.562 1 98 417 ASP B N 1
ATOM 8032 C CA . ASP B 1 417 ? -1.366 -8.836 -27.266 1 98 417 ASP B CA 1
ATOM 8033 C C . ASP B 1 417 ? -0.231 -8.414 -28.203 1 98 417 ASP B C 1
ATOM 8035 O O . ASP B 1 417 ? 0.799 -9.086 -28.266 1 98 417 ASP B O 1
ATOM 8039 N N . GLU B 1 418 ? -0.467 -7.355 -28.906 1 98.38 418 GLU B N 1
ATOM 8040 C CA . GLU B 1 418 ? 0.565 -6.828 -29.797 1 98.38 418 GLU B CA 1
ATOM 8041 C C . GLU B 1 418 ? 1.813 -6.426 -29.016 1 98.38 418 GLU B C 1
ATOM 8043 O O . GLU B 1 418 ? 2.936 -6.68 -29.469 1 98.38 418 GLU B O 1
ATOM 8048 N N . GLU B 1 419 ? 1.625 -5.805 -27.906 1 98.38 419 GLU B N 1
ATOM 8049 C CA . GLU B 1 419 ? 2.756 -5.41 -27.078 1 98.38 419 GLU B CA 1
ATOM 8050 C C . GLU B 1 419 ? 3.502 -6.629 -26.547 1 98.38 419 GLU B C 1
ATOM 8052 O O . GLU B 1 419 ? 4.73 -6.621 -26.453 1 98.38 419 GLU B O 1
ATOM 8057 N N . LEU B 1 420 ? 2.801 -7.668 -26.141 1 98.31 420 LEU B N 1
ATOM 8058 C CA . LEU B 1 420 ? 3.406 -8.906 -25.672 1 98.31 420 LEU B CA 1
ATOM 8059 C C . LEU B 1 420 ? 4.227 -9.57 -26.766 1 98.31 420 LEU B C 1
ATOM 8061 O O . LEU B 1 420 ? 5.344 -10.031 -26.516 1 98.31 420 LEU B O 1
ATOM 8065 N N . GLU B 1 421 ? 3.684 -9.562 -27.969 1 97.69 421 GLU B N 1
ATOM 8066 C CA . GLU B 1 421 ? 4.398 -10.148 -29.094 1 97.69 421 GLU B CA 1
ATOM 8067 C C . GLU B 1 421 ? 5.637 -9.328 -29.438 1 97.69 421 GLU B C 1
ATOM 8069 O O . GLU B 1 421 ? 6.668 -9.883 -29.828 1 97.69 421 GLU B O 1
ATOM 8074 N N . THR B 1 422 ? 5.465 -8.047 -29.328 1 97.75 422 THR B N 1
ATOM 8075 C CA . THR B 1 422 ? 6.609 -7.176 -29.562 1 97.75 422 THR B CA 1
ATOM 8076 C C . THR B 1 422 ? 7.723 -7.461 -28.547 1 97.75 422 THR B C 1
ATOM 8078 O O . THR B 1 422 ? 8.898 -7.516 -28.922 1 97.75 422 THR B O 1
ATOM 8081 N N . TRP B 1 423 ? 7.379 -7.625 -27.344 1 96.81 423 TRP B N 1
ATOM 8082 C CA . TRP B 1 423 ? 8.359 -8 -26.328 1 96.81 423 TRP B CA 1
ATOM 8083 C C . TRP B 1 423 ? 9.016 -9.336 -26.672 1 96.81 423 TRP B C 1
ATOM 8085 O O . TRP B 1 423 ? 10.242 -9.453 -26.656 1 96.81 423 TRP B O 1
ATOM 8095 N N . ARG B 1 424 ? 8.25 -10.383 -26.984 1 96.69 424 ARG B N 1
ATOM 8096 C CA . ARG B 1 424 ? 8.75 -11.727 -27.266 1 96.69 424 ARG B CA 1
ATOM 8097 C C . ARG B 1 424 ? 9.766 -11.711 -28.406 1 96.69 424 ARG B C 1
ATOM 8099 O O . ARG B 1 424 ? 10.773 -12.414 -28.359 1 96.69 424 ARG B O 1
ATOM 8106 N N . THR B 1 425 ? 9.516 -10.836 -29.406 1 95.5 425 THR B N 1
ATOM 8107 C CA . THR B 1 425 ? 10.375 -10.797 -30.578 1 95.5 425 THR B CA 1
ATOM 8108 C C . THR B 1 425 ? 11.586 -9.898 -30.344 1 95.5 425 THR B C 1
ATOM 8110 O O . THR B 1 425 ? 12.547 -9.938 -31.109 1 95.5 425 THR B O 1
ATOM 8113 N N . SER B 1 426 ? 11.562 -9.141 -29.281 1 92.88 426 SER B N 1
ATOM 8114 C CA . SER B 1 426 ? 12.648 -8.203 -29 1 92.88 426 SER B CA 1
ATOM 8115 C C . SER B 1 426 ? 13.766 -8.859 -28.203 1 92.88 426 SER B C 1
ATOM 8117 O O . SER B 1 426 ? 14.891 -8.352 -28.172 1 92.88 426 SER B O 1
ATOM 8119 N N . ILE B 1 427 ? 13.531 -9.969 -27.562 1 92.12 427 ILE B N 1
ATOM 8120 C CA . ILE B 1 427 ? 14.562 -10.594 -26.75 1 92.12 427 ILE B CA 1
ATOM 8121 C C . ILE B 1 427 ? 15.328 -11.617 -27.594 1 92.12 427 ILE B C 1
ATOM 8123 O O . ILE B 1 427 ? 14.844 -12.062 -28.625 1 92.12 427 ILE B O 1
ATOM 8127 N N . PRO B 1 428 ? 16.594 -11.992 -27.172 1 90.5 428 PRO B N 1
ATOM 8128 C CA . PRO B 1 428 ? 17.359 -12.961 -27.953 1 90.5 428 PRO B CA 1
ATOM 8129 C C . PRO B 1 428 ? 16.625 -14.273 -28.172 1 90.5 428 PRO B C 1
ATOM 8131 O O . PRO B 1 428 ? 15.945 -14.766 -27.266 1 90.5 428 PRO B O 1
ATOM 8134 N N . GLU B 1 429 ? 16.781 -14.891 -29.328 1 90.38 429 GLU B N 1
ATOM 8135 C CA . GLU B 1 429 ? 16.047 -16.078 -29.766 1 90.38 429 GLU B CA 1
ATOM 8136 C C . GLU B 1 429 ? 16.25 -17.234 -28.797 1 90.38 429 GLU B C 1
ATOM 8138 O O . GLU B 1 429 ? 15.32 -18.016 -28.547 1 90.38 429 GLU B O 1
ATOM 8143 N N . ALA B 1 430 ? 17.406 -17.312 -28.297 1 88.62 430 ALA B N 1
ATOM 8144 C CA . ALA B 1 430 ? 17.734 -18.422 -27.406 1 88.62 430 ALA B CA 1
ATOM 8145 C C . ALA B 1 430 ? 16.875 -18.375 -26.141 1 88.62 430 ALA B C 1
ATOM 8147 O O . ALA B 1 430 ? 16.688 -19.391 -25.469 1 88.62 430 ALA B O 1
ATOM 8148 N N . PHE B 1 431 ? 16.281 -17.219 -25.812 1 90.81 431 PHE B N 1
ATOM 8149 C CA . PHE B 1 431 ? 15.516 -17.062 -24.578 1 90.81 431 PHE B CA 1
ATOM 8150 C C . PHE B 1 431 ? 14.047 -16.844 -24.891 1 90.81 431 PHE B C 1
ATOM 8152 O O . PHE B 1 431 ? 13.195 -16.922 -24 1 90.81 431 PHE B O 1
ATOM 8159 N N . SER B 1 432 ? 13.68 -16.578 -26.094 1 92.94 432 SER B N 1
ATOM 8160 C CA . SER B 1 432 ? 12.32 -16.203 -26.5 1 92.94 432 SER B CA 1
ATOM 8161 C C . SER B 1 432 ? 11.367 -17.391 -26.375 1 92.94 432 SER B C 1
ATOM 8163 O O . SER B 1 432 ? 11.664 -18.484 -26.875 1 92.94 432 SER B O 1
ATOM 8165 N N . PRO B 1 433 ? 10.227 -17.188 -25.719 1 92.75 433 PRO B N 1
ATOM 8166 C CA . PRO B 1 433 ? 9.266 -18.281 -25.594 1 92.75 433 PRO B CA 1
ATOM 8167 C C . PRO B 1 433 ? 8.75 -18.781 -26.953 1 92.75 433 PRO B C 1
ATOM 8169 O O . PRO B 1 433 ? 8.477 -17.984 -27.844 1 92.75 433 PRO B O 1
ATOM 8172 N N . ASN B 1 434 ? 8.648 -20.094 -27.031 1 85.12 434 ASN B N 1
ATOM 8173 C CA . ASN B 1 434 ? 8.109 -20.719 -28.234 1 85.12 434 ASN B CA 1
ATOM 8174 C C . ASN B 1 434 ? 6.59 -20.797 -28.188 1 85.12 434 ASN B C 1
ATOM 8176 O O . ASN B 1 434 ? 6.012 -21.078 -27.141 1 85.12 434 ASN B O 1
ATOM 8180 N N . LEU B 1 435 ? 6.141 -20.641 -29.297 1 79.38 435 LEU B N 1
ATOM 8181 C CA . LEU B 1 435 ? 4.688 -20.766 -29.375 1 79.38 435 LEU B CA 1
ATOM 8182 C C . LEU B 1 435 ? 4.27 -22.234 -29.328 1 79.38 435 LEU B C 1
ATOM 8184 O O . LEU B 1 435 ? 3.199 -22.562 -28.812 1 79.38 435 LEU B O 1
ATOM 8188 N N . SER B 1 436 ? 5.191 -23.047 -29.922 1 77.38 436 SER B N 1
ATOM 8189 C CA . SER B 1 436 ? 4.98 -24.484 -29.812 1 77.38 436 SER B CA 1
ATOM 8190 C C . SER B 1 436 ? 5.926 -25.094 -28.781 1 77.38 436 SER B C 1
ATOM 8192 O O . SER B 1 436 ? 7.113 -25.281 -29.062 1 77.38 436 SER B O 1
ATOM 8194 N N . VAL B 1 437 ? 5.484 -25.438 -27.641 1 81.75 437 VAL B N 1
ATOM 8195 C CA . VAL B 1 437 ? 6.305 -25.828 -26.5 1 81.75 437 VAL B CA 1
ATOM 8196 C C . VAL B 1 437 ? 6.676 -27.297 -26.594 1 81.75 437 VAL B C 1
ATOM 8198 O O . VAL B 1 437 ? 7.703 -27.734 -26.062 1 81.75 437 VAL B O 1
ATOM 8201 N N . LYS B 1 438 ? 5.949 -28.094 -27.266 1 73.19 438 LYS B N 1
ATOM 8202 C CA . LYS B 1 438 ? 6.164 -29.531 -27.312 1 73.19 438 LYS B CA 1
ATOM 8203 C C . LYS B 1 438 ? 7.551 -29.875 -27.859 1 73.19 438 LYS B C 1
ATOM 8205 O O . LYS B 1 438 ? 8.18 -30.844 -27.438 1 73.19 438 LYS B O 1
ATOM 8210 N N . ASN B 1 439 ? 8.023 -29.031 -28.641 1 72.19 439 ASN B N 1
ATOM 8211 C CA . ASN B 1 439 ? 9.297 -29.312 -29.281 1 72.19 439 ASN B CA 1
ATOM 8212 C C . ASN B 1 439 ? 10.391 -28.359 -28.812 1 72.19 439 ASN B C 1
ATOM 8214 O O . ASN B 1 439 ? 11.398 -28.172 -29.484 1 72.19 439 ASN B O 1
ATOM 8218 N N . ASP B 1 440 ? 10.133 -27.859 -27.625 1 77.81 440 ASP B N 1
ATOM 8219 C CA . ASP B 1 440 ? 11.102 -26.859 -27.156 1 77.81 440 ASP B CA 1
ATOM 8220 C C . ASP B 1 440 ? 12.336 -27.531 -26.562 1 77.81 440 ASP B C 1
ATOM 8222 O O . ASP B 1 440 ? 12.234 -28.328 -25.641 1 77.81 440 ASP B O 1
ATOM 8226 N N . THR B 1 441 ? 13.469 -27.281 -27.078 1 73.94 441 THR B N 1
ATOM 8227 C CA . THR B 1 441 ? 14.719 -27.906 -26.672 1 73.94 441 THR B CA 1
ATOM 8228 C C . THR B 1 441 ? 15.648 -26.891 -26.016 1 73.94 441 THR B C 1
ATOM 8230 O O . THR B 1 441 ? 16.828 -27.172 -25.781 1 73.94 441 THR B O 1
ATOM 8233 N N . ARG B 1 442 ? 15.227 -25.844 -25.75 1 80 442 ARG B N 1
ATOM 8234 C CA . ARG B 1 442 ? 16.078 -24.766 -25.266 1 80 442 ARG B CA 1
ATOM 8235 C C . ARG B 1 442 ? 16.656 -25.094 -23.891 1 80 442 ARG B C 1
ATOM 8237 O O . ARG B 1 442 ? 17.766 -24.641 -23.562 1 80 442 ARG B O 1
ATOM 8244 N N . LEU B 1 443 ? 16.016 -25.797 -23.156 1 87.12 443 LEU B N 1
ATOM 8245 C CA . LEU B 1 443 ? 16.5 -26.156 -21.828 1 87.12 443 LEU B CA 1
ATOM 8246 C C . LEU B 1 443 ? 17.578 -27.234 -21.922 1 87.12 443 LEU B C 1
ATOM 8248 O O . LEU B 1 443 ? 18.312 -27.469 -20.953 1 87.12 443 LEU B O 1
ATOM 8252 N N . ASP B 1 444 ? 17.625 -27.781 -23.172 1 85.69 444 ASP B N 1
ATOM 8253 C CA . ASP B 1 444 ? 18.594 -28.859 -23.344 1 85.69 444 ASP B CA 1
ATOM 8254 C C . ASP B 1 444 ? 20.016 -28.328 -23.219 1 85.69 444 ASP B C 1
ATOM 8256 O O . ASP B 1 444 ? 20.391 -27.359 -23.875 1 85.69 444 ASP B O 1
ATOM 8260 N N . GLY B 1 445 ? 20.766 -28.875 -22.422 1 83.56 445 GLY B N 1
ATOM 8261 C CA . GLY B 1 445 ? 22.172 -28.547 -22.281 1 83.56 445 GLY B CA 1
ATOM 8262 C C . GLY B 1 445 ? 22.422 -27.391 -21.328 1 83.56 445 GLY B C 1
ATOM 8263 O O . GLY B 1 445 ? 23.578 -27.062 -21.047 1 83.56 445 GLY B O 1
ATOM 8264 N N . VAL B 1 446 ? 21.391 -26.766 -20.938 1 87.38 446 VAL B N 1
ATOM 8265 C CA . VAL B 1 446 ? 21.578 -25.672 -19.984 1 87.38 446 VAL B CA 1
ATOM 8266 C C . VAL B 1 446 ? 21.953 -26.234 -18.609 1 87.38 446 VAL B C 1
ATOM 8268 O O . VAL B 1 446 ? 21.219 -27.031 -18.047 1 87.38 446 VAL B O 1
ATOM 8271 N N . THR B 1 447 ? 23.094 -25.766 -18.156 1 84.12 447 THR B N 1
ATOM 8272 C CA . THR B 1 447 ? 23.594 -26.281 -16.891 1 84.12 447 THR B CA 1
ATOM 8273 C C . THR B 1 447 ? 23.531 -25.219 -15.805 1 84.12 447 THR B C 1
ATOM 8275 O O . THR B 1 447 ? 23.469 -25.531 -14.617 1 84.12 447 THR B O 1
ATOM 8278 N N . SER B 1 448 ? 23.531 -24.016 -16.203 1 85.81 448 SER B N 1
ATOM 8279 C CA . SER B 1 448 ? 23.484 -22.922 -15.242 1 85.81 448 SER B CA 1
ATOM 8280 C C . SER B 1 448 ? 22.094 -22.766 -14.641 1 85.81 448 SER B C 1
ATOM 8282 O O . SER B 1 448 ? 21.094 -22.688 -15.375 1 85.81 448 SER B O 1
ATOM 8284 N N . MET B 1 449 ? 22.047 -22.75 -13.281 1 87.88 449 MET B N 1
ATOM 8285 C CA . MET B 1 449 ? 20.766 -22.594 -12.594 1 87.88 449 MET B CA 1
ATOM 8286 C C . MET B 1 449 ? 20.109 -21.266 -12.969 1 87.88 449 MET B C 1
ATOM 8288 O O . MET B 1 449 ? 18.906 -21.203 -13.188 1 87.88 449 MET B O 1
ATOM 8292 N N . SER B 1 450 ? 20.875 -20.266 -13.055 1 86.31 450 SER B N 1
ATOM 8293 C CA . SER B 1 450 ? 20.328 -18.938 -13.352 1 86.31 450 SER B CA 1
ATOM 8294 C C . SER B 1 450 ? 19.734 -18.891 -14.75 1 86.31 450 SER B C 1
ATOM 8296 O O . SER B 1 450 ? 18.672 -18.297 -14.961 1 86.31 450 SER B O 1
ATOM 8298 N N . THR B 1 451 ? 20.438 -19.469 -15.664 1 87.75 451 THR B N 1
ATOM 8299 C CA . THR B 1 451 ? 19.922 -19.5 -17.031 1 87.75 451 THR B CA 1
ATOM 8300 C C . THR B 1 451 ? 18.656 -20.375 -17.109 1 87.75 451 THR B C 1
ATOM 8302 O O . THR B 1 451 ? 17.719 -20.031 -17.828 1 87.75 451 THR B O 1
ATOM 8305 N N . ASN B 1 452 ? 18.75 -21.469 -16.391 1 90.75 452 ASN B N 1
ATOM 8306 C CA . ASN B 1 452 ? 17.578 -22.344 -16.312 1 90.75 452 ASN B CA 1
ATOM 8307 C C . ASN B 1 452 ? 16.359 -21.594 -15.766 1 90.75 452 ASN B C 1
ATOM 8309 O O . ASN B 1 452 ? 15.281 -21.656 -16.359 1 90.75 452 ASN B O 1
ATOM 8313 N N . MET B 1 453 ? 16.562 -20.953 -14.664 1 93 453 MET B N 1
ATOM 8314 C CA . MET B 1 453 ? 15.469 -20.203 -14.031 1 93 453 MET B CA 1
ATOM 8315 C C . MET B 1 453 ? 14.938 -19.125 -14.977 1 93 453 MET B C 1
ATOM 8317 O O . MET B 1 453 ? 13.719 -18.938 -15.086 1 93 453 MET B O 1
ATOM 8321 N N . LEU B 1 454 ? 15.805 -18.438 -15.648 1 90.69 454 LEU B N 1
ATOM 8322 C CA . LEU B 1 454 ? 15.406 -17.344 -16.531 1 90.69 454 LEU B CA 1
ATOM 8323 C C . LEU B 1 454 ? 14.562 -17.875 -17.688 1 90.69 454 LEU B C 1
ATOM 8325 O O . LEU B 1 454 ? 13.508 -17.312 -18 1 90.69 454 LEU B O 1
ATOM 8329 N N . LEU B 1 455 ? 15.039 -18.938 -18.312 1 92.75 455 LEU B N 1
ATOM 8330 C CA . LEU B 1 455 ? 14.336 -19.531 -19.438 1 92.75 455 LEU B CA 1
ATOM 8331 C C . LEU B 1 455 ? 12.93 -19.984 -19.031 1 92.75 455 LEU B C 1
ATOM 8333 O O . LEU B 1 455 ? 11.953 -19.688 -19.734 1 92.75 455 LEU B O 1
ATOM 8337 N N . ILE B 1 456 ? 12.867 -20.625 -17.922 1 95.5 456 ILE B N 1
ATOM 8338 C CA . ILE B 1 456 ? 11.586 -21.156 -17.469 1 95.5 456 ILE B CA 1
ATOM 8339 C C . ILE B 1 456 ? 10.648 -20 -17.125 1 95.5 456 ILE B C 1
ATOM 8341 O O . ILE B 1 456 ? 9.484 -20 -17.531 1 95.5 456 ILE B O 1
ATOM 8345 N N . GLU B 1 457 ? 11.148 -19.047 -16.422 1 95.5 457 GLU B N 1
ATOM 8346 C CA . GLU B 1 457 ? 10.336 -17.922 -15.969 1 95.5 457 GLU B CA 1
ATOM 8347 C C . GLU B 1 457 ? 9.797 -17.125 -17.156 1 95.5 457 GLU B C 1
ATOM 8349 O O . GLU B 1 457 ? 8.633 -16.719 -17.172 1 95.5 457 GLU B O 1
ATOM 8354 N N . LEU B 1 458 ? 10.602 -16.844 -18.172 1 95.25 458 LEU B N 1
ATOM 8355 C CA . LEU B 1 458 ? 10.164 -16.078 -19.344 1 95.25 458 LEU B CA 1
ATOM 8356 C C . LEU B 1 458 ? 9.062 -16.812 -20.094 1 95.25 458 LEU B C 1
ATOM 8358 O O . LEU B 1 458 ? 8.086 -16.188 -20.531 1 95.25 458 LEU B O 1
ATOM 8362 N N . HIS B 1 459 ? 9.203 -18.125 -20.219 1 95.81 459 HIS B N 1
ATOM 8363 C CA . HIS B 1 459 ? 8.188 -18.906 -20.922 1 95.81 459 HIS B CA 1
ATOM 8364 C C . HIS B 1 459 ? 6.871 -18.906 -20.156 1 95.81 459 HIS B C 1
ATOM 8366 O O . HIS B 1 459 ? 5.809 -18.703 -20.734 1 95.81 459 HIS B O 1
ATOM 8372 N N . LEU B 1 460 ? 7.008 -19.109 -18.875 1 96.94 460 LEU B N 1
ATOM 8373 C CA . LEU B 1 460 ? 5.801 -19.172 -18.047 1 96.94 460 LEU B CA 1
ATOM 8374 C C . LEU B 1 460 ? 5.117 -17.812 -17.969 1 96.94 460 LEU B C 1
ATOM 8376 O O . LEU B 1 460 ? 3.891 -17.719 -18.062 1 96.94 460 LEU B O 1
ATOM 8380 N N . ASP B 1 461 ? 5.91 -16.75 -17.828 1 96.88 461 ASP B N 1
ATOM 8381 C CA . ASP B 1 461 ? 5.352 -15.406 -17.781 1 96.88 461 ASP B CA 1
ATOM 8382 C C . ASP B 1 461 ? 4.652 -15.062 -19.094 1 96.88 461 ASP B C 1
ATOM 8384 O O . ASP B 1 461 ? 3.59 -14.438 -19.094 1 96.88 461 ASP B O 1
ATOM 8388 N N . TYR B 1 462 ? 5.293 -15.445 -20.172 1 97.31 462 TYR B N 1
ATOM 8389 C CA . TYR B 1 462 ? 4.707 -15.164 -21.469 1 97.31 462 TYR B CA 1
ATOM 8390 C C . TYR B 1 462 ? 3.352 -15.844 -21.625 1 97.31 462 TYR B C 1
ATOM 8392 O O . TYR B 1 462 ? 2.359 -15.195 -21.969 1 97.31 462 TYR B O 1
ATOM 8400 N N . HIS B 1 463 ? 3.287 -17.109 -21.406 1 96.88 463 HIS B N 1
ATOM 8401 C CA . HIS B 1 463 ? 2.041 -17.844 -21.578 1 96.88 463 HIS B CA 1
ATOM 8402 C C . HIS B 1 463 ? 1 -17.422 -20.547 1 96.88 463 HIS B C 1
ATOM 8404 O O . HIS B 1 463 ? -0.196 -17.375 -20.844 1 96.88 463 HIS B O 1
ATOM 8410 N N . PHE B 1 464 ? 1.448 -17.156 -19.375 1 96.56 464 PHE B N 1
ATOM 8411 C CA . PHE B 1 464 ? 0.53 -16.656 -18.359 1 96.56 464 PHE B CA 1
ATOM 8412 C C . PHE B 1 464 ? -0.101 -15.344 -18.797 1 96.56 464 PHE B C 1
ATOM 8414 O O . PHE B 1 464 ? -1.311 -15.156 -18.656 1 96.56 464 PHE B O 1
ATOM 8421 N N . LEU B 1 465 ? 0.689 -14.445 -19.266 1 97.12 465 LEU B N 1
ATOM 8422 C CA . LEU B 1 465 ? 0.183 -13.148 -19.719 1 97.12 465 LEU B CA 1
ATOM 8423 C C . LEU B 1 465 ? -0.733 -13.312 -20.922 1 97.12 465 LEU B C 1
ATOM 8425 O O . LEU B 1 465 ? -1.739 -12.609 -21.047 1 97.12 465 LEU B O 1
ATOM 8429 N N . LEU B 1 466 ? -0.343 -14.211 -21.797 1 97.06 466 LEU B N 1
ATOM 8430 C CA . LEU B 1 466 ? -1.199 -14.516 -22.938 1 97.06 466 LEU B CA 1
ATOM 8431 C C . LEU B 1 466 ? -2.572 -14.992 -22.484 1 97.06 466 LEU B C 1
ATOM 8433 O O . LEU B 1 466 ? -3.596 -14.547 -23 1 97.06 466 LEU B O 1
ATOM 8437 N N . ASN B 1 467 ? -2.559 -15.883 -21.531 1 95.5 467 ASN B N 1
ATOM 8438 C CA . ASN B 1 467 ? -3.805 -16.344 -20.938 1 95.5 467 ASN B CA 1
ATOM 8439 C C . ASN B 1 467 ? -4.578 -15.203 -20.281 1 95.5 467 ASN B C 1
ATOM 8441 O O . ASN B 1 467 ? -5.777 -15.047 -20.516 1 95.5 467 ASN B O 1
ATOM 8445 N N . THR B 1 468 ? -3.918 -14.391 -19.516 1 94.88 468 THR B N 1
ATOM 8446 C CA . THR B 1 468 ? -4.516 -13.297 -18.766 1 94.88 468 THR B CA 1
ATOM 8447 C C . THR B 1 468 ? -5.164 -12.281 -19.703 1 94.88 468 THR B C 1
ATOM 8449 O O . THR B 1 468 ? -6.281 -11.82 -19.469 1 94.88 468 THR B O 1
ATOM 8452 N N . ILE B 1 469 ? -4.496 -11.945 -20.766 1 96.88 469 ILE B N 1
ATOM 8453 C CA . ILE B 1 469 ? -4.965 -10.953 -21.719 1 96.88 469 ILE B CA 1
ATOM 8454 C C . ILE B 1 469 ? -6.188 -11.477 -22.453 1 96.88 469 ILE B C 1
ATOM 8456 O O . ILE B 1 469 ? -7.23 -10.82 -22.5 1 96.88 469 ILE B O 1
ATOM 8460 N N . HIS B 1 470 ? -6.105 -12.648 -22.922 1 95.56 470 HIS B N 1
ATOM 8461 C CA . HIS B 1 470 ? -7.137 -13.164 -23.812 1 95.56 470 HIS B CA 1
ATOM 8462 C C . HIS B 1 470 ? -8.32 -13.711 -23.016 1 95.56 470 HIS B C 1
ATOM 8464 O O . HIS B 1 470 ? -9.453 -13.695 -23.5 1 95.56 470 HIS B O 1
ATOM 8470 N N . CYS B 1 471 ? -8.102 -14.164 -21.828 1 92.5 471 CYS B N 1
ATOM 8471 C CA . CYS B 1 471 ? -9.195 -14.656 -20.984 1 92.5 471 CYS B CA 1
ATOM 8472 C C . CYS B 1 471 ? -10.195 -13.539 -20.688 1 92.5 471 CYS B C 1
ATOM 8474 O O . CYS B 1 471 ? -11.375 -13.812 -20.453 1 92.5 471 CYS B O 1
ATOM 8476 N N . ALA B 1 472 ? -9.773 -12.32 -20.734 1 92.31 472 ALA B N 1
ATOM 8477 C CA . ALA B 1 472 ? -10.633 -11.172 -20.453 1 92.31 472 ALA B CA 1
ATOM 8478 C C . ALA B 1 472 ? -11.758 -11.062 -21.469 1 92.31 472 ALA B C 1
ATOM 8480 O O . ALA B 1 472 ? -12.797 -10.453 -21.203 1 92.31 472 ALA B O 1
ATOM 8481 N N . SER B 1 473 ? -11.625 -11.625 -22.672 1 91.56 473 SER B N 1
ATOM 8482 C CA . SER B 1 473 ? -12.633 -11.57 -23.719 1 91.56 473 SER B CA 1
ATOM 8483 C C . SER B 1 473 ? -13.906 -12.297 -23.312 1 91.56 473 SER B C 1
ATOM 8485 O O . SER B 1 473 ? -14.977 -12.07 -23.891 1 91.56 473 SER B O 1
ATOM 8487 N N . SER B 1 474 ? -13.766 -13.141 -22.297 1 85.75 474 SER B N 1
ATOM 8488 C CA . SER B 1 474 ? -14.914 -13.898 -21.828 1 85.75 474 SER B CA 1
ATOM 8489 C C . SER B 1 474 ? -16.016 -12.969 -21.312 1 85.75 474 SER B C 1
ATOM 8491 O O . SER B 1 474 ? -17.172 -13.367 -21.234 1 85.75 474 SER B O 1
ATOM 8493 N N . ARG B 1 475 ? -15.695 -11.812 -20.922 1 86.19 475 ARG B N 1
ATOM 8494 C CA . ARG B 1 475 ? -16.656 -10.836 -20.438 1 86.19 475 ARG B CA 1
ATOM 8495 C C . ARG B 1 475 ? -17.672 -10.469 -21.516 1 86.19 475 ARG B C 1
ATOM 8497 O O . ARG B 1 475 ? -18.766 -10 -21.203 1 86.19 475 ARG B O 1
ATOM 8504 N N . CYS B 1 476 ? -17.328 -10.672 -22.75 1 85.75 476 CYS B N 1
ATOM 8505 C CA . CYS B 1 476 ? -18.203 -10.352 -23.875 1 85.75 476 CYS B CA 1
ATOM 8506 C C . CYS B 1 476 ? -19.281 -11.406 -24.031 1 85.75 476 CYS B C 1
ATOM 8508 O O . CYS B 1 476 ? -20.297 -11.172 -24.703 1 85.75 476 CYS B O 1
ATOM 8510 N N . LEU B 1 477 ? -19.141 -12.555 -23.531 1 77.31 477 LEU B N 1
ATOM 8511 C CA . LEU B 1 477 ? -20.094 -13.641 -23.672 1 77.31 477 LEU B CA 1
ATOM 8512 C C . LEU B 1 477 ? -21.375 -13.352 -22.875 1 77.31 477 LEU B C 1
ATOM 8514 O O . LEU B 1 477 ? -22.469 -13.719 -23.312 1 77.31 477 LEU B O 1
ATOM 8518 N N . THR B 1 478 ? -21.375 -12.789 -21.688 1 62.88 478 THR B N 1
ATOM 8519 C CA . THR B 1 478 ? -22.531 -12.57 -20.828 1 62.88 478 THR B CA 1
ATOM 8520 C C . THR B 1 478 ? -23.281 -11.305 -21.234 1 62.88 478 THR B C 1
ATOM 8522 O O . THR B 1 478 ? -24.484 -11.203 -21.016 1 62.88 478 THR B O 1
ATOM 8525 N N . ARG B 1 479 ? -22.516 -10.266 -21.641 1 55.88 479 ARG B N 1
ATOM 8526 C CA . ARG B 1 479 ? -23.188 -9.008 -21.969 1 55.88 479 ARG B CA 1
ATOM 8527 C C . ARG B 1 479 ? -24.047 -9.148 -23.219 1 55.88 479 ARG B C 1
ATOM 8529 O O . ARG B 1 479 ? -25 -8.398 -23.422 1 55.88 479 ARG B O 1
ATOM 8536 N N . GLY B 1 480 ? -23.625 -9.852 -24.156 1 47.97 480 GLY B N 1
ATOM 8537 C CA . GLY B 1 480 ? -24.297 -9.961 -25.453 1 47.97 480 GLY B CA 1
ATOM 8538 C C . GLY B 1 480 ? -25.656 -10.633 -25.359 1 47.97 480 GLY B C 1
ATOM 8539 O O . GLY B 1 480 ? -25.969 -11.281 -24.359 1 47.97 480 GLY B O 1
ATOM 8540 N N . SER B 1 481 ? -26.438 -10.484 -26.562 1 41.91 481 SER B N 1
ATOM 8541 C CA . SER B 1 481 ? -27.766 -10.523 -27.156 1 41.91 481 SER B CA 1
ATOM 8542 C C . SER B 1 481 ? -28.453 -11.859 -26.891 1 41.91 481 SER B C 1
ATOM 8544 O O . SER B 1 481 ? -27.781 -12.859 -26.625 1 41.91 481 SER B O 1
ATOM 8546 N N . SER B 1 482 ? -29.688 -11.93 -26.859 1 40.41 482 SER B N 1
ATOM 8547 C CA . SER B 1 482 ? -30.797 -12.867 -27.031 1 40.41 482 SER B CA 1
ATOM 8548 C C . SER B 1 482 ? -30.344 -14.109 -27.797 1 40.41 482 SER B C 1
ATOM 8550 O O . SER B 1 482 ? -31.078 -15.094 -27.875 1 40.41 482 SER B O 1
ATOM 8552 N N . ASP B 1 483 ? -29.344 -14 -28.859 1 39.69 483 ASP B N 1
ATOM 8553 C CA . ASP B 1 483 ? -29.078 -15.18 -29.672 1 39.69 483 ASP B CA 1
ATOM 8554 C C . ASP B 1 483 ? -27.766 -15.836 -29.281 1 39.69 483 ASP B C 1
ATOM 8556 O O . ASP B 1 483 ? -26.688 -15.297 -29.531 1 39.69 483 ASP B O 1
ATOM 8560 N N . PRO B 1 484 ? -27.641 -16.516 -28.172 1 45.09 484 PRO B N 1
ATOM 8561 C CA . PRO B 1 484 ? -26.5 -17.344 -27.766 1 45.09 484 PRO B CA 1
ATOM 8562 C C . PRO B 1 484 ? -25.594 -17.719 -28.938 1 45.09 484 PRO B C 1
ATOM 8564 O O . PRO B 1 484 ? -24.453 -18.125 -28.734 1 45.09 484 PRO B O 1
ATOM 8567 N N . GLN B 1 485 ? -26.078 -18.016 -30 1 44.88 485 GLN B N 1
ATOM 8568 C CA . GLN B 1 485 ? -25.422 -18.609 -31.156 1 44.88 485 GLN B CA 1
ATOM 8569 C C . GLN B 1 485 ? -24.297 -17.719 -31.688 1 44.88 485 GLN B C 1
ATOM 8571 O O . GLN B 1 485 ? -23.453 -18.172 -32.469 1 44.88 485 GLN B O 1
ATOM 8576 N N . GLN B 1 486 ? -24.219 -16.328 -31.375 1 49.41 486 GLN B N 1
ATOM 8577 C CA . GLN B 1 486 ? -23.281 -15.602 -32.219 1 49.41 486 GLN B CA 1
ATOM 8578 C C . GLN B 1 486 ? -22.078 -15.117 -31.422 1 49.41 486 GLN B C 1
ATOM 8580 O O . GLN B 1 486 ? -22.031 -13.961 -31 1 49.41 486 GLN B O 1
ATOM 8585 N N . ILE B 1 487 ? -21.422 -15.977 -30.594 1 60.69 487 ILE B N 1
ATOM 8586 C CA . ILE B 1 487 ? -20.078 -15.594 -30.188 1 60.69 487 ILE B CA 1
ATOM 8587 C C . ILE B 1 487 ? -19.281 -15.117 -31.406 1 60.69 487 ILE B C 1
ATOM 8589 O O . ILE B 1 487 ? -19.141 -15.852 -32.375 1 60.69 487 ILE B O 1
ATOM 8593 N N . SER B 1 488 ? -18.859 -13.789 -31.391 1 69.88 488 SER B N 1
ATOM 8594 C CA . SER B 1 488 ? -18.109 -13.281 -32.531 1 69.88 488 SER B CA 1
ATOM 8595 C C . SER B 1 488 ? -16.812 -14.062 -32.719 1 69.88 488 SER B C 1
ATOM 8597 O O . SER B 1 488 ? -16.281 -14.641 -31.781 1 69.88 488 SER B O 1
ATOM 8599 N N . PHE B 1 489 ? -16.562 -14.383 -33.844 1 77.69 489 PHE B N 1
ATOM 8600 C CA . PHE B 1 489 ? -15.336 -15.062 -34.25 1 77.69 489 PHE B CA 1
ATOM 8601 C C . PHE B 1 489 ? -14.141 -14.516 -33.469 1 77.69 489 PHE B C 1
ATOM 8603 O O . PHE B 1 489 ? -13.266 -15.273 -33.062 1 77.69 489 PHE B O 1
ATOM 8610 N N . GLY B 1 490 ? -14.195 -13.242 -33.156 1 80 490 GLY B N 1
ATOM 8611 C CA . GLY B 1 490 ? -13.102 -12.617 -32.438 1 80 490 GLY B CA 1
ATOM 8612 C C . GLY B 1 490 ? -13.016 -13.055 -30.984 1 80 490 GLY B C 1
ATOM 8613 O O . GLY B 1 490 ? -11.93 -13.305 -30.469 1 80 490 GLY B O 1
ATOM 8614 N N . VAL B 1 491 ? -14.078 -13.188 -30.438 1 87.62 491 VAL B N 1
ATOM 8615 C CA . VAL B 1 491 ? -14.148 -13.602 -29.047 1 87.62 491 VAL B CA 1
ATOM 8616 C C . VAL B 1 491 ? -13.727 -15.062 -28.922 1 87.62 491 VAL B C 1
ATOM 8618 O O . VAL B 1 491 ? -12.961 -15.414 -28.016 1 87.62 491 VAL B O 1
ATOM 8621 N N . GLN B 1 492 ? -14.172 -15.836 -29.844 1 87.5 492 GLN B N 1
ATOM 8622 C CA . GLN B 1 492 ? -13.828 -17.25 -29.812 1 87.5 492 GLN B CA 1
ATOM 8623 C C . GLN B 1 492 ? -12.336 -17.453 -30.062 1 87.5 492 GLN B C 1
ATOM 8625 O O . GLN B 1 492 ? -11.703 -18.297 -29.406 1 87.5 492 GLN B O 1
ATOM 8630 N N . SER B 1 493 ? -11.805 -16.766 -30.969 1 90.62 493 SER B N 1
ATOM 8631 C CA . SER B 1 493 ? -10.383 -16.859 -31.25 1 90.62 493 SER B CA 1
ATOM 8632 C C . SER B 1 493 ? -9.547 -16.469 -30.031 1 90.62 493 SER B C 1
ATOM 8634 O O . SER B 1 493 ? -8.531 -17.109 -29.75 1 90.62 493 SER B O 1
ATOM 8636 N N . SER B 1 494 ? -9.977 -15.438 -29.375 1 91.94 494 SER B N 1
ATOM 8637 C CA . SER B 1 494 ? -9.281 -15.008 -28.172 1 91.94 494 SER B CA 1
ATOM 8638 C C . SER B 1 494 ? -9.344 -16.078 -27.078 1 91.94 494 SER B C 1
ATOM 8640 O O . SER B 1 494 ? -8.359 -16.312 -26.391 1 91.94 494 SER B O 1
ATOM 8642 N N . PHE B 1 495 ? -10.422 -16.641 -27 1 89.81 495 PHE B N 1
ATOM 8643 C CA . PHE B 1 495 ? -10.578 -17.688 -26.016 1 89.81 495 PHE B CA 1
ATOM 8644 C C . PHE B 1 495 ? -9.695 -18.891 -26.344 1 89.81 495 PHE B C 1
ATOM 8646 O O . PHE B 1 495 ? -9.102 -19.484 -25.453 1 89.81 495 PHE B O 1
ATOM 8653 N N . ASP B 1 496 ? -9.641 -19.188 -27.562 1 93.06 496 ASP B N 1
ATOM 8654 C CA . ASP B 1 496 ? -8.797 -20.297 -28 1 93.06 496 ASP B CA 1
ATOM 8655 C C . ASP B 1 496 ? -7.332 -20.031 -27.672 1 93.06 496 ASP B C 1
ATOM 8657 O O . ASP B 1 496 ? -6.602 -20.953 -27.281 1 93.06 496 ASP B O 1
ATOM 8661 N N . LEU B 1 497 ? -6.941 -18.797 -27.844 1 95.19 497 LEU B N 1
ATOM 8662 C CA . LEU B 1 497 ? -5.566 -18.438 -27.516 1 95.19 497 LEU B CA 1
ATOM 8663 C C . LEU B 1 497 ? -5.297 -18.578 -26.031 1 95.19 497 LEU B C 1
ATOM 8665 O O . LEU B 1 497 ? -4.215 -19.016 -25.625 1 95.19 497 LEU B O 1
ATOM 8669 N N . SER B 1 498 ? -6.238 -18.203 -25.25 1 95.5 498 SER B N 1
ATOM 8670 C CA . SER B 1 498 ? -6.125 -18.344 -23.797 1 95.5 498 SER B CA 1
ATOM 8671 C C . SER B 1 498 ? -5.988 -19.812 -23.406 1 95.5 498 SER B C 1
ATOM 8673 O O . SER B 1 498 ? -5.141 -20.156 -22.578 1 95.5 498 SER B O 1
ATOM 8675 N N . VAL B 1 499 ? -6.781 -20.688 -23.984 1 95.62 499 VAL B N 1
ATOM 8676 C CA . VAL B 1 499 ? -6.766 -22.109 -23.688 1 95.62 499 VAL B CA 1
ATOM 8677 C C . VAL B 1 499 ? -5.445 -22.719 -24.156 1 95.62 499 VAL B C 1
ATOM 8679 O O . VAL B 1 499 ? -4.832 -23.516 -23.438 1 95.62 499 VAL B O 1
ATOM 8682 N N . GLU B 1 500 ? -5.066 -22.281 -25.344 1 96 500 GLU B N 1
ATOM 8683 C CA . GLU B 1 500 ? -3.799 -22.797 -25.859 1 96 500 GLU B CA 1
ATOM 8684 C C . GLU B 1 500 ? -2.629 -22.359 -24.984 1 96 500 GLU B C 1
ATOM 8686 O O . GLU B 1 500 ? -1.675 -23.125 -24.797 1 96 500 GLU B O 1
ATOM 8691 N N . ALA B 1 501 ? -2.656 -21.156 -24.5 1 96.81 501 ALA B N 1
ATOM 8692 C CA . ALA B 1 501 ? -1.622 -20.688 -23.594 1 96.81 501 ALA B CA 1
ATOM 8693 C C . ALA B 1 501 ? -1.584 -21.516 -22.312 1 96.81 501 ALA B C 1
ATOM 8695 O O . ALA B 1 501 ? -0.508 -21.812 -21.781 1 96.81 501 ALA B O 1
ATOM 8696 N N . SER B 1 502 ? -2.699 -21.922 -21.812 1 96.69 502 SER B N 1
ATOM 8697 C CA . SER B 1 502 ? -2.793 -22.766 -20.625 1 96.69 502 SER B CA 1
ATOM 8698 C C . SER B 1 502 ? -2.232 -24.156 -20.891 1 96.69 502 SER B C 1
ATOM 8700 O O . SER B 1 502 ? -1.509 -24.703 -20.062 1 96.69 502 SER B O 1
ATOM 8702 N N . ARG B 1 503 ? -2.541 -24.734 -22.094 1 96.69 503 ARG B N 1
ATOM 8703 C CA . ARG B 1 503 ? -1.957 -26.016 -22.5 1 96.69 503 ARG B CA 1
ATOM 8704 C C . ARG B 1 503 ? -0.434 -25.938 -22.516 1 96.69 503 ARG B C 1
ATOM 8706 O O . ARG B 1 503 ? 0.246 -26.812 -21.984 1 96.69 503 ARG B O 1
ATOM 8713 N N . SER B 1 504 ? -0.03 -24.828 -23.109 1 96.56 504 SER B N 1
ATOM 8714 C CA . SER B 1 504 ? 1.409 -24.641 -23.25 1 96.56 504 SER B CA 1
ATOM 8715 C C . SER B 1 504 ? 2.092 -24.531 -21.891 1 96.56 504 SER B C 1
ATOM 8717 O O . SER B 1 504 ? 3.213 -25.016 -21.719 1 96.56 504 SER B O 1
ATOM 8719 N N . THR B 1 505 ? 1.46 -23.906 -20.953 1 97 505 THR B N 1
ATOM 8720 C CA . THR B 1 505 ? 2.006 -23.766 -19.609 1 97 505 THR B CA 1
ATOM 8721 C C . THR B 1 505 ? 2.199 -25.125 -18.953 1 97 505 THR B C 1
ATOM 8723 O O . THR B 1 505 ? 3.273 -25.422 -18.422 1 97 505 THR B O 1
ATOM 8726 N N . ILE B 1 506 ? 1.213 -25.984 -19.016 1 97.38 506 ILE B N 1
ATOM 8727 C CA . ILE B 1 506 ? 1.27 -27.297 -18.375 1 97.38 506 ILE B CA 1
ATOM 8728 C C . ILE B 1 506 ? 2.283 -28.188 -19.094 1 97.38 506 ILE B C 1
ATOM 8730 O O . ILE B 1 506 ? 3.088 -28.859 -18.453 1 97.38 506 ILE B O 1
ATOM 8734 N N . ILE B 1 507 ? 2.246 -28.141 -20.406 1 96.5 507 ILE B N 1
ATOM 8735 C CA . ILE B 1 507 ? 3.174 -28.953 -21.203 1 96.5 507 ILE B CA 1
ATOM 8736 C C . ILE B 1 507 ? 4.609 -28.5 -20.906 1 96.5 507 ILE B C 1
ATOM 8738 O O . ILE B 1 507 ? 5.484 -29.344 -20.672 1 96.5 507 ILE B O 1
ATOM 8742 N N . TYR B 1 508 ? 4.824 -27.234 -20.906 1 96.5 508 TYR B N 1
ATOM 8743 C CA . TYR B 1 508 ? 6.168 -26.719 -20.672 1 96.5 508 TYR B CA 1
ATOM 8744 C C . TYR B 1 508 ? 6.652 -27.094 -19.266 1 96.5 508 TYR B C 1
ATOM 8746 O O . TYR B 1 508 ? 7.812 -27.469 -19.094 1 96.5 508 TYR B O 1
ATOM 8754 N N . LEU B 1 509 ? 5.824 -27 -18.297 1 96.81 509 LEU B N 1
ATOM 8755 C CA . LEU B 1 509 ? 6.18 -27.312 -16.922 1 96.81 509 LEU B CA 1
ATOM 8756 C C . LEU B 1 509 ? 6.434 -28.812 -16.766 1 96.81 509 LEU B C 1
ATOM 8758 O O . LEU B 1 509 ? 7.266 -29.219 -15.945 1 96.81 509 LEU B O 1
ATOM 8762 N N . SER B 1 510 ? 5.754 -29.641 -17.484 1 95.44 510 SER B N 1
ATOM 8763 C CA . SER B 1 510 ? 5.98 -31.078 -17.422 1 95.44 510 SER B CA 1
ATOM 8764 C C . SER B 1 510 ? 7.422 -31.438 -17.781 1 95.44 510 SER B C 1
ATOM 8766 O O . SER B 1 510 ? 7.957 -32.438 -17.297 1 95.44 510 SER B O 1
ATOM 8768 N N . MET B 1 511 ? 8.023 -30.578 -18.531 1 93.62 511 MET B N 1
ATOM 8769 C CA . MET B 1 511 ? 9.398 -30.844 -18.969 1 93.62 511 MET B CA 1
ATOM 8770 C C . MET B 1 511 ? 10.398 -30.062 -18.125 1 93.62 511 MET B C 1
ATOM 8772 O O . MET B 1 511 ? 11.578 -30.422 -18.062 1 93.62 511 MET B O 1
ATOM 8776 N N . SER B 1 512 ? 9.922 -29.031 -17.438 1 95.62 512 SER B N 1
ATOM 8777 C CA . SER B 1 512 ? 10.891 -28.094 -16.891 1 95.62 512 SER B CA 1
ATOM 8778 C C . SER B 1 512 ? 10.742 -27.953 -15.383 1 95.62 512 SER B C 1
ATOM 8780 O O . SER B 1 512 ? 11.633 -27.438 -14.703 1 95.62 512 SER B O 1
ATOM 8782 N N . ALA B 1 513 ? 9.703 -28.453 -14.75 1 96.62 513 ALA B N 1
ATOM 8783 C CA . ALA B 1 513 ? 9.383 -28.188 -13.352 1 96.62 513 ALA B CA 1
ATOM 8784 C C . ALA B 1 513 ? 10.477 -28.703 -12.43 1 96.62 513 ALA B C 1
ATOM 8786 O O . ALA B 1 513 ? 10.805 -28.062 -11.422 1 96.62 513 ALA B O 1
ATOM 8787 N N . SER B 1 514 ? 11.086 -29.828 -12.742 1 95.81 514 SER B N 1
ATOM 8788 C CA . SER B 1 514 ? 12.086 -30.469 -11.891 1 95.81 514 SER B CA 1
ATOM 8789 C C . SER B 1 514 ? 13.398 -29.688 -11.922 1 95.81 514 SER B C 1
ATOM 8791 O O . SER B 1 514 ? 14.281 -29.922 -11.086 1 95.81 514 SER B O 1
ATOM 8793 N N . ARG B 1 515 ? 13.508 -28.75 -12.82 1 95.75 515 ARG B N 1
ATOM 8794 C CA . ARG B 1 515 ? 14.75 -28 -12.992 1 95.75 515 ARG B CA 1
ATOM 8795 C C . ARG B 1 515 ? 14.711 -26.688 -12.219 1 95.75 515 ARG B C 1
ATOM 8797 O O . ARG B 1 515 ? 15.695 -25.953 -12.203 1 95.75 515 ARG B O 1
ATOM 8804 N N . LEU B 1 516 ? 13.633 -26.391 -11.562 1 96.12 516 LEU B N 1
ATOM 8805 C CA . LEU B 1 516 ? 13.492 -25.156 -10.789 1 96.12 516 LEU B CA 1
ATOM 8806 C C . LEU B 1 516 ? 14.32 -25.219 -9.508 1 96.12 516 LEU B C 1
ATOM 8808 O O . LEU B 1 516 ? 14.625 -26.312 -9.016 1 96.12 516 LEU B O 1
ATOM 8812 N N . ALA B 1 517 ? 14.766 -24 -9.102 1 94.44 517 ALA B N 1
ATOM 8813 C CA . ALA B 1 517 ? 15.367 -23.922 -7.777 1 94.44 517 ALA B CA 1
ATOM 8814 C C . ALA B 1 517 ? 14.328 -24.156 -6.684 1 94.44 517 ALA B C 1
ATOM 8816 O O . ALA B 1 517 ? 13.156 -23.797 -6.844 1 94.44 517 ALA B O 1
ATOM 8817 N N . GLY B 1 518 ? 14.773 -24.703 -5.582 1 93.81 518 GLY B N 1
ATOM 8818 C CA . GLY B 1 518 ? 13.867 -24.969 -4.477 1 93.81 518 GLY B CA 1
ATOM 8819 C C . GLY B 1 518 ? 13.188 -23.719 -3.945 1 93.81 518 GLY B C 1
ATOM 8820 O O . GLY B 1 518 ? 12.039 -23.766 -3.506 1 93.81 518 GLY B O 1
ATOM 8821 N N . GLU B 1 519 ? 13.867 -22.609 -3.982 1 93.25 519 GLU B N 1
ATOM 8822 C CA . GLU B 1 519 ? 13.359 -21.344 -3.486 1 93.25 519 GLU B CA 1
ATOM 8823 C C . GLU B 1 519 ? 12.211 -20.828 -4.359 1 93.25 519 GLU B C 1
ATOM 8825 O O . GLU B 1 519 ? 11.453 -19.953 -3.941 1 93.25 519 GLU B O 1
ATOM 8830 N N . ALA B 1 520 ? 12.07 -21.406 -5.504 1 94.88 520 ALA B N 1
ATOM 8831 C CA . ALA B 1 520 ? 11.133 -20.859 -6.48 1 94.88 520 ALA B CA 1
ATOM 8832 C C . ALA B 1 520 ? 9.75 -21.469 -6.309 1 94.88 520 ALA B C 1
ATOM 8834 O O . ALA B 1 520 ? 8.773 -20.984 -6.887 1 94.88 520 ALA B O 1
ATOM 8835 N N . PHE B 1 521 ? 9.578 -22.5 -5.516 1 96.44 521 PHE B N 1
ATOM 8836 C CA . PHE B 1 521 ? 8.359 -23.297 -5.469 1 96.44 521 PHE B CA 1
ATOM 8837 C C . PHE B 1 521 ? 7.133 -22.406 -5.293 1 96.44 521 PHE B C 1
ATOM 8839 O O . PHE B 1 521 ? 6.223 -22.422 -6.125 1 96.44 521 PHE B O 1
ATOM 8846 N N . TRP B 1 522 ? 7.109 -21.578 -4.309 1 95.5 522 TRP B N 1
ATOM 8847 C CA . TRP B 1 522 ? 5.922 -20.797 -3.957 1 95.5 522 TRP B CA 1
ATOM 8848 C C . TRP B 1 522 ? 5.688 -19.688 -4.961 1 95.5 522 TRP B C 1
ATOM 8850 O O . TRP B 1 522 ? 4.57 -19.172 -5.078 1 95.5 522 TRP B O 1
ATOM 8860 N N . PHE B 1 523 ? 6.645 -19.281 -5.746 1 95.19 523 PHE B N 1
ATOM 8861 C CA . PHE B 1 523 ? 6.496 -18.297 -6.816 1 95.19 523 PHE B CA 1
ATOM 8862 C C . PHE B 1 523 ? 5.883 -18.953 -8.055 1 95.19 523 PHE B C 1
ATOM 8864 O O . PHE B 1 523 ? 5.164 -18.297 -8.812 1 95.19 523 PHE B O 1
ATOM 8871 N N . PHE B 1 524 ? 6.109 -20.25 -8.219 1 96.81 524 PHE B N 1
ATOM 8872 C CA . PHE B 1 524 ? 5.855 -20.828 -9.531 1 96.81 524 PHE B CA 1
ATOM 8873 C C . PHE B 1 524 ? 4.625 -21.734 -9.492 1 96.81 524 PHE B C 1
ATOM 8875 O O . PHE B 1 524 ? 4.059 -22.062 -10.539 1 96.81 524 PHE B O 1
ATOM 8882 N N . VAL B 1 525 ? 4.227 -22.141 -8.32 1 96.56 525 VAL B N 1
ATOM 8883 C CA . VAL B 1 525 ? 3.119 -23.078 -8.227 1 96.56 525 VAL B CA 1
ATOM 8884 C C . VAL B 1 525 ? 1.832 -22.422 -8.711 1 96.56 525 VAL B C 1
ATOM 8886 O O . VAL B 1 525 ? 0.88 -23.109 -9.094 1 96.56 525 VAL B O 1
ATOM 8889 N N . PHE B 1 526 ? 1.837 -21.203 -8.812 1 95 526 PHE B N 1
ATOM 8890 C CA . PHE B 1 526 ? 0.684 -20.453 -9.297 1 95 526 PHE B CA 1
ATOM 8891 C C . PHE B 1 526 ? 0.444 -20.719 -10.773 1 95 526 PHE B C 1
ATOM 8893 O O . PHE B 1 526 ? -0.699 -20.703 -11.234 1 95 526 PHE B O 1
ATOM 8900 N N . TYR B 1 527 ? 1.472 -20.922 -11.555 1 96.56 527 TYR B N 1
ATOM 8901 C CA . TYR B 1 527 ? 1.36 -21.031 -13 1 96.56 527 TYR B CA 1
ATOM 8902 C C . TYR B 1 527 ? 0.521 -22.25 -13.391 1 96.56 527 TYR B C 1
ATOM 8904 O O . TYR B 1 527 ? -0.477 -22.125 -14.102 1 96.56 527 TYR B O 1
ATOM 8912 N N . PRO B 1 528 ? 0.896 -23.406 -12.914 1 97.12 528 PRO B N 1
ATOM 8913 C CA . PRO B 1 528 ? 0.064 -24.547 -13.297 1 97.12 528 PRO B CA 1
ATOM 8914 C C . PRO B 1 528 ? -1.351 -24.469 -12.727 1 97.12 528 PRO B C 1
ATOM 8916 O O . PRO B 1 528 ? -2.299 -24.969 -13.344 1 97.12 528 PRO B O 1
ATOM 8919 N N . LEU B 1 529 ? -1.545 -23.844 -11.617 1 95 529 LEU B N 1
ATOM 8920 C CA . LEU B 1 529 ? -2.879 -23.719 -11.039 1 95 529 LEU B CA 1
ATOM 8921 C C . LEU B 1 529 ? -3.764 -22.828 -11.906 1 95 529 LEU B C 1
ATOM 8923 O O . LEU B 1 529 ? -4.934 -23.156 -12.133 1 95 529 LEU B O 1
ATOM 8927 N N . SER B 1 530 ? -3.199 -21.719 -12.289 1 94.25 530 SER B N 1
ATOM 8928 C CA . SER B 1 530 ? -3.943 -20.828 -13.164 1 94.25 530 SER B CA 1
ATOM 8929 C C . SER B 1 530 ? -4.305 -21.516 -14.484 1 94.25 530 SER B C 1
ATOM 8931 O O . SER B 1 530 ? -5.441 -21.422 -14.945 1 94.25 530 SER B O 1
ATOM 8933 N N . ALA B 1 531 ? -3.377 -22.203 -15.055 1 96.44 531 ALA B N 1
ATOM 8934 C CA . ALA B 1 531 ? -3.592 -22.922 -16.312 1 96.44 531 ALA B CA 1
ATOM 8935 C C . ALA B 1 531 ? -4.625 -24.031 -16.156 1 96.44 531 ALA B C 1
ATOM 8937 O O . ALA B 1 531 ? -5.504 -24.188 -17 1 96.44 531 ALA B O 1
ATOM 8938 N N . LEU B 1 532 ? -4.504 -24.75 -15.086 1 96.75 532 LEU B N 1
ATOM 8939 C CA . LEU B 1 532 ? -5.383 -25.891 -14.805 1 96.75 532 LEU B CA 1
ATOM 8940 C C . LEU B 1 532 ? -6.832 -25.422 -14.68 1 96.75 532 LEU B C 1
ATOM 8942 O O . LEU B 1 532 ? -7.742 -26.062 -15.211 1 96.75 532 LEU B O 1
ATOM 8946 N N . MET B 1 533 ? -7.094 -24.328 -14 1 95 533 MET B N 1
ATOM 8947 C CA . MET B 1 533 ? -8.445 -23.812 -13.797 1 95 533 MET B CA 1
ATOM 8948 C C . MET B 1 533 ? -9.07 -23.391 -15.125 1 95 533 MET B C 1
ATOM 8950 O O . MET B 1 533 ? -10.242 -23.656 -15.383 1 95 533 MET B O 1
ATOM 8954 N N . ASN B 1 534 ? -8.25 -22.75 -15.93 1 95 534 ASN B N 1
ATOM 8955 C CA . ASN B 1 534 ? -8.742 -22.328 -17.234 1 95 534 ASN B CA 1
ATOM 8956 C C . ASN B 1 534 ? -9.117 -23.516 -18.109 1 95 534 ASN B C 1
ATOM 8958 O O . ASN B 1 534 ? -10.172 -23.531 -18.75 1 95 534 ASN B O 1
ATOM 8962 N N . LEU B 1 535 ? -8.289 -24.531 -18.125 1 96.94 535 LEU B N 1
ATOM 8963 C CA . LEU B 1 535 ? -8.555 -25.734 -18.906 1 96.94 535 LEU B CA 1
ATOM 8964 C C . LEU B 1 535 ? -9.797 -26.453 -18.391 1 96.94 535 LEU B C 1
ATOM 8966 O O . LEU B 1 535 ? -10.625 -26.922 -19.188 1 96.94 535 LEU B O 1
ATOM 8970 N N . PHE B 1 536 ? -9.922 -26.547 -17.156 1 97.62 536 PHE B N 1
ATOM 8971 C CA . PHE B 1 536 ? -11.07 -27.219 -16.531 1 97.62 536 PHE B CA 1
ATOM 8972 C C . PHE B 1 536 ? -12.375 -26.578 -17 1 97.62 536 PHE B C 1
ATOM 8974 O O . PHE B 1 536 ? -13.273 -27.266 -17.484 1 97.62 536 PHE B O 1
ATOM 8981 N N . PHE B 1 537 ? -12.445 -25.266 -16.891 1 95.75 537 PHE B N 1
ATOM 8982 C CA . PHE B 1 537 ? -13.68 -24.578 -17.266 1 95.75 537 PHE B CA 1
ATOM 8983 C C . PHE B 1 537 ? -13.93 -24.688 -18.75 1 95.75 537 PHE B C 1
ATOM 8985 O O . PHE B 1 537 ? -15.086 -24.766 -19.188 1 95.75 537 PHE B O 1
ATOM 8992 N N . ASN B 1 538 ? -12.891 -24.672 -19.516 1 94.62 538 ASN B N 1
ATOM 8993 C CA . ASN B 1 538 ? -13.062 -24.844 -20.953 1 94.62 538 ASN B CA 1
ATOM 8994 C C . ASN B 1 538 ? -13.625 -26.219 -21.281 1 94.62 538 ASN B C 1
ATOM 8996 O O . ASN B 1 538 ? -14.453 -26.359 -22.188 1 94.62 538 ASN B O 1
ATOM 9000 N N . ILE B 1 539 ? -13.18 -27.266 -20.609 1 97.19 539 ILE B N 1
ATOM 9001 C CA . ILE B 1 539 ? -13.688 -28.609 -20.828 1 97.19 539 ILE B CA 1
ATOM 9002 C C . ILE B 1 539 ? -15.18 -28.656 -20.516 1 97.19 539 ILE B C 1
ATOM 9004 O O . ILE B 1 539 ? -15.961 -29.234 -21.281 1 97.19 539 ILE B O 1
ATOM 9008 N N . LEU B 1 540 ? -15.562 -28.047 -19.422 1 96.44 540 LEU B N 1
ATOM 9009 C CA . LEU B 1 540 ? -16.969 -28.062 -19.016 1 96.44 540 LEU B CA 1
ATOM 9010 C C . LEU B 1 540 ? -17.812 -27.266 -20 1 96.44 540 LEU B C 1
ATOM 9012 O O . LEU B 1 540 ? -18.969 -27.625 -20.266 1 96.44 540 LEU B O 1
ATOM 9016 N N . GLN B 1 541 ? -17.266 -26.203 -20.5 1 92.31 541 GLN B N 1
ATOM 9017 C CA . GLN B 1 541 ? -18 -25.391 -21.469 1 92.31 541 GLN B CA 1
ATOM 9018 C C . GLN B 1 541 ? -18.078 -26.078 -22.828 1 92.31 541 GLN B C 1
ATOM 9020 O O . GLN B 1 541 ? -19.062 -25.906 -23.562 1 92.31 541 GLN B O 1
ATOM 9025 N N . ASN B 1 542 ? -17 -26.828 -23.156 1 93.25 542 ASN B N 1
ATOM 9026 C CA . ASN B 1 542 ? -16.906 -27.5 -24.438 1 93.25 542 ASN B CA 1
ATOM 9027 C C . ASN B 1 542 ? -16.531 -28.969 -24.281 1 93.25 542 ASN B C 1
ATOM 9029 O O . ASN B 1 542 ? -15.5 -29.406 -24.812 1 93.25 542 ASN B O 1
ATOM 9033 N N . PRO B 1 543 ? -17.375 -29.734 -23.703 1 96.12 543 PRO B N 1
ATOM 9034 C CA . PRO B 1 543 ? -17.016 -31.125 -23.422 1 96.12 543 PRO B CA 1
ATOM 9035 C C . PRO B 1 543 ? -16.891 -31.969 -24.688 1 96.12 543 PRO B C 1
ATOM 9037 O O . PRO B 1 543 ? -16.281 -33.031 -24.656 1 96.12 543 PRO B O 1
ATOM 9040 N N . GLY B 1 544 ? -17.516 -31.531 -25.766 1 95.25 544 GLY B N 1
ATOM 9041 C CA . GLY B 1 544 ? -17.469 -32.281 -27.016 1 95.25 544 GLY B CA 1
ATOM 9042 C C . GLY B 1 544 ? -16.312 -31.844 -27.906 1 95.25 544 GLY B C 1
ATOM 9043 O O . GLY B 1 544 ? -16.156 -32.375 -29.016 1 95.25 544 GLY B O 1
ATOM 9044 N N . HIS B 1 545 ? -15.586 -30.922 -27.484 1 94.5 545 HIS B N 1
ATOM 9045 C CA . HIS B 1 545 ? -14.461 -30.469 -28.297 1 94.5 545 HIS B CA 1
ATOM 9046 C C . HIS B 1 545 ? -13.469 -31.594 -28.562 1 94.5 545 HIS B C 1
ATOM 9048 O O . HIS B 1 545 ? -13.289 -32.469 -27.719 1 94.5 545 HIS B O 1
ATOM 9054 N N . ALA B 1 546 ? -12.703 -31.516 -29.641 1 95.31 546 ALA B N 1
ATOM 9055 C CA . ALA B 1 546 ? -11.789 -32.562 -30.094 1 95.31 546 ALA B CA 1
ATOM 9056 C C . ALA B 1 546 ? -10.664 -32.75 -29.078 1 95.31 546 ALA B C 1
ATOM 9058 O O . ALA B 1 546 ? -10.141 -33.875 -28.938 1 95.31 546 ALA B O 1
ATOM 9059 N N . LEU B 1 547 ? -10.359 -31.688 -28.359 1 96.56 547 LEU B N 1
ATOM 9060 C CA . LEU B 1 547 ? -9.219 -31.766 -27.453 1 96.56 547 LEU B CA 1
ATOM 9061 C C . LEU B 1 547 ? -9.68 -31.906 -26 1 96.56 547 LEU B C 1
ATOM 9063 O O . LEU B 1 547 ? -8.867 -31.812 -25.078 1 96.56 547 LEU B O 1
ATOM 9067 N N . ALA B 1 548 ? -10.891 -32.094 -25.75 1 97.5 548 ALA B N 1
ATOM 9068 C CA . ALA B 1 548 ? -11.414 -32.156 -24.391 1 97.5 548 ALA B CA 1
ATOM 9069 C C . ALA B 1 548 ? -10.742 -33.281 -23.594 1 97.5 548 ALA B C 1
ATOM 9071 O O . ALA B 1 548 ? -10.336 -33.062 -22.438 1 97.5 548 ALA B O 1
ATOM 9072 N N . VAL B 1 549 ? -10.602 -34.438 -24.203 1 97.62 549 VAL B N 1
ATOM 9073 C CA . VAL B 1 549 ? -9.984 -35.562 -23.531 1 97.62 549 VAL B CA 1
ATOM 9074 C C . VAL B 1 549 ? -8.5 -35.281 -23.281 1 97.62 549 VAL B C 1
ATOM 9076 O O . VAL B 1 549 ? -7.977 -35.594 -22.219 1 97.62 549 VAL B O 1
ATOM 9079 N N . HIS B 1 550 ? -7.852 -34.781 -24.297 1 97.19 550 HIS B N 1
ATOM 9080 C CA . HIS B 1 550 ? -6.453 -34.375 -24.156 1 97.19 550 HIS B CA 1
ATOM 9081 C C . HIS B 1 550 ? -6.254 -33.406 -23.016 1 97.19 550 HIS B C 1
ATOM 9083 O O . HIS B 1 550 ? -5.324 -33.562 -22.219 1 97.19 550 HIS B O 1
ATOM 9089 N N . ASP B 1 551 ? -7.074 -32.406 -22.969 1 97.81 551 ASP B N 1
ATOM 9090 C CA . ASP B 1 551 ? -7.004 -31.391 -21.906 1 97.81 551 ASP B CA 1
ATOM 9091 C C . ASP B 1 551 ? -7.23 -32.031 -20.531 1 97.81 551 ASP B C 1
ATOM 9093 O O . ASP B 1 551 ? -6.598 -31.625 -19.547 1 97.81 551 ASP B O 1
ATOM 9097 N N . MET B 1 552 ? -8.125 -32.906 -20.453 1 97.81 552 MET B N 1
ATOM 9098 C CA . MET B 1 552 ? -8.375 -33.625 -19.203 1 97.81 552 MET B CA 1
ATOM 9099 C C . MET B 1 552 ? -7.129 -34.375 -18.766 1 97.81 552 MET B C 1
ATOM 9101 O O . MET B 1 552 ? -6.816 -34.438 -17.562 1 97.81 552 MET B O 1
ATOM 9105 N N . GLU B 1 553 ? -6.477 -35 -19.688 1 97.25 553 GLU B N 1
ATOM 9106 C CA . GLU B 1 553 ? -5.234 -35.688 -19.375 1 97.25 553 GLU B CA 1
ATOM 9107 C C . GLU B 1 553 ? -4.168 -34.719 -18.859 1 97.25 553 GLU B C 1
ATOM 9109 O O . GLU B 1 553 ? -3.414 -35.062 -17.938 1 97.25 553 GLU B O 1
ATOM 9114 N N . LEU B 1 554 ? -4.102 -33.594 -19.484 1 96.75 554 LEU B N 1
ATOM 9115 C CA . LEU B 1 554 ? -3.18 -32.594 -19.016 1 96.75 554 LEU B CA 1
ATOM 9116 C C . LEU B 1 554 ? -3.5 -32.188 -17.578 1 96.75 554 LEU B C 1
ATOM 9118 O O . LEU B 1 554 ? -2.594 -31.984 -16.781 1 96.75 554 LEU B O 1
ATOM 9122 N N . LEU B 1 555 ? -4.789 -32.062 -17.266 1 96.94 555 LEU B N 1
ATOM 9123 C CA . LEU B 1 555 ? -5.199 -31.766 -15.898 1 96.94 555 LEU B CA 1
ATOM 9124 C C . LEU B 1 555 ? -4.609 -32.812 -14.938 1 96.94 555 LEU B C 1
ATOM 9126 O O . LEU B 1 555 ? -4.062 -32.438 -13.891 1 96.94 555 LEU B O 1
ATOM 9130 N N . GLY B 1 556 ? -4.691 -33.969 -15.32 1 96.5 556 GLY B N 1
ATOM 9131 C CA . GLY B 1 556 ? -4.246 -35.062 -14.461 1 96.5 556 GLY B CA 1
ATOM 9132 C C . GLY B 1 556 ? -2.752 -35.031 -14.203 1 96.5 556 GLY B C 1
ATOM 9133 O O . GLY B 1 556 ? -2.293 -35.5 -13.156 1 96.5 556 GLY B O 1
ATOM 9134 N N . LYS B 1 557 ? -2.033 -34.469 -15.125 1 96.62 557 LYS B N 1
ATOM 9135 C CA . LYS B 1 557 ? -0.579 -34.438 -15.016 1 96.62 557 LYS B CA 1
ATOM 9136 C C . LYS B 1 557 ? -0.131 -33.344 -14.047 1 96.62 557 LYS B C 1
ATOM 9138 O O . LYS B 1 557 ? 1.015 -33.344 -13.594 1 96.62 557 LYS B O 1
ATOM 9143 N N . THR B 1 558 ? -0.979 -32.469 -13.727 1 97.31 558 THR B N 1
ATOM 9144 C CA . THR B 1 558 ? -0.599 -31.266 -12.984 1 97.31 558 THR B CA 1
ATOM 9145 C C . THR B 1 558 ? -0.131 -31.641 -11.578 1 97.31 558 THR B C 1
ATOM 9147 O O . THR B 1 558 ? 0.789 -31.016 -11.039 1 97.31 558 THR B O 1
ATOM 9150 N N . SER B 1 559 ? -0.738 -32.625 -10.961 1 96.19 559 SER B N 1
ATOM 9151 C CA . SER B 1 559 ? -0.305 -33.062 -9.633 1 96.19 559 SER B CA 1
ATOM 9152 C C . SER B 1 559 ? 1.15 -33.531 -9.648 1 96.19 559 SER B C 1
ATOM 9154 O O . SER B 1 559 ? 1.938 -33.125 -8.781 1 96.19 559 SER B O 1
ATOM 9156 N N . GLN B 1 560 ? 1.462 -34.312 -10.641 1 97.56 560 GLN B N 1
ATOM 9157 C CA . GLN B 1 560 ? 2.83 -34.781 -10.766 1 97.56 560 GLN B CA 1
ATOM 9158 C C . GLN B 1 560 ? 3.799 -33.656 -11.047 1 97.56 560 GLN B C 1
ATOM 9160 O O . GLN B 1 560 ? 4.926 -33.625 -10.547 1 97.56 560 GLN B O 1
ATOM 9165 N N . ILE B 1 561 ? 3.396 -32.75 -11.852 1 98 561 ILE B N 1
ATOM 9166 C CA . ILE B 1 561 ? 4.211 -31.578 -12.172 1 98 561 ILE B CA 1
ATOM 9167 C C . ILE B 1 561 ? 4.531 -30.812 -10.891 1 98 561 ILE B C 1
ATOM 9169 O O . ILE B 1 561 ? 5.691 -30.5 -10.625 1 98 561 ILE B O 1
ATOM 9173 N N . ILE B 1 562 ? 3.541 -30.516 -10.07 1 97.69 562 ILE B N 1
ATOM 9174 C CA . ILE B 1 562 ? 3.719 -29.75 -8.836 1 97.69 562 ILE B CA 1
ATOM 9175 C C . ILE B 1 562 ? 4.637 -30.516 -7.883 1 97.69 562 ILE B C 1
ATOM 9177 O O . ILE B 1 562 ? 5.543 -29.922 -7.285 1 97.69 562 ILE B O 1
ATOM 9181 N N . ARG B 1 563 ? 4.48 -31.828 -7.82 1 97.06 563 ARG B N 1
ATOM 9182 C CA . ARG B 1 563 ? 5.289 -32.656 -6.926 1 97.06 563 ARG B CA 1
ATOM 9183 C C . ARG B 1 563 ? 6.727 -32.75 -7.418 1 97.06 563 ARG B C 1
ATOM 9185 O O . ARG B 1 563 ? 7.641 -33.031 -6.637 1 97.06 563 ARG B O 1
ATOM 9192 N N . SER B 1 564 ? 6.875 -32.531 -8.68 1 97.5 564 SER B N 1
ATOM 9193 C CA . SER B 1 564 ? 8.219 -32.625 -9.234 1 97.5 564 SER B CA 1
ATOM 9194 C C . SER B 1 564 ? 9.008 -31.344 -9.008 1 97.5 564 SER B C 1
ATOM 9196 O O . SER B 1 564 ? 10.227 -31.328 -9.156 1 97.5 564 SER B O 1
ATOM 9198 N N . MET B 1 565 ? 8.375 -30.25 -8.633 1 97.12 565 MET B N 1
ATOM 9199 C CA . MET B 1 565 ? 9.07 -29 -8.305 1 97.12 565 MET B CA 1
ATOM 9200 C C . MET B 1 565 ? 9.859 -29.141 -7.012 1 97.12 565 MET B C 1
ATOM 9202 O O . MET B 1 565 ? 9.312 -29.578 -5.992 1 97.12 565 MET B O 1
ATOM 9206 N N . PRO B 1 566 ? 11.125 -28.766 -7.148 1 96.25 566 PRO B N 1
ATOM 9207 C CA . PRO B 1 566 ? 11.875 -28.812 -5.891 1 96.25 566 PRO B CA 1
ATOM 9208 C C . PRO B 1 566 ? 11.328 -27.844 -4.844 1 96.25 566 PRO B C 1
ATOM 9210 O O . PRO B 1 566 ? 10.883 -26.734 -5.188 1 96.25 566 PRO B O 1
ATOM 9213 N N . ILE B 1 567 ? 11.297 -28.297 -3.602 1 94.06 567 ILE B N 1
ATOM 9214 C CA . ILE B 1 567 ? 10.891 -27.453 -2.475 1 94.06 567 ILE B CA 1
ATOM 9215 C C . ILE B 1 567 ? 12.047 -27.312 -1.496 1 94.06 567 ILE B C 1
ATOM 9217 O O . ILE B 1 567 ? 12.648 -28.297 -1.072 1 94.06 567 ILE B O 1
ATOM 9221 N N . ARG B 1 568 ? 12.32 -26.078 -1.164 1 87.69 568 ARG B N 1
ATOM 9222 C CA . ARG B 1 568 ? 13.477 -25.781 -0.322 1 87.69 568 ARG B CA 1
ATOM 9223 C C . ARG B 1 568 ? 13.344 -26.438 1.044 1 87.69 568 ARG B C 1
ATOM 9225 O O . ARG B 1 568 ? 14.305 -27.031 1.551 1 87.69 568 ARG B O 1
ATOM 9232 N N . ARG B 1 569 ? 12.297 -26.281 1.643 1 85.38 569 ARG B N 1
ATOM 9233 C CA . ARG B 1 569 ? 12.016 -26.844 2.963 1 85.38 569 ARG B CA 1
ATOM 9234 C C . ARG B 1 569 ? 10.656 -27.547 2.988 1 85.38 569 ARG B C 1
ATOM 9236 O O . ARG B 1 569 ? 9.641 -26.953 2.619 1 85.38 569 ARG B O 1
ATOM 9243 N N . VAL B 1 570 ? 10.766 -28.859 3.457 1 88.19 570 VAL B N 1
ATOM 9244 C CA . VAL B 1 570 ? 9.516 -29.609 3.506 1 88.19 570 VAL B CA 1
ATOM 9245 C C . VAL B 1 570 ? 9.094 -29.812 4.957 1 88.19 570 VAL B C 1
ATOM 9247 O O . VAL B 1 570 ? 9.75 -30.547 5.703 1 88.19 570 VAL B O 1
ATOM 9250 N N . THR B 1 571 ? 8.141 -29.047 5.312 1 87.31 571 THR B N 1
ATOM 9251 C CA . THR B 1 571 ? 7.504 -29.203 6.617 1 87.31 571 THR B CA 1
ATOM 9252 C C . THR B 1 571 ? 6.086 -29.75 6.465 1 87.31 571 THR B C 1
ATOM 9254 O O . THR B 1 571 ? 5.703 -30.203 5.387 1 87.31 571 THR B O 1
ATOM 9257 N N . PHE B 1 572 ? 5.359 -29.781 7.523 1 87.19 572 PHE B N 1
ATOM 9258 C CA . PHE B 1 572 ? 3.963 -30.203 7.496 1 87.19 572 PHE B CA 1
ATOM 9259 C C . PHE B 1 572 ? 3.135 -29.281 6.609 1 87.19 572 PHE B C 1
ATOM 9261 O O . PHE B 1 572 ? 2.219 -29.734 5.918 1 87.19 572 PHE B O 1
ATOM 9268 N N . HIS B 1 573 ? 3.494 -28.094 6.566 1 85.31 573 HIS B N 1
ATOM 9269 C CA . HIS B 1 573 ? 2.773 -27.109 5.77 1 85.31 573 HIS B CA 1
ATOM 9270 C C . HIS B 1 573 ? 2.842 -27.438 4.285 1 85.31 573 HIS B C 1
ATOM 9272 O O . HIS B 1 573 ? 1.818 -27.438 3.596 1 85.31 573 HIS B O 1
ATOM 9278 N N . GLU B 1 574 ? 4.031 -27.781 3.814 1 91.44 574 GLU B N 1
ATOM 9279 C CA . GLU B 1 574 ? 4.207 -28.109 2.402 1 91.44 574 GLU B CA 1
ATOM 9280 C C . GLU B 1 574 ? 3.555 -29.438 2.062 1 91.44 574 GLU B C 1
ATOM 9282 O O . GLU B 1 574 ? 2.945 -29.578 1.001 1 91.44 574 GLU B O 1
ATOM 9287 N N . THR B 1 575 ? 3.68 -30.312 2.955 1 91.94 575 THR B N 1
ATOM 9288 C CA . THR B 1 575 ? 3.102 -31.625 2.719 1 91.94 575 THR B CA 1
ATOM 9289 C C . THR B 1 575 ? 1.58 -31.531 2.637 1 91.94 575 THR B C 1
ATOM 9291 O O . THR B 1 575 ? 0.965 -32.156 1.767 1 91.94 575 THR B O 1
ATOM 9294 N N . GLU B 1 576 ? 1.025 -30.812 3.525 1 88.88 576 GLU B N 1
ATOM 9295 C CA . GLU B 1 576 ? -0.42 -30.609 3.494 1 88.88 576 GLU B CA 1
ATOM 9296 C C . GLU B 1 576 ? -0.852 -29.906 2.215 1 88.88 576 GLU B C 1
ATOM 9298 O O . GLU B 1 576 ? -1.871 -30.25 1.617 1 88.88 576 GLU B O 1
ATOM 9303 N N . TYR B 1 577 ? -0.144 -28.984 1.862 1 90.75 577 TYR B N 1
ATOM 9304 C CA . TYR B 1 577 ? -0.443 -28.25 0.64 1 90.75 577 TYR B CA 1
ATOM 9305 C C . TYR B 1 577 ? -0.44 -29.172 -0.57 1 90.75 577 TYR B C 1
ATOM 9307 O O . TYR B 1 577 ? -1.346 -29.125 -1.405 1 90.75 577 TYR B O 1
ATOM 9315 N N . LEU B 1 578 ? 0.554 -30.047 -0.667 1 94.06 578 LEU B N 1
ATOM 9316 C CA . LEU B 1 578 ? 0.667 -30.969 -1.785 1 94.06 578 LEU B CA 1
ATOM 9317 C C . LEU B 1 578 ? -0.504 -31.953 -1.802 1 94.06 578 LEU B C 1
ATOM 9319 O O . LEU B 1 578 ? -1.021 -32.281 -2.869 1 94.06 578 LEU B O 1
ATOM 9323 N N . THR B 1 579 ? -0.884 -32.281 -0.648 1 92.06 579 THR B N 1
ATOM 9324 C CA . THR B 1 579 ? -2.033 -33.188 -0.555 1 92.06 579 THR B CA 1
ATOM 9325 C C . THR B 1 579 ? -3.303 -32.5 -1.036 1 92.06 579 THR B C 1
ATOM 9327 O O . THR B 1 579 ? -4.109 -33.094 -1.752 1 92.06 579 THR B O 1
ATOM 9330 N N . LYS B 1 580 ? -3.482 -31.281 -0.646 1 90.56 580 LYS B N 1
ATOM 9331 C CA . LYS B 1 580 ? -4.633 -30.516 -1.104 1 90.56 580 LYS B CA 1
ATOM 9332 C C . LYS B 1 580 ? -4.617 -30.344 -2.619 1 90.56 580 LYS B C 1
ATOM 9334 O O . LYS B 1 580 ? -5.664 -30.406 -3.268 1 90.56 580 LYS B O 1
ATOM 9339 N N . MET B 1 581 ? -3.451 -30.188 -3.188 1 93.38 581 MET B N 1
ATOM 9340 C CA . MET B 1 581 ? -3.318 -30.047 -4.633 1 93.38 581 MET B CA 1
ATOM 9341 C C . MET B 1 581 ? -3.688 -31.344 -5.348 1 93.38 581 MET B C 1
ATOM 9343 O O . MET B 1 581 ? -4.359 -31.312 -6.379 1 93.38 581 MET B O 1
ATOM 9347 N N . ASP B 1 582 ? -3.238 -32.406 -4.773 1 94.69 582 ASP B N 1
ATOM 9348 C CA . ASP B 1 582 ? -3.598 -33.688 -5.332 1 94.69 582 ASP B CA 1
ATOM 9349 C C . ASP B 1 582 ? -5.113 -33.875 -5.363 1 94.69 582 ASP B C 1
ATOM 9351 O O . ASP B 1 582 ? -5.668 -34.344 -6.363 1 94.69 582 ASP B O 1
ATOM 9355 N N . ASN B 1 583 ? -5.723 -33.562 -4.289 1 92.94 583 ASN B N 1
ATOM 9356 C CA . ASN B 1 583 ? -7.168 -33.719 -4.18 1 92.94 583 ASN B CA 1
ATOM 9357 C C . ASN B 1 583 ? -7.91 -32.781 -5.141 1 92.94 583 ASN B C 1
ATOM 9359 O O . ASN B 1 583 ? -8.922 -33.188 -5.723 1 92.94 583 ASN B O 1
ATOM 9363 N N . LEU B 1 584 ? -7.457 -31.625 -5.227 1 94.19 584 LEU B N 1
ATOM 9364 C CA . LEU B 1 584 ? -8.062 -30.688 -6.16 1 94.19 584 LEU B CA 1
ATOM 9365 C C . LEU B 1 584 ? -7.984 -31.203 -7.59 1 94.19 584 LEU B C 1
ATOM 9367 O O . LEU B 1 584 ? -8.984 -31.234 -8.305 1 94.19 584 LEU B O 1
ATOM 9371 N N . VAL B 1 585 ? -6.816 -31.641 -8.016 1 96.31 585 VAL B N 1
ATOM 9372 C CA . VAL B 1 585 ? -6.602 -32.125 -9.375 1 96.31 585 VAL B CA 1
ATOM 9373 C C . VAL B 1 585 ? -7.469 -33.344 -9.625 1 96.31 585 VAL B C 1
ATOM 9375 O O . VAL B 1 585 ? -8.094 -33.469 -10.688 1 96.31 585 VAL B O 1
ATOM 9378 N N . ALA B 1 586 ? -7.512 -34.219 -8.641 1 95.06 586 ALA B N 1
ATOM 9379 C CA . ALA B 1 586 ? -8.328 -35.406 -8.773 1 95.06 586 ALA B CA 1
ATOM 9380 C C . ALA B 1 586 ? -9.797 -35.062 -8.977 1 95.06 586 ALA B C 1
ATOM 9382 O O . ALA B 1 586 ? -10.484 -35.656 -9.805 1 95.06 586 ALA B O 1
ATOM 9383 N N . GLU B 1 587 ? -10.281 -34.125 -8.219 1 95.31 587 GLU B N 1
ATOM 9384 C CA . GLU B 1 587 ? -11.68 -33.719 -8.32 1 95.31 587 GLU B CA 1
ATOM 9385 C C . GLU B 1 587 ? -11.969 -33.062 -9.664 1 95.31 587 GLU B C 1
ATOM 9387 O O . GLU B 1 587 ? -13.008 -33.312 -10.281 1 95.31 587 GLU B O 1
ATOM 9392 N N . LEU B 1 588 ? -11.094 -32.25 -10.102 1 96.56 588 LEU B N 1
ATOM 9393 C CA . LEU B 1 588 ? -11.281 -31.594 -11.391 1 96.56 588 LEU B CA 1
ATOM 9394 C C . LEU B 1 588 ? -11.273 -32.625 -12.523 1 96.56 588 LEU B C 1
ATOM 9396 O O . LEU B 1 588 ? -12.055 -32.5 -13.477 1 96.56 588 LEU B O 1
ATOM 9400 N N . CYS B 1 589 ? -10.422 -33.594 -12.391 1 96.88 589 CYS B N 1
ATOM 9401 C CA . CYS B 1 589 ? -10.375 -34.656 -13.398 1 96.88 589 CYS B CA 1
ATOM 9402 C C . CYS B 1 589 ? -11.672 -35.469 -13.398 1 96.88 589 CYS B C 1
ATOM 9404 O O . CYS B 1 589 ? -12.211 -35.781 -14.461 1 96.88 589 CYS B O 1
ATOM 9406 N N . ARG B 1 590 ? -12.102 -35.75 -12.227 1 96.69 590 ARG B N 1
ATOM 9407 C CA . ARG B 1 590 ? -13.352 -36.5 -12.117 1 96.69 590 ARG B CA 1
ATOM 9408 C C . ARG B 1 590 ? -14.5 -35.75 -12.781 1 96.69 590 ARG B C 1
ATOM 9410 O O . ARG B 1 590 ? -15.258 -36.312 -13.57 1 96.69 590 ARG B O 1
ATOM 9417 N N . LEU B 1 591 ? -14.625 -34.531 -12.484 1 97.44 591 LEU B N 1
ATOM 9418 C CA . LEU B 1 591 ? -15.703 -33.688 -13.008 1 97.44 591 LEU B CA 1
ATOM 9419 C C . LEU B 1 591 ? -15.57 -33.531 -14.516 1 97.44 591 LEU B C 1
ATOM 9421 O O . LEU B 1 591 ? -16.578 -33.531 -15.242 1 97.44 591 LEU B O 1
ATOM 9425 N N . SER B 1 592 ? -14.367 -33.375 -15 1 98.12 592 SER B N 1
ATOM 9426 C CA . SER B 1 592 ? -14.133 -33.25 -16.438 1 98.12 592 SER B CA 1
ATOM 9427 C C . SER B 1 592 ? -14.562 -34.531 -17.156 1 98.12 592 SER B C 1
ATOM 9429 O O . SER B 1 592 ? -15.195 -34.469 -18.219 1 98.12 592 SER B O 1
ATOM 9431 N N . LYS B 1 593 ? -14.242 -35.594 -16.609 1 97.75 593 LYS B N 1
ATOM 9432 C CA . LYS B 1 593 ? -14.641 -36.875 -17.172 1 97.75 593 LYS B CA 1
ATOM 9433 C C . LYS B 1 593 ? -16.156 -37.031 -17.234 1 97.75 593 LYS B C 1
ATOM 9435 O O . LYS B 1 593 ? -16.703 -37.469 -18.25 1 97.75 593 LYS B O 1
ATOM 9440 N N . CYS B 1 594 ? -16.781 -36.625 -16.203 1 97.5 594 CYS B N 1
ATOM 9441 C CA . CYS B 1 594 ? -18.234 -36.688 -16.141 1 97.5 594 CYS B CA 1
ATOM 9442 C C . CYS B 1 594 ? -18.875 -35.812 -17.219 1 97.5 594 CYS B C 1
ATOM 9444 O O . CYS B 1 594 ? -19.859 -36.188 -17.844 1 97.5 594 CYS B O 1
ATOM 9446 N N . ALA B 1 595 ? -18.328 -34.656 -17.375 1 97.94 595 ALA B N 1
ATOM 9447 C CA . ALA B 1 595 ? -18.859 -33.75 -18.375 1 97.94 595 ALA B CA 1
ATOM 9448 C C . ALA B 1 595 ? -18.719 -34.344 -19.781 1 97.94 595 ALA B C 1
ATOM 9450 O O . ALA B 1 595 ? -19.641 -34.25 -20.609 1 97.94 595 ALA B O 1
ATOM 9451 N N . ILE B 1 596 ? -17.594 -34.875 -20.078 1 97.69 596 ILE B N 1
ATOM 9452 C CA . ILE B 1 596 ? -17.312 -35.438 -21.375 1 97.69 596 ILE B CA 1
ATOM 9453 C C . ILE B 1 596 ? -18.234 -36.625 -21.625 1 97.69 596 ILE B C 1
ATOM 9455 O O . ILE B 1 596 ? -18.844 -36.75 -22.688 1 97.69 596 ILE B O 1
ATOM 9459 N N . GLU B 1 597 ? -18.391 -37.469 -20.625 1 96.88 597 GLU B N 1
ATOM 9460 C CA . GLU B 1 597 ? -19.234 -38.656 -20.734 1 96.88 597 GLU B CA 1
ATOM 9461 C C . GLU B 1 597 ? -20.703 -38.25 -20.906 1 96.88 597 GLU B C 1
ATOM 9463 O O . GLU B 1 597 ? -21.438 -38.906 -21.672 1 96.88 597 GLU B O 1
ATOM 9468 N N . LYS B 1 598 ? -21.078 -37.344 -20.156 1 95.81 598 LYS B N 1
ATOM 9469 C CA . LYS B 1 598 ? -22.453 -36.844 -20.281 1 95.81 598 LYS B CA 1
ATOM 9470 C C . LYS B 1 598 ? -22.734 -36.375 -21.703 1 95.81 598 LYS B C 1
ATOM 9472 O O . LYS B 1 598 ? -23.797 -36.656 -22.25 1 95.81 598 LYS B O 1
ATOM 9477 N N . HIS B 1 599 ? -21.875 -35.625 -22.281 1 95.31 599 HIS B N 1
ATOM 9478 C CA . HIS B 1 599 ? -22.016 -35.125 -23.641 1 95.31 599 HIS B CA 1
ATOM 9479 C C . HIS B 1 599 ? -22.078 -36.281 -24.641 1 95.31 599 HIS B C 1
ATOM 9481 O O . HIS B 1 599 ? -22.891 -36.281 -25.562 1 95.31 599 HIS B O 1
ATOM 9487 N N . GLN B 1 600 ? -21.25 -37.281 -24.453 1 94 600 GLN B N 1
ATOM 9488 C CA . GLN B 1 600 ? -21.219 -38.438 -25.328 1 94 600 GLN B CA 1
ATOM 9489 C C . GLN B 1 600 ? -22.5 -39.25 -25.234 1 94 600 GLN B C 1
ATOM 9491 O O . GLN B 1 600 ? -23 -39.75 -26.25 1 94 600 GLN B O 1
ATOM 9496 N N . ALA B 1 601 ? -22.969 -39.344 -24.062 1 92.12 601 ALA B N 1
ATOM 9497 C CA . ALA B 1 601 ? -24.234 -40.062 -23.859 1 92.12 601 ALA B CA 1
ATOM 9498 C C . ALA B 1 601 ? -25.391 -39.344 -24.547 1 92.12 601 ALA B C 1
ATOM 9500 O O . ALA B 1 601 ? -26.281 -39.969 -25.109 1 92.12 601 ALA B O 1
ATOM 9501 N N . MET B 1 602 ? -25.344 -38.156 -24.438 1 89.44 602 MET B N 1
ATOM 9502 C CA . MET B 1 602 ? -26.391 -37.344 -25.078 1 89.44 602 MET B CA 1
ATOM 9503 C C . MET B 1 602 ? -26.328 -37.5 -26.594 1 89.44 602 MET B C 1
ATOM 9505 O O . MET B 1 602 ? -27.375 -37.562 -27.25 1 89.44 602 MET B O 1
ATOM 9509 N N . LEU B 1 603 ? -25.203 -37.594 -27.156 1 88.5 603 LEU B N 1
ATOM 9510 C CA . LEU B 1 603 ? -25.031 -37.781 -28.594 1 88.5 603 LEU B CA 1
ATOM 9511 C C . LEU B 1 603 ? -25.516 -39.156 -29.031 1 88.5 603 LEU B C 1
ATOM 9513 O O . LEU B 1 603 ? -26.141 -39.312 -30.078 1 88.5 603 LEU B O 1
ATOM 9517 N N . SER B 1 604 ? -25.25 -40.125 -28.219 1 88 604 SER B N 1
ATOM 9518 C CA . SER B 1 604 ? -25.672 -41.5 -28.516 1 88 604 SER B CA 1
ATOM 9519 C C . SER B 1 604 ? -27.188 -41.656 -28.438 1 88 604 SER B C 1
ATOM 9521 O O . SER B 1 604 ? -27.781 -42.375 -29.234 1 88 604 SER B O 1
ATOM 9523 N N . SER B 1 605 ? -27.766 -41.031 -27.516 1 85.88 605 SER B N 1
ATOM 9524 C CA . SER B 1 605 ? -29.219 -41.094 -27.375 1 85.88 605 SER B CA 1
ATOM 9525 C C . SER B 1 605 ? -29.922 -40.406 -28.547 1 85.88 605 SER B C 1
ATOM 9527 O O . SER B 1 605 ? -30.953 -40.875 -29.031 1 85.88 605 SER B O 1
ATOM 9529 N N . TYR B 1 606 ? -29.359 -39.375 -28.984 1 82.19 606 TYR B N 1
ATOM 9530 C CA . TYR B 1 606 ? -29.922 -38.688 -30.141 1 82.19 606 TYR B CA 1
ATOM 9531 C C . TYR B 1 606 ? -29.797 -39.531 -31.406 1 82.19 606 TYR B C 1
ATOM 9533 O O . TYR B 1 606 ? -30.703 -39.562 -32.219 1 82.19 606 TYR B O 1
ATOM 9541 N N . GLN B 1 607 ? -28.75 -40.219 -31.594 1 76.94 607 GLN B N 1
ATOM 9542 C CA . GLN B 1 607 ? -28.547 -41.094 -32.75 1 76.94 607 GLN B CA 1
ATOM 9543 C C . GLN B 1 607 ? -29.469 -42.312 -32.688 1 76.94 607 GLN B C 1
ATOM 9545 O O . GLN B 1 607 ? -30 -42.75 -33.719 1 76.94 607 GLN B O 1
ATOM 9550 N N . ALA B 1 608 ? -29.656 -42.781 -31.531 1 77.44 608 ALA B N 1
ATOM 9551 C CA . ALA B 1 608 ? -30.547 -43.938 -31.359 1 77.44 608 ALA B CA 1
ATOM 9552 C C . ALA B 1 608 ? -32 -43.531 -31.594 1 77.44 608 ALA B C 1
ATOM 9554 O O . ALA B 1 608 ? -32.781 -44.312 -32.125 1 77.44 608 ALA B O 1
ATOM 9555 N N . GLY B 1 609 ? -32.281 -42.406 -31.172 1 70.69 609 GLY B N 1
ATOM 9556 C CA . GLY B 1 609 ? -33.625 -41.906 -31.406 1 70.69 609 GLY B CA 1
ATOM 9557 C C . GLY B 1 609 ? -33.906 -41.594 -32.875 1 70.69 609 GLY B C 1
ATOM 9558 O O . GLY B 1 609 ? -35.031 -41.75 -33.344 1 70.69 609 GLY B O 1
ATOM 9559 N N . ASN B 1 610 ? -33 -41.094 -33.562 1 69.44 610 ASN B N 1
ATOM 9560 C CA . ASN B 1 610 ? -33.188 -40.781 -34.969 1 69.44 610 ASN B CA 1
ATOM 9561 C C . ASN B 1 610 ? -33.031 -42.031 -35.844 1 69.44 610 ASN B C 1
ATOM 9563 O O . ASN B 1 610 ? -33.344 -42 -37.031 1 69.44 610 ASN B O 1
ATOM 9567 N N . GLY B 1 611 ? -32.375 -43.062 -35.469 1 53.81 611 GLY B N 1
ATOM 9568 C CA . GLY B 1 611 ? -32.312 -44.281 -36.25 1 53.81 611 GLY B CA 1
ATOM 9569 C C . GLY B 1 611 ? -33.562 -45.156 -36.094 1 53.81 611 GLY B C 1
ATOM 9570 O O . GLY B 1 611 ? -33.688 -46.156 -36.781 1 53.81 611 GLY B O 1
ATOM 9571 N N . MET B 1 612 ? -34.406 -45.062 -35.188 1 39.78 612 MET B N 1
ATOM 9572 C CA . MET B 1 612 ? -35.688 -45.75 -35.312 1 39.78 612 MET B CA 1
ATOM 9573 C C . MET B 1 612 ? -36.688 -44.938 -36.156 1 39.78 612 MET B C 1
ATOM 9575 O O . MET B 1 612 ? -36.781 -43.719 -35.969 1 39.78 612 MET B O 1
#

pLDDT: mean 78.11, std 25.96, range [14.02, 98.62]

Foldseek 3Di:
DCPDDDDDDDDDDDDDDDDDDDDPDDPPPCPPDFDDPPDDDDDDQDDDDDDPPPPPPPPDPDCLQFPCPWLLLGTPNDPRDSLVVQQPAFFQADDFLQHRQGFATQFFRHTDGHPVNQVLLCVLLVDGFDCNCLSRPPPPPPPCPPQNPLCVVVCVVPVPPLPFQPDPVLLVQLLVVLLPDLVCLQPVLDDSVVLVVLSCLCPPDDDPDRDLSNLLSRLLSLLSLLQSLLVCVPTVNSVVDDSSSSLSSSVVSCVVNLVDQDSSNLSSLQSSLLVCLLVSRRNVSVVSLLSSQVSLVVVVLQEQDQDDDPPDDDDPVSSRNVSSVVSNLLSLLVQLLSCNSGVDDGSDDNVVGDLDDPPCLQPLLPDDDDPPDPDRRNHPAHSLLSVLSVLLCVCQRDPVNLPDDLVRLLVSLVVSVVSLVVVLVSHDPLQRADLDQLPDCSCPPDDDLSSLNHSLRHNLSSLVVLLSSLSSSSSVQVVDDSDNPPPRPSNVVSLVSNLSSLVNQLSNLLVRQLSHDQSCLSVNLSRNVVSLSSLLVVCSVCVPDPCLVVSLVSLQCSLVSSVSHHHSDDDPVNVSSSVSSNVVSVSSSSSSVSSNVVVVVVVVVVVVVVVD/DDDDDDDDDDDPDDDDDDDDDDDDCPPPPCPPDFDDDPDPDDDDDDDDDDPDPPPPPPPDPPLLQFPCPWLLLGPPNDPRDSLVVQQPAFFQADDFLQHRQGFATQFFRHTDGHPVNQVLLCVLLVDGFDCNCLSRPPPPPPPCPPQNPLCPVVCVVPVPPLPFQPDPVLLVQLLVVLLPDLVCLQPVLDDSVVLVVLSVLCPPDDDPDRDLSNLLSRLLSLLSLLQSLLVCVPTVNSVVDDSSSSLSSSVVSCVVNLVDQDSSNLSSLQSSLLVCLLVSRRNVSVVSLLSSQVSLVVVVLQEQDQDDDPPDDDDPVSSRNVSSVVSNLLSLLVQLLSCNSGVDDGSDDNVVGDLDDPPCLQPLLPDPDDPPDPDRRNHPAHSLLSVLSVLLCVCQRDPVNLPDDLVRLLVSLVVSVVSLVVVLVSHDPLQRADLDQLPDCSCPPDDDLSSLNHSLRNNLSSLVVLLSSLSSSSSVQVVDDPDNPPPRPSNVVSLVSNLSSLVNQLSNLLVRQLSHDQSCLSVPLSSNVVSLSSLLVVCSVCVPDPCLVVSLVSLQCSLVSSVSHHHSDDDPVNVSSSVSSNVVSVSSSVSSVSSNVVVVVVVVVVVVVVVD

Solvent-accessible surface area (backbone atoms only — not comparable to full-atom values): 68619 Å² total; per-residue (Å²): 139,84,82,80,84,78,88,79,80,90,77,92,79,80,80,90,77,81,91,86,76,87,82,82,82,77,88,75,81,80,85,79,72,78,76,74,83,76,74,79,81,80,83,82,82,80,84,81,81,82,86,78,80,78,78,78,82,76,66,88,72,74,79,51,83,31,53,71,46,39,57,72,43,26,18,82,67,45,80,57,58,27,59,59,53,30,71,49,43,50,52,52,32,40,63,55,59,52,35,79,32,11,28,38,36,61,47,74,60,54,76,42,69,18,68,65,34,47,49,54,47,22,70,51,28,74,47,80,77,76,56,61,67,64,59,46,62,76,60,62,73,70,51,55,47,82,82,68,31,65,57,51,69,59,40,72,75,40,83,62,71,69,78,67,82,74,61,65,67,35,52,51,29,31,49,53,48,38,71,70,35,71,62,35,30,41,51,63,58,69,56,70,75,64,43,51,55,34,49,54,45,38,70,42,79,82,50,99,68,64,52,69,60,34,54,42,20,39,24,26,51,27,16,45,51,17,45,34,29,68,75,36,57,83,28,54,47,22,84,77,54,58,39,68,60,28,38,50,50,18,48,54,42,40,64,66,42,51,51,47,46,46,72,56,47,41,30,23,35,49,34,46,20,49,47,29,34,70,68,51,35,38,28,34,16,52,41,30,45,36,43,34,50,54,41,35,46,75,69,26,22,42,61,59,80,71,85,73,71,86,87,56,83,77,50,70,51,52,49,48,51,48,48,40,31,50,48,34,53,51,49,51,43,52,33,39,49,48,19,61,66,47,21,37,76,48,59,70,56,65,54,51,36,59,82,73,72,62,87,62,45,86,64,53,66,81,47,74,88,54,88,88,53,81,72,72,61,61,40,70,69,54,68,72,54,40,54,50,48,42,50,47,44,57,60,66,32,22,52,56,35,71,71,50,52,64,69,55,47,52,50,50,36,51,53,51,51,52,52,52,50,50,51,48,69,69,45,61,74,88,56,35,63,62,90,62,44,91,74,62,59,70,69,60,85,60,78,49,65,66,60,44,45,50,42,51,45,47,35,46,51,49,27,49,48,44,21,58,47,24,47,57,47,28,46,48,63,58,73,52,68,96,62,80,83,67,71,50,67,59,46,51,52,32,41,49,49,16,49,50,22,24,52,41,44,48,56,42,36,68,75,45,29,65,68,43,57,30,74,43,36,70,75,49,56,54,56,53,51,56,24,44,53,52,48,52,53,48,28,55,76,36,31,78,44,92,54,25,65,59,51,43,52,52,40,57,45,47,43,57,33,60,69,43,32,34,62,68,70,85,48,70,68,50,52,51,50,54,50,44,46,40,52,50,37,50,51,51,37,51,44,44,50,34,15,32,49,50,49,52,49,53,53,51,52,52,51,56,57,68,70,101,136,79,82,93,82,89,85,89,95,84,90,76,87,79,82,91,80,89,89,85,78,87,86,81,84,74,85,79,81,80,85,82,75,76,77,77,83,76,75,79,80,78,68,78,75,80,80,82,85,82,85,79,80,77,76,78,79,76,65,87,72,74,79,51,81,31,53,70,46,40,56,72,42,25,18,83,66,44,79,57,59,28,61,61,53,30,71,49,44,50,53,53,31,38,63,56,60,52,35,78,33,11,29,37,37,61,48,76,60,52,77,42,69,19,69,67,35,46,50,53,46,22,69,50,26,73,46,82,76,75,58,62,65,62,57,47,62,76,61,64,75,68,50,54,47,81,82,68,32,64,57,50,69,59,38,69,75,40,80,62,70,69,78,67,82,73,59,67,68,35,53,52,29,31,49,54,47,38,71,71,34,72,61,35,28,42,52,63,59,69,54,71,75,63,44,51,54,35,51,53,44,38,69,42,80,80,51,98,70,63,52,69,59,33,56,42,20,39,21,26,50,27,16,46,51,18,44,34,29,67,75,35,56,83,28,54,48,21,82,79,54,58,40,67,60,28,37,49,50,17,47,54,42,42,64,67,41,52,52,47,48,46,72,56,47,40,31,24,35,48,34,45,19,49,47,29,34,70,67,52,36,37,28,34,16,52,41,30,46,37,45,32,50,54,42,35,45,76,69,24,22,42,61,57,78,71,85,73,73,83,86,55,83,76,49,70,50,51,48,49,51,49,48,38,33,51,46,33,51,50,49,51,44,52,34,40,50,47,20,60,67,47,22,38,76,48,59,70,57,64,55,51,35,59,82,72,73,61,88,63,46,85,65,53,67,78,48,75,84,54,89,90,54,81,74,73,62,60,41,71,68,52,69,72,55,40,54,49,48,43,52,47,44,56,60,65,33,21,51,57,36,70,70,50,50,64,69,54,46,52,50,51,36,52,52,52,50,51,53,52,51,50,52,46,69,69,44,62,74,88,56,36,64,61,90,63,43,92,76,61,58,69,68,62,86,60,77,51,64,66,58,45,46,48,43,52,46,46,36,47,50,49,28,49,48,45,21,58,47,25,46,58,47,28,46,48,64,57,74,55,67,77,58,79,84,66,70,51,66,56,45,52,53,30,42,50,48,15,50,50,22,24,51,42,44,47,57,42,35,65,77,43,29,64,68,43,57,32,74,43,36,70,74,50,57,52,57,54,51,56,24,42,54,52,48,50,52,46,27,55,76,35,31,80,43,90,54,27,64,60,52,42,50,53,40,58,45,45,44,58,33,61,69,42,33,34,63,69,70,85,50,70,68,50,52,50,50,51,51,43,46,41,52,51,36,50,50,52,38,51,46,45,50,34,16,30,49,50,49,52,49,52,53,50,52,52,51,55,58,68,69,102

=== Feature glossary ===
Reading guide. The protein is described through the following features:

Foldseek 3Di. A 3Di character summarizes, for each residue, the relative orientation of the Cα frame of its nearest spatial neighbor. Because it encodes fold topology rather than chemistry, 3Di alignments detect remote structural similarity that sequence alignment misses.

Contact-map, Ramachandran, and PAE plots. Plot images: a contact map (which residues are close in 3D, as an N×N binary image), a Ramachandran scatter (backbone torsion angles, revealing secondary-structure composition at a glance), and — for AlphaFold structures — a PAE heatmap (pairwise prediction confidence).

Radius of gyration, Cα contacts, bounding box. Radius of gyration (Rg) is the root-mean-square distance of Cα atoms from their centroid — a single number for overall size and compactness. A globular domain of N residues has Rg ≈ 2.2·N^0.38 Å; an extended or disordered chain has a much larger Rg. The Cα contact count is the number of residue pairs whose Cα atoms are within 8 Å and are more than four positions apart in sequence — a standard proxy for tertiary packing density. The bounding box is the smallest axis-aligned box enclosing all Cα atoms.

Secondary structure (8-state, DSSP). Eight-state secondary structure (DSSP): H is the canonical α-helix, G the tighter 3₁₀-helix, I the wider π-helix; E/B are β-structure, T and S are turns and bends, and '-' is everything else. DSSP derives these from the pattern of main-chain N–H···O=C hydrogen bonds, not from the sequence.

B-factor. B-factor (Debye–Waller factor) reflects atomic displacement in the crystal lattice. It is an experimental observable (units Å²), not a prediction; low values mean the atom is pinned down, high values mean it moves or is heterogeneous across the crystal.

pLDDT. pLDDT is the predicted lDDT-Cα score: AlphaFold's confidence that the local environment of each residue (all inter-atomic distances within 15 Å) is correctly placed. It is a per-residue number between 0 and 100, with higher meaning more reliable.

Nearest PDB structures. Nearest PDB neighbors are the top structural matches found by Foldseek when searching this structure against the entire Protein Data Bank. Each hit reports a TM-score (0 to 1; >0.5 almost always implies the same fold) and an E-value. These are *structural* homologs — they may share no detectable sequence similarity.

Solvent-accessible surface area. Accessible surface area quantifies burial. A residue with SASA near zero is packed into the hydrophobic core; one with SASA >100 Å² sits on the surface. Computed here via the Shrake–Rupley numerical algorithm with a 1.4 Å probe.

Rendered structure images. Structure images are PyMOL renders from six orthogonal camera directions. Cartoon representation draws helices as coils and strands as arrows; sticks shows the backbone as bonds; surface shows the solvent-excluded envelope. Rainbow coloring maps sequence position to hue (blue→red, N→C); chain coloring assigns a distinct color per polypeptide.

Backbone torsions (φ/ψ). φ (phi) and ψ (psi) are the two rotatable backbone dihedrals per residue: φ is the C(i-1)–N–Cα–C torsion, ψ is the N–Cα–C–N(i+1) torsion, both in degrees on (−180°, 180°]. α-helical residues cluster near (−60°, −45°); β-strand residues near (−120°, +130°). A Ramachandran plot is simply a scatter of (φ, ψ) for every residue.

Predicted aligned error. Predicted Aligned Error (PAE) is an AlphaFold confidence matrix: entry (i, j) is the expected error in the position of residue j, in ångströms, when the prediction is superimposed on the true structure at residue i. Low PAE within a block of residues means that block is internally rigid and well-predicted; high PAE between two blocks means their relative placement is uncertain even if each block individually is confident.

mmCIF coordinates. Structure coordinates are given as an mmCIF _atom_site loop: one row per atom with element, residue name, chain id, sequence number, and x/y/z position in Å. Only the four main-chain atoms per residue are included here; side chains are omitted to keep the record compact.

InterPro / GO / CATH / organism. Database cross-references. InterPro integrates a dozen domain/family signature databases into unified entries with residue-range hits. GO terms attach function/process/location labels with evidence codes. CATH codes position the fold in a four-level structural taxonomy. Organism is the NCBI-taxonomy species name.

Secondary structure (3-state, P-SEA). SS3 is a coarse helix/strand/coil call (letters a/b/c) made by the P-SEA algorithm from inter-Cα distances and dihedrals. It is less detailed than DSSP but needs only Cα positions.

Sequence. Sequence gives the chain of amino acids in standard one-letter code (A=alanine, C=cysteine, …, Y=tyrosine), read N→C. It is the only feature that is directly encoded by the gene; all structural features are derived from the folded form of this sequence.